Protein 7Z1X (pdb70)

Radius of gyration: 31.77 Å; Cα contacts (8 Å, |Δi|>4): 2834; chains: 6; bounding box: 85×91×83 Å

CATH classification: 2.60.40.10

Foldseek 3Di:
DCFLVVVLVVVCVVPVPPPQKDFQPDLVRQPLQDAQFKWKFFFDDDPPDGDDTDRPSDGPLNQWAPNDDQDAWDWADWDWDDDCPTKIKTKTFADPVSQVVVCVVTWGDPVTDPVVVVRLLRLIWMKGWGMFIWTDWDATPSRHIRHGGGTGITGIWTWADDVTIHTHRDDDDLDGRYDDHVVNDDPDDPSPNDDFCPLVVLVVVLVVLQVLLVVDDLVLLVLQLQLLLWVLLPVVLLVVLLVQLVDVAGDCDDGSSNSNVVSAADPNRHHRPSRSVSVNLLSVLSVLFDSVLSNLLSVCLVVVVLVLLLCQLSQQLVVCPVLVDKDKGFQPPPSVDDPPRSNNVLVVRLVWDDDPVDRTIMRDSSSVSNSSSVNSNSVNSVSSVD/DAWDKEFADEDAFFAKTKIKTADPDQLLQQAKKWKWWQAVVRGIGTAWIAGNVGDIDGDPVQPPAWDWDDDRVRRIIMIIGGRDHQVNWTFMWMWTAGPVGDTDDDTDPGYTHGD/DWAWAKDWADEAAQQAKIKMKIAIDDDQQLQWKKFKWWDFPPDDIDTAKIAHSNRPDMDGDPVCPPAKDWDDDSVRRMTMIIGGNHHQRPWTWMKMFTHWDCPPDNDIDGDGIHPTDGHGHD/DQQDQLSNLVVVCVPPVPPPQKAFDDDQVQLPLQDFQFKWWFFFAPDPVDGGDTGGPNDGPLNFKADSDDDDDKDWADKDWPLDDVVDQSIWIKTKIFDDPCVQVVVLVVIWGPLVGDPVVVVCQQRQIWMKGWGMFIFIQQWHDPCDTRHGGGTGITHIWTWADDSTTDTHRDDDPQDGRDDDHPVNDDDPYPHDHSDDCQLVVLVVVLVVLLVLQVVDDLVLLVLLVVLLLPVLQPVVLLVVLLVQLDDDAATDCDPDSSNSNQVSADDVRRDGNCSNSVSVNVLSVLVVLFDSLLSVLLSVCLVVVNLPLLLVQLSVVSVVCPVLVDKDKDFGDCVSDCDDCPRSSNVRVVRLPWDDDDPGRITIRDSSSVSNSSSSSSNSVSSVSSD/DAWDKEWADEDAFFDKTKIKTADPDQLLQQFKKWKWWADPPDDIDTAWIAGNVGDIDGDPVCVVFWDWADDNVRNIIMIIGGSDDPVPFTFMWMWTAHPVGDTDGDTDPGYGHDYD/DWAWAKDWADEDEAQAKIKIKIAIDDDQQLQWKKFKWWAAVVDDIGTAKIAHSNRPDMDGDPVQVVFKDWDDDSVRRMIMIIGGRDAQVNFTWMKMFIAWDQPVPDGIDGDDIHPTDTHGYD

Sequence (1252 aa):
GSAFERVVRRVVQELDHGGEFIPVTSLQSSTGFQPYCLVVRKPSSSWFWKPRYKCVNLSIKDILEPDAAEPDVQRGRSFHFYYDATSMNVYSLSVDPNTWQTLLHERHLRQPEHKVLQQLRSRGDNVYVVTEVLQTQKEVEVTTVTIPSGSTLAFRVAQLVIDSDLDVLLFPDKKQRTFQPPATGLTDGVPAEGAFTEDFQGLRAEVETISKELELLDRELCQLLLEGLEGVLRDQLALRALEEALEQGPVEPLDGPAGAVLECLVLSSGMLVPELAIPVVYLLGALTMLSETQHKLLAEALESQTLLGPLELVGSLLEQSAPWQERSTMSLPPGLLWGEGAPAWVLLDECGLELGEDTPHVCWEPQAQGRMCALYASLALLSGLSQVQLVESGGGLVQPGGSLRLSCVDSRSWINVYGANWYRQAPGKERELVAALTSGGTTNYADSVKGRFTISRDNAKNTVYLQMRDLKPEDTAVYYCNLERYTGSSVYPWGQGTQVTVQVQLVETGGGLVQPGGSLRLSCTASGFIFSANQMNWVRQAPGKGLEWLSGISTRGDTTSYADSVKGRFTISRDNAKNTLYLQMNSLQPDDTAVYFCARVCIRGPEPKLRCDDWGQGTQVTVSMGSAFERVVRRVVQELDHGGEFIPVTSLQSSTGFQPYCLVVRKPSSSWFWKPRYKCVNLSIKDILEEPPDDAAEPDVQRGRSFHFYDAMSSSTSMNVYSLSVDPNTWQTLLHERHHLRQPEHKVLQQLRSRGDNVYVVTEVLQTQKEVEVTVTIPSGSTLAFRVAQLVIDSDLDVLLFPDKKQRTFQPPATGLTDGVPAEGAFTEDFQGLRAEVETISKELELLDRELCQLLLEGLEGVLRDQLALRALEEALEQGGPVEPLDGPAGAVLECLVLSSGMLVPELAIPVVYLLGALTMLSETQHKLLAEALESQTLLGPLELVGSLLEQSAPWQERSTMSLPPGLLSWGEGAPAWVLLDECGLELGEDTPHVCWEPQAQGRMCALYASLALLSGLSVQLVESGGGLVQPGGSLRLSCVDSRSWINVYGANWYRQAPGKERELVAALTSGGTTNYADSVKGRFTISRDNAKNTVYLQMRDLKPEDTAVYYCNLERYTGSSVYPWGQGTQVTVSQVQLVETGGGLVQPGGSLRLSCTASGFIFSANQMNWVRQAPGKGLEWLSGISTRGDTTSYADSVKGRFTISRDNAKNTLYLQMNSLQPDDTAVYFCARVCIRGPEPKLRCDDWGQGTQVTVS

B-factor: mean 54.33, std 12.61, range [30.0, 123.46]

Organism: Homo sapiens (NCBI:txid9606)

GO terms:
  GO:0070273 phosphatidylinositol-4-phosphate binding (F, IDA)
  GO:0005546 phosphatidylinositol-4,5-bisphosphate binding (F, IDA)
  GO:0005886 plasma membrane (C, IDA)
  GO:0141201 pyroptotic cell death (P, IDA)
  GO:0032732 positive regulation of interleukin-1 production (P, IDA)
  GO:0032741 positive regulation of interleukin-18 production (P, IDA)
  GO:0051260 protein homooligomerization (P, IDA)
  GO:0070269 pyroptotic inflammatory response (P, IDA)
  GO:0022829 wide pore channel activity (F, IDA)
  GO:0016020 membrane (C, IDA)
  GO:0009306 protein secretion (P, IDA)
  GO:0050729 positive regulation of inflammatory response (P, IDA)
  GO:0005886 plasma membrane (C, EXP)
  GO:1904724 tertiary granule lumen (C, TAS)
  GO:1904813 ficolin-1-rich granule lumen (C, TAS)
  GO:0035580 specific granule lumen (C, TAS)
  GO:0005576 extracellular region (C, TAS)
  GO:0005829 cytosol (C, TAS)
  GO:0005515 protein binding (F, IPI)
  GO:0005654 nucleoplasm (C, IDA)

Solvent-accessible surface area: 52307 Å² total; per-residue (Å²): 80,10,14,12,39,106,29,2,87,84,0,26,39,47,7,12,29,4,57,33,11,53,72,6,46,21,44,119,30,0,82,42,9,64,12,2,12,2,0,14,60,50,51,41,44,8,124,17,14,137,32,68,27,58,34,28,148,31,22,0,44,40,1,0,89,57,91,51,86,56,45,130,44,92,208,26,110,61,23,119,21,159,90,143,152,53,37,63,0,51,0,33,2,4,39,5,40,17,5,98,74,6,26,148,129,14,105,14,72,112,120,50,53,189,37,2,103,89,12,68,28,42,20,6,39,0,15,0,0,2,0,0,0,3,1,99,132,71,81,17,118,91,127,63,59,11,66,54,19,0,0,0,0,2,18,32,2,4,0,6,8,26,68,50,11,44,11,11,44,41,38,12,179,103,3,51,0,29,19,1,59,2,47,0,68,44,144,65,85,69,19,106,38,69,102,38,37,17,10,51,9,0,100,16,7,7,94,46,18,21,118,45,17,102,151,21,69,100,115,52,0,85,67,12,13,119,2,0,30,27,0,0,105,60,53,141,19,5,88,37,0,16,82,4,33,55,148,80,101,58,85,128,52,141,34,43,4,11,22,0,8,122,6,10,52,108,128,78,15,72,121,14,68,136,46,25,108,17,11,38,4,8,1,11,0,0,32,18,7,20,86,63,0,4,60,35,1,0,81,10,6,82,61,150,74,10,122,31,11,30,65,11,1,6,26,0,0,89,60,0,12,36,2,102,24,23,4,53,0,61,41,27,122,51,78,102,212,22,117,57,19,70,11,21,30,4,0,45,42,3,8,1,70,25,14,124,144,20,78,72,1,2,0,27,37,101,0,49,17,18,0,0,0,0,22,0,0,0,24,9,0,31,18,8,42,118,64,84,6,37,15,28,36,28,23,151,43,136,86,39,24,69,21,146,0,11,0,30,2,63,83,34,38,0,18,16,6,10,0,14,0,40,6,57,9,76,93,124,151,75,71,78,2,1,26,9,57,42,77,35,86,58,103,55,34,136,55,0,144,82,21,8,60,6,50,66,43,30,56,52,28,4,0,40,0,38,0,109,76,0,76,72,93,0,24,0,30,0,27,0,10,0,48,6,95,1,12,2,12,3,4,13,73,19,164,8,16,77,0,21,20,169,24,35,10,8,3,46,35,26,30,93,3,112,69,51,9,60,37,132,0,25,0,30,4,26,32,21,53,3,33,1,1,0,0,0,0,0,16,24,17,111,42,136,13,21,56,18,0,0,0,4,3,0,97,29,95,69,64,19,50,19,116,55,0,124,80,53,5,77,6,48,28,52,42,72,62,33,9,0,42,0,64,0,62,55,0,66,92,110,3,37,3,22,0,2,0,0,1,1,0,27,54,29,66,115,135,77,17,69,1,15,13,34,8,61,0,11,25,0,41,11,84,100,4,38,58,35,29,46,9,2,45,21,1,27,40,52,1,9,19,7,62,36,17,40,45,8,31,49,56,150,22,8,95,22,8,73,13,0,10,0,0,20,62,38,38,9,35,3,117,29,13,65,16,50,33,56,20,46,119,23,15,1,53,37,0,1,37,76,114,41,82,71,31,113,58,76,174,24,103,66,32,97,22,114,16,39,181,135,43,79,88,20,7,46,0,29,1,26,5,6,39,6,29,22,8,95,75,2,37,156,110,26,90,10,65,136,113,26,27,148,20,0,100,75,9,79,57,75,15,10,34,0,27,0,0,5,0,0,2,9,1,70,118,105,3,39,92,162,78,72,11,71,62,29,10,0,2,0,6,23,28,2,5,0,4,2,17,94,34,17,61,14,8,45,44,46,26,196,76,1,39,0,21,8,7,63,7,40,0,81,48,107,79,37,61,31,22,53,41,54,50,16,19,19,75,15,0,131,24,10,5,79,34,16,20,123,61,7,134,103,15,79,178,92,54,13,67,71,3,20,87,1,2,65,23,0,0,132,64,62,139,19,7,120,34,0,21,67,16,19,52,91,85,74,97,22,82,129,31,139,42,57,2,7,38,0,4,128,6,0,33,125,119,70,18,86,50,46,71,98,26,11,89,0,5,42,6,5,0,12,0,0,21,37,8,13,72,25,0,6,71,26,1,0,72,10,27,110,70,145,60,8,111,34,7,33,101,3,2,6,25,0,0,111,55,2,25,27,1,118,18,6,6,27,1,53,8,50,100,74,60,60,94,73,31,142,67,14,66,7,19,34,6,0,30,4,1,27,2,91,19,22,160,122,38,65,88,4,14,1,35,26,96,0,47,12,39,0,0,0,0,5,0,0,0,15,0,2,24,44,14,130,106,54,4,37,15,36,27,29,30,136,57,146,94,64,26,78,39,105,0,12,0,35,4,80,59,26,34,0,9,6,3,10,0,11,0,55,19,35,24,105,86,122,141,128,66,70,0,0,17,7,65,39,81,42,95,59,80,43,20,112,53,0,112,79,20,4,47,2,45,34,35,9,42,64,30,5,0,15,0,43,2,96,104,28,76,67,128,5,49,4,43,0,39,3,20,0,63,7,69,1,23,2,24,3,5,14,99,12,121,18,12,116,11,53,26,126,180,34,34,8,13,2,50,37,19,26,117,18,114,70,46,5,55,33,130,0,25,0,51,9,30,38,24,31,4,47,3,0,0,0,0,0,0,9,31,16,104,42,100,7,22,36,20,0,0,0,3,4,4,130,24,96,68,55,25,50,23,121,52,0,116,77,52,4,67,6,46,29,47,44,84,113,31,9,0,30,0,62,0,55,53,0,71,76,105,0,22,0,28,0,2,0,0,0,0,0,14,74,11,112,168,89,62,24,87,0,11,15,28,5,48,0,12,37,0,47,4,83

InterPro domains:
  IPR007677 Gasdermin [PTHR16399] (1-482)
  IPR040460 Gasdermin, pore forming domain [PF04598] (4-242)
  IPR041263 Gasdermin, PUB domain [PF17708] (286-456)

Nearest PDB structures (foldseek):
  7z1x-assembly1_F  TM=1.008E+00  e=1.257E-24  Lama glama
  6d01-assembly2_E  TM=9.200E-01  e=2.568E-17  Homo sapiens
  7ssc-assembly1_H  TM=9.141E-01  e=4.368E-17  Homo sapiens
  7v05-assembly1_A  TM=9.111E-01  e=1.771E-17  Mus musculus
  8fdd-assembly1_A  TM=9.133E-01  e=2.657E-16  Mus musculus

Secondary structure (DSSP, 8-state):
--HHHHHHHHHHHHH-SSS-PEEPS-TTTTSS--TTEEEEEPPP--SS--PPPEEEEEEGGGGBSS--PPPPPEEEEEEE-------EEEEEE--HHHHHHHHHHS-B-SSPPHHHHHHHHTT-EEEEEEEEEEE-SEEE---EEEPTT-EEEEEEEEEEESSSEEEESS--TT--SB---TT----SS--------HHHHHHHHHHHHHGGGTTS-HHHHHHHHHHHHHHHT-HHHHHHHHHHTT--------SHHHHHHHTT--TT----HHHHHHHHHHHHHHHTS-HHHHHHHHHHHHHT--HHHHHHHHHHHHHH-STTS--EEEPPTTT---TT-HHHHHHHTTT----SS-SEEE--GGGHHHHHHHHHHHHHHHHHH-/---EEE---B--TTEEEEEEEE-SSSHHHHSEEEEEEE-TTS-EEEEEEE-TT--EEE-GGGTTTEEEEEETTTTEEEEEEEEE-GGG-EEEEEEEE-TTS-B-S-----EEEB-/--EEEEE--EEE-TT--EEEEEEEESS-GGGS-EEEEEE-TTS--EEEEEE-SSSS-EEE-TTTTTTEEEEEEGGGTEEEEEE-S--GGG-EEEEEEEEEE-SSSS--EEEEE---EEEEE-/---SHHHHHHHHHHHH-SSS--EE--STTTTTT--TTEEEEEPPPS-SS--PPPEEEEEEGGGGBSS-------EEEEEEE-------SS--EEEEEE--TTHHHHHHHH--B-SS--HHHHHHHHHT-EEEEEEEEEEESS-B-----B-TT-EEEEEEEEEEBSSS-EEESS--TT--SB---TT----S-S-SSS---HHHHHHHHHHHHHHHGGGS-HHHHHHHHHHHHHHTT-HHHHHHHHHTTS---BPP---THHHHHHHTTB-TT-BB-HHHHHHHHHHHHHHHHS-HHHHHHHHHHHHTT-SHHHHHHHHHHHHHH-STTS--EEE--GGG---STT-HHHHHHHHHT----TT-SEEE--GGGHHHHHHHHHHHHHHHHH-/--EEEE---B--TT--EEEEEEESSTHHHHSEEEEEEE-TTS--EEEEEE-TT--EEE-TTTTTTEEEEEETTTTEEEEEE-S--TT--EEEEEEEE-TTS-B-S-----EEEB--/--EEEEE---EE-TTEEEEEEEEEESS-GGGS-EEEEEE-TT--EEEEEEE-SSSS-EEE-TTTTTTEEEEEETTTTEEEEEEEEE-GGG-EEEEEEEEEEE-SSS-EEEEEE---EEEEE-

Structure (mmCIF, N/CA/C/O backbone):
data_7Z1X
#
_entry.id   7Z1X
#
_cell.length_a   108.353
_cell.length_b   108.353
_cell.length_c   124.041
_cell.angle_alpha   90.00
_cell.angle_beta   90.00
_cell.angle_gamma   120.00
#
_symmetry.space_group_name_H-M   'P 31'
#
loop_
_entity.id
_entity.type
_entity.pdbx_description
1 polymer Gasdermin-D
2 polymer VHH-2
3 polymer VHH-6
4 water water
#
loop_
_atom_site.group_PDB
_atom_site.id
_atom_site.type_symbol
_atom_site.label_atom_id
_atom_site.label_alt_id
_atom_site.label_comp_id
_atom_site.label_asym_id
_atom_site.label_entity_id
_atom_site.label_seq_id
_atom_site.pdbx_PDB_ins_code
_atom_site.Cartn_x
_atom_site.Cartn_y
_atom_site.Cartn_z
_atom_site.occupancy
_atom_site.B_iso_or_equiv
_atom_site.auth_seq_id
_atom_site.auth_comp_id
_atom_site.auth_asym_id
_atom_site.auth_atom_id
_atom_site.pdbx_PDB_model_num
ATOM 1 N N . GLY A 1 2 ? 48.095 6.502 15.055 1.00 60.77 2 GLY A N 1
ATOM 2 C CA . GLY A 1 2 ? 47.507 5.887 13.882 1.00 59.36 2 GLY A CA 1
ATOM 3 C C . GLY A 1 2 ? 46.007 6.080 13.823 1.00 69.41 2 GLY A C 1
ATOM 4 O O . GLY A 1 2 ? 45.294 5.727 14.763 1.00 76.90 2 GLY A O 1
ATOM 7 N N . SER A 1 3 ? 45.541 6.679 12.728 1.00 63.89 3 SER A N 1
ATOM 8 C CA . SER A 1 3 ? 44.140 6.903 12.381 1.00 60.29 3 SER A CA 1
ATOM 9 C C . SER A 1 3 ? 43.518 8.079 13.128 1.00 60.03 3 SER A C 1
ATOM 10 O O . SER A 1 3 ? 42.338 8.388 12.885 1.00 59.24 3 SER A O 1
ATOM 18 N N . ALA A 1 4 ? 44.257 8.760 14.005 1.00 59.85 4 ALA A N 1
ATOM 19 C CA . ALA A 1 4 ? 43.636 9.760 14.868 1.00 63.68 4 ALA A CA 1
ATOM 20 C C . ALA A 1 4 ? 43.322 11.032 14.096 1.00 58.41 4 ALA A C 1
ATOM 21 O O . ALA A 1 4 ? 42.158 11.426 13.971 1.00 59.23 4 ALA A O 1
ATOM 28 N N . PHE A 1 5 ? 44.351 11.693 13.567 1.00 58.55 5 PHE A N 1
ATOM 29 C CA . PHE A 1 5 ? 44.119 12.918 12.807 1.00 56.15 5 PHE A CA 1
ATOM 30 C C . PHE A 1 5 ? 43.160 12.674 11.655 1.00 53.67 5 PHE A C 1
ATOM 31 O O . PHE A 1 5 ? 42.374 13.558 11.296 1.00 52.67 5 PHE A O 1
ATOM 48 N N . GLU A 1 6 ? 43.210 11.482 11.070 1.00 55.95 6 GLU A N 1
ATOM 49 C CA . GLU A 1 6 ? 42.353 11.177 9.935 1.00 53.85 6 GLU A CA 1
ATOM 50 C C . GLU A 1 6 ? 40.886 11.136 10.338 1.00 55.56 6 GLU A C 1
ATOM 51 O O . GLU A 1 6 ? 40.013 11.463 9.526 1.00 52.37 6 GLU A O 1
ATOM 63 N N . ARG A 1 7 ? 40.589 10.728 11.574 1.00 56.53 7 ARG A N 1
ATOM 64 C CA . ARG A 1 7 ? 39.200 10.710 12.013 1.00 52.83 7 ARG A CA 1
ATOM 65 C C . ARG A 1 7 ? 38.666 12.117 12.224 1.00 49.48 7 ARG A C 1
ATOM 66 O O . ARG A 1 7 ? 37.478 12.372 11.999 1.00 46.08 7 ARG A O 1
ATOM 87 N N . VAL A 1 8 ? 39.520 13.038 12.666 1.00 49.67 8 VAL A N 1
ATOM 88 C CA . VAL A 1 8 ? 39.076 14.415 12.866 1.00 47.16 8 VAL A CA 1
ATOM 89 C C . VAL A 1 8 ? 38.787 15.077 11.528 1.00 46.97 8 VAL A C 1
ATOM 90 O O . VAL A 1 8 ? 37.828 15.848 11.390 1.00 44.83 8 VAL A O 1
ATOM 103 N N . VAL A 1 9 ? 39.629 14.810 10.533 1.00 48.75 9 VAL A N 1
ATOM 104 C CA . VAL A 1 9 ? 39.440 15.422 9.226 1.00 48.22 9 VAL A CA 1
ATOM 105 C C . VAL A 1 9 ? 38.075 15.050 8.672 1.00 45.45 9 VAL A C 1
ATOM 106 O O . VAL A 1 9 ? 37.296 15.915 8.262 1.00 44.49 9 VAL A O 1
ATOM 119 N N . ARG A 1 10 ? 37.748 13.759 8.679 1.00 45.28 10 ARG A N 1
ATOM 120 C CA . ARG A 1 10 ? 36.490 13.340 8.078 1.00 45.97 10 ARG A CA 1
ATOM 121 C C . ARG A 1 10 ? 35.305 13.950 8.805 1.00 44.30 10 ARG A C 1
ATOM 122 O O . ARG A 1 10 ? 34.302 14.312 8.180 1.00 43.81 10 ARG A O 1
ATOM 143 N N . ARG A 1 11 ? 35.399 14.073 10.127 1.00 44.28 11 ARG A N 1
ATOM 144 C CA . ARG A 1 11 ? 34.300 14.659 10.880 1.00 43.29 11 ARG A CA 1
ATOM 145 C C . ARG A 1 11 ? 34.084 16.110 10.492 1.00 42.57 11 ARG A C 1
ATOM 146 O O . ARG A 1 11 ? 32.945 16.548 10.301 1.00 43.12 11 ARG A O 1
ATOM 167 N N . VAL A 1 12 ? 35.166 16.875 10.380 1.00 43.45 12 VAL A N 1
ATOM 168 C CA . VAL A 1 12 ? 35.035 18.294 10.080 1.00 43.35 12 VAL A CA 1
ATOM 169 C C . VAL A 1 12 ? 34.414 18.487 8.705 1.00 42.63 12 VAL A C 1
ATOM 170 O O . VAL A 1 12 ? 33.534 19.335 8.513 1.00 42.08 12 VAL A O 1
ATOM 183 N N . VAL A 1 13 ? 34.868 17.705 7.727 1.00 43.12 13 VAL A N 1
ATOM 184 C CA . VAL A 1 13 ? 34.384 17.863 6.362 1.00 44.12 13 VAL A CA 1
ATOM 185 C C . VAL A 1 13 ? 32.900 17.553 6.298 1.00 43.65 13 VAL A C 1
ATOM 186 O O . VAL A 1 13 ? 32.111 18.310 5.724 1.00 43.04 13 VAL A O 1
ATOM 199 N N . GLN A 1 14 ? 32.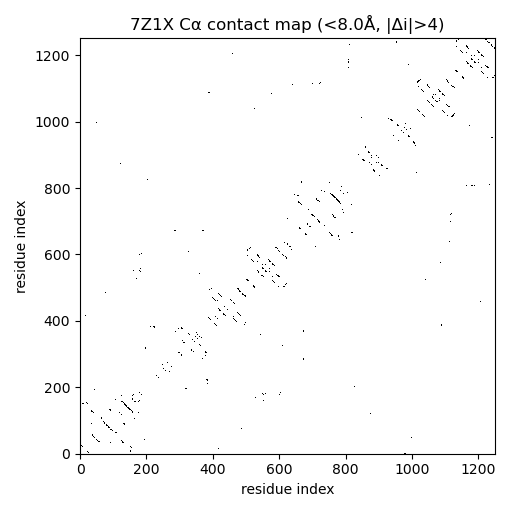501 16.430 6.888 1.00 43.62 14 GLN A N 1
ATOM 200 C CA . GLN A 1 14 ? 31.099 16.051 6.856 1.00 42.87 14 GLN A CA 1
ATOM 201 C C . GLN A 1 14 ? 30.222 17.127 7.461 1.00 43.05 14 GLN A C 1
ATOM 202 O O . GLN A 1 14 ? 29.079 17.306 7.035 1.00 43.75 14 GLN A O 1
ATOM 216 N N . GLU A 1 15 ? 30.733 17.850 8.446 1.00 43.45 15 GLU A N 1
ATOM 217 C CA . GLU A 1 15 ? 29.923 18.862 9.105 1.00 45.07 15 GLU A CA 1
ATOM 218 C C . GLU A 1 15 ? 29.961 20.185 8.373 1.00 44.00 15 GLU A C 1
ATOM 219 O O . GLU A 1 15 ? 28.965 20.914 8.370 1.00 45.96 15 GLU A O 1
ATOM 231 N N . LEU A 1 16 ? 31.094 20.520 7.770 1.00 43.01 16 LEU A N 1
ATOM 232 C CA . LEU A 1 16 ? 31.264 21.822 7.152 1.00 44.03 16 LEU A CA 1
ATOM 233 C C . LEU A 1 16 ? 31.217 21.796 5.633 1.00 42.99 16 LEU A C 1
ATOM 234 O O . LEU A 1 16 ? 30.889 22.820 5.031 1.00 42.94 16 LEU A O 1
ATOM 250 N N . ASP A 1 17 ? 31.526 20.661 4.998 1.00 42.96 17 ASP A N 1
ATOM 251 C CA . ASP A 1 17 ? 31.555 20.564 3.537 1.00 43.07 17 ASP A CA 1
ATOM 252 C C . ASP A 1 17 ? 30.211 20.027 3.082 1.00 42.47 17 ASP A C 1
ATOM 253 O O . ASP A 1 17 ? 30.022 18.825 2.899 1.00 42.53 17 ASP A O 1
ATOM 262 N N . HIS A 1 18 ? 29.264 20.938 2.901 1.00 42.09 18 HIS A N 1
ATOM 263 C CA . HIS A 1 18 ? 27.950 20.547 2.418 1.00 44.40 18 HIS A CA 1
ATOM 264 C C . HIS A 1 18 ? 27.949 20.243 0.924 1.00 44.32 18 HIS A C 1
ATOM 265 O O . HIS A 1 18 ? 27.203 19.365 0.476 1.00 45.09 18 HIS A O 1
ATOM 279 N N . GLY A 1 19 ? 28.772 20.940 0.144 1.00 41.72 19 GLY A N 1
ATOM 280 C CA . GLY A 1 19 ? 28.789 20.749 -1.289 1.00 42.10 19 GLY A CA 1
ATOM 281 C C . GLY A 1 19 ? 29.718 19.692 -1.795 1.00 40.47 19 GLY A C 1
ATOM 282 O O . GLY A 1 19 ? 29.644 19.355 -2.974 1.00 40.12 19 GLY A O 1
ATOM 286 N N . GLY A 1 20 ? 30.588 19.154 -0.950 1.00 39.46 20 GLY A N 1
ATOM 287 C CA . GLY A 1 20 ? 31.551 18.185 -1.420 1.00 41.08 20 GLY A CA 1
ATOM 288 C C . GLY A 1 20 ? 32.686 18.765 -2.220 1.00 39.32 20 GLY A C 1
ATOM 289 O O . GLY A 1 20 ? 33.306 18.043 -2.998 1.00 38.50 20 GLY A O 1
ATOM 293 N N . GLU A 1 21 ? 32.984 20.044 -2.047 1.00 38.93 21 GLU A N 1
ATOM 294 C CA . GLU A 1 21 ? 34.036 20.700 -2.804 1.00 38.85 21 GLU A CA 1
ATOM 295 C C . GLU A 1 21 ? 35.403 20.622 -2.147 1.00 39.44 21 GLU A C 1
ATOM 296 O O . GLU A 1 21 ? 36.396 20.989 -2.784 1.00 38.98 21 GLU A O 1
ATOM 308 N N . PHE A 1 22 ? 35.489 20.176 -0.902 1.00 39.81 22 PHE A N 1
ATOM 309 C CA . PHE A 1 22 ? 36.736 20.231 -0.158 1.00 39.09 22 PHE A CA 1
ATOM 310 C C . PHE A 1 22 ? 37.487 18.912 -0.268 1.00 38.20 22 PHE A C 1
ATOM 311 O O . PHE A 1 22 ? 36.879 17.837 -0.310 1.00 37.28 22 PHE A O 1
ATOM 328 N N . ILE A 1 23 ? 38.809 19.010 -0.321 1.00 38.48 23 ILE A N 1
ATOM 329 C CA . ILE A 1 23 ? 39.699 17.859 -0.432 1.00 39.46 23 ILE A CA 1
ATOM 330 C C . ILE A 1 23 ? 40.263 17.580 0.955 1.00 38.37 23 ILE A C 1
ATOM 331 O O . ILE A 1 23 ? 40.891 18.474 1.541 1.00 37.77 23 ILE A O 1
ATOM 347 N N . PRO A 1 24 ? 40.039 16.400 1.530 1.00 38.37 24 PRO A N 1
ATOM 348 C CA . PRO A 1 24 ? 40.625 16.103 2.839 1.00 40.05 24 PRO A CA 1
ATOM 349 C C . PRO A 1 24 ? 42.132 15.982 2.776 1.00 41.79 24 PRO A C 1
ATOM 350 O O . PRO A 1 24 ? 42.701 15.525 1.784 1.00 42.63 24 PRO A O 1
ATOM 361 N N . VAL A 1 25 ? 42.779 16.388 3.859 1.00 41.89 25 VAL A N 1
ATOM 362 C CA . VAL A 1 25 ? 44.219 16.217 3.995 1.00 46.40 25 VAL A CA 1
ATOM 363 C C . VAL A 1 25 ? 44.516 14.756 4.311 1.00 50.90 25 VAL A C 1
ATOM 364 O O . VAL A 1 25 ? 43.875 14.157 5.182 1.00 50.32 25 VAL A O 1
ATOM 377 N N . THR A 1 26 ? 45.500 14.176 3.614 1.00 52.90 26 THR A N 1
ATOM 378 C CA . THR A 1 26 ? 45.736 12.735 3.737 1.00 52.02 26 THR A CA 1
ATOM 379 C C . THR A 1 26 ? 46.240 12.381 5.134 1.00 54.15 26 THR A C 1
ATOM 380 O O . THR A 1 26 ? 45.724 11.462 5.784 1.00 53.72 26 THR A O 1
ATOM 391 N N . SER A 1 27 ? 47.254 13.094 5.609 1.00 57.34 27 SER A N 1
ATOM 392 C CA . SER A 1 27 ? 47.874 12.786 6.884 1.00 56.24 27 SER A CA 1
ATOM 393 C C . SER A 1 27 ? 48.242 14.086 7.573 1.00 56.57 27 SER A C 1
ATOM 394 O O . SER A 1 27 ? 48.402 15.125 6.932 1.00 56.87 27 SER A O 1
ATOM 402 N N . LEU A 1 28 ? 48.400 14.011 8.894 1.00 58.43 28 LEU A N 1
ATOM 403 C CA . LEU A 1 28 ? 48.832 15.179 9.649 1.00 57.35 28 LEU A CA 1
ATOM 404 C C . LEU A 1 28 ? 50.176 15.689 9.160 1.00 57.40 28 LEU A C 1
ATOM 405 O O . LEU A 1 28 ? 50.490 16.869 9.348 1.00 57.55 28 LEU A O 1
ATOM 421 N N . GLN A 1 29 ? 50.973 14.824 8.539 1.00 56.47 29 GLN A N 1
ATOM 422 C CA . GLN A 1 29 ? 52.222 15.271 7.943 1.00 57.81 29 GLN A CA 1
ATOM 423 C C . GLN A 1 29 ? 51.961 16.231 6.795 1.00 58.28 29 GLN A C 1
ATOM 424 O O . GLN A 1 29 ? 52.613 17.274 6.684 1.00 57.91 29 GLN A O 1
ATOM 438 N N . SER A 1 30 ? 50.990 15.901 5.943 1.00 63.32 30 SER A N 1
ATOM 439 C CA . SER A 1 30 ? 50.667 16.721 4.788 1.00 58.14 30 SER A CA 1
ATOM 440 C C . SER A 1 30 ? 49.832 17.941 5.146 1.00 57.96 30 SER A C 1
ATOM 441 O O . SER A 1 30 ? 49.658 18.814 4.293 1.00 56.80 30 SER A O 1
ATOM 449 N N . SER A 1 31 ? 49.329 18.036 6.380 1.00 56.55 31 SER A N 1
ATOM 450 C CA . SER A 1 31 ? 48.357 19.075 6.720 1.00 55.32 31 SER A CA 1
ATOM 451 C C . SER A 1 31 ? 48.938 20.486 6.701 1.00 54.91 31 SER A C 1
ATOM 452 O O . SER A 1 31 ? 48.180 21.462 6.633 1.00 51.36 31 SER A O 1
ATOM 460 N N . THR A 1 32 ? 50.248 20.623 6.764 1.00 58.30 32 THR A N 1
ATOM 461 C CA . THR A 1 32 ? 50.880 21.928 6.765 1.00 55.40 32 THR A CA 1
ATOM 462 C C . THR A 1 32 ? 51.403 22.233 5.373 1.00 56.59 32 THR A C 1
ATOM 463 O O . THR A 1 32 ? 51.781 21.338 4.612 1.00 55.35 32 THR A O 1
ATOM 474 N N . GLY A 1 33 ? 51.404 23.511 5.042 1.00 53.11 33 GLY A N 1
ATOM 475 C CA . GLY A 1 33 ? 51.789 23.953 3.737 1.00 52.61 33 GLY A CA 1
ATOM 476 C C . GLY A 1 33 ? 50.632 24.162 2.798 1.00 55.36 33 GLY A C 1
ATOM 477 O O . GLY A 1 33 ? 50.784 24.876 1.807 1.00 56.22 33 GLY A O 1
ATOM 481 N N . PHE A 1 34 ? 49.482 23.565 3.089 1.00 52.55 34 PHE A N 1
ATOM 482 C CA . PHE A 1 34 ? 48.256 23.825 2.344 1.00 48.88 34 PHE A CA 1
ATOM 483 C C . PHE A 1 34 ? 47.689 25.139 2.850 1.00 50.19 34 PHE A C 1
ATOM 484 O O . PHE A 1 34 ? 46.990 25.177 3.861 1.00 52.00 34 PHE A O 1
ATOM 501 N N . GLN A 1 35 ? 47.986 26.218 2.147 1.00 49.72 35 GLN A N 1
ATOM 502 C CA . GLN A 1 35 ? 47.533 27.557 2.484 1.00 48.98 35 GLN A CA 1
ATOM 503 C C . GLN A 1 35 ? 46.904 28.194 1.260 1.00 48.43 35 GLN A C 1
ATOM 504 O O . GLN A 1 35 ? 47.179 27.780 0.128 1.00 44.93 35 GLN A O 1
ATOM 518 N N . PRO A 1 36 ? 46.057 29.210 1.448 1.00 45.90 36 PRO A N 1
ATOM 519 C CA . PRO A 1 36 ? 45.502 29.918 0.287 1.00 47.50 36 PRO A CA 1
ATOM 520 C C . PRO A 1 36 ? 46.613 30.437 -0.620 1.00 43.77 36 PRO A C 1
ATOM 521 O O . PRO A 1 36 ? 47.654 30.915 -0.161 1.00 41.76 36 PRO A O 1
ATOM 532 N N . TYR A 1 37 ? 46.392 30.290 -1.925 1.00 42.67 37 TYR A N 1
ATOM 533 C CA . TYR A 1 37 ? 47.313 30.625 -3.001 1.00 41.65 37 TYR A CA 1
ATOM 534 C C . TYR A 1 37 ? 48.445 29.606 -3.146 1.00 40.40 37 TYR A C 1
ATOM 535 O O . TYR A 1 37 ? 49.303 29.818 -3.983 1.00 40.80 37 TYR A O 1
ATOM 553 N N . CYS A 1 38 ? 48.478 28.517 -2.375 1.00 43.49 38 CYS A N 1
ATOM 554 C CA . CYS A 1 38 ? 49.491 27.497 -2.611 1.00 45.99 38 CYS A CA 1
ATOM 555 C C . CYS A 1 38 ? 49.220 26.846 -3.963 1.00 42.50 38 CYS A C 1
ATOM 556 O O . CYS A 1 38 ? 48.071 26.667 -4.372 1.00 40.15 38 CYS A O 1
ATOM 563 N N . LEU A 1 39 ? 50.286 26.472 -4.654 1.00 42.27 39 LEU A N 1
ATOM 564 C CA . LEU A 1 39 ? 50.178 25.692 -5.877 1.00 41.75 39 LEU A CA 1
ATOM 565 C C . LEU A 1 39 ? 50.385 24.218 -5.558 1.00 43.86 39 LEU A C 1
ATOM 566 O O . LEU A 1 39 ? 51.378 23.849 -4.925 1.00 45.96 39 LEU A O 1
ATOM 582 N N . VAL A 1 40 ? 49.443 23.383 -5.994 1.00 42.32 40 VAL A N 1
ATOM 583 C CA . VAL A 1 40 ? 49.536 21.938 -5.849 1.00 44.88 40 VAL A CA 1
ATOM 584 C C . VAL A 1 40 ? 49.493 21.319 -7.239 1.00 43.86 40 VAL A C 1
ATOM 585 O O . VAL A 1 40 ? 49.009 21.923 -8.197 1.00 42.97 40 VAL A O 1
ATOM 598 N N . VAL A 1 41 ? 50.003 20.099 -7.345 1.00 43.60 41 VAL A N 1
ATOM 599 C CA . VAL A 1 41 ? 50.092 19.422 -8.629 1.00 42.88 41 VAL A CA 1
ATOM 600 C C . VAL A 1 41 ? 49.427 18.069 -8.502 1.00 44.41 41 VAL A C 1
ATOM 601 O O . VAL A 1 41 ? 49.355 17.492 -7.414 1.00 44.80 41 VAL A O 1
ATOM 614 N N . ARG A 1 42 ? 48.948 17.565 -9.632 1.00 45.24 42 ARG A N 1
ATOM 615 C CA . ARG A 1 42 ? 48.299 16.262 -9.738 1.00 46.24 42 ARG A CA 1
ATOM 616 C C . ARG A 1 42 ? 48.970 15.542 -10.902 1.00 46.65 42 ARG A C 1
ATOM 617 O O . ARG A 1 42 ? 48.702 15.845 -12.067 1.00 48.86 42 ARG A O 1
ATOM 638 N N . LYS A 1 43 ? 49.854 14.616 -10.600 1.00 46.61 43 LYS A N 1
ATOM 639 C CA . LYS A 1 43 ? 50.538 13.897 -11.653 1.00 47.32 43 LYS A CA 1
ATOM 640 C C . LYS A 1 43 ? 49.610 12.860 -12.267 1.00 48.15 43 LYS A C 1
ATOM 641 O O . LYS A 1 43 ? 48.586 12.503 -11.681 1.00 48.40 43 LYS A O 1
ATOM 660 N N . PRO A 1 44 ? 49.931 12.380 -13.465 1.00 48.95 44 PRO A N 1
ATOM 661 C CA . PRO A 1 44 ? 49.039 11.421 -14.133 1.00 50.77 44 PRO A CA 1
ATOM 662 C C . PRO A 1 44 ? 48.808 10.172 -13.293 1.00 48.25 44 PRO A C 1
ATOM 663 O O . PRO A 1 44 ? 49.707 9.679 -12.609 1.00 47.19 44 PRO A O 1
ATOM 674 N N . SER A 1 45 ? 47.585 9.659 -13.360 1.00 46.63 45 SER A N 1
ATOM 675 C CA . SER A 1 45 ? 47.201 8.519 -12.549 1.00 46.50 45 SER A CA 1
ATOM 676 C C . SER A 1 45 ? 47.783 7.235 -13.114 1.00 46.60 45 SER A C 1
ATOM 677 O O . SER A 1 45 ? 48.260 7.183 -14.248 1.00 50.75 45 SER A O 1
ATOM 685 N N . SER A 1 46 ? 47.748 6.192 -12.290 1.00 45.40 46 SER A N 1
ATOM 686 C CA . SER A 1 46 ? 48.258 4.889 -12.679 1.00 44.61 46 SER A CA 1
ATOM 687 C C . SER A 1 46 ? 47.275 3.758 -12.425 1.00 45.19 46 SER A C 1
ATOM 688 O O . SER A 1 46 ? 47.613 2.598 -12.681 1.00 45.93 46 SER A O 1
ATOM 696 N N . SER A 1 47 ? 46.075 4.054 -11.942 1.00 46.77 47 SER A N 1
ATOM 697 C CA . SER A 1 47 ? 45.115 3.011 -11.628 1.00 47.63 47 SER A CA 1
ATOM 698 C C . SER A 1 47 ? 43.706 3.505 -11.893 1.00 50.32 47 SER A C 1
ATOM 699 O O . SER A 1 47 ? 43.403 4.684 -11.708 1.00 50.43 47 SER A O 1
ATOM 707 N N . TRP A 1 48 ? 42.851 2.577 -12.325 1.00 54.27 48 TRP A N 1
ATOM 708 C CA . TRP A 1 48 ? 41.414 2.797 -12.422 1.00 55.56 48 TRP A CA 1
ATOM 709 C C . TRP A 1 48 ? 40.769 2.976 -11.060 1.00 53.36 48 TRP A C 1
ATOM 710 O O . TRP A 1 48 ? 39.617 3.416 -10.989 1.00 52.63 48 TRP A O 1
ATOM 731 N N . PHE A 1 49 ? 41.486 2.660 -9.985 1.00 50.23 49 PHE A N 1
ATOM 732 C CA . PHE A 1 49 ? 40.873 2.459 -8.687 1.00 50.48 49 PHE A CA 1
ATOM 733 C C . PHE A 1 49 ? 41.401 3.346 -7.567 1.00 46.49 49 PHE A C 1
ATOM 734 O O . PHE A 1 49 ? 40.902 3.238 -6.441 1.00 44.36 49 PHE A O 1
ATOM 751 N N . TRP A 1 50 ? 42.375 4.216 -7.827 1.00 46.38 50 TRP A N 1
ATOM 752 C CA . TRP A 1 50 ? 42.768 5.219 -6.844 1.00 48.97 50 TRP A CA 1
ATOM 753 C C . TRP A 1 50 ? 43.443 6.382 -7.553 1.00 46.82 50 TRP A C 1
ATOM 754 O O . TRP A 1 50 ? 44.077 6.208 -8.600 1.00 46.12 50 TRP A O 1
ATOM 775 N N . LYS A 1 51 ? 43.319 7.571 -6.950 1.00 50.50 51 LYS A N 1
ATOM 776 C CA . LYS A 1 51 ? 43.825 8.792 -7.552 1.00 51.99 51 LYS A CA 1
ATOM 777 C C . LYS A 1 51 ? 45.042 9.318 -6.798 1.00 50.89 51 LYS A C 1
ATOM 778 O O . LYS A 1 51 ? 45.154 9.140 -5.581 1.00 50.61 51 LYS A O 1
ATOM 797 N N . PRO A 1 52 ? 45.974 9.966 -7.492 1.00 51.01 52 PRO A N 1
ATOM 798 C CA . PRO A 1 52 ? 47.159 10.489 -6.812 1.00 54.25 52 PRO A CA 1
ATOM 799 C C . PRO A 1 52 ? 46.807 11.635 -5.884 1.00 55.88 52 PRO A C 1
ATOM 800 O O . PRO A 1 52 ? 45.783 12.307 -6.030 1.00 56.89 52 PRO A O 1
ATOM 811 N N . ARG A 1 53 ? 47.707 11.860 -4.932 1.00 54.86 53 ARG A N 1
ATOM 812 C CA . ARG A 1 53 ? 47.587 12.973 -4.002 1.00 55.67 53 ARG A CA 1
ATOM 813 C C . ARG A 1 53 ? 47.880 14.301 -4.694 1.00 52.63 53 ARG A C 1
ATOM 814 O O . ARG A 1 53 ? 48.698 14.386 -5.613 1.00 52.16 53 ARG A O 1
ATOM 835 N N . TYR A 1 54 ? 47.206 15.351 -4.236 1.00 51.05 54 TYR A N 1
ATOM 836 C CA . TYR A 1 54 ? 47.699 16.698 -4.467 1.00 46.99 54 TYR A CA 1
ATOM 837 C C . TYR A 1 54 ? 48.982 16.900 -3.672 1.00 48.09 54 TYR A C 1
ATOM 838 O O . TYR A 1 54 ? 49.171 16.316 -2.605 1.00 64.06 54 TYR A O 1
ATOM 856 N N . LYS A 1 55 ? 49.876 17.724 -4.199 1.00 44.76 55 LYS A N 1
ATOM 857 C CA . LYS A 1 55 ? 51.162 17.968 -3.556 1.00 45.48 55 LYS A CA 1
ATOM 858 C C . LYS A 1 55 ? 51.467 19.453 -3.614 1.00 51.94 55 LYS A C 1
ATOM 859 O O . LYS A 1 55 ? 51.755 19.961 -4.699 1.00 48.41 55 LYS A O 1
ATOM 878 N N . CYS A 1 56 ? 51.408 20.147 -2.467 1.00 54.18 56 CYS A N 1
ATOM 879 C CA . CYS A 1 56 ? 51.861 21.536 -2.426 1.00 61.18 56 CYS A CA 1
ATOM 880 C C . CYS A 1 56 ? 53.333 21.562 -2.787 1.00 54.65 56 CYS A C 1
ATOM 881 O O . CYS A 1 56 ? 54.130 20.828 -2.204 1.00 55.99 56 CYS A O 1
ATOM 888 N N . VAL A 1 57 ? 53.694 22.398 -3.757 1.00 55.51 57 VAL A N 1
ATOM 889 C CA . VAL A 1 57 ? 55.046 22.384 -4.301 1.00 50.99 57 VAL A CA 1
ATOM 890 C C . VAL A 1 57 ? 55.858 23.532 -3.714 1.00 51.52 57 VAL A C 1
ATOM 891 O O . VAL A 1 57 ? 56.804 24.012 -4.346 1.00 50.38 57 VAL A O 1
ATOM 904 N N . ASN A 1 58 ? 55.485 23.987 -2.514 1.00 52.50 58 ASN A N 1
ATOM 905 C CA . ASN A 1 58 ? 56.186 25.051 -1.793 1.00 49.79 58 ASN A CA 1
ATOM 906 C C . ASN A 1 58 ? 56.546 26.200 -2.731 1.00 48.23 58 ASN A C 1
ATOM 907 O O . ASN A 1 58 ? 57.605 26.822 -2.598 1.00 50.07 58 ASN A O 1
ATOM 918 N N . LEU A 1 59 ? 55.653 26.486 -3.674 1.00 46.46 59 LEU A N 1
ATOM 919 C CA . LEU A 1 59 ? 55.725 27.655 -4.533 1.00 43.92 59 LEU A CA 1
ATOM 920 C C . LEU A 1 59 ? 54.350 28.309 -4.515 1.00 43.93 59 LEU A C 1
ATOM 921 O O . LEU A 1 59 ? 53.328 27.632 -4.399 1.00 45.55 59 LEU A O 1
ATOM 937 N N . SER A 1 60 ? 54.324 29.626 -4.621 1.00 46.49 60 SER A N 1
ATOM 938 C CA . SER A 1 60 ? 53.086 30.385 -4.601 1.00 44.37 60 SER A CA 1
ATOM 939 C C . SER A 1 60 ? 52.823 31.037 -5.950 1.00 42.91 60 SER A C 1
ATOM 940 O O . SER A 1 60 ? 53.743 31.325 -6.716 1.00 43.95 60 SER A O 1
ATOM 948 N N . ILE A 1 61 ? 51.547 31.291 -6.224 1.00 43.44 61 ILE A N 1
ATOM 949 C CA . ILE A 1 61 ? 51.165 31.809 -7.526 1.00 42.96 61 ILE A CA 1
ATOM 950 C C . ILE A 1 61 ? 51.789 33.166 -7.783 1.00 41.93 61 ILE A C 1
ATOM 951 O O . ILE A 1 61 ? 52.101 33.495 -8.931 1.00 40.70 61 ILE A O 1
ATOM 967 N N . LYS A 1 62 ? 51.971 33.982 -6.740 1.00 42.32 62 LYS A N 1
ATOM 968 C CA . LYS A 1 62 ? 52.619 35.279 -6.917 1.00 42.02 62 LYS A CA 1
ATOM 969 C C . LYS A 1 62 ? 54.027 35.133 -7.479 1.00 41.59 62 LYS A C 1
ATOM 970 O O . LYS A 1 62 ? 54.565 36.076 -8.077 1.00 43.50 62 LYS A O 1
ATOM 989 N N . ASP A 1 63 ? 54.646 33.976 -7.263 1.00 41.42 63 ASP A N 1
ATOM 990 C CA . ASP A 1 63 ? 56.031 33.778 -7.649 1.00 42.99 63 ASP A CA 1
ATOM 991 C C . ASP A 1 63 ? 56.196 33.625 -9.141 1.00 41.75 63 ASP A C 1
ATOM 992 O O . ASP A 1 63 ? 57.302 33.816 -9.651 1.00 42.13 63 ASP A O 1
ATOM 1001 N N . ILE A 1 64 ? 55.127 33.292 -9.850 1.00 41.40 64 ILE A N 1
ATOM 1002 C CA . ILE A 1 64 ? 55.196 33.093 -11.283 1.00 41.77 64 ILE A CA 1
ATOM 1003 C C . ILE A 1 64 ? 54.536 34.223 -12.049 1.00 41.19 64 ILE A C 1
ATOM 1004 O O . ILE A 1 64 ? 54.396 34.124 -13.268 1.00 42.42 64 ILE A O 1
ATOM 1020 N N . LEU A 1 65 ? 54.127 35.293 -11.375 1.00 40.53 65 LEU A N 1
ATOM 1021 C CA . LEU A 1 65 ? 53.471 36.421 -12.017 1.00 39.60 65 LEU A CA 1
ATOM 1022 C C . LEU A 1 65 ? 54.452 37.573 -12.115 1.00 42.43 65 LEU A C 1
ATOM 1023 O O . LEU A 1 65 ? 55.215 37.821 -11.177 1.00 44.21 65 LEU A O 1
ATOM 1039 N N . GLU A 1 66 ? 54.408 38.276 -13.252 1.00 43.61 66 GLU A N 1
ATOM 1040 C CA . GLU A 1 66 ? 55.546 39.081 -13.687 1.00 46.00 66 GLU A CA 1
ATOM 1041 C C . GLU A 1 66 ? 55.864 40.166 -12.684 1.00 50.38 66 GLU A C 1
ATOM 1042 O O . GLU A 1 66 ? 57.029 40.264 -12.261 1.00 57.12 66 GLU A O 1
ATOM 1054 N N . PRO A 1 67 ? 54.918 41.011 -12.270 1.00 47.32 67 PRO A N 1
ATOM 1055 C CA . PRO A 1 67 ? 55.224 41.921 -11.155 1.00 51.05 67 PRO A CA 1
ATOM 1056 C C . PRO A 1 67 ? 55.312 41.108 -9.867 1.00 46.41 67 PRO A C 1
ATOM 1057 O O . PRO A 1 67 ? 54.294 40.686 -9.316 1.00 45.58 67 PRO A O 1
ATOM 1068 N N . ASP A 1 68 ? 56.521 40.837 -9.391 1.00 45.30 68 ASP A N 1
ATOM 1069 C CA . ASP A 1 68 ? 56.677 40.014 -8.200 1.00 45.91 68 ASP A CA 1
ATOM 1070 C C . ASP A 1 68 ? 56.298 40.859 -6.999 1.00 46.06 68 ASP A C 1
ATOM 1071 O O . ASP A 1 68 ? 57.015 41.799 -6.649 1.00 45.17 68 ASP A O 1
ATOM 1080 N N . ALA A 1 69 ? 55.158 40.548 -6.388 1.00 45.96 69 ALA A N 1
ATOM 1081 C CA . ALA A 1 69 ? 54.625 41.340 -5.290 1.00 46.13 69 ALA A CA 1
ATOM 1082 C C . ALA A 1 69 ? 53.842 40.417 -4.370 1.00 47.38 69 ALA A C 1
ATOM 1083 O O . ALA A 1 69 ? 53.578 39.268 -4.708 1.00 48.96 69 ALA A O 1
ATOM 1090 N N . ALA A 1 70 ? 53.456 40.929 -3.206 1.00 48.37 70 ALA A N 1
ATOM 1091 C CA . ALA A 1 70 ? 52.758 40.111 -2.224 1.00 47.18 70 ALA A CA 1
ATOM 1092 C C . ALA A 1 70 ? 51.387 39.685 -2.735 1.00 45.07 70 ALA A C 1
ATOM 1093 O O . ALA A 1 70 ? 50.739 40.392 -3.507 1.00 46.58 70 ALA A O 1
ATOM 1100 N N . GLU A 1 71 ? 50.936 38.525 -2.279 1.00 45.32 71 GLU A N 1
ATOM 1101 C CA . GLU A 1 71 ? 49.645 38.020 -2.710 1.00 47.72 71 GLU A CA 1
ATOM 1102 C C . GLU A 1 71 ? 48.516 38.883 -2.150 1.00 46.75 71 GLU A C 1
ATOM 1103 O O . GLU A 1 71 ? 48.676 39.529 -1.110 1.00 48.72 71 GLU A O 1
ATOM 1115 N N . PRO A 1 72 ? 47.363 38.910 -2.822 1.00 45.38 72 PRO A N 1
ATOM 1116 C CA . PRO A 1 72 ? 46.205 39.617 -2.263 1.00 46.54 72 PRO A CA 1
ATOM 1117 C C . PRO A 1 72 ? 45.733 38.962 -0.975 1.00 45.22 72 PRO A C 1
ATOM 1118 O O . PRO A 1 72 ? 46.099 37.836 -0.633 1.00 44.18 72 PRO A O 1
ATOM 1129 N N . ASP A 1 73 ? 44.899 39.690 -0.248 1.00 44.28 73 ASP A N 1
ATOM 1130 C CA . ASP A 1 73 ? 44.432 39.188 1.030 1.00 44.76 73 ASP A CA 1
ATOM 1131 C C . ASP A 1 73 ? 43.578 37.949 0.830 1.00 43.12 73 ASP A C 1
ATOM 1132 O O . ASP A 1 73 ? 42.955 37.764 -0.216 1.00 42.78 73 ASP A O 1
ATOM 1141 N N . VAL A 1 74 ? 43.567 37.090 1.842 1.00 42.72 74 VAL A N 1
ATOM 1142 C CA . VAL A 1 74 ? 42.658 35.952 1.900 1.00 43.23 74 VAL A CA 1
ATOM 1143 C C . VAL A 1 74 ? 41.431 36.369 2.690 1.00 45.65 74 VAL A C 1
ATOM 1144 O O . VAL A 1 74 ? 41.494 37.234 3.564 1.00 51.08 74 VAL A O 1
ATOM 1157 N N . GLN A 1 75 ? 40.296 35.764 2.387 1.00 46.20 75 GLN A N 1
ATOM 1158 C CA . GLN A 1 75 ? 39.079 36.066 3.126 1.00 47.41 75 GLN A CA 1
ATOM 1159 C C . GLN A 1 75 ? 39.060 35.225 4.386 1.00 48.78 75 GLN A C 1
ATOM 1160 O O . GLN A 1 75 ? 38.960 33.998 4.313 1.00 46.57 75 GLN A O 1
ATOM 1174 N N . ARG A 1 76 ? 39.154 35.883 5.539 1.00 52.20 76 ARG A N 1
ATOM 1175 C CA . ARG A 1 76 ? 38.998 35.212 6.823 1.00 49.51 76 ARG A CA 1
ATOM 1176 C C . ARG A 1 76 ? 37.526 34.879 7.031 1.00 47.72 76 ARG A C 1
ATOM 1177 O O . ARG A 1 76 ? 36.683 35.779 7.108 1.00 49.67 76 ARG A O 1
ATOM 1198 N N . GLY A 1 77 ? 37.210 33.587 7.096 1.00 46.77 77 GLY A N 1
ATOM 1199 C CA . GLY A 1 77 ? 35.842 33.128 7.146 1.00 47.51 77 GLY A CA 1
ATOM 1200 C C . GLY A 1 77 ? 35.356 32.839 8.556 1.00 50.81 77 GLY A C 1
ATOM 1201 O O . GLY A 1 77 ? 35.978 33.195 9.560 1.00 53.33 77 GLY A O 1
ATOM 1205 N N . ARG A 1 78 ? 34.212 32.167 8.619 1.00 50.49 78 ARG A N 1
ATOM 1206 C CA . ARG A 1 78 ? 33.619 31.839 9.906 1.00 51.78 78 ARG A CA 1
ATOM 1207 C C . ARG A 1 78 ? 34.553 30.944 10.710 1.00 51.35 78 ARG A C 1
ATOM 1208 O O . ARG A 1 78 ? 35.276 30.107 10.161 1.00 49.94 78 ARG A O 1
ATOM 1229 N N . SER A 1 79 ? 34.533 31.131 12.027 1.00 58.10 79 SER A N 1
ATOM 1230 C CA . SER A 1 79 ? 35.146 30.194 12.953 1.00 56.11 79 SER A CA 1
ATOM 1231 C C . SER A 1 79 ? 34.106 29.174 13.392 1.00 52.13 79 SER A C 1
ATOM 1232 O O . SER A 1 79 ? 32.916 29.479 13.507 1.00 53.03 79 SER A O 1
ATOM 1240 N N . PHE A 1 80 ? 34.561 27.948 13.610 1.00 51.32 80 PHE A N 1
ATOM 1241 C CA . PHE A 1 80 ? 33.682 26.849 13.976 1.00 52.48 80 PHE A CA 1
ATOM 1242 C C . PHE A 1 80 ? 34.223 26.139 15.211 1.00 53.73 80 PHE A C 1
ATOM 1243 O O . PHE A 1 80 ? 35.383 25.717 15.241 1.00 50.55 80 PHE A O 1
ATOM 1260 N N . HIS A 1 81 ? 33.374 26.004 16.217 1.00 56.85 81 HIS A N 1
ATOM 1261 C CA . HIS A 1 81 ? 33.734 25.481 17.527 1.00 57.37 81 HIS A CA 1
ATOM 1262 C C . HIS A 1 81 ? 33.134 24.090 17.624 1.00 57.42 81 HIS A C 1
ATOM 1263 O O . HIS A 1 81 ? 31.908 23.939 17.685 1.00 64.93 81 HIS A O 1
ATOM 1277 N N . PHE A 1 82 ? 33.993 23.080 17.614 1.00 57.18 82 PHE A N 1
ATOM 1278 C CA . PHE A 1 82 ? 33.561 21.712 17.387 1.00 61.90 82 PHE A CA 1
ATOM 1279 C C . PHE A 1 82 ? 33.332 20.976 18.698 1.00 65.02 82 PHE A C 1
ATOM 1280 O O . PHE A 1 82 ? 33.673 21.447 19.784 1.00 64.87 82 PHE A O 1
ATOM 1297 N N A TYR A 1 83 ? 32.746 19.789 18.576 0.48 66.93 83 TYR A N 1
ATOM 1298 N N B TYR A 1 83 ? 32.768 19.782 18.574 0.52 66.93 83 TYR A N 1
ATOM 1299 C CA A TYR A 1 83 ? 31.994 19.162 19.652 0.48 68.54 83 TYR A CA 1
ATOM 1300 C CA B TYR A 1 83 ? 32.013 19.153 19.645 0.52 68.54 83 TYR A CA 1
ATOM 1301 C C A TYR A 1 83 ? 32.738 17.960 20.222 0.48 69.54 83 TYR A C 1
ATOM 1302 C C B TYR A 1 83 ? 32.759 17.960 20.221 0.52 69.20 83 TYR A C 1
ATOM 1303 O O A TYR A 1 83 ? 33.240 17.117 19.470 0.48 85.60 83 TYR A O 1
ATOM 1304 O O B TYR A 1 83 ? 33.285 17.126 19.477 0.52 101.59 83 TYR A O 1
ATOM 1339 N N . ASP A 1 84 ? 32.787 17.884 21.552 1.00 65.19 84 ASP A N 1
ATOM 1340 C CA . ASP A 1 84 ? 33.334 16.738 22.267 1.00 64.51 84 ASP A CA 1
ATOM 1341 C C . ASP A 1 84 ? 32.795 16.784 23.688 1.00 67.59 84 ASP A C 1
ATOM 1342 O O . ASP A 1 84 ? 32.844 17.839 24.331 1.00 63.09 84 ASP A O 1
ATOM 1351 N N . ALA A 1 85 ? 32.277 15.657 24.168 1.00 68.91 85 ALA A N 1
ATOM 1352 C CA . ALA A 1 85 ? 31.793 15.558 25.545 1.00 76.62 85 ALA A CA 1
ATOM 1353 C C . ALA A 1 85 ? 31.824 14.109 26.033 1.00 62.25 85 ALA A C 1
ATOM 1354 O O . ALA A 1 85 ? 32.891 13.559 26.309 1.00 58.77 85 ALA A O 1
ATOM 1361 N N . THR A 1 116 ? 38.928 21.680 25.755 1.00 79.68 116 THR A N 1
ATOM 1362 C CA . THR A 1 116 ? 37.920 20.627 25.628 1.00 92.13 116 THR A CA 1
ATOM 1363 C C . THR A 1 116 ? 37.282 20.622 24.235 1.00 85.37 116 THR A C 1
ATOM 1364 O O . THR A 1 116 ? 36.224 20.009 24.023 1.00 76.70 116 THR A O 1
ATOM 1374 N N . SER A 1 117 ? 37.929 21.300 23.287 1.00 78.06 117 SER A N 1
ATOM 1375 C CA . SER A 1 117 ? 37.299 21.599 22.011 1.00 72.33 117 SER A CA 1
ATOM 1376 C C . SER A 1 117 ? 38.350 21.787 20.927 1.00 65.97 117 SER A C 1
ATOM 1377 O O . SER A 1 117 ? 39.556 21.781 21.189 1.00 67.23 117 SER A O 1
ATOM 1385 N N . MET A 1 118 ? 37.861 21.955 19.692 1.00 60.57 118 MET A N 1
ATOM 1386 C CA . MET A 1 118 ? 38.680 22.294 18.536 1.00 57.46 118 MET A CA 1
ATOM 1387 C C . MET A 1 118 ? 37.944 23.367 17.752 1.00 53.08 118 MET A C 1
ATOM 1388 O O . MET A 1 118 ? 36.748 23.232 17.486 1.00 53.28 118 MET A O 1
ATOM 1402 N N . ASN A 1 119 ? 38.648 24.432 17.402 1.00 50.70 119 ASN A N 1
ATOM 1403 C CA . ASN A 1 119 ? 38.066 25.528 16.644 1.00 50.29 119 ASN A CA 1
ATOM 1404 C C . ASN A 1 119 ? 38.677 25.538 15.253 1.00 50.98 119 ASN A C 1
ATOM 1405 O O . ASN A 1 119 ? 39.903 25.506 15.106 1.00 51.49 119 ASN A O 1
ATOM 1416 N N . VAL A 1 120 ? 37.815 25.591 14.243 1.00 48.10 120 VAL A N 1
ATOM 1417 C CA . VAL A 1 120 ? 38.210 25.593 12.841 1.00 49.04 120 VAL A CA 1
ATOM 1418 C C . VAL A 1 120 ? 37.785 26.917 12.221 1.00 48.01 120 VAL A C 1
ATOM 1419 O O . VAL A 1 120 ? 36.638 27.346 12.389 1.00 48.72 120 VAL A O 1
ATOM 1432 N N . TYR A 1 121 ? 38.706 27.560 11.508 1.00 49.24 121 TYR A N 1
ATOM 1433 C CA . TYR A 1 121 ? 38.436 28.812 10.818 1.00 47.42 121 TYR A CA 1
ATOM 1434 C C . TYR A 1 121 ? 38.710 28.653 9.328 1.00 46.28 121 TYR A C 1
ATOM 1435 O O . TYR A 1 121 ? 39.499 27.805 8.905 1.00 44.37 121 TYR A O 1
ATOM 1453 N N . SER A 1 122 ? 38.045 29.482 8.533 1.00 50.79 122 SER A N 1
ATOM 1454 C CA . SER A 1 122 ? 38.151 29.440 7.084 1.00 42.78 122 SER A CA 1
ATOM 1455 C C . SER A 1 122 ? 39.006 30.594 6.587 1.00 42.01 122 SER A C 1
ATOM 1456 O O . SER A 1 122 ? 38.786 31.745 6.971 1.00 44.36 122 SER A O 1
ATOM 1464 N N . LEU A 1 123 ? 39.996 30.277 5.760 1.00 41.58 123 LEU A N 1
ATOM 1465 C CA . LEU A 1 123 ? 40.726 31.261 4.969 1.00 41.69 123 LEU A CA 1
ATOM 1466 C C . LEU A 1 123 ? 40.513 30.928 3.505 1.00 40.10 123 LEU A C 1
ATOM 1467 O O . LEU A 1 123 ? 40.824 29.814 3.077 1.00 39.29 123 LEU A O 1
ATOM 1483 N N . SER A 1 124 ? 39.977 31.876 2.740 1.00 41.02 124 SER A N 1
ATOM 1484 C CA . SER A 1 124 ? 39.650 31.613 1.346 1.00 42.08 124 SER A CA 1
ATOM 1485 C C . SER A 1 124 ? 40.114 32.775 0.477 1.00 42.02 124 SER A C 1
ATOM 1486 O O . SER A 1 124 ? 40.346 33.885 0.961 1.00 42.56 124 SER A O 1
ATOM 1494 N N . VAL A 1 125 ? 40.264 32.495 -0.817 1.00 43.12 125 VAL A N 1
ATOM 1495 C CA . VAL A 1 125 ? 40.535 33.511 -1.829 1.00 40.70 125 VAL A CA 1
ATOM 1496 C C . VAL A 1 125 ? 39.212 33.903 -2.473 1.00 38.91 125 VAL A C 1
ATOM 1497 O O . VAL A 1 125 ? 38.478 33.048 -2.982 1.00 37.55 125 VAL A O 1
ATOM 1510 N N . ASP A 1 126 ? 38.889 35.182 -2.426 1.00 40.58 126 ASP A N 1
ATOM 1511 C CA . ASP A 1 126 ? 37.663 35.651 -3.042 1.00 42.66 126 ASP A CA 1
ATOM 1512 C C . ASP A 1 126 ? 37.715 35.368 -4.536 1.00 40.49 126 ASP A C 1
ATOM 1513 O O . ASP A 1 126 ? 38.742 35.645 -5.171 1.00 39.56 126 ASP A O 1
ATOM 1522 N N . PRO A 1 127 ? 36.642 34.842 -5.137 1.00 41.18 127 PRO A N 1
ATOM 1523 C CA . PRO A 1 127 ? 36.702 34.548 -6.578 1.00 40.09 127 PRO A CA 1
ATOM 1524 C C . PRO A 1 127 ? 37.062 35.767 -7.403 1.00 40.14 127 PRO A C 1
ATOM 1525 O O . PRO A 1 127 ? 37.692 35.630 -8.457 1.00 40.80 127 PRO A O 1
ATOM 1536 N N . ASN A 1 128 ? 36.691 36.960 -6.940 1.00 41.50 128 ASN A N 1
ATOM 1537 C CA . ASN A 1 128 ? 37.005 38.199 -7.633 1.00 42.21 128 ASN A CA 1
ATOM 1538 C C . ASN A 1 128 ? 38.476 38.559 -7.550 1.00 41.79 128 ASN A C 1
ATOM 1539 O O . ASN A 1 128 ? 38.925 39.440 -8.287 1.00 42.41 128 ASN A O 1
ATOM 1550 N N . THR A 1 129 ? 39.241 37.893 -6.693 1.00 40.54 129 THR A N 1
ATOM 1551 C CA . THR A 1 129 ? 40.656 38.214 -6.598 1.00 40.19 129 THR A CA 1
ATOM 1552 C C . THR A 1 129 ? 41.374 37.910 -7.898 1.00 39.83 129 THR A C 1
ATOM 1553 O O . THR A 1 129 ? 42.253 38.664 -8.323 1.00 39.58 129 THR A O 1
ATOM 1564 N N . TRP A 1 130 ? 41.026 36.799 -8.534 1.00 40.61 130 TRP A N 1
ATOM 1565 C CA . TRP A 1 130 ? 41.752 36.386 -9.724 1.00 40.70 130 TRP A CA 1
ATOM 1566 C C . TRP A 1 130 ? 41.579 37.378 -10.860 1.00 41.64 130 TRP A C 1
ATOM 1567 O O . TRP A 1 130 ? 42.514 37.627 -11.626 1.00 43.34 130 TRP A O 1
ATOM 1588 N N . GLN A 1 131 ? 40.398 37.959 -10.986 1.00 43.73 131 GLN A N 1
ATOM 1589 C CA . GLN A 1 131 ? 40.160 38.877 -12.088 1.00 49.06 131 GLN A CA 1
ATOM 1590 C C . GLN A 1 131 ? 41.101 40.073 -12.025 1.00 45.84 131 GLN A C 1
ATOM 1591 O O . GLN A 1 131 ? 41.676 40.483 -13.040 1.00 50.48 131 GLN A O 1
ATOM 1605 N N . THR A 1 132 ? 41.252 40.662 -10.843 1.00 42.91 132 THR A N 1
ATOM 1606 C CA . THR A 1 132 ? 42.161 41.787 -10.709 1.00 40.52 132 THR A CA 1
ATOM 1607 C C . THR A 1 132 ? 43.599 41.318 -10.770 1.00 39.13 132 THR A C 1
ATOM 1608 O O . THR A 1 132 ? 44.446 41.976 -11.377 1.00 40.62 132 THR A O 1
ATOM 1619 N N . LEU A 1 133 ? 43.893 40.176 -10.160 1.00 38.02 133 LEU A N 1
ATOM 1620 C CA . LEU A 1 133 ? 45.274 39.719 -10.090 1.00 38.09 133 LEU A CA 1
ATOM 1621 C C . LEU A 1 133 ? 45.844 39.433 -11.470 1.00 38.84 133 LEU A C 1
ATOM 1622 O O . LEU A 1 133 ? 46.965 39.841 -11.791 1.00 37.47 133 LEU A O 1
ATOM 1638 N N . LEU A 1 134 ? 45.095 38.708 -12.289 1.00 39.27 134 LEU A N 1
ATOM 1639 C CA . LEU A 1 134 ? 45.598 38.258 -13.575 1.00 39.94 134 LEU A CA 1
ATOM 1640 C C . LEU A 1 134 ? 45.613 39.363 -14.621 1.00 41.38 134 LEU A C 1
ATOM 1641 O O . LEU A 1 134 ? 46.109 39.145 -15.730 1.00 42.99 134 LEU A O 1
ATOM 1657 N N . HIS A 1 135 ? 45.089 40.539 -14.304 1.00 41.33 135 HIS A N 1
ATOM 1658 C CA . HIS A 1 135 ? 45.288 41.715 -15.134 1.00 41.26 135 HIS A CA 1
ATOM 1659 C C . HIS A 1 135 ? 46.368 42.632 -14.595 1.00 40.27 135 HIS A C 1
ATOM 1660 O O . 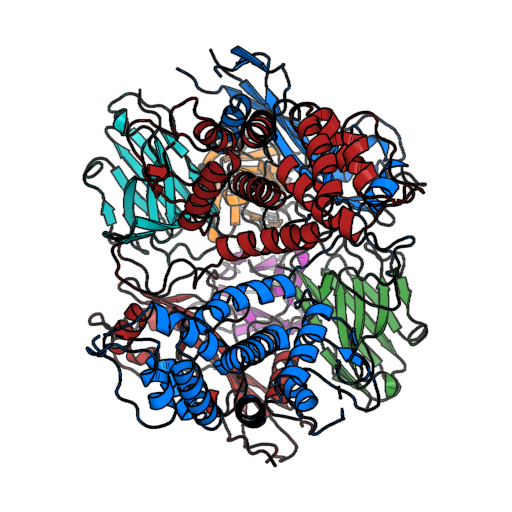HIS A 1 135 ? 47.159 43.167 -15.373 1.00 39.04 135 HIS A O 1
ATOM 1674 N N . GLU A 1 136 ? 46.417 42.828 -13.276 1.00 40.52 136 GLU A N 1
ATOM 1675 C CA . GLU A 1 136 ? 47.503 43.598 -12.680 1.00 40.72 136 GLU A CA 1
ATOM 1676 C C . GLU A 1 136 ? 48.830 42.861 -12.791 1.00 38.57 136 GLU A C 1
ATOM 1677 O O . GLU A 1 136 ? 49.894 43.488 -12.805 1.00 38.24 136 GLU A O 1
ATOM 1689 N N . ARG A 1 137 ? 48.795 41.540 -12.862 1.00 37.49 137 ARG A N 1
ATOM 1690 C CA . ARG A 1 137 ? 49.994 40.768 -13.103 1.00 37.29 137 ARG A CA 1
ATOM 1691 C C . ARG A 1 137 ? 49.723 39.784 -14.223 1.00 37.28 137 ARG A C 1
ATOM 1692 O O . ARG A 1 137 ? 48.577 39.438 -14.504 1.00 38.24 137 ARG A O 1
ATOM 1713 N N . HIS A 1 138 ? 50.797 39.317 -14.842 1.00 38.32 138 HIS A N 1
ATOM 1714 C CA . HIS A 1 138 ? 50.721 38.395 -15.963 1.00 39.36 138 HIS A CA 1
ATOM 1715 C C . HIS A 1 138 ? 51.795 37.337 -15.806 1.00 39.07 138 HIS A C 1
ATOM 1716 O O . HIS A 1 138 ? 52.836 37.590 -15.204 1.00 40.75 138 HIS A O 1
ATOM 1730 N N . LEU A 1 139 ? 51.541 36.147 -16.341 1.00 40.14 139 LEU A N 1
ATOM 1731 C CA . LEU A 1 139 ? 52.498 35.058 -16.199 1.00 41.29 139 LEU A CA 1
ATOM 1732 C C . LEU A 1 139 ? 53.867 35.490 -16.719 1.00 41.93 139 LEU A C 1
ATOM 1733 O O . LEU A 1 139 ? 53.979 36.088 -17.793 1.00 41.37 139 LEU A O 1
ATOM 1749 N N . ARG A 1 140 ? 54.907 35.203 -15.938 1.00 41.76 140 ARG A N 1
ATOM 1750 C CA . ARG A 1 140 ? 56.236 35.728 -16.221 1.00 42.46 140 ARG A CA 1
ATOM 1751 C C . ARG A 1 140 ? 56.864 34.972 -17.367 1.00 43.42 140 ARG A C 1
ATOM 1752 O O . ARG A 1 140 ? 56.833 33.740 -17.396 1.00 43.28 140 ARG A O 1
ATOM 1773 N N . GLN A 1 141 ? 57.436 35.714 -18.305 1.00 45.52 141 GLN A N 1
ATOM 1774 C CA . GLN A 1 141 ? 58.080 35.142 -19.473 1.00 43.78 141 GLN A CA 1
ATOM 1775 C C . GLN A 1 141 ? 59.553 35.519 -19.432 1.00 42.13 141 GLN A C 1
ATOM 1776 O O . GLN A 1 141 ? 59.874 36.717 -19.343 1.00 42.59 141 GLN A O 1
ATOM 1790 N N . PRO A 1 142 ? 60.472 34.568 -19.493 1.00 41.39 142 PRO A N 1
ATOM 1791 C CA . PRO A 1 142 ? 60.270 33.118 -19.648 1.00 43.27 142 PRO A CA 1
ATOM 1792 C C . PRO A 1 142 ? 59.523 32.506 -18.489 1.00 45.82 142 PRO A C 1
ATOM 1793 O O . PRO A 1 142 ? 59.456 33.074 -17.417 1.00 46.45 142 PRO A O 1
ATOM 1804 N N . GLU A 1 143 ? 58.925 31.343 -18.685 1.00 47.05 143 GLU A N 1
ATOM 1805 C CA . GLU A 1 143 ? 58.191 30.710 -17.605 1.00 51.18 143 GLU A CA 1
ATOM 1806 C C . GLU A 1 143 ? 59.114 30.394 -16.424 1.00 52.37 143 GLU A C 1
ATOM 1807 O O . GLU A 1 143 ? 60.342 30.375 -16.536 1.00 53.59 143 GLU A O 1
ATOM 1819 N N . HIS A 1 144 ? 58.499 30.125 -15.279 1.00 51.61 144 HIS A N 1
ATOM 1820 C CA . HIS A 1 144 ? 59.241 29.669 -14.115 1.00 55.01 144 HIS A CA 1
ATOM 1821 C C . HIS A 1 144 ? 59.860 28.298 -14.381 1.00 55.03 144 HIS A C 1
ATOM 1822 O O . HIS A 1 144 ? 59.326 27.476 -15.134 1.00 52.81 144 HIS A O 1
ATOM 1836 N N . LYS A 1 145 ? 60.998 28.052 -13.738 1.00 59.04 145 LYS A N 1
ATOM 1837 C CA . LYS A 1 145 ? 61.671 26.767 -13.891 1.00 55.59 145 LYS A CA 1
ATOM 1838 C C . LYS A 1 145 ? 60.732 25.601 -13.593 1.00 54.67 145 LYS A C 1
ATOM 1839 O O . LYS A 1 145 ? 60.725 24.590 -14.306 1.00 52.31 145 LYS A O 1
ATOM 1858 N N . VAL A 1 146 ? 59.943 25.719 -12.528 1.00 51.24 146 VAL A N 1
ATOM 1859 C CA . VAL A 1 146 ? 59.162 24.587 -12.044 1.00 50.74 146 VAL A CA 1
ATOM 1860 C C . VAL A 1 146 ? 58.151 24.131 -13.084 1.00 48.37 146 VAL A C 1
ATOM 1861 O O . VAL A 1 146 ? 57.846 22.936 -13.188 1.00 48.15 146 VAL A O 1
ATOM 1874 N N . LEU A 1 147 ? 57.614 25.067 -13.866 1.00 48.54 147 LEU A N 1
ATOM 1875 C CA . LEU A 1 147 ? 56.497 24.741 -14.739 1.00 46.76 147 LEU A CA 1
ATOM 1876 C C . LEU A 1 147 ? 56.898 23.717 -15.781 1.00 47.10 147 LEU A C 1
ATOM 1877 O O . LEU A 1 147 ? 56.134 22.795 -16.081 1.00 48.10 147 LEU A O 1
ATOM 1893 N N . GLN A 1 148 ? 58.100 23.849 -16.337 1.00 49.51 148 GLN A N 1
ATOM 1894 C CA . GLN A 1 148 ? 58.568 22.844 -17.282 1.00 51.54 148 GLN A CA 1
ATOM 1895 C C . GLN A 1 148 ? 58.659 21.481 -16.619 1.00 51.10 148 GLN A C 1
ATOM 1896 O O . GLN A 1 148 ? 58.266 20.466 -17.206 1.00 51.41 148 GLN A O 1
ATOM 1910 N N . GLN A 1 149 ? 59.172 21.437 -15.393 1.00 50.14 149 GLN A N 1
ATOM 1911 C CA . GLN A 1 149 ? 59.231 20.172 -14.680 1.00 50.43 149 GLN A CA 1
ATOM 1912 C C . GLN A 1 149 ? 57.850 19.558 -14.551 1.00 51.56 149 GLN A C 1
ATOM 1913 O O . GLN A 1 149 ? 57.659 18.364 -14.811 1.00 53.99 149 GLN A O 1
ATOM 1927 N N . LEU A 1 150 ? 56.869 20.363 -14.149 1.00 49.99 150 LEU A N 1
ATOM 1928 C CA . LEU A 1 150 ? 55.511 19.854 -14.035 1.00 48.16 150 LEU A CA 1
ATOM 1929 C C . LEU A 1 150 ? 54.932 19.522 -15.397 1.00 47.61 150 LEU A C 1
ATOM 1930 O O . LEU A 1 150 ? 54.213 18.530 -15.544 1.00 47.52 150 LEU A O 1
ATOM 1946 N N . ARG A 1 151 ? 55.232 20.342 -16.404 1.00 49.16 151 ARG A N 1
ATOM 1947 C CA . ARG A 1 151 ? 54.795 20.026 -17.759 1.00 50.37 151 ARG A CA 1
ATOM 1948 C C . ARG A 1 151 ? 55.382 18.704 -18.236 1.00 51.01 151 ARG A C 1
ATOM 1949 O O . ARG A 1 151 ? 54.680 17.885 -18.843 1.00 50.28 151 ARG A O 1
ATOM 1970 N N . SER A 1 152 ? 56.667 18.475 -17.970 1.00 54.19 152 SER A N 1
ATOM 1971 C CA . SER A 1 152 ? 57.302 17.241 -18.416 1.00 54.35 152 SER A CA 1
ATOM 1972 C C . SER A 1 152 ? 56.637 16.021 -17.795 1.00 55.33 152 SER A C 1
ATOM 1973 O O . SER A 1 152 ? 56.448 14.998 -18.463 1.00 56.31 152 SER A O 1
ATOM 1981 N N . ARG A 1 153 ? 56.281 16.107 -16.517 1.00 54.45 153 ARG A N 1
ATOM 1982 C CA . ARG A 1 153 ? 55.695 14.976 -15.814 1.00 55.25 153 ARG A CA 1
ATOM 1983 C C . ARG A 1 153 ? 54.212 14.814 -16.102 1.00 51.62 153 ARG A C 1
ATOM 1984 O O . ARG A 1 153 ? 53.598 13.881 -15.577 1.00 52.00 153 ARG A O 1
ATOM 2005 N N . GLY A 1 154 ? 53.625 15.692 -16.911 1.00 51.49 154 GLY A N 1
ATOM 2006 C CA . GLY A 1 154 ? 52.205 15.603 -17.193 1.00 51.99 154 GLY A CA 1
ATOM 2007 C C . GLY A 1 154 ? 51.303 16.050 -16.068 1.00 48.24 154 GLY A C 1
ATOM 2008 O O . GLY A 1 154 ? 50.142 15.641 -16.010 1.00 48.28 154 GLY A O 1
ATOM 2012 N N . ASP A 1 155 ? 51.804 16.880 -15.168 1.00 45.99 155 ASP A N 1
ATOM 2013 C CA . ASP A 1 155 ? 51.021 17.287 -14.017 1.00 45.29 155 ASP A CA 1
ATOM 2014 C C . ASP A 1 155 ? 49.928 18.261 -14.421 1.00 43.04 155 ASP A C 1
ATOM 2015 O O . ASP A 1 155 ? 50.120 19.106 -15.298 1.00 41.45 155 ASP A O 1
ATOM 2024 N N . ASN A 1 156 ? 48.779 18.141 -13.771 1.00 41.33 156 ASN A N 1
ATOM 2025 C CA . ASN A 1 156 ? 47.809 19.221 -13.723 1.00 40.77 156 ASN A CA 1
ATOM 2026 C C . ASN A 1 156 ? 48.132 20.084 -12.515 1.00 41.67 156 ASN A C 1
ATOM 2027 O O . ASN A 1 156 ? 48.493 19.573 -11.453 1.00 44.32 156 ASN A O 1
ATOM 2038 N N . VAL A 1 157 ? 48.026 21.394 -12.680 1.00 39.44 157 VAL A N 1
ATOM 2039 C CA . VAL A 1 157 ? 48.435 22.347 -11.656 1.00 39.05 157 VAL A CA 1
ATOM 2040 C C . VAL A 1 157 ? 47.224 23.131 -11.173 1.00 38.78 157 VAL A C 1
ATOM 2041 O O . VAL A 1 157 ? 46.409 23.589 -11.982 1.00 37.56 157 VAL A O 1
ATOM 2054 N N . TYR A 1 158 ? 47.121 23.298 -9.854 1.00 39.89 158 TYR A N 1
ATOM 2055 C CA . TYR A 1 158 ? 45.987 23.936 -9.201 1.00 37.85 158 TYR A CA 1
ATOM 2056 C C . TYR A 1 158 ? 46.499 24.948 -8.194 1.00 36.96 158 TYR A C 1
ATOM 2057 O O . TYR A 1 158 ? 47.670 24.936 -7.823 1.00 39.66 158 TYR A O 1
ATOM 2075 N N . VAL A 1 159 ? 45.622 25.842 -7.763 1.00 36.14 159 VAL A N 1
ATOM 2076 C CA . VAL A 1 159 ? 45.932 26.792 -6.704 1.00 37.44 159 VAL A CA 1
ATOM 2077 C C . VAL A 1 159 ? 44.916 26.622 -5.584 1.00 36.10 159 VAL A C 1
ATOM 2078 O O . VAL A 1 159 ? 43.718 26.468 -5.840 1.00 34.61 159 VAL A O 1
ATOM 2091 N N . VAL A 1 160 ? 45.393 26.651 -4.341 1.00 36.73 160 VAL A N 1
ATOM 2092 C CA . VAL A 1 160 ? 44.503 26.489 -3.196 1.00 36.22 160 VAL A CA 1
ATOM 2093 C C . VAL A 1 160 ? 43.687 27.760 -3.011 1.00 34.65 160 VAL A C 1
ATOM 2094 O O . VAL A 1 160 ? 44.241 28.857 -2.885 1.00 35.80 160 VAL A O 1
ATOM 2107 N N . THR A 1 161 ? 42.362 27.617 -2.979 1.00 34.04 161 THR A N 1
ATOM 2108 C CA . THR A 1 161 ? 41.461 28.753 -2.851 1.00 35.51 161 THR A CA 1
ATOM 2109 C C . THR A 1 161 ? 40.810 28.852 -1.483 1.00 35.51 161 THR A C 1
ATOM 2110 O O . THR A 1 161 ? 40.237 29.895 -1.163 1.00 35.55 161 THR A O 1
ATOM 2121 N N . GLU A 1 162 ? 40.864 27.798 -0.682 1.00 35.94 162 GLU A N 1
ATOM 2122 C CA . GLU A 1 162 ? 40.316 27.855 0.660 1.00 37.43 162 GLU A CA 1
ATOM 2123 C C . GLU A 1 162 ? 40.964 26.768 1.501 1.00 36.70 162 GLU A C 1
ATOM 2124 O O . GLU A 1 162 ? 41.319 25.700 0.993 1.00 35.23 162 GLU A O 1
ATOM 2136 N N . VAL A 1 163 ? 41.114 27.058 2.794 1.00 38.72 163 VAL A N 1
ATOM 2137 C CA . VAL A 1 163 ? 41.612 26.095 3.765 1.00 39.03 163 VAL A CA 1
ATOM 2138 C C . VAL A 1 163 ? 40.679 26.081 4.966 1.00 38.87 163 VAL A C 1
ATOM 2139 O O . VAL A 1 163 ? 40.041 27.085 5.298 1.00 38.50 163 VAL A O 1
ATOM 2152 N N . LEU A 1 164 ? 40.592 24.921 5.609 1.00 39.95 164 LEU A N 1
ATOM 2153 C CA . LEU A 1 164 ? 40.002 24.779 6.934 1.00 41.20 164 LEU A CA 1
ATOM 2154 C C . LEU A 1 164 ? 41.132 24.462 7.899 1.00 42.35 164 LEU A C 1
ATOM 2155 O O . LEU A 1 164 ? 41.802 23.436 7.753 1.00 42.54 164 LEU A O 1
ATOM 2171 N N . GLN A 1 165 ? 41.352 25.342 8.871 1.00 46.23 165 GLN A N 1
ATOM 2172 C CA . GLN A 1 165 ? 42.547 25.289 9.698 1.00 48.94 165 GLN A CA 1
ATOM 2173 C C . GLN A 1 165 ? 42.187 25.354 11.175 1.00 50.14 165 GLN A C 1
ATOM 2174 O O . GLN A 1 165 ? 41.076 25.730 11.551 1.00 48.51 165 GLN A O 1
ATOM 2188 N N . THR A 1 166 ? 43.157 25.005 12.012 1.00 54.53 166 THR A N 1
ATOM 2189 C CA . THR A 1 166 ? 42.949 24.874 13.445 1.00 51.68 166 THR A CA 1
ATOM 2190 C C . THR A 1 166 ? 43.717 25.942 14.209 1.00 52.36 166 THR A C 1
ATOM 2191 O O . THR A 1 166 ? 44.537 26.676 13.651 1.00 51.83 166 THR A O 1
ATOM 2202 N N . GLN A 1 167 ? 43.422 26.010 15.511 1.00 58.62 167 GLN A N 1
ATOM 2203 C CA . GLN A 1 167 ? 44.328 26.536 16.519 1.00 57.49 167 GLN A CA 1
ATOM 2204 C C . GLN A 1 167 ? 44.971 25.349 17.266 1.00 56.08 167 GLN A C 1
ATOM 2205 O O . GLN A 1 167 ? 44.729 24.181 16.954 1.00 56.49 167 GLN A O 1
ATOM 2219 N N . LYS A 1 168 ? 45.805 25.629 18.265 1.00 52.78 168 LYS A N 1
ATOM 2220 C CA . LYS A 1 168 ? 46.596 24.558 18.873 1.00 54.67 168 LYS A CA 1
ATOM 2221 C C . LYS A 1 168 ? 45.770 23.707 19.836 1.00 54.59 168 LYS A C 1
ATOM 2222 O O . LYS A 1 168 ? 45.105 24.234 20.729 1.00 60.34 168 LYS A O 1
ATOM 2241 N N . GLU A 1 169 ? 45.838 22.388 19.676 1.00 52.09 169 GLU A N 1
ATOM 2242 C CA . GLU A 1 169 ? 45.110 21.465 20.540 1.00 56.61 169 GLU A CA 1
ATOM 2243 C C . GLU A 1 169 ? 45.662 20.067 20.301 1.00 55.01 169 GLU A C 1
ATOM 2244 O O . GLU A 1 169 ? 46.456 19.847 19.385 1.00 56.93 169 GLU A O 1
ATOM 2256 N N . VAL A 1 170 ? 45.234 19.123 21.138 1.00 56.11 170 VAL A N 1
ATOM 2257 C CA . VAL A 1 170 ? 45.753 17.761 21.110 1.00 53.66 170 VAL A CA 1
ATOM 2258 C C . VAL A 1 170 ? 44.661 16.819 20.615 1.00 56.39 170 VAL A C 1
ATOM 2259 O O . VAL A 1 170 ? 43.470 17.134 20.628 1.00 57.44 170 VAL A O 1
ATOM 2272 N N . GLU A 1 171 ? 45.082 15.632 20.196 1.00 55.58 171 GLU A N 1
ATOM 2273 C CA . GLU A 1 171 ? 44.182 14.637 19.637 1.00 57.53 171 GLU A CA 1
ATOM 2274 C C . GLU A 1 171 ? 43.922 13.535 20.648 1.00 61.06 171 GLU A C 1
ATOM 2275 O O . GLU A 1 171 ? 44.866 12.984 21.223 1.00 62.24 171 GLU A O 1
ATOM 2287 N N . VAL A 1 172 ? 42.643 13.202 20.839 1.00 64.91 172 VAL A N 1
ATOM 2288 C CA . VAL A 1 172 ? 42.270 12.151 21.780 1.00 66.20 172 VAL A CA 1
ATOM 2289 C C . VAL A 1 172 ? 42.987 10.857 21.430 1.00 64.10 172 VAL A C 1
ATOM 2290 O O . VAL A 1 172 ? 43.517 10.164 22.305 1.00 62.80 172 VAL A O 1
ATOM 2303 N N . THR A 1 173 ? 43.007 10.511 20.149 1.00 65.79 173 THR A N 1
ATOM 2304 C CA . THR A 1 173 ? 43.823 9.409 19.667 1.00 61.81 173 THR A CA 1
ATOM 2305 C C . THR A 1 173 ? 43.383 8.085 20.280 1.00 67.04 173 THR A C 1
ATOM 2306 O O . THR A 1 173 ? 42.495 7.413 19.758 1.00 66.72 173 THR A O 1
ATOM 2317 N N . THR A 1 194 ? 46.635 13.406 23.042 1.00 55.04 205 THR A N 1
ATOM 2318 C CA . THR A 1 194 ? 47.745 12.461 23.029 1.00 57.34 205 THR A CA 1
ATOM 2319 C C . THR A 1 194 ? 48.829 12.943 22.082 1.00 58.83 205 THR A C 1
ATOM 2320 O O . THR A 1 194 ? 50.013 12.825 22.377 1.00 57.25 205 THR A O 1
ATOM 2330 N N . VAL A 1 195 ? 48.416 13.485 20.938 1.00 67.55 206 VAL A N 1
ATOM 2331 C CA . VAL A 1 195 ? 49.325 14.078 19.963 1.00 63.33 206 VAL A CA 1
ATOM 2332 C C . VAL A 1 195 ? 48.784 15.454 19.591 1.00 57.81 206 VAL A C 1
ATOM 2333 O O . VAL A 1 195 ? 47.598 15.595 19.274 1.00 59.88 206 VAL A O 1
ATOM 2346 N N . THR A 1 196 ? 49.644 16.466 19.634 1.00 53.79 207 THR A N 1
ATOM 2347 C CA . THR A 1 196 ? 49.211 17.844 19.437 1.00 56.19 207 THR A CA 1
ATOM 2348 C C . THR A 1 196 ? 49.187 18.191 17.953 1.00 59.83 207 THR A C 1
ATOM 2349 O O . THR A 1 196 ? 50.140 17.910 17.223 1.00 60.42 207 THR A O 1
ATOM 2360 N N . ILE A 1 197 ? 48.099 18.808 17.516 1.00 58.46 208 ILE A N 1
ATOM 2361 C CA . ILE A 1 197 ? 48.006 19.378 16.176 1.00 55.40 208 ILE A CA 1
ATOM 2362 C C . ILE A 1 197 ? 48.387 20.848 16.275 1.00 52.53 208 ILE A C 1
ATOM 2363 O O . ILE A 1 197 ? 47.698 21.602 16.975 1.00 51.58 208 ILE A O 1
ATOM 2379 N N . PRO A 1 198 ? 49.435 21.300 15.590 1.00 49.64 209 PRO A N 1
ATOM 2380 C CA . PRO A 1 198 ? 49.841 22.703 15.713 1.00 50.13 209 PRO A CA 1
ATOM 2381 C C . PRO A 1 198 ? 48.766 23.649 15.213 1.00 51.28 209 PRO A C 1
ATOM 2382 O O . PRO A 1 198 ? 47.936 23.300 14.373 1.00 52.47 209 PRO A O 1
ATOM 2393 N N . SER A 1 199 ? 48.772 24.854 15.769 1.00 50.72 210 SER A N 1
ATOM 2394 C CA . SER A 1 199 ? 47.832 25.869 15.323 1.00 52.31 210 SER A CA 1
ATOM 2395 C C . SER A 1 199 ? 48.013 26.120 13.837 1.00 53.20 210 SER A C 1
ATOM 2396 O O . SER A 1 199 ? 49.133 26.094 13.322 1.00 53.08 210 SER A O 1
ATOM 2404 N N . GLY A 1 200 ? 46.898 26.360 13.146 1.00 53.62 211 GLY A N 1
ATOM 2405 C CA . GLY A 1 200 ? 46.937 26.630 11.724 1.00 53.08 211 GLY A CA 1
ATOM 2406 C C . GLY A 1 200 ? 47.157 25.419 10.852 1.00 50.65 211 GLY A C 1
ATOM 2407 O O . GLY A 1 200 ? 47.629 25.561 9.718 1.00 49.58 211 GLY A O 1
ATOM 2411 N N . SER A 1 201 ? 46.856 24.227 11.354 1.00 51.40 212 SER A N 1
ATOM 2412 C CA . SER A 1 201 ? 46.992 23.014 10.563 1.00 50.11 212 SER A CA 1
ATOM 2413 C C . SER A 1 201 ? 45.789 22.888 9.643 1.00 48.50 212 SER A C 1
ATOM 2414 O O . SER A 1 201 ? 44.645 22.900 10.109 1.00 49.38 212 SER A O 1
ATOM 2422 N N . THR A 1 202 ? 46.046 22.758 8.345 1.00 47.75 213 THR A N 1
ATOM 2423 C CA . THR A 1 202 ? 44.969 22.624 7.377 1.00 46.71 213 THR A CA 1
ATOM 2424 C C . THR A 1 202 ? 44.306 21.258 7.509 1.00 45.24 213 THR A C 1
ATOM 2425 O O . THR A 1 202 ? 44.971 20.221 7.467 1.00 45.82 213 THR A O 1
ATOM 2436 N N . LEU A 1 203 ? 42.989 21.255 7.662 1.00 44.16 214 LEU A N 1
ATOM 2437 C CA . LEU A 1 203 ? 42.248 20.004 7.666 1.00 44.61 214 LEU A CA 1
ATOM 2438 C C . LEU A 1 203 ? 41.719 19.657 6.284 1.00 41.37 214 LEU A C 1
ATOM 2439 O O . LEU A 1 203 ? 41.751 18.490 5.885 1.00 41.18 214 LEU A O 1
ATOM 2455 N N . ALA A 1 204 ? 41.216 20.655 5.558 1.00 39.76 215 ALA A N 1
ATOM 2456 C CA . ALA A 1 204 ? 40.668 20.468 4.222 1.00 38.06 215 ALA A CA 1
ATOM 2457 C C . ALA A 1 204 ? 40.879 21.754 3.434 1.00 36.83 215 ALA A C 1
ATOM 2458 O O . ALA A 1 204 ? 41.130 22.820 4.002 1.00 36.99 215 ALA A O 1
ATOM 2465 N N . PHE A 1 205 ? 40.789 21.646 2.113 1.00 37.71 216 PHE A N 1
ATOM 2466 C CA . PHE A 1 205 ? 41.040 22.796 1.260 1.00 35.93 216 PHE A CA 1
ATOM 2467 C C . PHE A 1 205 ? 40.265 22.640 -0.038 1.00 35.55 216 PHE A C 1
ATOM 2468 O O . PHE A 1 205 ? 39.816 21.547 -0.391 1.00 36.04 216 PHE A O 1
ATOM 2485 N N . ARG A 1 206 ? 40.092 23.765 -0.728 1.00 36.80 217 ARG A N 1
ATOM 2486 C CA . ARG A 1 206 ? 39.515 23.815 -2.062 1.00 35.06 217 ARG A CA 1
ATOM 2487 C C . ARG A 1 206 ? 40.577 24.290 -3.043 1.00 34.95 217 ARG A C 1
ATOM 2488 O O . ARG A 1 206 ? 41.514 25.003 -2.669 1.00 33.42 217 ARG A O 1
ATOM 2509 N N . VAL A 1 207 ? 40.440 23.870 -4.301 1.00 36.03 218 VAL A N 1
ATOM 2510 C CA . VAL A 1 207 ? 41.404 24.214 -5.337 1.00 35.35 218 VAL A CA 1
ATOM 2511 C C . VAL A 1 207 ? 40.670 24.786 -6.544 1.00 36.08 218 VAL A C 1
ATOM 2512 O O . VAL A 1 207 ? 39.476 24.554 -6.745 1.00 35.98 218 VAL A O 1
ATOM 2525 N N . ALA A 1 208 ? 41.412 25.575 -7.331 1.00 35.59 219 ALA A N 1
ATOM 2526 C CA . ALA A 1 208 ? 41.030 26.010 -8.669 1.00 35.36 219 ALA A CA 1
ATOM 2527 C C . ALA A 1 208 ? 42.159 25.638 -9.624 1.00 35.37 219 ALA A C 1
ATOM 2528 O O . ALA A 1 208 ? 43.334 25.729 -9.260 1.00 35.50 219 ALA A O 1
ATOM 2535 N N . GLN A 1 209 ? 41.817 25.188 -10.831 1.00 36.98 220 GLN A N 1
ATOM 2536 C CA . GLN A 1 209 ? 42.842 24.709 -11.754 1.00 36.14 220 GLN A CA 1
ATOM 2537 C C . GLN A 1 209 ? 43.495 25.856 -12.514 1.00 34.83 220 GLN A C 1
ATOM 2538 O O . GLN A 1 209 ? 42.834 26.805 -12.939 1.00 35.06 220 GLN A O 1
ATOM 2552 N N . LEU A 1 210 ? 44.804 25.758 -12.689 1.00 35.22 221 LEU A N 1
ATOM 2553 C CA . LEU A 1 210 ? 45.524 26.670 -13.557 1.00 35.41 221 LEU A CA 1
ATOM 2554 C C . LEU A 1 210 ? 45.536 26.105 -14.967 1.00 34.73 221 LEU A C 1
ATOM 2555 O O . LEU A 1 210 ? 45.634 24.892 -15.160 1.00 35.91 221 LEU A O 1
ATOM 2571 N N . VAL A 1 211 ? 45.421 26.988 -15.950 1.00 36.05 222 VAL A N 1
ATOM 2572 C CA . VAL A 1 211 ? 45.579 26.621 -17.351 1.00 38.02 222 VAL A CA 1
ATOM 2573 C C . VAL A 1 211 ? 46.599 27.569 -17.961 1.00 37.61 222 VAL A C 1
ATOM 2574 O O . VAL A 1 211 ? 46.462 28.790 -17.834 1.00 37.17 222 VAL A O 1
ATOM 2587 N N . ILE A 1 212 ? 47.612 27.015 -18.630 1.00 38.53 223 ILE A N 1
ATOM 2588 C CA . ILE A 1 212 ? 48.743 27.790 -19.130 1.00 40.02 223 ILE A CA 1
ATOM 2589 C C . ILE A 1 212 ? 48.801 27.684 -20.649 1.00 39.69 223 ILE A C 1
ATOM 2590 O O . ILE A 1 212 ? 48.787 26.582 -21.210 1.00 38.53 223 ILE A O 1
ATOM 2606 N N . ASP A 1 213 ? 48.894 28.847 -21.294 1.00 41.62 224 ASP A N 1
ATOM 2607 C CA . ASP A 1 213 ? 48.870 29.061 -22.729 1.00 41.81 224 ASP A CA 1
ATOM 2608 C C . ASP A 1 213 ? 49.781 30.270 -22.934 1.00 46.22 224 ASP A C 1
ATOM 2609 O O . ASP A 1 213 ? 50.705 30.495 -22.147 1.00 49.02 224 ASP A O 1
ATOM 2618 N N . SER A 1 214 ? 49.569 31.055 -23.982 1.00 50.01 225 SER A N 1
ATOM 2619 C CA . SER A 1 214 ? 50.239 32.352 -24.038 1.00 50.39 225 SER A CA 1
ATOM 2620 C C . SER A 1 214 ? 50.101 33.149 -22.737 1.00 49.00 225 SER A C 1
ATOM 2621 O O . SER A 1 214 ? 50.872 34.087 -22.503 1.00 48.34 225 SER A O 1
ATOM 2629 N N . ASP A 1 215 ? 49.117 32.823 -21.902 1.00 51.57 226 ASP A N 1
ATOM 2630 C CA . ASP A 1 215 ? 48.883 33.514 -20.643 1.00 46.47 226 ASP A CA 1
ATOM 2631 C C . ASP A 1 215 ? 48.485 32.495 -19.576 1.00 46.09 226 ASP A C 1
ATOM 2632 O O . ASP A 1 215 ? 48.453 31.286 -19.823 1.00 44.40 226 ASP A O 1
ATOM 2641 N N . LEU A 1 216 ? 48.162 32.986 -18.380 1.00 47.06 227 LEU A N 1
ATOM 2642 C CA . LEU A 1 216 ? 47.708 32.150 -17.276 1.00 40.77 227 LEU A CA 1
ATOM 2643 C C . LEU A 1 216 ? 46.299 32.522 -16.853 1.00 39.05 227 LEU A C 1
ATOM 2644 O O . LEU A 1 216 ? 45.964 33.705 -16.749 1.00 39.06 227 L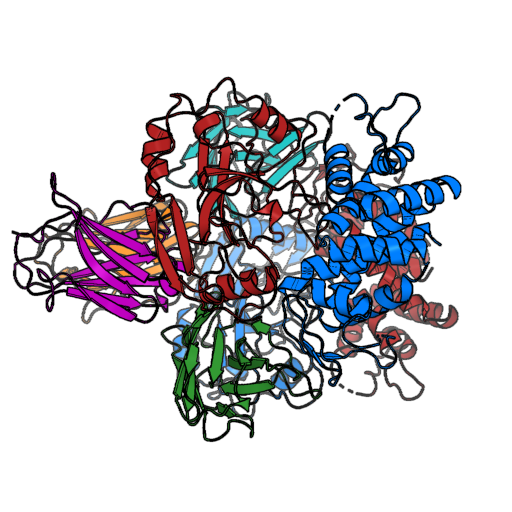EU A O 1
ATOM 2660 N N . ASP A 1 217 ? 45.489 31.501 -16.586 1.00 38.39 228 ASP A N 1
ATOM 2661 C CA . ASP A 1 217 ? 44.136 31.695 -16.092 1.00 39.80 228 ASP A CA 1
ATOM 2662 C C . ASP A 1 217 ? 43.902 30.722 -14.947 1.00 37.91 228 ASP A C 1
ATOM 2663 O O . ASP A 1 217 ? 44.569 29.692 -14.841 1.00 36.48 228 ASP A O 1
ATOM 2672 N N . VAL A 1 218 ? 42.937 31.060 -14.093 1.00 38.52 229 VAL A N 1
ATOM 2673 C CA . VAL A 1 218 ? 42.545 30.240 -12.950 1.00 37.31 229 VAL A CA 1
ATOM 2674 C C . VAL A 1 218 ? 41.086 29.834 -13.117 1.00 36.23 229 VAL A C 1
ATOM 2675 O O . VAL A 1 218 ? 40.187 30.684 -13.122 1.00 36.58 229 VAL A O 1
ATOM 2688 N N . LEU A 1 219 ? 40.852 28.537 -13.226 1.00 35.22 230 LEU A N 1
ATOM 2689 C CA . LEU A 1 219 ? 39.529 28.009 -13.508 1.00 35.58 230 LEU A CA 1
ATOM 2690 C C . LEU A 1 219 ? 38.910 27.485 -12.221 1.00 34.90 230 LEU A C 1
ATOM 2691 O O . LEU A 1 219 ? 39.411 26.526 -11.626 1.00 33.96 230 LEU A O 1
ATOM 2707 N N . LEU A 1 220 ? 37.806 28.098 -11.814 1.00 34.96 231 LEU A N 1
ATOM 2708 C CA . LEU A 1 220 ? 37.153 27.694 -10.581 1.00 35.52 231 LEU A CA 1
ATOM 2709 C C . LEU A 1 220 ? 36.374 26.400 -10.738 1.00 36.84 231 LEU A C 1
ATOM 2710 O O . LEU A 1 220 ? 36.283 25.626 -9.781 1.00 35.13 231 LEU A O 1
ATOM 2726 N N . PHE A 1 221 ? 35.806 26.148 -11.916 1.00 38.07 232 PHE A N 1
ATOM 2727 C CA . PHE A 1 221 ? 35.031 24.933 -12.177 1.00 37.55 232 PHE A CA 1
ATOM 2728 C C . PHE A 1 221 ? 35.425 24.349 -13.528 1.00 38.23 232 PHE A C 1
ATOM 2729 O O . PHE A 1 221 ? 34.633 24.336 -14.476 1.00 40.58 232 PHE A O 1
ATOM 2746 N N . PRO A 1 222 ? 36.645 23.833 -13.646 1.00 37.61 233 PRO A N 1
ATOM 2747 C CA . PRO A 1 222 ? 37.037 23.153 -14.883 1.00 39.07 233 PRO A CA 1
ATOM 2748 C C . PRO A 1 222 ? 36.338 21.810 -15.015 1.00 40.17 233 PRO A C 1
ATOM 2749 O O . PRO A 1 222 ? 35.829 21.239 -14.050 1.00 47.05 233 PRO A O 1
ATOM 2760 N N . ASP A 1 223 ? 36.304 21.305 -16.240 1.00 38.69 234 ASP A N 1
ATOM 2761 C CA . ASP A 1 223 ? 35.714 19.997 -16.446 1.00 40.41 234 ASP A CA 1
ATOM 2762 C C . ASP A 1 223 ? 36.726 18.919 -16.072 1.00 39.75 234 ASP A C 1
ATOM 2763 O O . ASP A 1 223 ? 37.860 19.196 -15.679 1.00 39.09 234 ASP A O 1
ATOM 2772 N N . LYS A 1 224 ? 36.316 17.671 -16.236 1.00 41.78 235 LYS A N 1
ATOM 2773 C CA . LYS A 1 224 ? 37.031 16.551 -15.653 1.00 39.71 235 LYS A CA 1
ATOM 2774 C C . LYS A 1 224 ? 38.297 16.238 -16.426 1.00 40.06 235 LYS A C 1
ATOM 2775 O O . LYS A 1 224 ? 39.278 15.769 -15.841 1.00 39.06 235 LYS A O 1
ATOM 2794 N N . LYS A 1 225 ? 38.293 16.494 -17.736 1.00 40.59 236 LYS A N 1
ATOM 2795 C CA . LYS A 1 225 ? 39.417 16.202 -18.617 1.00 39.27 236 LYS A CA 1
ATOM 2796 C C . LYS A 1 225 ? 40.334 17.403 -18.810 1.00 37.68 236 LYS A C 1
ATOM 2797 O O . LYS A 1 225 ? 41.335 17.303 -19.525 1.00 36.57 236 LYS A O 1
ATOM 2816 N N . GLN A 1 226 ? 40.023 18.529 -18.191 1.00 37.82 237 GLN A N 1
ATOM 2817 C CA . GLN A 1 226 ? 40.776 19.742 -18.454 1.00 36.93 237 GLN A CA 1
ATOM 2818 C C . GLN A 1 226 ? 42.249 19.543 -18.134 1.00 38.10 237 GLN A C 1
ATOM 2819 O O . GLN A 1 226 ? 42.604 18.946 -17.115 1.00 40.29 237 GLN A O 1
ATOM 2833 N N . ARG A 1 227 ? 43.105 20.041 -19.023 1.00 37.39 238 ARG A N 1
ATOM 2834 C CA . ARG A 1 227 ? 44.547 20.036 -18.836 1.00 37.10 238 ARG A CA 1
ATOM 2835 C C . ARG A 1 227 ? 45.007 21.431 -18.442 1.00 36.95 238 ARG A C 1
ATOM 2836 O O . ARG A 1 227 ? 44.452 22.436 -18.890 1.00 36.78 238 ARG A O 1
ATOM 2857 N N . THR A 1 228 ? 46.036 21.490 -17.603 1.00 37.48 239 THR A N 1
ATOM 2858 C CA . THR A 1 228 ? 46.637 22.783 -17.296 1.00 37.71 239 THR A CA 1
ATOM 2859 C C . THR A 1 228 ? 47.488 23.281 -18.457 1.00 37.48 239 THR A C 1
ATOM 2860 O O . THR A 1 228 ? 47.351 24.425 -18.904 1.00 36.42 239 THR A O 1
ATOM 2871 N N . PHE A 1 229 ? 48.374 22.439 -18.956 1.00 38.34 240 PHE A N 1
ATOM 2872 C CA . PHE A 1 229 ? 49.300 22.829 -20.009 1.00 39.20 240 PHE A CA 1
ATOM 2873 C C . PHE A 1 229 ? 48.650 22.548 -21.354 1.00 39.40 240 PHE A C 1
ATOM 2874 O O . PHE A 1 229 ? 48.500 21.388 -21.750 1.00 41.76 240 PHE A O 1
ATOM 2891 N N . GLN A 1 230 ? 48.244 23.612 -22.036 1.00 39.38 241 GLN A N 1
ATOM 2892 C CA . GLN A 1 230 ? 47.589 23.534 -23.327 1.00 37.83 241 GLN A CA 1
ATOM 2893 C C . GLN A 1 230 ? 48.632 23.444 -24.442 1.00 38.50 241 GLN A C 1
ATOM 2894 O O . GLN A 1 230 ? 49.717 24.037 -24.341 1.00 38.58 241 GLN A O 1
ATOM 2908 N N . PRO A 1 231 ? 48.327 22.726 -25.523 1.00 38.71 242 PRO A N 1
ATOM 2909 C CA . PRO A 1 231 ? 49.225 22.727 -26.686 1.00 39.43 242 PRO A CA 1
ATOM 2910 C C . PRO A 1 231 ? 49.130 24.052 -27.423 1.00 39.11 242 PRO A C 1
ATOM 2911 O O . PRO A 1 231 ? 48.136 24.781 -27.279 1.00 39.49 242 PRO A O 1
ATOM 2922 N N . PRO A 1 232 ? 50.147 24.420 -28.209 1.00 39.92 243 PRO A N 1
ATOM 2923 C CA . PRO A 1 232 ? 50.016 25.619 -29.049 1.00 39.60 243 PRO A CA 1
ATOM 2924 C C . PRO A 1 232 ? 48.979 25.373 -30.126 1.00 39.64 243 PRO A C 1
ATOM 2925 O O . PRO A 1 232 ? 48.456 24.261 -30.234 1.00 38.68 243 PRO A O 1
ATOM 2936 N N . ALA A 1 233 ? 48.671 26.386 -30.934 1.00 40.04 244 ALA A N 1
ATOM 2937 C CA . ALA A 1 233 ? 47.788 26.158 -32.072 1.00 39.62 244 ALA A CA 1
ATOM 2938 C C . ALA A 1 233 ? 48.318 25.044 -32.966 1.00 40.01 244 ALA A C 1
ATOM 2939 O O . ALA A 1 233 ? 47.536 24.343 -33.622 1.00 40.21 244 ALA A O 1
ATOM 2946 N N . THR A 1 234 ? 49.638 24.854 -32.985 1.00 41.20 245 THR A N 1
ATOM 2947 C CA . THR A 1 234 ? 50.228 23.781 -33.773 1.00 40.87 245 THR A CA 1
ATOM 2948 C C . THR A 1 234 ? 49.727 22.418 -33.332 1.00 42.00 245 THR A C 1
ATOM 2949 O O . THR A 1 234 ? 49.570 21.524 -34.166 1.00 42.88 245 THR A O 1
ATOM 2960 N N . GLY A 1 235 ? 49.467 22.237 -32.040 1.00 41.84 246 GLY A N 1
ATOM 2961 C CA . GLY A 1 235 ? 49.210 20.923 -31.499 1.00 41.62 246 GLY A CA 1
ATOM 2962 C C . GLY A 1 235 ? 50.459 20.135 -31.201 1.00 44.05 246 GLY A C 1
ATOM 2963 O O . GLY A 1 235 ? 50.362 19.004 -30.717 1.00 47.08 246 GLY A O 1
ATOM 2967 N N . LEU A 1 236 ? 51.628 20.692 -31.465 1.00 44.06 273 LEU A N 1
ATOM 2968 C CA . LEU A 1 236 ? 52.890 20.012 -31.231 1.00 47.77 273 LEU A CA 1
ATOM 2969 C C . LEU A 1 236 ? 53.443 20.432 -29.877 1.00 52.30 273 LEU A C 1
ATOM 2970 O O . LEU A 1 236 ? 53.772 21.607 -29.674 1.00 51.30 273 LEU A O 1
ATOM 2986 N N . THR A 1 237 ? 53.542 19.478 -28.958 1.00 55.39 274 THR A N 1
ATOM 2987 C CA . THR A 1 237 ? 54.076 19.719 -27.622 1.00 63.20 274 THR A CA 1
ATOM 2988 C C . THR A 1 237 ? 55.507 19.197 -27.618 1.00 66.78 274 THR A C 1
ATOM 2989 O O . THR A 1 237 ? 55.741 17.988 -27.555 1.00 71.06 274 THR A O 1
ATOM 3000 N N . ASP A 1 238 ? 56.464 20.114 -27.682 1.00 75.69 275 ASP A N 1
ATOM 3001 C CA . ASP A 1 238 ? 57.835 19.747 -28.004 1.00 76.00 275 ASP A CA 1
ATOM 3002 C C . ASP A 1 238 ? 58.519 19.087 -26.813 1.00 80.81 275 ASP A C 1
ATOM 3003 O O . ASP A 1 238 ? 58.606 19.678 -25.731 1.00 80.72 275 ASP A O 1
ATOM 3012 N N . GLY A 1 239 ? 59.031 17.875 -27.036 1.00 85.64 276 GLY A N 1
ATOM 3013 C CA . GLY A 1 239 ? 60.048 17.300 -26.180 1.00 84.88 276 GLY A CA 1
ATOM 3014 C C . GLY A 1 239 ? 60.023 15.822 -25.836 1.00 86.13 276 GLY A C 1
ATOM 3015 O O . GLY A 1 239 ? 61.102 15.227 -25.837 1.00 85.62 276 GLY A O 1
ATOM 3019 N N . VAL A 1 240 ? 58.871 15.195 -25.607 1.00 85.87 277 VAL A N 1
ATOM 3020 C CA . VAL A 1 240 ? 58.829 13.782 -25.208 1.00 85.70 277 VAL A CA 1
ATOM 3021 C C . VAL A 1 240 ? 57.395 13.280 -25.332 1.00 87.32 277 VAL A C 1
ATOM 3022 O O . VAL A 1 240 ? 56.520 14.065 -25.718 1.00 81.94 277 VAL A O 1
ATOM 3035 N N . PRO A 1 241 ? 57.080 11.991 -25.026 1.00 86.72 278 PRO A N 1
ATOM 3036 C CA . PRO A 1 241 ? 55.654 11.619 -24.960 1.00 85.12 278 PRO A CA 1
ATOM 3037 C C . PRO A 1 241 ? 54.910 12.458 -23.929 1.00 85.02 278 PRO A C 1
ATOM 3038 O O . PRO A 1 241 ? 53.979 13.184 -24.293 1.00 85.57 278 PRO A O 1
ATOM 3049 N N . ALA A 1 242 ? 55.327 12.401 -22.660 1.00 84.14 279 ALA A N 1
ATOM 3050 C CA . ALA A 1 242 ? 54.705 13.161 -21.572 1.00 90.98 279 ALA A CA 1
ATOM 3051 C C . ALA A 1 242 ? 53.185 13.202 -21.764 1.00 87.20 279 ALA A C 1
ATOM 3052 O O . ALA A 1 242 ? 52.561 14.259 -21.870 1.00 89.32 279 ALA A O 1
ATOM 3059 N N . GLU A 1 243 ? 52.596 12.003 -21.826 1.00 89.34 280 GLU A N 1
ATOM 3060 C CA . GLU A 1 243 ? 51.253 11.848 -22.390 1.00 95.90 280 GLU A CA 1
ATOM 3061 C C . GLU A 1 243 ? 50.207 12.631 -21.600 1.00 94.36 280 GLU A C 1
ATOM 3062 O O . GLU A 1 243 ? 49.492 13.472 -22.160 1.00 89.81 280 GLU A O 1
ATOM 3074 N N . GLY A 1 244 ? 50.088 12.353 -20.302 1.00 94.94 281 GLY A N 1
ATOM 3075 C CA . GLY A 1 244 ? 48.996 12.894 -19.512 1.00 90.36 281 GLY A CA 1
ATOM 3076 C C . GLY A 1 244 ? 47.663 12.208 -19.726 1.00 98.71 281 GLY A C 1
ATOM 3077 O O . GLY A 1 244 ? 46.618 12.794 -19.406 1.00 88.71 281 GLY A O 1
ATOM 3081 N N . ALA A 1 245 ? 47.670 10.985 -20.261 1.00 97.86 282 ALA A N 1
ATOM 3082 C CA . ALA A 1 245 ? 46.460 10.227 -20.560 1.00 93.35 282 ALA A CA 1
ATOM 3083 C C . ALA A 1 245 ? 46.760 8.743 -20.386 1.00 87.33 282 ALA A C 1
ATOM 3084 O O . ALA A 1 245 ? 47.922 8.334 -20.347 1.00 85.15 282 ALA A O 1
ATOM 3091 N N . PHE A 1 246 ? 45.697 7.934 -20.238 1.00 88.22 283 PHE A N 1
ATOM 3092 C CA . PHE A 1 246 ? 45.850 6.481 -20.107 1.00 80.99 283 PHE A CA 1
ATOM 3093 C C . PHE A 1 246 ? 44.454 5.835 -20.064 1.00 79.24 283 PHE A C 1
ATOM 3094 O O . PHE A 1 246 ? 43.501 6.408 -19.514 1.00 82.48 283 PHE A O 1
ATOM 3111 N N . THR A 1 247 ? 44.303 4.663 -20.691 1.00 73.26 284 THR A N 1
ATOM 3112 C CA . THR A 1 247 ? 42.972 4.094 -20.906 1.00 67.20 284 THR A CA 1
ATOM 3113 C C . THR A 1 247 ? 42.751 2.771 -20.186 1.00 67.49 284 THR A C 1
ATOM 3114 O O . THR A 1 247 ? 41.827 2.674 -19.373 1.00 73.75 284 THR A O 1
ATOM 3125 N N . GLU A 1 248 ? 43.551 1.743 -20.471 1.00 71.01 285 GLU A N 1
ATOM 3126 C CA . GLU A 1 248 ? 43.258 0.388 -20.001 1.00 62.80 285 GLU A CA 1
ATOM 3127 C C . GLU A 1 248 ? 41.845 -0.037 -20.397 1.00 57.27 285 GLU A C 1
ATOM 3128 O O . GLU A 1 248 ? 41.174 -0.783 -19.679 1.00 58.20 285 GLU A O 1
ATOM 3140 N N . ASP A 1 249 ? 41.376 0.452 -21.543 1.00 54.98 286 ASP A N 1
ATOM 3141 C CA . ASP A 1 249 ? 40.097 -0.006 -22.072 1.00 48.71 286 ASP A CA 1
ATOM 3142 C C . ASP A 1 249 ? 40.182 -1.454 -22.530 1.00 46.22 286 ASP A C 1
ATOM 3143 O O . ASP A 1 249 ? 39.364 -2.293 -22.138 1.00 45.92 286 ASP A O 1
ATOM 3152 N N . PHE A 1 250 ? 41.165 -1.766 -23.368 1.00 46.46 287 PHE A N 1
ATOM 3153 C CA . PHE A 1 250 ? 41.287 -3.124 -23.886 1.00 48.27 287 PHE A CA 1
ATOM 3154 C C . PHE A 1 250 ? 41.640 -4.110 -22.788 1.00 48.70 287 PHE A C 1
ATOM 3155 O O . PHE A 1 250 ? 41.063 -5.201 -22.697 1.00 48.09 287 PHE A O 1
ATOM 3172 N N . GLN A 1 251 ? 42.620 -3.759 -21.966 1.00 50.29 288 GLN A N 1
ATOM 3173 C CA . GLN A 1 251 ? 42.984 -4.628 -20.860 1.00 52.77 288 GLN A CA 1
ATOM 3174 C C . GLN A 1 251 ? 41.805 -4.829 -19.919 1.00 48.11 288 GLN A C 1
ATOM 3175 O O . GLN A 1 251 ? 41.611 -5.922 -19.379 1.00 48.12 288 GLN A O 1
ATOM 3189 N N . GLY A 1 252 ? 40.996 -3.791 -19.714 1.00 47.44 289 GLY A N 1
ATOM 3190 C CA . GLY A 1 252 ? 39.758 -3.981 -18.976 1.00 49.94 289 GLY A CA 1
ATOM 3191 C C . GLY A 1 252 ? 38.783 -4.897 -19.692 1.00 47.54 289 GLY A C 1
ATOM 3192 O O . GLY A 1 252 ? 38.092 -5.703 -19.063 1.00 47.74 289 GLY A O 1
ATOM 3196 N N . LEU A 1 253 ? 38.696 -4.777 -21.012 1.00 47.70 290 LEU A N 1
ATOM 3197 C CA . LEU A 1 253 ? 37.857 -5.700 -21.762 1.00 46.13 290 LEU A CA 1
ATOM 3198 C C . LEU A 1 253 ? 38.360 -7.132 -21.631 1.00 46.99 290 LEU A C 1
ATOM 3199 O O . LEU A 1 253 ? 37.561 -8.063 -21.486 1.00 46.87 290 LEU A O 1
ATOM 3215 N N . ARG A 1 254 ? 39.681 -7.330 -21.697 1.00 46.77 291 ARG A N 1
ATOM 3216 C CA . ARG A 1 254 ? 40.246 -8.663 -21.523 1.00 46.15 291 ARG A CA 1
ATOM 3217 C C . ARG A 1 254 ? 39.863 -9.267 -20.181 1.00 48.79 291 ARG A C 1
ATOM 3218 O O . ARG A 1 254 ? 39.733 -10.489 -20.068 1.00 49.57 291 ARG A O 1
ATOM 3239 N N . ALA A 1 255 ? 39.654 -8.434 -19.163 1.00 48.11 292 ALA A N 1
ATOM 3240 C CA . ALA A 1 255 ? 39.343 -8.947 -17.834 1.00 50.63 292 ALA A CA 1
ATOM 3241 C C . ALA A 1 255 ? 37.901 -9.429 -17.742 1.00 50.23 292 ALA A C 1
ATOM 3242 O O . ALA A 1 255 ? 37.633 -10.526 -17.240 1.00 50.60 292 ALA A O 1
ATOM 3249 N N . GLU A 1 256 ? 36.956 -8.608 -18.197 1.00 49.43 293 GLU A N 1
ATOM 3250 C CA . GLU A 1 256 ? 35.563 -9.031 -18.185 1.00 49.63 293 GLU A CA 1
ATOM 3251 C C . GLU A 1 256 ? 35.399 -10.326 -18.956 1.00 50.28 293 GLU A C 1
ATOM 3252 O O . GLU A 1 256 ? 34.634 -11.210 -18.555 1.00 49.85 293 GLU A O 1
ATOM 3264 N N . VAL A 1 257 ? 36.124 -10.453 -20.064 1.00 51.53 294 VAL A N 1
ATOM 3265 C CA . VAL A 1 257 ? 36.064 -11.668 -20.862 1.00 52.62 294 VAL A CA 1
ATOM 3266 C C . VAL A 1 257 ? 36.597 -12.844 -20.063 1.00 52.82 294 VAL A C 1
ATOM 3267 O O . VAL A 1 257 ? 36.008 -13.930 -20.053 1.00 52.29 294 VAL A O 1
ATOM 3280 N N . GLU A 1 258 ? 37.713 -12.647 -19.373 1.00 53.79 295 GLU A N 1
ATOM 3281 C CA . GLU A 1 258 ? 38.354 -13.774 -18.719 1.00 55.82 295 GLU A CA 1
ATOM 3282 C C . GLU A 1 258 ? 37.525 -14.309 -17.567 1.00 53.93 295 GLU A C 1
ATOM 3283 O O . GLU A 1 258 ? 37.559 -15.513 -17.297 1.00 56.74 295 GLU A O 1
ATOM 3295 N N . THR A 1 259 ? 36.785 -13.448 -16.874 1.00 50.86 296 THR A N 1
ATOM 3296 C CA . THR A 1 259 ? 35.868 -13.940 -15.855 1.00 50.10 296 THR A CA 1
ATOM 3297 C C . THR A 1 259 ? 34.999 -15.052 -16.414 1.00 51.37 296 THR A C 1
ATOM 3298 O O . THR A 1 259 ? 34.822 -16.105 -15.795 1.00 51.22 296 THR A O 1
ATOM 3309 N N . ILE A 1 260 ? 34.441 -14.820 -17.592 1.00 55.66 297 ILE A N 1
ATOM 3310 C CA . ILE A 1 260 ? 33.554 -15.789 -18.212 1.00 52.41 297 ILE A CA 1
ATOM 3311 C C . ILE A 1 260 ? 34.333 -16.975 -18.756 1.00 53.56 297 ILE A C 1
ATOM 3312 O O . ILE A 1 260 ? 33.875 -18.118 -18.675 1.00 54.08 297 ILE A O 1
ATOM 3328 N N . SER A 1 261 ? 35.516 -16.726 -19.320 1.00 54.70 298 SER A N 1
ATOM 3329 C CA . SER A 1 261 ? 36.210 -17.765 -20.076 1.00 56.48 298 SER A CA 1
ATOM 3330 C C . SER A 1 261 ? 36.612 -18.938 -19.193 1.00 59.19 298 SER A C 1
ATOM 3331 O O . SER A 1 261 ? 36.486 -20.100 -19.599 1.00 57.59 298 SER A O 1
ATOM 3339 N N . LYS A 1 262 ? 37.114 -18.658 -17.990 1.00 57.65 299 LYS A N 1
ATOM 3340 C CA . LYS A 1 262 ? 37.598 -19.728 -17.128 1.00 58.83 299 LYS A CA 1
ATOM 3341 C C . LYS A 1 262 ? 36.509 -20.739 -16.807 1.00 58.35 299 LYS A C 1
ATOM 3342 O O . LYS A 1 262 ? 36.818 -21.890 -16.481 1.00 57.58 299 LYS A O 1
ATOM 3361 N N . GLU A 1 263 ? 35.247 -20.335 -16.897 1.00 57.34 300 GLU A N 1
ATOM 3362 C CA . GLU A 1 263 ? 34.130 -21.221 -16.618 1.00 57.63 300 GLU A CA 1
ATOM 3363 C C . GLU A 1 263 ? 33.883 -22.220 -17.739 1.00 57.48 300 GLU A C 1
ATOM 3364 O O . GLU A 1 263 ? 33.041 -23.104 -17.581 1.00 59.07 300 GLU A O 1
ATOM 3376 N N . LEU A 1 264 ? 34.599 -22.111 -18.857 1.00 59.85 301 LEU A N 1
ATOM 3377 C CA . LEU A 1 264 ? 34.432 -23.081 -19.934 1.00 59.29 301 LEU A CA 1
ATOM 3378 C C . LEU A 1 264 ? 35.094 -24.409 -19.605 1.00 61.51 301 LEU A C 1
ATOM 3379 O O . LEU A 1 264 ? 34.549 -25.472 -19.917 1.00 62.25 301 LEU A O 1
ATOM 3395 N N . GLU A 1 265 ? 36.286 -24.373 -19.008 1.00 61.76 302 GLU A N 1
ATOM 3396 C CA . GLU A 1 265 ? 37.031 -25.608 -18.819 1.00 61.34 302 GLU A CA 1
ATOM 3397 C C . GLU A 1 265 ? 36.338 -26.526 -17.833 1.00 62.62 302 GLU A C 1
ATOM 3398 O O . GLU A 1 265 ? 36.597 -27.731 -17.840 1.00 72.98 302 GLU A O 1
ATOM 3410 N N . LEU A 1 266 ? 35.449 -25.988 -17.000 1.00 62.58 303 LEU A N 1
ATOM 3411 C CA . LEU A 1 266 ? 34.700 -26.827 -16.077 1.00 63.12 303 LEU A CA 1
ATOM 3412 C C . LEU A 1 266 ? 33.790 -27.802 -16.809 1.00 67.51 303 LEU A C 1
ATOM 3413 O O . LEU A 1 266 ? 33.384 -28.822 -16.236 1.00 72.18 303 LEU A O 1
ATOM 3429 N N . LEU A 1 267 ? 33.464 -27.514 -18.060 1.00 66.71 304 LEU A N 1
ATOM 3430 C CA . LEU A 1 267 ? 32.702 -28.459 -18.857 1.00 63.89 304 LEU A CA 1
ATOM 3431 C C . LEU A 1 267 ? 33.581 -29.629 -19.259 1.00 63.92 304 LEU A C 1
ATOM 3432 O O . LEU A 1 267 ? 34.718 -29.437 -19.698 1.00 65.59 304 LEU A O 1
ATOM 3448 N N . ASP A 1 268 ? 33.045 -30.842 -19.127 1.00 65.16 305 ASP A N 1
ATOM 3449 C CA . ASP A 1 268 ? 33.670 -31.991 -19.766 1.00 66.16 305 ASP A CA 1
ATOM 3450 C C . ASP A 1 268 ? 33.705 -31.750 -21.270 1.00 66.51 305 ASP A C 1
ATOM 3451 O O . ASP A 1 268 ? 32.793 -31.143 -21.836 1.00 65.73 305 ASP A O 1
ATOM 3460 N N . ARG A 1 269 ? 34.778 -32.208 -21.916 1.00 67.05 306 ARG A N 1
ATOM 3461 C CA . ARG A 1 269 ? 35.045 -31.768 -23.280 1.00 65.05 306 ARG A CA 1
ATOM 3462 C C . ARG A 1 269 ? 33.881 -32.071 -24.212 1.00 64.22 306 ARG A C 1
ATOM 3463 O O . ARG A 1 269 ? 33.705 -31.383 -25.222 1.00 68.77 306 ARG A O 1
ATOM 3484 N N . GLU A 1 270 ? 33.078 -33.090 -23.904 1.00 67.41 307 GLU A N 1
ATOM 3485 C CA . GLU A 1 270 ? 31.876 -33.325 -24.701 1.00 66.55 307 GLU A CA 1
ATOM 3486 C C . GLU A 1 270 ? 30.893 -32.165 -24.585 1.00 61.04 307 GLU A C 1
ATOM 3487 O O . GLU A 1 270 ? 30.296 -31.739 -25.584 1.00 58.22 307 GLU A O 1
ATOM 3499 N N . LEU A 1 271 ? 30.701 -31.641 -23.371 1.00 59.82 308 LEU A N 1
ATOM 3500 C CA . LEU A 1 271 ? 29.811 -30.498 -23.203 1.00 58.41 308 LEU A CA 1
ATOM 3501 C C . LEU A 1 271 ? 30.345 -29.290 -23.953 1.00 56.03 308 LEU A C 1
ATOM 3502 O O . LEU A 1 271 ? 29.577 -28.555 -24.582 1.00 56.40 308 LEU A O 1
ATOM 3518 N N . CYS A 1 272 ? 31.662 -29.069 -23.904 1.00 56.20 309 CYS A N 1
ATOM 3519 C CA . CYS A 1 272 ? 32.252 -28.042 -24.755 1.00 56.60 309 CYS A CA 1
ATOM 3520 C C . CYS A 1 272 ? 31.972 -28.323 -26.219 1.00 55.46 309 CYS A C 1
ATOM 3521 O O . CYS A 1 272 ? 31.820 -27.390 -27.015 1.00 53.50 309 CYS A O 1
ATOM 3529 N N . GLN A 1 273 ? 31.897 -29.597 -26.590 1.00 56.28 310 GLN A N 1
ATOM 3530 C CA . GLN A 1 273 ? 31.660 -29.960 -27.979 1.00 56.00 310 GLN A CA 1
ATOM 3531 C C . GLN A 1 273 ? 30.203 -29.744 -28.355 1.00 54.56 310 GLN A C 1
ATOM 3532 O O . GLN A 1 273 ? 29.905 -29.094 -29.361 1.00 56.08 310 GLN A O 1
ATOM 3546 N N . LEU A 1 274 ? 29.280 -30.267 -27.552 1.00 53.74 311 LEU A N 1
ATOM 3547 C CA . LEU A 1 274 ? 27.869 -30.076 -27.859 1.00 54.30 311 LEU A CA 1
ATOM 3548 C C . LEU A 1 274 ? 27.508 -28.605 -27.844 1.00 52.47 311 LEU A C 1
ATOM 3549 O O . LEU A 1 274 ? 26.655 -28.146 -28.617 1.00 50.77 311 LEU A O 1
ATOM 3565 N N . LEU A 1 275 ? 28.140 -27.854 -26.961 1.00 53.74 312 LEU A N 1
ATOM 3566 C CA . LEU A 1 275 ? 27.826 -26.442 -26.876 1.00 55.39 312 LEU A CA 1
ATOM 3567 C C . LEU A 1 275 ? 28.181 -25.734 -28.167 1.00 49.35 312 LEU A C 1
ATOM 3568 O O . LEU A 1 275 ? 27.386 -24.953 -28.695 1.00 48.06 312 LEU A O 1
ATOM 3584 N N . LEU A 1 276 ? 29.381 -25.989 -28.684 1.00 48.38 313 LEU A N 1
ATOM 3585 C CA . LEU A 1 276 ? 29.811 -25.309 -29.898 1.00 49.16 313 LEU A CA 1
ATOM 3586 C C . LEU A 1 276 ? 28.913 -25.653 -31.075 1.00 47.96 313 LEU A C 1
ATOM 3587 O O . LEU A 1 276 ? 28.538 -24.772 -31.857 1.00 46.47 313 LEU A O 1
ATOM 3603 N N . GLU A 1 277 ? 28.555 -26.926 -31.219 1.00 48.90 314 GLU A N 1
ATOM 3604 C CA . GLU A 1 277 ? 27.696 -27.323 -32.325 1.00 48.23 314 GLU A CA 1
ATOM 3605 C C . GLU A 1 277 ? 26.324 -26.681 -32.223 1.00 45.85 314 GLU A C 1
ATOM 3606 O O . GLU A 1 277 ? 25.767 -26.232 -33.227 1.00 46.29 314 GLU A O 1
ATOM 3618 N N . GLY A 1 278 ? 25.750 -26.628 -31.027 1.00 45.44 315 GLY A N 1
ATOM 3619 C CA . GLY A 1 278 ? 24.522 -25.868 -30.872 1.00 45.15 315 GLY A CA 1
ATOM 3620 C C . GLY A 1 278 ? 24.693 -24.404 -31.238 1.00 44.01 315 GLY A C 1
ATOM 3621 O O . GLY A 1 278 ? 23.787 -23.778 -31.795 1.00 43.09 315 GLY A O 1
ATOM 3625 N N . LEU A 1 279 ? 25.844 -23.830 -30.907 1.00 44.44 316 LEU A N 1
ATOM 3626 C CA . LEU A 1 279 ? 26.090 -22.435 -31.246 1.00 43.75 316 LEU A CA 1
ATOM 3627 C C . LEU A 1 279 ? 26.239 -22.256 -32.746 1.00 45.31 316 LEU A C 1
ATOM 3628 O O . LEU A 1 279 ? 25.673 -21.326 -33.331 1.00 45.36 316 LEU A O 1
ATOM 3644 N N . GLU A 1 280 ? 27.009 -23.132 -33.387 1.00 45.98 317 GLU A N 1
ATOM 3645 C CA . GLU A 1 280 ? 27.101 -23.084 -34.837 1.00 46.47 317 GLU A CA 1
ATOM 3646 C C . GLU A 1 280 ? 25.717 -23.069 -35.462 1.00 45.06 317 GLU A C 1
ATOM 3647 O O . GLU A 1 280 ? 25.469 -22.329 -36.418 1.00 45.57 317 GLU A O 1
ATOM 3659 N N . GLY A 1 281 ? 24.798 -23.874 -34.924 1.00 43.96 318 GLY A N 1
ATOM 3660 C CA . GLY A 1 281 ? 23.452 -23.912 -35.467 1.00 45.50 318 GLY A CA 1
ATOM 3661 C C . GLY A 1 281 ? 22.688 -22.623 -35.252 1.00 43.64 318 GLY A C 1
ATOM 3662 O O . GLY A 1 281 ? 22.014 -22.132 -36.161 1.00 46.55 318 GLY A O 1
ATOM 3666 N N . VAL A 1 282 ? 22.763 -22.062 -34.048 1.00 42.69 319 VAL A N 1
ATOM 3667 C CA . VAL A 1 282 ? 22.002 -20.847 -33.798 1.00 43.44 319 VAL A CA 1
ATOM 3668 C C . VAL A 1 282 ? 22.676 -19.653 -34.443 1.00 40.84 319 VAL A C 1
ATOM 3669 O O . VAL A 1 282 ? 22.010 -18.671 -34.782 1.00 40.29 319 VAL A O 1
ATOM 3682 N N . LEU A 1 283 ? 23.995 -19.701 -34.615 1.00 41.39 320 LEU A N 1
ATOM 3683 C CA . LEU A 1 283 ? 24.668 -18.614 -35.312 1.00 43.36 320 LEU A CA 1
ATOM 3684 C C . LEU A 1 283 ? 24.154 -18.466 -36.736 1.00 43.22 320 LEU A C 1
ATOM 3685 O O . LEU A 1 283 ? 24.086 -17.350 -37.262 1.00 43.72 320 LEU A O 1
ATOM 3701 N N . ARG A 1 284 ? 23.774 -19.571 -37.365 1.00 42.76 321 ARG A N 1
ATOM 3702 C CA . ARG A 1 284 ? 23.205 -19.555 -38.699 1.00 43.52 321 ARG A CA 1
ATOM 3703 C C . ARG A 1 284 ? 21.688 -19.468 -38.678 1.00 42.53 321 ARG A C 1
ATOM 3704 O O . ARG A 1 284 ? 21.044 -19.797 -39.674 1.00 42.30 321 ARG A O 1
ATOM 3725 N N . ASP A 1 285 ? 21.108 -19.017 -37.571 1.00 42.60 322 ASP A N 1
ATOM 3726 C CA . ASP A 1 285 ? 19.661 -18.863 -37.463 1.00 42.07 322 ASP A CA 1
ATOM 3727 C C . ASP A 1 285 ? 19.392 -17.688 -36.531 1.00 42.35 322 ASP A C 1
ATOM 3728 O O . ASP A 1 285 ? 19.526 -17.819 -35.312 1.00 42.34 322 ASP A O 1
ATOM 3737 N N . GLN A 1 286 ? 19.010 -16.552 -37.106 1.00 41.86 323 GLN A N 1
ATOM 3738 C CA . GLN A 1 286 ? 18.833 -15.351 -36.300 1.00 41.48 323 GLN A CA 1
ATOM 3739 C C . GLN A 1 286 ? 17.721 -15.523 -35.280 1.00 41.56 323 GLN A C 1
ATOM 3740 O O . GLN A 1 286 ? 17.867 -15.128 -34.119 1.00 41.41 323 GLN A O 1
ATOM 3754 N N . LEU A 1 287 ? 16.586 -16.081 -35.699 1.00 42.63 324 LEU A N 1
ATOM 3755 C CA . LEU A 1 287 ? 15.452 -16.169 -34.788 1.00 41.66 324 LEU A CA 1
ATOM 3756 C C . LEU A 1 287 ? 15.656 -17.262 -33.758 1.00 39.84 324 LEU A C 1
ATOM 3757 O O . LEU A 1 287 ? 15.183 -17.138 -32.626 1.00 39.94 324 LEU A O 1
ATOM 3773 N N . ALA A 1 288 ? 16.339 -18.339 -34.131 1.00 40.13 325 ALA A N 1
ATOM 3774 C CA . ALA A 1 288 ? 16.729 -19.321 -33.134 1.00 41.15 325 ALA A CA 1
ATOM 3775 C C . ALA A 1 288 ? 17.680 -18.697 -32.131 1.00 40.37 325 ALA A C 1
ATOM 3776 O O . ALA A 1 288 ? 17.589 -18.954 -30.928 1.00 40.76 325 ALA A O 1
ATOM 3783 N N . LEU A 1 289 ? 18.603 -17.869 -32.610 1.00 40.18 326 LEU A N 1
ATOM 3784 C CA . LEU A 1 289 ? 19.513 -17.188 -31.703 1.00 40.87 326 LEU A CA 1
ATOM 3785 C C . LEU A 1 289 ? 18.748 -16.296 -30.740 1.00 40.73 326 LEU A C 1
ATOM 3786 O O . LEU A 1 289 ? 19.026 -16.276 -29.536 1.00 41.69 326 LEU A O 1
ATOM 3802 N N . ARG A 1 290 ? 17.782 -15.541 -31.252 1.00 40.61 327 ARG A N 1
ATOM 3803 C CA . ARG A 1 290 ? 17.026 -14.666 -30.372 1.00 42.45 327 ARG A CA 1
ATOM 3804 C C . ARG A 1 290 ? 16.212 -15.481 -29.387 1.00 43.33 327 ARG A C 1
ATOM 3805 O O . ARG A 1 290 ? 16.088 -15.110 -28.217 1.00 44.46 327 ARG A O 1
ATOM 3826 N N . ALA A 1 291 ? 15.632 -16.589 -29.849 1.00 41.44 328 ALA A N 1
ATOM 3827 C CA . ALA A 1 291 ? 14.848 -17.428 -28.953 1.00 41.95 328 ALA A CA 1
ATOM 3828 C C . ALA A 1 291 ? 15.723 -18.014 -27.854 1.00 42.24 328 ALA A C 1
ATOM 3829 O O . ALA A 1 291 ? 15.314 -18.082 -26.690 1.00 42.31 328 ALA A O 1
ATOM 3836 N N . LEU A 1 292 ? 16.931 -18.443 -28.207 1.00 40.80 329 LEU A N 1
ATOM 3837 C CA . LEU A 1 292 ? 17.873 -18.907 -27.199 1.00 41.42 329 LEU A CA 1
ATOM 3838 C C . LEU A 1 292 ? 18.240 -17.784 -26.239 1.00 43.63 329 LEU A C 1
ATOM 3839 O O . LEU A 1 292 ? 18.334 -17.992 -25.022 1.00 43.53 329 LEU A O 1
ATOM 3855 N N . GLU A 1 293 ? 18.458 -16.584 -26.769 1.00 43.08 330 GLU A N 1
ATOM 3856 C CA . GLU A 1 293 ? 18.742 -15.451 -25.903 1.00 44.36 330 GLU A CA 1
ATOM 3857 C C . GLU A 1 293 ? 17.603 -15.232 -24.925 1.00 47.32 330 GLU A C 1
ATOM 3858 O O . GLU A 1 293 ? 17.826 -15.063 -23.724 1.00 50.33 330 GLU A O 1
ATOM 3870 N N . GLU A 1 294 ? 16.370 -15.245 -25.421 1.00 47.45 331 GLU A N 1
ATOM 3871 C CA . GLU A 1 294 ? 15.224 -14.948 -24.580 1.00 47.19 331 GLU A CA 1
ATOM 3872 C C . GLU A 1 294 ? 14.846 -16.104 -23.678 1.00 48.79 331 GLU A C 1
ATOM 3873 O O . GLU A 1 294 ? 14.118 -15.893 -22.706 1.00 53.19 331 GLU A O 1
ATOM 3885 N N . ALA A 1 295 ? 15.304 -17.318 -23.980 1.00 46.96 332 ALA A N 1
ATOM 3886 C CA . ALA A 1 295 ? 15.071 -18.424 -23.062 1.00 48.52 332 ALA A CA 1
ATOM 3887 C C . ALA A 1 295 ? 15.844 -18.230 -21.768 1.00 49.60 332 ALA A C 1
ATOM 3888 O O . ALA A 1 295 ? 15.390 -18.648 -20.696 1.00 50.79 332 ALA A O 1
ATOM 3895 N N . LEU A 1 296 ? 17.008 -17.594 -21.847 1.00 49.03 333 LEU A N 1
ATOM 3896 C CA . LEU A 1 296 ? 17.854 -17.362 -20.687 1.00 50.72 333 LEU A CA 1
ATOM 3897 C C . LEU A 1 296 ? 17.595 -16.011 -20.033 1.00 52.57 333 LEU A C 1
ATOM 3898 O O . LEU A 1 296 ? 18.488 -15.458 -19.387 1.00 56.87 333 LEU A O 1
ATOM 3914 N N . GLU A 1 297 ? 16.398 -15.456 -20.184 1.00 49.55 334 GLU A N 1
ATOM 3915 C CA . GLU A 1 297 ? 16.032 -14.205 -19.532 1.00 50.84 334 GLU A CA 1
ATOM 3916 C C . GLU A 1 297 ? 14.811 -14.385 -18.637 1.00 58.51 334 GLU A C 1
ATOM 3917 O O . GLU A 1 297 ? 14.099 -13.418 -18.355 1.00 66.03 334 GLU A O 1
ATOM 3929 N N . GLN A 1 298 ? 14.545 -15.604 -18.188 1.00 56.21 335 GLN A N 1
ATOM 3930 C CA . GLN A 1 298 ? 13.338 -15.880 -17.417 1.00 60.82 335 GLN A CA 1
ATOM 3931 C C . GLN A 1 298 ? 13.443 -15.400 -15.971 1.00 65.23 335 GLN A C 1
ATOM 3932 O O . GLN A 1 298 ? 12.434 -15.271 -15.272 1.00 61.71 335 GLN A O 1
ATOM 3946 N N . GLY A 1 303 ? 10.559 -21.676 -12.209 1.00 59.77 340 GLY A N 1
ATOM 3947 C CA . GLY A 1 303 ? 10.043 -22.803 -12.965 1.00 61.64 340 GLY A CA 1
ATOM 3948 C C . GLY A 1 303 ? 11.076 -23.433 -13.880 1.00 63.86 340 GLY A C 1
ATOM 3949 O O . GLY A 1 303 ? 12.144 -22.868 -14.079 1.00 67.77 340 GLY A O 1
ATOM 3952 N N . PRO A 1 304 ? 10.762 -24.609 -14.435 1.00 61.13 341 PRO A N 1
ATOM 3953 C CA . PRO A 1 304 ? 11.710 -25.280 -15.342 1.00 62.32 341 PRO A CA 1
ATOM 3954 C C . PRO A 1 304 ? 11.868 -24.551 -16.664 1.00 58.45 341 PRO A C 1
ATOM 3955 O O . PRO A 1 304 ? 11.317 -23.462 -16.854 1.00 62.45 341 PRO A O 1
ATOM 3966 N N . VAL A 1 305 ? 12.624 -25.138 -17.579 1.00 58.71 342 VAL A N 1
ATOM 3967 C CA . VAL A 1 305 ? 13.078 -24.425 -18.763 1.00 56.51 342 VAL A CA 1
ATOM 3968 C C . VAL A 1 305 ? 12.098 -24.625 -19.915 1.00 53.86 342 VAL A C 1
ATOM 3969 O O . VAL A 1 305 ? 11.296 -25.561 -19.928 1.00 54.17 342 VAL A O 1
ATOM 3982 N N . GLU A 1 306 ? 12.173 -23.710 -20.893 1.00 57.55 343 GLU A N 1
ATOM 3983 C CA . GLU A 1 306 ? 11.383 -23.798 -22.121 1.00 52.02 343 GLU A CA 1
ATOM 3984 C C . GLU A 1 306 ? 11.959 -24.881 -23.032 1.00 52.20 343 GLU A C 1
ATOM 3985 O O . GLU A 1 306 ? 13.169 -24.880 -23.299 1.00 49.41 343 GLU A O 1
ATOM 3997 N N . PRO A 1 307 ? 11.144 -25.844 -23.497 1.00 52.97 344 PRO A N 1
ATOM 3998 C CA . PRO A 1 307 ? 11.704 -27.037 -24.188 1.00 53.70 344 PRO A CA 1
ATOM 3999 C C . PRO A 1 307 ? 11.942 -26.853 -25.687 1.00 59.76 344 PRO A C 1
ATOM 4000 O O . PRO A 1 307 ? 11.261 -27.422 -26.556 1.00 59.91 344 PRO A O 1
ATOM 4011 N N . LEU A 1 308 ? 12.930 -26.030 -26.022 1.00 54.22 345 LEU A N 1
ATOM 4012 C CA . LEU A 1 308 ? 13.213 -25.703 -27.413 1.00 53.88 345 LEU A CA 1
ATOM 4013 C C . LEU A 1 308 ? 13.943 -26.840 -28.111 1.00 54.73 345 LEU A C 1
ATOM 4014 O O . LEU A 1 308 ? 14.849 -27.457 -27.545 1.00 56.42 345 LEU A O 1
ATOM 4030 N N . ASP A 1 309 ? 13.543 -27.112 -29.347 1.00 51.63 346 ASP A N 1
ATOM 4031 C CA . ASP A 1 309 ? 14.258 -28.031 -30.215 1.00 50.89 346 ASP A CA 1
ATOM 4032 C C . ASP A 1 309 ? 15.236 -27.259 -31.095 1.00 48.48 346 ASP A C 1
ATOM 4033 O O . ASP A 1 309 ? 15.215 -26.030 -31.169 1.00 48.48 346 ASP A O 1
ATOM 4042 N N . GLY A 1 310 ? 16.109 -28.000 -31.765 1.00 47.66 347 GLY A N 1
ATOM 4043 C CA . GLY A 1 310 ? 17.043 -27.403 -32.686 1.00 46.03 347 GLY A CA 1
ATOM 4044 C C . GLY A 1 310 ? 18.353 -27.057 -32.022 1.00 45.94 347 GLY A C 1
ATOM 4045 O O . GLY A 1 310 ? 18.643 -27.503 -30.909 1.00 46.71 347 GLY A O 1
ATOM 4049 N N . PRO A 1 311 ? 19.183 -26.264 -32.702 1.00 45.72 348 PRO A N 1
ATOM 4050 C CA . PRO A 1 311 ? 20.478 -25.893 -32.110 1.00 45.41 348 PRO A CA 1
ATOM 4051 C C . PRO A 1 311 ? 20.346 -25.145 -30.804 1.00 44.41 348 PRO A C 1
ATOM 4052 O O . PRO A 1 311 ? 21.203 -25.296 -29.927 1.00 45.59 348 PRO A O 1
ATOM 4063 N N . ALA A 1 312 ? 19.305 -24.330 -30.649 1.00 43.65 349 ALA A N 1
ATOM 4064 C CA . ALA A 1 312 ? 19.068 -23.680 -29.368 1.00 45.02 349 ALA A CA 1
ATOM 4065 C C . ALA A 1 312 ? 18.836 -24.709 -28.275 1.00 46.32 349 ALA A C 1
ATOM 4066 O O . ALA A 1 312 ? 19.365 -24.577 -27.167 1.00 46.37 349 ALA A O 1
ATOM 4073 N N . GLY A 1 313 ? 18.061 -25.749 -28.567 1.00 47.79 350 GLY A N 1
ATOM 4074 C CA . GLY A 1 313 ? 17.909 -26.819 -27.601 1.00 45.90 350 GLY A CA 1
ATOM 4075 C C . GLY A 1 313 ? 19.221 -27.517 -27.321 1.00 44.91 350 GLY A C 1
ATOM 4076 O O . GLY A 1 313 ? 19.499 -27.904 -26.186 1.00 47.50 350 GLY A O 1
ATOM 4080 N N . ALA A 1 314 ? 20.053 -27.683 -28.348 1.00 45.47 351 ALA A N 1
ATOM 4081 C CA . ALA A 1 314 ? 21.348 -28.318 -28.129 1.00 46.91 351 ALA A CA 1
ATOM 4082 C C . ALA A 1 314 ? 22.184 -27.516 -27.147 1.00 46.63 351 ALA A C 1
ATOM 4083 O O . ALA A 1 314 ? 22.894 -28.081 -26.310 1.00 47.30 351 ALA A O 1
ATOM 4090 N N . VAL A 1 315 ? 22.133 -26.194 -27.249 1.00 45.73 352 VAL A N 1
ATOM 4091 C CA . VAL A 1 315 ? 22.890 -25.360 -26.328 1.00 44.58 352 VAL A CA 1
ATOM 4092 C C . VAL A 1 315 ? 22.316 -25.456 -24.921 1.00 45.87 352 VAL A C 1
ATOM 4093 O O . VAL A 1 315 ? 23.053 -25.629 -23.945 1.00 46.29 352 VAL A O 1
ATOM 4106 N N . LEU A 1 316 ? 20.997 -25.335 -24.790 1.00 45.12 353 LEU A N 1
ATOM 4107 C CA . LEU A 1 316 ? 20.401 -25.349 -23.461 1.00 46.36 353 LEU A CA 1
ATOM 4108 C C . LEU A 1 316 ? 20.576 -26.698 -22.790 1.00 48.87 353 LEU A C 1
ATOM 4109 O O . LEU A 1 316 ? 20.732 -26.762 -21.567 1.00 49.69 353 LEU A O 1
ATOM 4125 N N . GLU A 1 317 ? 20.561 -27.781 -23.567 1.00 49.02 354 GLU A N 1
ATOM 4126 C CA . GLU A 1 317 ? 20.737 -29.105 -22.984 1.00 51.27 354 GLU A CA 1
ATOM 4127 C C . GLU A 1 317 ? 22.052 -29.203 -22.233 1.00 50.64 354 GLU A C 1
ATOM 4128 O O . GLU A 1 317 ? 22.187 -30.006 -21.304 1.00 51.73 354 GLU A O 1
ATOM 4140 N N . CYS A 1 318 ? 23.026 -28.386 -22.608 1.00 48.54 355 CYS A N 1
ATOM 4141 C CA . CYS A 1 318 ? 24.292 -28.387 -21.907 1.00 48.70 355 CYS A CA 1
ATOM 4142 C C . CYS A 1 318 ? 24.196 -27.777 -20.520 1.00 49.24 355 CYS A C 1
ATOM 4143 O O . CYS A 1 318 ? 25.156 -27.899 -19.753 1.00 49.78 355 CYS A O 1
ATOM 4151 N N . LEU A 1 319 ? 23.076 -27.139 -20.174 1.00 50.67 356 LEU A N 1
ATOM 4152 C CA . LEU A 1 319 ? 23.051 -26.194 -19.064 1.00 51.23 356 LEU A CA 1
ATOM 4153 C C . LEU A 1 319 ? 21.994 -26.482 -18.006 1.00 53.11 356 LEU A C 1
ATOM 4154 O O . LEU A 1 319 ? 21.731 -25.614 -17.165 1.00 56.32 356 LEU A O 1
ATOM 4170 N N . VAL A 1 320 ? 21.383 -27.661 -18.004 1.00 52.98 357 VAL A N 1
ATOM 4171 C CA . VAL A 1 320 ? 20.271 -27.933 -17.107 1.00 56.48 357 VAL A CA 1
ATOM 4172 C C . VAL A 1 320 ? 20.574 -29.165 -16.262 1.00 57.62 357 VAL A C 1
ATOM 4173 O O . VAL A 1 320 ? 21.534 -29.897 -16.501 1.00 60.66 357 VAL A O 1
ATOM 4186 N N . LEU A 1 321 ? 19.722 -29.384 -15.260 1.00 61.40 358 LEU A N 1
ATOM 4187 C CA . LEU A 1 321 ? 19.832 -30.506 -14.345 1.00 61.88 358 LEU A CA 1
ATOM 4188 C C . LEU A 1 321 ? 18.779 -31.545 -14.698 1.00 61.32 358 LEU A C 1
ATOM 4189 O O . LEU A 1 321 ? 17.959 -31.360 -15.598 1.00 60.19 358 LEU A O 1
ATOM 4205 N N . SER A 1 322 ? 18.808 -32.657 -13.969 1.00 63.21 359 SER A N 1
ATOM 4206 C CA . SER A 1 322 ? 17.785 -33.677 -14.133 1.00 63.10 359 SER A CA 1
ATOM 4207 C C . SER A 1 322 ? 16.397 -33.073 -14.014 1.00 64.46 359 SER A C 1
ATOM 4208 O O . SER A 1 322 ? 15.500 -33.397 -14.799 1.00 62.83 359 SER A O 1
ATOM 4216 N N . SER A 1 323 ? 16.206 -32.191 -13.031 1.00 65.27 360 SER A N 1
ATOM 4217 C CA . SER A 1 323 ? 14.908 -31.584 -12.765 1.00 68.57 360 SER A CA 1
ATOM 4218 C C . SER A 1 323 ? 14.525 -30.517 -13.781 1.00 68.32 360 SER A C 1
ATOM 4219 O O . SER A 1 323 ? 13.360 -30.103 -13.811 1.00 68.70 360 SER A O 1
ATOM 4227 N N . GLY A 1 324 ? 15.463 -30.064 -14.606 1.00 72.68 361 GLY A N 1
ATOM 4228 C CA . GLY A 1 324 ? 15.179 -28.999 -15.535 1.00 67.44 361 GLY A CA 1
ATOM 4229 C C . GLY A 1 324 ? 15.124 -27.620 -14.922 1.00 66.46 361 GLY A C 1
ATOM 4230 O O . GLY A 1 324 ? 14.655 -26.698 -15.605 1.00 67.17 361 GLY A O 1
ATOM 4234 N N . MET A 1 325 ? 15.585 -27.459 -13.662 1.00 69.16 362 MET A N 1
ATOM 4235 C CA . MET A 1 325 ? 15.500 -26.197 -12.939 1.00 72.23 362 MET A CA 1
ATOM 4236 C C . MET A 1 325 ? 16.676 -25.313 -13.380 1.00 76.62 362 MET A C 1
ATOM 4237 O O . MET A 1 325 ? 17.534 -25.694 -14.193 1.00 70.36 362 MET A O 1
ATOM 4251 N N . LEU A 1 326 ? 16.711 -24.121 -12.805 1.00 79.46 363 LEU A N 1
ATOM 4252 C CA . LEU A 1 326 ? 17.821 -23.222 -13.044 1.00 73.57 363 LEU A CA 1
ATOM 4253 C C . LEU A 1 326 ? 19.122 -23.878 -12.598 1.00 71.89 363 LEU A C 1
ATOM 4254 O O . LEU A 1 326 ? 19.182 -24.560 -11.571 1.00 71.01 363 LEU A O 1
ATOM 4270 N N . VAL A 1 327 ? 20.167 -23.674 -13.391 1.00 69.29 364 VAL A N 1
ATOM 4271 C CA . VAL A 1 327 ? 21.521 -24.072 -13.023 1.00 65.77 364 VAL A CA 1
ATOM 4272 C C . VAL A 1 327 ? 22.394 -22.830 -13.122 1.00 67.50 364 VAL A C 1
ATOM 4273 O O . VAL A 1 327 ? 23.168 -22.700 -14.082 1.00 65.57 364 VAL A O 1
ATOM 4286 N N . PRO A 1 328 ? 22.308 -21.901 -12.160 1.00 64.33 365 PRO A N 1
ATOM 4287 C CA . PRO A 1 328 ? 22.901 -20.567 -12.375 1.00 66.07 365 PRO A CA 1
ATOM 4288 C C . PRO A 1 328 ? 24.383 -20.586 -12.673 1.00 63.29 365 PRO A C 1
ATOM 4289 O O . PRO A 1 328 ? 24.863 -19.715 -13.408 1.00 59.78 365 PRO A O 1
ATOM 4300 N N . GLU A 1 329 ? 25.134 -21.540 -12.132 1.00 64.33 366 GLU A N 1
ATOM 4301 C CA . GLU A 1 329 ? 26.564 -21.555 -12.408 1.00 64.10 366 GLU A CA 1
ATOM 4302 C C . GLU A 1 329 ? 26.845 -21.733 -13.892 1.00 59.98 366 GLU A C 1
ATOM 4303 O O . GLU A 1 329 ? 27.885 -21.279 -14.379 1.00 58.51 366 GLU A O 1
ATOM 4315 N N . LEU A 1 330 ? 25.944 -22.394 -14.621 1.00 63.69 367 LEU A N 1
ATOM 4316 C CA . LEU A 1 330 ? 26.144 -22.665 -16.039 1.00 60.71 367 LEU A CA 1
ATOM 4317 C C . LEU A 1 330 ? 25.568 -21.576 -16.935 1.00 56.99 367 LEU A C 1
ATOM 4318 O O . LEU A 1 330 ? 26.203 -21.183 -17.917 1.00 53.76 367 LEU A O 1
ATOM 4334 N N . ALA A 1 331 ? 24.377 -21.076 -16.613 1.00 54.73 368 ALA A N 1
ATOM 4335 C CA . ALA A 1 331 ? 23.721 -20.104 -17.479 1.00 53.99 368 ALA A CA 1
ATOM 4336 C C . ALA A 1 331 ? 24.481 -18.787 -17.531 1.00 51.70 368 ALA A C 1
ATOM 4337 O O . ALA A 1 331 ? 24.583 -18.172 -18.596 1.00 51.94 368 ALA A O 1
ATOM 4344 N N . ILE A 1 332 ? 25.015 -18.338 -16.398 1.00 51.79 369 ILE A N 1
ATOM 4345 C CA . ILE A 1 332 ? 25.591 -16.995 -16.340 1.00 52.24 369 ILE A CA 1
ATOM 4346 C C . ILE A 1 332 ? 26.646 -16.777 -17.414 1.00 51.00 369 ILE A C 1
ATOM 4347 O O . ILE A 1 332 ? 26.561 -15.771 -18.134 1.00 49.37 369 ILE A O 1
ATOM 4363 N N . PRO A 1 333 ? 27.660 -17.628 -17.563 1.00 51.33 370 PRO A N 1
ATOM 4364 C CA . PRO A 1 333 ? 28.627 -17.404 -18.646 1.00 51.11 370 PRO A CA 1
ATOM 4365 C C . PRO A 1 333 ? 27.986 -17.440 -20.022 1.00 48.94 370 PRO A C 1
ATOM 4366 O O . PRO A 1 333 ? 28.366 -16.655 -20.898 1.00 48.23 370 PRO A O 1
ATOM 4377 N N . VAL A 1 334 ? 26.996 -18.309 -20.230 1.00 48.73 371 VAL A N 1
ATOM 4378 C CA . VAL A 1 334 ? 26.372 -18.424 -21.545 1.00 49.09 371 VAL A CA 1
ATOM 4379 C C . VAL A 1 334 ? 25.567 -17.176 -21.867 1.00 47.05 371 VAL A C 1
ATOM 4380 O O . VAL A 1 334 ? 25.600 -16.661 -22.992 1.00 45.61 371 VAL A O 1
ATOM 4393 N N . VAL A 1 335 ? 24.832 -16.669 -20.887 1.00 46.72 372 VAL A N 1
ATOM 4394 C CA . VAL A 1 335 ? 24.065 -15.460 -21.120 1.00 45.84 372 VAL A CA 1
ATOM 4395 C C . VAL A 1 335 ? 24.987 -14.333 -21.540 1.00 45.06 372 VAL A C 1
ATOM 4396 O O . VAL A 1 335 ? 24.608 -13.466 -22.333 1.00 44.58 372 VAL A O 1
ATOM 44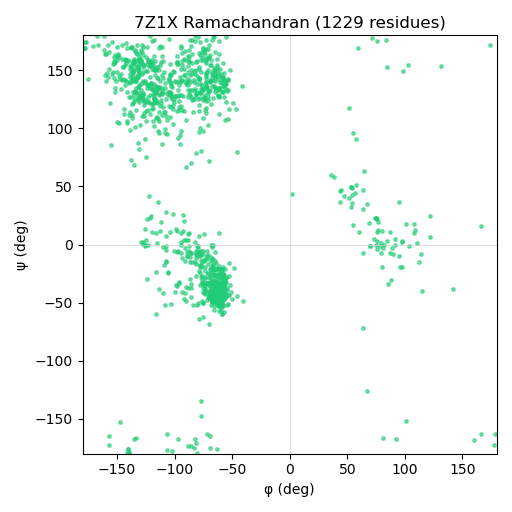09 N N . TYR A 1 336 ? 26.202 -14.306 -20.991 1.00 45.27 373 TYR A N 1
ATOM 4410 C CA . TYR A 1 336 ? 27.157 -13.278 -21.381 1.00 45.46 373 TYR A CA 1
ATOM 4411 C C . TYR A 1 336 ? 27.540 -13.432 -22.840 1.00 44.22 373 TYR A C 1
ATOM 4412 O O . TYR A 1 336 ? 27.576 -12.454 -23.595 1.00 43.46 373 TYR A O 1
ATOM 4430 N N . LEU A 1 337 ? 27.827 -14.664 -23.251 1.00 43.33 374 LEU A N 1
ATOM 4431 C CA . LEU A 1 337 ? 28.201 -14.902 -24.634 1.00 42.98 374 LEU A CA 1
ATOM 4432 C C . LEU A 1 337 ? 27.040 -14.594 -25.554 1.00 42.34 374 LEU A C 1
ATOM 4433 O O . LEU A 1 337 ? 27.211 -13.951 -26.591 1.00 42.83 374 LEU A O 1
ATOM 4449 N N . LEU A 1 338 ? 25.843 -15.023 -25.183 1.00 42.52 375 LEU A N 1
ATOM 4450 C CA . LEU A 1 338 ? 24.693 -14.690 -26.005 1.00 43.26 375 LEU A CA 1
ATOM 4451 C C . LEU A 1 338 ? 24.482 -13.188 -26.063 1.00 43.62 375 LEU A C 1
ATOM 4452 O O . LEU A 1 338 ? 24.023 -12.654 -27.078 1.00 43.81 375 LEU A O 1
ATOM 4468 N N . GLY A 1 339 ? 24.781 -12.489 -24.974 1.00 43.69 376 GLY A N 1
ATOM 4469 C CA . GLY A 1 339 ? 24.700 -11.044 -25.012 1.00 44.68 376 GLY A CA 1
ATOM 4470 C C . GLY A 1 339 ? 25.684 -10.446 -25.996 1.00 42.39 376 GLY A C 1
ATOM 4471 O O . GLY A 1 339 ? 25.364 -9.488 -26.703 1.00 43.29 376 GLY A O 1
ATOM 4475 N N . ALA A 1 340 ? 26.898 -10.999 -26.045 1.00 42.37 377 ALA A N 1
ATOM 4476 C CA . ALA A 1 340 ? 27.912 -10.494 -26.960 1.00 40.97 377 ALA A CA 1
ATOM 4477 C C . ALA A 1 340 ? 27.514 -10.750 -28.402 1.00 42.22 377 ALA A C 1
ATOM 4478 O O . ALA A 1 340 ? 27.623 -9.859 -29.249 1.00 41.40 377 ALA A O 1
ATOM 4485 N N . LEU A 1 341 ? 27.043 -11.967 -28.695 1.00 43.38 378 LEU A N 1
ATOM 4486 C CA . LEU A 1 341 ? 26.626 -12.299 -30.054 1.00 42.14 378 LEU A CA 1
ATOM 4487 C C . LEU A 1 341 ? 25.437 -11.459 -30.490 1.00 43.87 378 LEU A C 1
ATOM 4488 O O . LEU A 1 341 ? 25.371 -11.019 -31.642 1.00 46.59 378 LEU A O 1
ATOM 4504 N N . THR A 1 342 ? 24.494 -11.217 -29.582 1.00 43.82 379 THR A N 1
ATOM 4505 C CA . THR A 1 342 ? 23.318 -10.431 -29.924 1.00 46.72 379 THR A CA 1
ATOM 4506 C C . THR A 1 342 ? 23.697 -9.032 -30.387 1.00 46.14 379 THR A C 1
ATOM 4507 O O . THR A 1 342 ? 22.939 -8.387 -31.122 1.00 46.47 379 THR A O 1
ATOM 4518 N N . MET A 1 343 ? 24.851 -8.536 -29.949 1.00 44.74 380 MET A N 1
ATOM 4519 C CA . MET A 1 343 ? 25.306 -7.230 -30.398 1.00 44.84 380 MET A CA 1
ATOM 4520 C C . MET A 1 343 ? 25.691 -7.231 -31.870 1.00 43.99 380 MET A C 1
ATOM 4521 O O . MET A 1 343 ? 25.728 -6.169 -32.495 1.00 44.51 380 MET A O 1
ATOM 4535 N N . LEU A 1 344 ? 25.973 -8.386 -32.436 1.00 43.94 381 LEU A N 1
ATOM 4536 C CA . LEU A 1 344 ? 26.495 -8.469 -33.785 1.00 44.05 381 LEU A CA 1
ATOM 4537 C C . LEU A 1 344 ? 25.374 -8.664 -34.803 1.00 43.90 381 LEU A C 1
ATOM 4538 O O . LEU A 1 344 ? 24.239 -9.010 -34.471 1.00 44.96 381 LEU A O 1
ATOM 4554 N N . SER A 1 345 ? 25.714 -8.429 -36.063 1.00 43.64 382 SER A N 1
ATOM 4555 C CA . SER A 1 345 ? 24.752 -8.495 -37.146 1.00 44.20 382 SER A CA 1
ATOM 4556 C C . SER A 1 345 ? 24.609 -9.923 -37.648 1.00 43.05 382 SER A C 1
ATOM 4557 O O . SER A 1 345 ? 25.359 -10.824 -37.273 1.00 43.32 382 SER A O 1
ATOM 4565 N N . GLU A 1 346 ? 23.621 -10.123 -38.515 1.00 43.73 383 GLU A N 1
ATOM 4566 C CA . GLU A 1 346 ? 23.376 -11.453 -39.055 1.00 43.94 383 GLU A CA 1
ATOM 4567 C C . GLU A 1 346 ? 24.558 -11.932 -39.886 1.00 43.19 383 GLU A C 1
ATOM 4568 O O . GLU A 1 346 ? 24.946 -13.104 -39.817 1.00 43.37 383 GLU A O 1
ATOM 4580 N N . THR A 1 347 ? 25.150 -11.040 -40.673 1.00 43.25 384 THR A N 1
ATOM 4581 C CA . THR A 1 347 ? 26.309 -11.433 -41.463 1.00 44.30 384 THR A CA 1
ATOM 4582 C C . THR A 1 347 ? 27.440 -11.913 -40.568 1.00 45.40 384 THR A C 1
ATOM 4583 O O . THR A 1 347 ? 28.117 -12.900 -40.876 1.00 46.22 384 THR A O 1
ATOM 4594 N N . GLN A 1 348 ? 27.667 -11.219 -39.458 1.00 44.82 385 GLN A N 1
ATOM 4595 C CA . GLN A 1 348 ? 28.732 -11.625 -38.557 1.00 44.69 385 GLN A CA 1
ATOM 4596 C C . GLN A 1 348 ? 28.442 -12.988 -37.952 1.00 43.84 385 GLN A C 1
ATOM 4597 O O . GLN A 1 348 ? 29.362 -13.787 -37.752 1.00 43.25 385 GLN A O 1
ATOM 4611 N N . HIS A 1 349 ? 27.172 -13.269 -37.644 1.00 44.84 386 HIS A N 1
ATOM 4612 C CA . HIS A 1 349 ? 26.823 -14.547 -37.028 1.00 45.17 386 HIS A CA 1
ATOM 4613 C C . HIS A 1 349 ? 27.196 -15.714 -37.932 1.00 45.18 386 HIS A C 1
ATOM 4614 O O . HIS A 1 349 ? 27.857 -16.665 -37.503 1.00 44.15 386 HIS A O 1
ATOM 4629 N N . LYS A 1 350 ? 26.776 -15.656 -39.194 1.00 46.86 387 LYS A N 1
ATOM 4630 C CA . LYS A 1 350 ? 27.030 -16.762 -40.110 1.00 46.42 387 LYS A CA 1
ATOM 4631 C C . LYS A 1 350 ? 28.523 -16.955 -40.350 1.00 46.33 387 LYS A C 1
ATOM 4632 O O . LYS A 1 350 ? 28.988 -18.089 -40.513 1.00 46.52 387 LYS A O 1
ATOM 4651 N N . LEU A 1 351 ? 29.292 -15.867 -40.380 1.00 46.74 388 LEU A N 1
ATOM 4652 C CA . LEU A 1 351 ? 30.742 -15.998 -40.484 1.00 46.29 388 LEU A CA 1
ATOM 4653 C C . LEU A 1 351 ? 31.339 -16.623 -39.224 1.00 46.37 388 LEU A C 1
ATOM 4654 O O . LEU A 1 351 ? 32.306 -17.391 -39.300 1.00 45.65 388 LEU A O 1
ATOM 4670 N N . LEU A 1 352 ? 30.791 -16.291 -38.055 1.00 45.11 389 LEU A N 1
ATOM 4671 C CA . LEU A 1 352 ? 31.269 -16.905 -36.822 1.00 44.76 389 LEU A CA 1
ATOM 4672 C C . LEU A 1 352 ? 31.044 -18.406 -36.841 1.00 44.83 389 LEU A C 1
ATOM 4673 O O . LEU A 1 352 ? 31.913 -19.174 -36.417 1.00 45.73 389 LEU A O 1
ATOM 4689 N N . ALA A 1 353 ? 29.878 -18.843 -37.325 1.00 45.26 390 ALA A N 1
ATOM 4690 C CA . ALA A 1 353 ? 29.632 -20.273 -37.456 1.00 47.42 390 ALA A CA 1
ATOM 4691 C C . ALA A 1 353 ? 30.630 -20.897 -38.415 1.00 47.65 390 ALA A C 1
ATOM 4692 O O . ALA A 1 353 ? 31.190 -21.962 -38.136 1.00 48.39 390 ALA A O 1
ATOM 4699 N N . GLU A 1 354 ? 30.888 -20.227 -39.539 1.00 47.54 391 GLU A N 1
ATOM 4700 C CA . GLU A 1 354 ? 31.855 -20.733 -40.505 1.00 48.51 391 GLU A CA 1
ATOM 4701 C C . GLU A 1 354 ? 33.251 -20.789 -39.899 1.00 48.37 391 GLU A C 1
ATOM 4702 O O . GLU A 1 354 ? 33.975 -21.775 -40.067 1.00 49.35 391 GLU A O 1
ATOM 4714 N N . ALA A 1 355 ? 33.650 -19.732 -39.192 1.00 46.63 392 ALA A N 1
ATOM 4715 C CA . ALA A 1 355 ? 34.969 -19.722 -38.571 1.00 46.83 392 ALA A CA 1
ATOM 4716 C C . ALA A 1 355 ? 35.071 -20.788 -37.496 1.00 45.52 392 ALA A C 1
ATOM 4717 O O . ALA A 1 355 ? 36.130 -21.396 -37.299 1.00 45.05 392 ALA A O 1
ATOM 4724 N N . LEU A 1 356 ? 33.980 -21.013 -36.776 1.00 46.56 393 LEU A N 1
ATOM 4725 C CA . LEU A 1 356 ? 33.978 -22.041 -35.750 1.00 46.61 393 LEU A CA 1
ATOM 4726 C C . LEU A 1 356 ? 34.035 -23.424 -36.376 1.00 48.60 393 LEU A C 1
ATOM 4727 O O . LEU A 1 356 ? 34.818 -24.274 -35.943 1.00 48.57 393 LEU A O 1
ATOM 4743 N N . GLU A 1 357 ? 33.213 -23.667 -37.404 1.00 48.88 394 GLU A N 1
ATOM 4744 C CA . GLU A 1 357 ? 33.240 -24.959 -38.087 1.00 49.74 394 GLU A CA 1
ATOM 4745 C C . GLU A 1 357 ? 34.543 -25.168 -38.844 1.00 50.99 394 GLU A C 1
ATOM 4746 O O . GLU A 1 357 ? 35.029 -26.299 -38.950 1.00 51.82 394 GLU A O 1
ATOM 4758 N N . SER A 1 358 ? 35.111 -24.102 -39.376 1.00 49.92 395 SER A N 1
ATOM 4759 C CA . SER A 1 358 ? 36.388 -24.177 -40.050 1.00 49.14 395 SER A CA 1
ATOM 4760 C C . SER A 1 358 ? 37.566 -24.056 -39.104 1.00 48.69 395 SER A C 1
ATOM 4761 O O . SER A 1 358 ? 38.703 -24.216 -39.551 1.00 48.25 395 SER A O 1
ATOM 4769 N N . GLN A 1 359 ? 37.327 -23.759 -37.828 1.00 49.21 396 GLN A N 1
ATOM 4770 C CA . GLN A 1 359 ? 38.395 -23.589 -36.843 1.00 47.82 396 GLN A CA 1
ATOM 4771 C C . GLN A 1 359 ? 39.432 -22.577 -37.319 1.00 45.76 396 GLN A C 1
ATOM 4772 O O . GLN A 1 359 ? 40.644 -22.810 -37.276 1.00 45.63 396 GLN A O 1
ATOM 4786 N N . THR A 1 360 ? 38.936 -21.428 -37.756 1.00 45.29 397 THR A N 1
ATOM 4787 C CA . THR A 1 360 ? 39.762 -20.328 -38.224 1.00 44.57 397 THR A CA 1
ATOM 4788 C C . THR A 1 360 ? 39.483 -19.070 -37.415 1.00 42.99 397 THR A C 1
ATOM 4789 O O . THR A 1 360 ? 39.403 -17.967 -37.952 1.00 42.44 397 THR A O 1
ATOM 4800 N N . LEU A 1 361 ? 39.334 -19.226 -36.105 1.00 43.69 398 LEU A N 1
ATOM 4801 C CA . LEU A 1 361 ? 38.949 -18.109 -35.257 1.00 44.53 398 LEU A CA 1
ATOM 4802 C C . LEU A 1 361 ? 40.101 -17.168 -34.943 1.00 44.75 398 LEU A C 1
ATOM 4803 O O . LEU A 1 361 ? 39.865 -15.998 -34.634 1.00 45.29 398 LEU A O 1
ATOM 4819 N N . LEU A 1 362 ? 41.339 -17.637 -35.025 1.00 45.41 399 LEU A N 1
ATOM 4820 C CA . LEU A 1 362 ? 42.442 -16.839 -34.510 1.00 46.33 399 LEU A CA 1
ATOM 4821 C C . LEU A 1 362 ? 42.704 -15.609 -35.365 1.00 48.15 399 LEU A C 1
ATOM 4822 O O . LEU A 1 362 ? 42.925 -14.519 -34.831 1.00 49.04 399 LEU A O 1
ATOM 4838 N N . GLY A 1 363 ? 42.679 -15.755 -36.683 1.00 46.86 400 GLY A N 1
ATOM 4839 C CA . GLY A 1 363 ? 43.099 -14.688 -37.559 1.00 49.11 400 GLY A CA 1
ATOM 4840 C C . GLY A 1 363 ? 42.325 -13.411 -37.333 1.00 47.61 400 GLY A C 1
ATOM 4841 O O . GLY A 1 363 ? 42.887 -12.313 -37.276 1.00 49.71 400 GLY A O 1
ATOM 4845 N N . PRO A 1 364 ? 41.000 -13.530 -37.239 1.00 45.96 401 PRO A N 1
ATOM 4846 C CA . PRO A 1 364 ? 40.210 -12.356 -36.843 1.00 45.13 401 PRO A CA 1
ATOM 4847 C C . PRO A 1 364 ? 40.438 -11.962 -35.396 1.00 45.83 401 PRO A C 1
ATOM 4848 O O . PRO A 1 364 ? 40.559 -10.770 -35.089 1.00 45.55 401 PRO A O 1
ATOM 4859 N N . LEU A 1 365 ? 40.508 -12.941 -34.494 1.00 46.17 402 LEU A N 1
ATOM 4860 C CA . LEU A 1 365 ? 40.634 -12.632 -33.076 1.00 46.28 402 LEU A CA 1
ATOM 4861 C C . LEU A 1 365 ? 41.844 -11.754 -32.824 1.00 47.23 402 LEU A C 1
ATOM 4862 O O . LEU A 1 365 ? 41.766 -10.758 -32.102 1.00 46.36 402 LEU A O 1
ATOM 4878 N N . GLU A 1 366 ? 42.975 -12.106 -33.421 1.00 49.58 403 GLU A N 1
ATOM 4879 C CA . GLU A 1 366 ? 44.183 -11.326 -33.207 1.00 52.27 403 GLU A CA 1
ATOM 4880 C C . GLU A 1 366 ? 44.032 -9.921 -33.776 1.00 51.31 403 GLU A C 1
ATOM 4881 O O . GLU A 1 366 ? 44.497 -8.945 -33.178 1.00 49.03 403 GLU A O 1
ATOM 4893 N N . LEU A 1 367 ? 43.383 -9.795 -34.929 1.00 49.29 404 LEU A N 1
ATOM 4894 C CA . LEU A 1 367 ? 43.266 -8.488 -35.562 1.00 50.28 404 LEU A CA 1
ATOM 4895 C C . LEU A 1 367 ? 42.330 -7.576 -34.784 1.00 47.12 404 LEU A C 1
ATOM 4896 O O . LEU A 1 367 ? 42.622 -6.390 -34.595 1.00 46.54 404 LEU A O 1
ATOM 4912 N N . VAL A 1 368 ? 41.195 -8.103 -34.334 1.00 45.87 405 VAL A N 1
ATOM 4913 C CA . VAL A 1 368 ? 40.259 -7.280 -33.577 1.00 44.21 405 VAL A CA 1
ATOM 4914 C C . VAL A 1 368 ? 40.929 -6.760 -32.318 1.00 43.51 405 VAL A C 1
ATOM 4915 O O . VAL A 1 368 ? 40.807 -5.581 -31.969 1.00 43.07 405 VAL A O 1
ATOM 4928 N N . GLY A 1 369 ? 41.642 -7.638 -31.614 1.00 43.90 406 GLY A N 1
ATOM 4929 C CA . GLY A 1 369 ? 42.335 -7.211 -30.414 1.00 44.19 406 GLY A CA 1
ATOM 4930 C C . GLY A 1 369 ? 43.375 -6.151 -30.702 1.00 43.81 406 GLY A C 1
ATOM 4931 O O . GLY A 1 369 ? 43.546 -5.208 -29.930 1.00 44.30 406 GLY A O 1
ATOM 4935 N N . SER A 1 370 ? 44.091 -6.296 -31.812 1.00 43.44 407 SER A N 1
ATOM 4936 C CA . SER A 1 370 ? 45.068 -5.285 -32.186 1.00 43.91 407 SER A CA 1
ATOM 4937 C C . SER A 1 370 ? 44.406 -3.934 -32.372 1.00 42.83 407 SER A C 1
ATOM 4938 O O . SER A 1 370 ? 44.866 -2.921 -31.835 1.00 43.05 407 SER A O 1
ATOM 4946 N N . LEU A 1 371 ? 43.317 -3.903 -33.133 1.00 43.24 408 LEU A N 1
ATOM 4947 C CA . LEU A 1 371 ? 42.663 -2.637 -33.420 1.00 43.16 408 LEU A CA 1
ATOM 4948 C C . LEU A 1 371 ? 42.048 -2.039 -32.172 1.00 42.24 408 LEU A C 1
ATOM 4949 O O . LEU A 1 371 ? 42.174 -0.836 -31.932 1.00 43.29 408 LEU A O 1
ATOM 4965 N N . LEU A 1 372 ? 41.373 -2.859 -31.370 1.00 42.57 409 LEU A N 1
ATOM 4966 C CA . LEU A 1 372 ? 40.799 -2.346 -30.135 1.00 41.92 409 LEU A CA 1
ATOM 4967 C C . LEU A 1 372 ? 41.882 -1.799 -29.221 1.00 42.00 409 LEU A C 1
ATOM 4968 O O . LEU A 1 372 ? 41.675 -0.790 -28.539 1.00 43.59 409 LEU A O 1
ATOM 4984 N N . GLU A 1 373 ? 43.045 -2.449 -29.193 1.00 44.20 410 GLU A N 1
ATOM 4985 C CA . GLU A 1 373 ? 44.132 -1.959 -28.360 1.00 46.63 410 GLU A CA 1
ATOM 4986 C C . GLU A 1 373 ? 44.721 -0.691 -28.937 1.00 45.69 410 GLU A C 1
ATOM 4987 O O . GLU A 1 373 ? 45.154 0.184 -28.182 1.00 46.99 410 GLU A O 1
ATOM 4999 N N . GLN A 1 374 ? 44.733 -0.568 -30.263 1.00 45.66 411 GLN A N 1
ATOM 5000 C CA . GLN A 1 374 ? 45.216 0.661 -30.876 1.00 44.14 411 GLN A CA 1
ATOM 5001 C C . GLN A 1 374 ? 44.255 1.812 -30.628 1.00 42.98 411 GLN A C 1
ATOM 5002 O O . GLN A 1 374 ? 44.682 2.944 -30.379 1.00 42.72 411 GLN A O 1
ATOM 5016 N N . SER A 1 375 ? 42.957 1.546 -30.717 1.00 42.99 412 SER A N 1
ATOM 5017 C CA . SER A 1 375 ? 41.961 2.600 -30.622 1.00 42.94 412 SER A CA 1
ATOM 5018 C C . SER A 1 375 ? 41.644 3.006 -29.195 1.00 42.62 412 SER A C 1
ATOM 5019 O O . SER A 1 375 ? 40.950 4.010 -29.005 1.00 42.29 412 SER A O 1
ATOM 5027 N N . ALA A 1 376 ? 42.129 2.272 -28.205 1.00 43.69 413 ALA A N 1
ATOM 5028 C CA . ALA A 1 376 ? 41.856 2.617 -26.816 1.00 47.03 413 ALA A CA 1
ATOM 5029 C C . ALA A 1 376 ? 42.503 3.955 -26.472 1.00 45.40 413 ALA A C 1
ATOM 5030 O O . ALA A 1 376 ? 43.690 4.155 -26.760 1.00 45.36 413 ALA A O 1
ATOM 5037 N N . PRO A 1 377 ? 41.766 4.898 -25.858 1.00 43.78 414 PRO A N 1
ATOM 5038 C CA . PRO A 1 377 ? 40.343 4.836 -25.458 1.00 45.58 414 PRO A CA 1
ATOM 5039 C C . PRO A 1 377 ? 39.395 4.932 -26.650 1.00 44.31 414 PRO A C 1
ATOM 5040 O O . PRO A 1 377 ? 39.578 5.735 -27.554 1.00 43.31 414 PRO A O 1
ATOM 5051 N N . TRP A 1 378 ? 38.345 4.119 -26.649 1.00 44.55 415 TRP A N 1
ATOM 5052 C CA . TRP A 1 378 ? 37.498 3.942 -27.814 1.00 44.18 415 TRP A CA 1
ATOM 5053 C C . TRP A 1 378 ? 36.527 5.087 -28.032 1.00 45.20 415 TRP A C 1
ATOM 5054 O O . TRP A 1 378 ? 35.935 5.168 -29.109 1.00 44.37 415 TRP A O 1
ATOM 5075 N N . GLN A 1 379 ? 36.349 5.968 -27.051 1.00 48.31 416 GLN A N 1
ATOM 5076 C CA . GLN A 1 379 ? 35.568 7.176 -27.282 1.00 47.86 416 GLN A CA 1
ATOM 5077 C C . GLN A 1 379 ? 36.357 8.215 -28.075 1.00 45.86 416 GLN A C 1
ATOM 5078 O O . GLN A 1 379 ? 35.761 9.162 -28.595 1.00 43.82 416 GLN A O 1
ATOM 5092 N N . GLU A 1 380 ? 37.668 8.059 -28.181 1.00 45.39 417 GLU A N 1
ATOM 5093 C CA . GLU A 1 380 ? 38.494 8.916 -29.012 1.00 43.88 417 GLU A CA 1
ATOM 5094 C C . GLU A 1 380 ? 38.519 8.399 -30.444 1.00 41.90 417 GLU A C 1
ATOM 5095 O O . GLU A 1 380 ? 38.446 7.193 -30.698 1.00 41.60 417 GLU A O 1
ATOM 5107 N N . ARG A 1 381 ? 38.667 9.322 -31.377 1.00 41.36 418 ARG A N 1
ATOM 5108 C CA . ARG A 1 381 ? 38.983 8.969 -32.749 1.00 40.31 418 ARG A CA 1
ATOM 5109 C C . ARG A 1 381 ? 40.490 8.853 -32.912 1.00 39.62 418 ARG A C 1
ATOM 5110 O O . ARG A 1 381 ? 41.258 9.573 -32.270 1.00 39.84 418 ARG A O 1
ATOM 5131 N N . SER A 1 382 ? 40.909 7.932 -33.774 1.00 38.63 419 SER A N 1
ATOM 5132 C CA . SER A 1 382 ? 42.323 7.755 -34.067 1.00 39.42 419 SER A CA 1
ATOM 5133 C C . SER A 1 382 ? 42.467 7.013 -35.385 1.00 39.70 419 SER A C 1
ATOM 5134 O O . SER A 1 382 ? 41.515 6.412 -35.882 1.00 39.59 419 SER A O 1
ATOM 5142 N N . THR A 1 383 ? 43.670 7.069 -35.951 1.00 40.30 420 THR A N 1
ATOM 5143 C CA . THR A 1 383 ? 44.020 6.248 -37.104 1.00 41.54 420 THR A CA 1
ATOM 5144 C C . THR A 1 383 ? 44.686 4.967 -36.616 1.00 41.15 420 THR A C 1
ATOM 5145 O O . THR A 1 383 ? 45.762 5.008 -36.014 1.00 41.16 420 THR A O 1
ATOM 5156 N N . MET A 1 384 ? 44.052 3.837 -36.865 1.00 42.00 421 MET A N 1
ATOM 5157 C CA . MET A 1 384 ? 44.661 2.553 -36.574 1.00 43.41 421 MET A CA 1
ATOM 5158 C C . MET A 1 384 ? 45.479 2.076 -37.766 1.00 44.61 421 MET A C 1
ATOM 5159 O O . MET A 1 384 ? 45.328 2.556 -38.891 1.00 44.35 421 MET A O 1
ATOM 5173 N N . SER A 1 385 ? 46.365 1.124 -37.501 1.00 47.20 422 SER A N 1
ATOM 5174 C CA . SER A 1 385 ? 47.206 0.524 -38.523 1.00 49.44 422 SER A CA 1
ATOM 5175 C C . SER A 1 385 ? 46.947 -0.973 -38.556 1.00 48.89 422 SER A C 1
ATOM 5176 O O . SER A 1 385 ? 46.999 -1.636 -37.515 1.00 49.09 422 SER A O 1
ATOM 5184 N N . LEU A 1 386 ? 46.671 -1.496 -39.743 1.00 50.57 423 LEU A N 1
ATOM 5185 C CA . LEU A 1 386 ? 46.540 -2.936 -39.912 1.00 54.10 423 LEU A CA 1
ATOM 5186 C C . LEU A 1 386 ? 47.923 -3.570 -39.834 1.00 57.19 423 LEU A C 1
ATOM 5187 O O . LEU A 1 386 ? 48.786 -3.249 -40.663 1.00 59.34 423 LEU A O 1
ATOM 5203 N N . PRO A 1 387 ? 48.194 -4.440 -38.866 1.00 58.14 424 PRO A N 1
ATOM 5204 C CA . PRO A 1 387 ? 49.515 -5.082 -38.800 1.00 58.93 424 PRO A CA 1
ATOM 5205 C C . PRO A 1 387 ? 49.798 -5.849 -40.077 1.00 62.10 424 PRO A C 1
ATOM 5206 O O . PRO A 1 387 ? 48.948 -6.623 -40.545 1.00 61.19 424 PRO A O 1
ATOM 5217 N N . PRO A 1 388 ? 50.972 -5.663 -40.676 1.00 62.56 425 PRO A N 1
ATOM 5218 C CA . PRO A 1 388 ? 51.241 -6.317 -41.965 1.00 63.71 425 PRO A CA 1
ATOM 5219 C C . PRO A 1 388 ? 51.209 -7.831 -41.839 1.00 64.33 425 PRO A C 1
ATOM 5220 O O . PRO A 1 388 ? 51.892 -8.416 -40.995 1.00 69.29 425 PRO A O 1
ATOM 5231 N N . GLY A 1 389 ? 50.414 -8.462 -42.702 1.00 63.53 426 GLY A N 1
ATOM 5232 C CA . GLY A 1 389 ? 50.323 -9.906 -42.737 1.00 65.41 426 GLY A CA 1
ATOM 5233 C C . GLY A 1 389 ? 49.168 -10.427 -41.914 1.00 70.07 426 GLY A C 1
ATOM 5234 O O . GLY A 1 389 ? 49.275 -11.475 -41.269 1.00 71.39 426 GLY A O 1
ATOM 5238 N N . LEU A 1 390 ? 48.062 -9.688 -41.919 1.00 68.82 427 LEU A N 1
ATOM 5239 C CA . LEU A 1 390 ? 46.839 -10.041 -41.207 1.00 67.58 427 LEU A CA 1
ATOM 5240 C C . LEU A 1 390 ? 47.039 -10.162 -39.704 1.00 69.34 427 LEU A C 1
ATOM 5241 O O . LEU A 1 390 ? 46.148 -10.669 -39.008 1.00 62.52 427 LEU A O 1
ATOM 5257 N N . LEU A 1 391 ? 48.188 -9.741 -39.179 1.00 65.94 428 LEU A N 1
ATOM 5258 C CA . LEU A 1 391 ? 48.435 -9.863 -37.747 1.00 66.87 428 LEU A CA 1
ATOM 5259 C C . LEU A 1 391 ? 47.402 -9.052 -36.965 1.00 64.86 428 LEU A C 1
ATOM 5260 O O . LEU A 1 391 ? 47.479 -8.944 -35.742 1.00 61.37 428 LEU A O 1
ATOM 5276 N N . TRP A 1 395 ? 43.815 -9.611 -49.284 1.00 61.12 432 TRP A N 1
ATOM 5277 C CA . TRP A 1 395 ? 42.995 -9.663 -48.086 1.00 61.51 432 TRP A CA 1
ATOM 5278 C C . TRP A 1 395 ? 41.964 -8.547 -48.068 1.00 61.59 432 TRP A C 1
ATOM 5279 O O . TRP A 1 395 ? 41.492 -8.151 -47.010 1.00 64.39 432 TRP A O 1
ATOM 5299 N N . GLY A 1 396 ? 41.612 -8.049 -49.246 1.00 55.63 433 GLY A N 1
ATOM 5300 C CA . GLY A 1 396 ? 40.697 -6.931 -49.369 1.00 54.37 433 GLY A CA 1
ATOM 5301 C C . GLY A 1 396 ? 39.257 -7.335 -49.151 1.00 54.72 433 GLY A C 1
ATOM 5302 O O . GLY A 1 396 ? 38.951 -8.245 -48.374 1.00 56.89 433 GLY A O 1
ATOM 5306 N N . GLU A 1 397 ? 38.357 -6.651 -49.854 1.00 55.61 434 GLU A N 1
ATOM 5307 C CA . GLU A 1 397 ? 36.934 -6.914 -49.707 1.00 57.37 434 GLU A CA 1
ATOM 5308 C C . GLU A 1 397 ? 36.631 -8.381 -49.976 1.00 59.06 434 GLU A C 1
ATOM 5309 O O . GLU A 1 397 ? 37.177 -8.992 -50.899 1.00 64.87 434 GLU A O 1
ATOM 5321 N N . GLY A 1 398 ? 35.755 -8.945 -49.158 1.00 59.65 435 GLY A N 1
ATOM 5322 C CA . GLY A 1 398 ? 35.426 -10.342 -49.219 1.00 57.76 435 GLY A CA 1
ATOM 5323 C C . GLY A 1 398 ? 36.185 -11.190 -48.226 1.00 60.16 435 GLY A C 1
ATOM 5324 O O . GLY A 1 398 ? 35.746 -12.300 -47.917 1.00 62.81 435 GLY A O 1
ATOM 5328 N N . ALA A 1 399 ? 37.299 -10.694 -47.713 1.00 58.73 436 ALA A N 1
ATOM 5329 C CA . ALA A 1 399 ? 38.010 -11.414 -46.672 1.00 56.19 436 ALA A CA 1
ATOM 5330 C C . ALA A 1 399 ? 37.153 -11.485 -45.408 1.00 54.59 436 ALA A C 1
ATOM 5331 O O . ALA A 1 399 ? 36.437 -10.532 -45.085 1.00 55.84 436 ALA A O 1
ATOM 5338 N N . PRO A 1 400 ? 37.207 -12.592 -44.663 1.00 54.18 437 PRO A N 1
ATOM 5339 C CA . PRO A 1 400 ? 36.339 -12.688 -43.477 1.00 53.98 437 PRO A CA 1
ATOM 5340 C C . PRO A 1 400 ? 36.592 -11.575 -42.479 1.00 48.98 437 PRO A C 1
ATOM 5341 O O . PRO A 1 400 ? 35.639 -10.933 -42.020 1.00 48.46 437 PRO A O 1
ATOM 5352 N N . ALA A 1 401 ? 37.862 -11.310 -42.152 1.00 48.78 438 ALA A N 1
ATOM 5353 C CA . ALA A 1 401 ? 38.180 -10.239 -41.213 1.00 49.52 438 ALA A CA 1
ATOM 5354 C C . ALA A 1 401 ? 37.745 -8.883 -41.755 1.00 48.19 438 ALA A C 1
ATOM 5355 O O . ALA A 1 401 ? 37.174 -8.068 -41.023 1.00 48.29 438 ALA A O 1
ATOM 5362 N N . TRP A 1 402 ? 37.989 -8.625 -43.039 1.00 47.38 439 TRP A N 1
ATOM 5363 C CA . TRP A 1 402 ? 37.546 -7.364 -43.624 1.00 49.03 439 TRP A CA 1
ATOM 5364 C C . TRP A 1 402 ? 36.059 -7.154 -43.379 1.00 47.93 439 TRP A C 1
ATOM 5365 O O . TRP A 1 402 ? 35.629 -6.094 -42.910 1.00 46.53 439 TRP A O 1
ATOM 5386 N N . VAL A 1 403 ? 35.255 -8.160 -43.709 1.00 47.58 440 VAL A N 1
ATOM 5387 C CA . VAL A 1 403 ? 33.817 -8.028 -43.538 1.00 47.36 440 VAL A CA 1
ATOM 5388 C C . VAL A 1 403 ? 33.475 -7.909 -42.072 1.00 46.36 440 VAL A C 1
ATOM 5389 O O . VAL A 1 403 ? 32.620 -7.109 -41.678 1.00 48.73 440 VAL A O 1
ATOM 5402 N N . LEU A 1 404 ? 34.124 -8.716 -41.243 1.00 45.64 441 LEU A N 1
ATOM 5403 C CA . LEU A 1 404 ? 33.865 -8.652 -39.815 1.00 44.55 441 LEU A CA 1
ATOM 5404 C C . LEU A 1 404 ? 34.119 -7.257 -39.273 1.00 43.37 441 LEU A C 1
ATOM 5405 O O . LEU A 1 404 ? 33.314 -6.727 -38.503 1.00 42.84 441 LEU A O 1
ATOM 5421 N N . LEU A 1 405 ? 35.230 -6.639 -39.670 1.00 44.14 442 LEU A N 1
ATOM 5422 C CA . LEU A 1 405 ? 35.491 -5.268 -39.246 1.00 42.54 442 LEU A CA 1
ATOM 5423 C C . LEU A 1 405 ? 34.611 -4.280 -39.995 1.00 43.07 442 LEU A C 1
ATOM 5424 O O . LEU A 1 405 ? 34.187 -3.264 -39.434 1.00 43.46 442 LEU A O 1
ATOM 5440 N N . ASP A 1 406 ? 34.318 -4.553 -41.259 1.00 45.81 443 ASP A N 1
ATOM 5441 C CA . ASP A 1 406 ? 33.403 -3.680 -41.980 1.00 46.09 443 ASP A CA 1
ATOM 5442 C C . ASP A 1 406 ? 32.021 -3.687 -41.335 1.00 44.95 443 ASP A C 1
ATOM 5443 O O . ASP A 1 406 ? 31.352 -2.649 -41.250 1.00 44.95 443 ASP A O 1
ATOM 5452 N N . GLU A 1 407 ? 31.571 -4.852 -40.880 1.00 43.11 444 GLU A N 1
ATOM 5453 C CA . GLU A 1 407 ? 30.250 -4.942 -40.283 1.00 43.35 444 GLU A CA 1
ATOM 5454 C C . GLU A 1 407 ? 30.143 -4.172 -38.977 1.00 43.62 444 GLU A C 1
ATOM 5455 O O . GLU A 1 407 ? 29.023 -3.897 -38.537 1.00 42.72 444 GLU A O 1
ATOM 5467 N N . CYS A 1 408 ? 31.269 -3.817 -38.350 1.00 47.79 445 CYS A N 1
ATOM 5468 C CA . CYS A 1 408 ? 31.242 -3.073 -37.095 1.00 45.12 445 CYS A CA 1
ATOM 5469 C C . CYS A 1 408 ? 31.050 -1.582 -37.289 1.00 44.53 445 CYS A C 1
ATOM 5470 O O . CYS A 1 408 ? 30.774 -0.877 -36.311 1.00 44.50 445 CYS A O 1
ATOM 5478 N N . GLY A 1 409 ? 31.164 -1.096 -38.518 1.00 44.51 446 GLY A N 1
ATOM 5479 C CA . GLY A 1 409 ? 31.073 0.319 -38.798 1.00 45.28 446 GLY A CA 1
ATOM 5480 C C . GLY A 1 409 ? 32.369 0.951 -39.229 1.00 45.67 446 GLY A C 1
ATOM 5481 O O . GLY A 1 409 ? 32.396 2.161 -39.474 1.00 45.44 446 GLY A O 1
ATOM 5485 N N . LEU A 1 410 ? 33.435 0.175 -39.338 1.00 45.89 447 LEU A N 1
ATOM 5486 C CA . LEU A 1 410 ? 34.730 0.691 -39.733 1.00 45.49 447 LEU A CA 1
ATOM 5487 C C . LEU A 1 410 ? 34.853 0.683 -41.245 1.00 47.24 447 LEU A C 1
ATOM 5488 O O . LEU A 1 410 ? 34.154 -0.050 -41.944 1.00 46.88 447 LEU A O 1
ATOM 5504 N N . GLU A 1 411 ? 35.757 1.523 -41.744 1.00 49.16 448 GLU A N 1
ATOM 5505 C CA . GLU A 1 411 ? 35.982 1.705 -43.175 1.00 50.00 448 GLU A CA 1
ATOM 5506 C C . GLU A 1 411 ? 37.378 1.208 -43.525 1.00 49.37 448 GLU A C 1
ATOM 5507 O O . GLU A 1 411 ? 38.379 1.843 -43.181 1.00 50.48 448 GLU A O 1
ATOM 5519 N N . LEU A 1 412 ? 37.448 0.079 -44.205 1.00 49.24 449 LEU A N 1
ATOM 5520 C CA . LEU A 1 412 ? 38.721 -0.514 -44.569 1.00 53.68 449 LEU A CA 1
ATOM 5521 C C . LEU A 1 412 ? 39.049 -0.227 -46.029 1.00 64.65 449 LEU A C 1
ATOM 5522 O O . LEU A 1 412 ? 38.159 -0.104 -46.874 1.00 65.11 449 LEU A O 1
ATOM 5538 N N . GLY A 1 413 ? 40.335 -0.121 -46.318 1.00 63.20 450 GLY A N 1
ATOM 5539 C CA . GLY A 1 413 ? 40.794 0.096 -47.680 1.00 67.24 450 GLY A CA 1
ATOM 5540 C C . GLY A 1 413 ? 41.804 -0.955 -48.084 1.00 68.09 450 GLY A C 1
ATOM 5541 O O . GLY A 1 413 ? 42.663 -1.341 -47.293 1.00 72.07 450 GLY A O 1
ATOM 5545 N N . GLU A 1 414 ? 41.680 -1.428 -49.326 1.00 71.17 451 GLU A N 1
ATOM 5546 C CA . GLU A 1 414 ? 42.613 -2.436 -49.826 1.00 67.95 451 GLU A CA 1
ATOM 5547 C C . GLU A 1 414 ? 43.957 -1.833 -50.221 1.00 68.02 451 GLU A C 1
ATOM 5548 O O . GLU A 1 414 ? 44.999 -2.479 -50.055 1.00 67.28 451 GLU A O 1
ATOM 5560 N N . ASP A 1 415 ? 43.962 -0.611 -50.744 1.00 67.37 452 ASP A N 1
ATOM 5561 C CA . ASP A 1 415 ? 45.193 0.042 -51.171 1.00 70.43 452 ASP A CA 1
ATOM 5562 C C . ASP A 1 415 ? 45.785 0.945 -50.096 1.00 66.49 452 ASP A C 1
ATOM 5563 O O . ASP A 1 415 ? 46.710 1.711 -50.389 1.00 66.95 452 ASP A O 1
ATOM 5572 N N . THR A 1 416 ? 45.261 0.891 -48.870 1.00 65.77 453 THR A N 1
ATOM 5573 C CA . THR A 1 416 ? 45.794 1.670 -47.765 1.00 60.45 453 THR A CA 1
ATOM 5574 C C . THR A 1 416 ? 45.850 0.798 -46.518 1.00 60.05 453 THR A C 1
ATOM 5575 O O . THR A 1 416 ? 44.941 -0.013 -46.289 1.00 62.35 453 THR A O 1
ATOM 5586 N N . PRO A 1 417 ? 46.890 0.941 -45.694 1.00 57.58 454 PRO A N 1
ATOM 5587 C CA . PRO A 1 417 ? 46.877 0.307 -44.369 1.00 55.30 454 PRO A CA 1
ATOM 5588 C C . PRO A 1 417 ? 46.047 1.059 -43.345 1.00 53.14 454 PRO A C 1
ATOM 5589 O O . PRO A 1 417 ? 45.872 0.567 -42.225 1.00 51.67 454 PRO A O 1
ATOM 5600 N N . HIS A 1 418 ? 45.545 2.233 -43.692 1.00 53.76 455 HIS A N 1
ATOM 5601 C CA . HIS A 1 418 ? 44.830 3.077 -42.756 1.00 51.19 455 HIS A CA 1
ATOM 5602 C C . HIS A 1 418 ? 43.427 2.547 -42.536 1.00 50.82 455 HIS A C 1
ATOM 5603 O O . HIS A 1 418 ? 42.707 2.265 -43.501 1.00 51.84 455 HIS A O 1
ATOM 5617 N N . VAL A 1 419 ? 43.039 2.420 -41.270 1.00 49.03 456 VAL A N 1
ATOM 5618 C CA . VAL A 1 419 ? 41.650 2.202 -40.880 1.00 47.65 456 VAL A CA 1
ATOM 5619 C C . VAL A 1 419 ? 41.399 3.065 -39.652 1.00 45.72 456 VAL A C 1
ATOM 5620 O O . VAL A 1 419 ? 41.997 2.836 -38.596 1.00 44.28 456 VAL A O 1
ATOM 5633 N N . CYS A 1 420 ? 40.545 4.067 -39.792 1.00 47.45 457 CYS A N 1
ATOM 5634 C CA . CYS A 1 420 ? 40.217 4.925 -38.669 1.00 47.21 457 CYS A CA 1
ATOM 5635 C C . CYS A 1 420 ? 39.244 4.235 -37.719 1.00 46.05 457 CYS A C 1
ATOM 5636 O O . CYS A 1 420 ? 38.400 3.431 -38.127 1.00 45.28 457 CYS A O 1
ATOM 5644 N N . TRP A 1 421 ? 39.369 4.562 -36.435 1.00 43.99 458 TRP A N 1
ATOM 5645 C CA . TRP A 1 421 ? 38.492 3.991 -35.425 1.00 44.05 458 TRP A CA 1
ATOM 5646 C C . TRP A 1 421 ? 37.175 4.759 -35.391 1.00 45.00 458 TRP A C 1
ATOM 5647 O O . TRP A 1 421 ? 37.165 5.992 -35.406 1.00 43.49 458 TRP A O 1
ATOM 5668 N N . GLU A 1 422 ? 36.065 4.025 -35.365 1.00 45.95 459 GLU A N 1
ATOM 5669 C CA . GLU A 1 422 ? 34.737 4.620 -35.251 1.00 44.81 459 GLU A CA 1
ATOM 5670 C C . GLU A 1 422 ? 34.210 4.360 -33.850 1.00 44.22 459 GLU A C 1
ATOM 5671 O O . GLU A 1 422 ? 33.852 3.218 -33.532 1.00 43.52 459 GLU A O 1
ATOM 5683 N N . PRO A 1 423 ? 34.154 5.358 -32.985 1.00 43.64 460 PRO A N 1
ATOM 5684 C CA . PRO A 1 423 ? 33.630 5.121 -31.636 1.00 43.84 460 PRO A CA 1
ATOM 5685 C C . PRO A 1 423 ? 32.273 4.470 -31.617 1.00 42.49 460 PRO A C 1
ATOM 5686 O O . PRO A 1 423 ? 31.943 3.800 -30.634 1.00 41.28 460 PRO A O 1
ATOM 5697 N N . GLN A 1 424 ? 31.462 4.652 -32.657 1.00 44.30 461 GLN A N 1
ATOM 5698 C CA . GLN A 1 424 ? 30.188 3.949 -32.721 1.00 45.21 461 GLN A CA 1
ATOM 5699 C C . GLN A 1 424 ? 30.361 2.452 -32.844 1.00 42.20 461 GLN A C 1
ATOM 5700 O O . GLN A 1 424 ? 29.452 1.706 -32.478 1.00 41.83 461 GLN A O 1
ATOM 5714 N N . ALA A 1 425 ? 31.498 2.001 -33.341 1.00 40.92 462 ALA A N 1
ATOM 5715 C CA . ALA A 1 425 ? 31.793 0.584 -33.421 1.00 41.06 462 ALA A CA 1
ATOM 5716 C C . ALA A 1 425 ? 32.312 0.014 -32.113 1.00 40.46 462 ALA A C 1
ATOM 5717 O O . ALA A 1 425 ? 32.655 -1.172 -32.076 1.00 39.04 462 ALA A O 1
ATOM 5724 N N . GLN A 1 426 ? 32.400 0.836 -31.062 1.00 40.92 463 GLN A N 1
ATOM 5725 C CA . GLN A 1 426 ? 33.014 0.413 -29.806 1.00 40.65 463 GLN A CA 1
ATOM 5726 C C . GLN A 1 426 ? 32.292 -0.781 -29.204 1.00 38.10 463 GLN A C 1
ATOM 5727 O O . GLN A 1 426 ? 32.923 -1.758 -28.789 1.00 38.28 463 GLN A O 1
ATOM 5741 N N . GLY A 1 427 ? 30.966 -0.724 -29.141 1.00 39.10 464 GLY A N 1
ATOM 5742 C CA . GLY A 1 427 ? 30.233 -1.834 -28.560 1.00 39.79 464 GLY A CA 1
ATOM 5743 C C . GLY A 1 427 ? 30.319 -3.094 -29.397 1.00 38.40 464 GLY A C 1
ATOM 5744 O O . GLY A 1 427 ? 30.543 -4.187 -28.870 1.00 38.21 464 GLY A O 1
ATOM 5748 N N . ARG A 1 428 ? 30.132 -2.962 -30.713 1.00 39.98 465 ARG A N 1
ATOM 5749 C CA . ARG A 1 428 ? 30.163 -4.127 -31.589 1.00 38.24 465 ARG A CA 1
ATOM 5750 C C . ARG A 1 428 ? 31.557 -4.730 -31.663 1.00 36.57 465 ARG A C 1
ATOM 5751 O O . ARG A 1 428 ? 31.715 -5.953 -31.629 1.00 37.08 465 ARG A O 1
ATOM 5772 N N . MET A 1 429 ? 32.582 -3.895 -31.753 1.00 36.07 466 MET A N 1
ATOM 5773 C CA . MET A 1 429 ? 33.934 -4.427 -31.782 1.00 36.52 466 MET A CA 1
ATOM 5774 C C . MET A 1 429 ? 34.269 -5.172 -30.502 1.00 36.82 466 MET A C 1
ATOM 5775 O O . MET A 1 429 ? 34.861 -6.254 -30.548 1.00 37.15 466 MET A O 1
ATOM 5789 N N . CYS A 1 430 ? 33.922 -4.596 -29.350 1.00 37.77 467 CYS A N 1
ATOM 5790 C CA . CYS A 1 430 ? 34.192 -5.265 -28.082 1.00 37.86 467 CYS A CA 1
ATOM 5791 C C . CYS A 1 430 ? 33.396 -6.554 -27.968 1.00 36.33 467 CYS A C 1
ATOM 5792 O O . CYS A 1 430 ? 33.924 -7.579 -27.525 1.00 36.96 467 CYS A O 1
ATOM 5800 N N . ALA A 1 431 ? 32.124 -6.523 -28.373 1.00 37.02 468 ALA A N 1
ATOM 5801 C CA . ALA A 1 431 ? 31.337 -7.750 -28.410 1.00 37.73 468 ALA A CA 1
ATOM 5802 C C . ALA A 1 431 ? 31.937 -8.740 -29.395 1.00 37.29 468 ALA A C 1
ATOM 5803 O O . ALA A 1 431 ? 31.941 -9.952 -29.146 1.00 36.66 468 ALA A O 1
ATOM 5810 N N . LEU A 1 432 ? 32.445 -8.241 -30.524 1.00 38.23 469 LEU A N 1
ATOM 5811 C CA . LEU A 1 432 ? 33.072 -9.125 -31.500 1.00 38.49 469 LEU A CA 1
ATOM 5812 C C . LEU A 1 432 ? 34.336 -9.749 -30.939 1.00 37.96 469 LEU A C 1
ATOM 5813 O O . LEU A 1 432 ? 34.566 -10.949 -31.104 1.00 39.40 469 LEU A O 1
ATOM 5829 N N . TYR A 1 433 ? 35.170 -8.950 -30.275 1.00 38.81 470 TYR A N 1
ATOM 5830 C CA . TYR A 1 433 ? 36.384 -9.490 -29.677 1.00 39.66 470 TYR A CA 1
ATOM 5831 C C . TYR A 1 433 ? 36.048 -10.581 -28.670 1.00 40.84 470 TYR A C 1
ATOM 5832 O O . TYR A 1 433 ? 36.677 -11.645 -28.658 1.00 42.50 470 TYR A O 1
ATOM 5850 N N . ALA A 1 434 ? 35.045 -10.340 -27.826 1.00 40.98 471 ALA A N 1
ATOM 5851 C CA . ALA A 1 434 ? 34.683 -11.322 -26.811 1.00 43.08 471 ALA A CA 1
ATOM 5852 C C . ALA A 1 434 ? 34.216 -12.628 -27.440 1.00 43.11 471 ALA A C 1
ATOM 5853 O O . ALA A 1 434 ? 34.617 -13.714 -27.005 1.00 42.98 471 ALA A O 1
ATOM 5860 N N . SER A 1 435 ? 33.370 -12.539 -28.468 1.00 45.83 472 SER A N 1
ATOM 5861 C CA . SER A 1 435 ? 32.799 -13.739 -29.068 1.00 44.47 472 SER A CA 1
ATOM 5862 C C . SER A 1 435 ? 33.882 -14.637 -29.643 1.00 44.89 472 SER A C 1
ATOM 5863 O O . SER A 1 435 ? 33.869 -15.854 -29.435 1.00 45.78 472 SER A O 1
ATOM 5871 N N . LEU A 1 436 ? 34.845 -14.052 -30.350 1.00 43.62 473 LEU A N 1
ATOM 5872 C CA . LEU A 1 436 ? 35.909 -14.856 -30.930 1.00 46.17 473 LEU A CA 1
ATOM 5873 C C . LEU A 1 436 ? 36.669 -15.592 -29.845 1.00 47.35 473 LEU A C 1
ATOM 5874 O O . LEU A 1 436 ? 36.953 -16.788 -29.962 1.00 50.45 473 LEU A O 1
ATOM 5890 N N . ALA A 1 437 ? 37.001 -14.886 -28.772 1.00 46.01 474 ALA A N 1
ATOM 5891 C CA . ALA A 1 437 ? 37.801 -15.492 -27.722 1.00 46.00 474 ALA A CA 1
ATOM 5892 C C . ALA A 1 437 ? 37.061 -16.654 -27.090 1.00 48.18 474 ALA A C 1
ATOM 5893 O O . ALA A 1 437 ? 37.618 -17.741 -26.906 1.00 50.47 474 ALA A O 1
ATOM 5900 N N . LEU A 1 438 ? 35.793 -16.446 -26.767 1.00 47.33 475 LEU A N 1
ATOM 5901 C CA . LEU A 1 438 ? 35.067 -17.460 -26.023 1.00 48.78 475 LEU A CA 1
ATOM 5902 C C . LEU A 1 438 ? 34.852 -18.704 -26.862 1.00 49.39 475 LEU A C 1
ATOM 5903 O O . LEU A 1 438 ? 34.900 -19.824 -26.345 1.00 48.25 475 LEU A O 1
ATOM 5919 N N . LEU A 1 439 ? 34.605 -18.532 -28.156 1.00 47.17 476 LEU A N 1
ATOM 5920 C CA . LEU A 1 439 ? 34.481 -19.695 -29.024 1.00 48.63 476 LEU A CA 1
ATOM 5921 C C . LEU A 1 439 ? 35.800 -20.446 -29.127 1.00 50.96 476 LEU A C 1
ATOM 5922 O O . LEU A 1 439 ? 35.823 -21.683 -29.153 1.00 51.13 476 LEU A O 1
ATOM 5938 N N . SER A 1 440 ? 36.909 -19.714 -29.191 1.00 49.54 477 SER A N 1
ATOM 5939 C CA . SER A 1 440 ? 38.208 -20.364 -29.265 1.00 52.23 477 SER A CA 1
ATOM 5940 C C . SER A 1 440 ? 38.469 -21.198 -28.022 1.00 54.32 477 SER A C 1
ATOM 5941 O O . SER A 1 440 ? 39.022 -22.299 -28.105 1.00 56.53 477 SER A O 1
ATOM 5949 N N . GLY A 1 441 ? 38.086 -20.685 -26.856 1.00 53.43 478 GLY A N 1
ATOM 5950 C CA . GLY A 1 441 ? 38.337 -21.425 -25.633 1.00 54.56 478 GLY A CA 1
ATOM 5951 C C . GLY A 1 441 ? 37.652 -22.776 -25.627 1.00 56.48 478 GLY A C 1
ATOM 5952 O O . GLY A 1 441 ? 38.249 -23.787 -25.248 1.00 62.20 478 GLY A O 1
ATOM 5956 N N . LEU A 1 442 ? 36.381 -22.809 -26.035 1.00 56.29 479 LEU A N 1
ATOM 5957 C CA . LEU A 1 442 ? 35.665 -24.077 -26.098 1.00 55.64 479 LEU A CA 1
ATOM 5958 C C . LEU A 1 442 ? 36.220 -24.960 -27.201 1.00 55.45 479 LEU A C 1
ATOM 5959 O O . LEU A 1 442 ? 36.144 -26.190 -27.108 1.00 56.95 479 LEU A O 1
ATOM 5975 N N . SER A 1 443 ? 36.777 -24.353 -28.245 1.00 54.56 480 SER A N 1
ATOM 5976 C CA . SER A 1 443 ? 37.536 -25.102 -29.233 1.00 58.47 480 SER A CA 1
ATOM 5977 C C . SER A 1 443 ? 38.926 -25.475 -28.738 1.00 58.29 480 SER A C 1
ATOM 5978 O O . SER A 1 443 ? 39.614 -26.244 -29.417 1.00 60.99 480 SER A O 1
ATOM 5986 N N . GLN A 1 444 ? 39.350 -24.942 -27.590 1.00 57.97 481 GLN A N 1
ATOM 5987 C CA . GLN A 1 444 ? 40.684 -25.189 -27.049 1.00 59.54 481 GLN A CA 1
ATOM 5988 C C . GLN A 1 444 ? 41.760 -24.885 -28.099 1.00 63.81 481 GLN A C 1
ATOM 5989 O O . GLN A 1 444 ? 42.364 -25.792 -28.682 1.00 66.74 481 GLN A O 1
ATOM 6003 N N . VAL B 2 2 ? 28.924 28.911 -16.456 1.00 57.66 2 VAL B N 1
ATOM 6004 C CA . VAL B 2 2 ? 28.176 30.144 -16.218 1.00 56.62 2 VAL B CA 1
ATOM 6005 C C . VAL B 2 2 ? 28.498 30.640 -14.801 1.00 55.70 2 VAL B C 1
ATOM 6006 O O . VAL B 2 2 ? 29.231 29.988 -14.066 1.00 53.60 2 VAL B O 1
ATOM 6018 N N . GLN B 2 3 ? 27.949 31.805 -14.453 1.00 66.73 3 GLN B N 1
ATOM 6019 C CA . GLN B 2 3 ? 28.026 32.393 -13.127 1.00 50.47 3 GLN B CA 1
ATOM 6020 C C . GLN B 2 3 ? 26.609 32.862 -12.772 1.00 50.30 3 GLN B C 1
ATOM 6021 O O . GLN B 2 3 ? 25.614 32.480 -13.418 1.00 50.12 3 GLN B O 1
ATOM 6035 N N . LEU B 2 4 ? 26.487 33.664 -11.735 1.00 48.24 4 LEU B N 1
ATOM 6036 C CA . LEU B 2 4 ? 25.174 34.193 -11.412 1.00 48.52 4 LEU B CA 1
ATOM 6037 C C . LEU B 2 4 ? 24.717 35.150 -12.511 1.00 45.76 4 LEU B C 1
ATOM 6038 O O . LEU B 2 4 ? 25.481 35.995 -12.986 1.00 45.82 4 LEU B O 1
ATOM 6054 N N . VAL B 2 5 ? 23.453 35.023 -12.903 1.00 45.68 5 VAL B N 1
ATOM 6055 C CA . VAL B 2 5 ? 22.836 35.886 -13.901 1.00 45.41 5 VAL B CA 1
ATOM 6056 C C . VAL B 2 5 ? 21.764 36.699 -13.193 1.00 45.91 5 VAL B C 1
ATOM 6057 O O . VAL B 2 5 ? 20.764 36.145 -12.721 1.00 44.97 5 VAL B O 1
ATOM 6070 N N . GLU B 2 6 ? 21.970 38.008 -13.113 1.00 46.36 6 GLU B N 1
ATOM 6071 C CA . GLU B 2 6 ? 21.042 38.915 -12.456 1.00 46.71 6 GLU B CA 1
ATOM 6072 C C . GLU B 2 6 ? 20.200 39.606 -13.516 1.00 49.14 6 GLU B C 1
ATOM 6073 O O . GLU B 2 6 ? 20.740 40.260 -14.411 1.00 52.09 6 GLU B O 1
ATOM 6085 N N . SER B 2 7 ? 18.885 39.466 -13.411 1.00 48.08 7 SER B N 1
ATOM 6086 C CA . SER B 2 7 ? 17.959 40.112 -14.327 1.00 49.90 7 SER B CA 1
ATOM 6087 C C . SER B 2 7 ? 16.771 40.622 -13.528 1.00 50.76 7 SER B C 1
ATOM 6088 O O . SER B 2 7 ? 16.726 40.488 -12.304 1.00 50.51 7 SER B O 1
ATOM 6096 N N . GLY B 2 8 ? 15.803 41.221 -14.228 1.00 55.67 8 GLY B N 1
ATOM 6097 C CA . GLY B 2 8 ? 14.597 41.728 -13.608 1.00 53.43 8 GLY B CA 1
ATOM 6098 C C . GLY B 2 8 ? 14.622 43.192 -13.233 1.00 51.32 8 GLY B C 1
ATOM 6099 O O . GLY B 2 8 ? 13.576 43.737 -12.873 1.00 49.21 8 GLY B O 1
ATOM 6103 N N . GLY B 2 9 ? 15.768 43.845 -13.302 1.00 50.38 9 GLY B N 1
ATOM 6104 C CA . GLY B 2 9 ? 15.841 45.248 -12.960 1.00 53.31 9 GLY B CA 1
ATOM 6105 C C . GLY B 2 9 ? 15.225 46.133 -14.024 1.00 54.04 9 GLY B C 1
ATOM 6106 O O . GLY B 2 9 ? 14.928 45.715 -15.145 1.00 56.21 9 GLY B O 1
ATOM 6110 N N . GLY B 2 10 ? 15.024 47.391 -13.653 1.00 56.70 10 GLY B N 1
ATOM 6111 C CA . GLY B 2 10 ? 14.397 48.319 -14.568 1.00 60.46 10 GLY B CA 1
ATOM 6112 C C . GLY B 2 10 ? 14.195 49.674 -13.931 1.00 62.64 10 GLY B C 1
ATOM 6113 O O . GLY B 2 10 ? 14.676 49.948 -12.829 1.00 60.69 10 GLY B O 1
ATOM 6117 N N . LEU B 2 11 ? 13.474 50.522 -14.663 1.00 65.43 11 LEU B N 1
ATOM 6118 C CA . LEU B 2 11 ? 13.189 51.889 -14.250 1.00 67.19 11 LEU B CA 1
ATOM 6119 C C . LEU B 2 11 ? 11.734 51.992 -13.814 1.00 67.40 11 LEU B C 1
ATOM 6120 O O . LEU B 2 11 ? 10.833 51.556 -14.543 1.00 65.50 11 LEU B O 1
ATOM 6136 N N . VAL B 2 12 ? 11.509 52.569 -12.630 1.00 69.43 12 VAL B N 1
ATOM 6137 C CA . VAL B 2 12 ? 10.173 52.837 -12.105 1.00 66.76 12 VAL B CA 1
ATOM 6138 C C . VAL B 2 12 ? 10.178 54.199 -11.415 1.00 67.06 12 VAL B C 1
ATOM 6139 O O . VAL B 2 12 ? 11.167 54.932 -11.451 1.00 67.20 12 VAL B O 1
ATOM 6152 N N . GLN B 2 13 ? 9.043 54.549 -10.816 1.00 68.39 13 GLN B N 1
ATOM 6153 C CA . GLN B 2 13 ? 8.858 55.773 -10.055 1.00 69.85 13 GLN B CA 1
ATOM 6154 C C . GLN B 2 13 ? 8.530 55.409 -8.614 1.00 66.88 13 GLN B C 1
ATOM 6155 O O . GLN B 2 13 ? 8.135 54.273 -8.328 1.00 64.79 13 GLN B O 1
ATOM 6169 N N . PRO B 2 14 ? 8.668 56.348 -7.686 1.00 65.09 14 PRO B N 1
ATOM 6170 C CA . PRO B 2 14 ? 8.633 55.984 -6.262 1.00 64.64 14 PRO B CA 1
ATOM 6171 C C . PRO B 2 14 ? 7.385 55.194 -5.899 1.00 61.74 14 PRO B C 1
ATOM 6172 O O . PRO B 2 14 ? 6.297 55.436 -6.421 1.00 63.89 14 PRO B O 1
ATOM 6183 N N . GLY B 2 15 ? 7.563 54.223 -5.008 1.00 61.63 15 GLY B N 1
ATOM 6184 C CA . GLY B 2 15 ? 6.480 53.399 -4.536 1.00 58.23 15 GLY B CA 1
ATOM 6185 C C . GLY B 2 15 ? 6.241 52.153 -5.346 1.00 60.30 15 GLY B C 1
ATOM 6186 O O . GLY B 2 15 ? 5.458 51.300 -4.917 1.00 58.71 15 GLY B O 1
ATOM 6190 N N . GLY B 2 16 ? 6.906 52.008 -6.486 1.00 61.16 16 GLY B N 1
ATOM 6191 C CA . GLY B 2 16 ? 6.674 50.882 -7.364 1.00 61.51 16 GLY B CA 1
ATOM 6192 C C . GLY B 2 16 ? 7.147 49.558 -6.807 1.00 60.55 16 GLY B C 1
ATOM 6193 O O . GLY B 2 16 ? 7.424 49.447 -5.609 1.00 60.48 16 GLY B O 1
ATOM 6197 N N . SER B 2 17 ? 7.248 48.550 -7.674 1.00 57.42 17 SER B N 1
ATOM 6198 C CA . SER B 2 17 ? 7.635 47.213 -7.250 1.00 59.00 17 SER B CA 1
ATOM 6199 C C . SER B 2 17 ? 8.343 46.487 -8.385 1.00 56.02 17 SER B C 1
ATOM 6200 O O . SER B 2 17 ? 7.939 46.592 -9.545 1.00 59.11 17 SER B O 1
ATOM 6208 N N . LEU B 2 18 ? 9.384 45.733 -8.034 1.00 55.01 18 LEU B N 1
ATOM 6209 C CA . LEU B 2 18 ? 10.153 44.959 -9.000 1.00 54.42 18 LEU B CA 1
ATOM 6210 C C . LEU B 2 18 ? 10.435 43.578 -8.430 1.00 53.57 18 LEU B C 1
ATOM 6211 O O . LEU B 2 18 ? 10.210 43.314 -7.249 1.00 55.60 18 LEU B O 1
ATOM 6227 N N . ARG B 2 19 ? 10.943 42.689 -9.278 1.00 51.57 19 ARG B N 1
ATOM 6228 C CA . ARG B 2 19 ? 11.389 41.369 -8.835 1.00 52.92 19 ARG B CA 1
ATOM 6229 C C . ARG B 2 19 ? 12.613 40.970 -9.644 1.00 51.20 19 ARG B C 1
ATOM 6230 O O . ARG B 2 19 ? 12.501 40.726 -10.847 1.00 52.12 19 ARG B O 1
ATOM 6251 N N . LEU B 2 20 ? 13.765 40.885 -8.990 1.00 50.41 20 LEU B N 1
ATOM 6252 C CA . LEU B 2 20 ? 15.013 40.515 -9.641 1.00 50.19 20 LEU B CA 1
ATOM 6253 C C . LEU B 2 20 ? 15.314 39.034 -9.448 1.00 48.99 20 LEU B C 1
ATOM 6254 O O . LEU B 2 20 ? 14.863 38.404 -8.492 1.00 53.15 20 LEU B O 1
ATOM 6270 N N . SER B 2 21 ? 16.090 38.484 -10.377 1.00 48.00 21 SER B N 1
ATOM 6271 C CA . SER B 2 21 ? 16.389 37.062 -10.408 1.00 48.29 21 SER B CA 1
ATOM 6272 C C . SER B 2 21 ? 17.886 36.860 -10.288 1.00 46.56 21 SER B C 1
ATOM 6273 O O . SER B 2 21 ? 18.658 37.539 -10.970 1.00 46.87 21 SER B O 1
ATOM 6281 N N . CYS B 2 22 ? 18.287 35.928 -9.432 1.00 45.90 22 CYS B N 1
ATOM 6282 C CA . CYS B 2 22 ? 19.658 35.444 -9.362 1.00 45.28 22 CYS B CA 1
ATOM 6283 C C . CYS B 2 22 ? 19.630 33.982 -9.770 1.00 44.85 22 CYS B C 1
ATOM 6284 O O . CYS B 2 22 ? 19.117 33.142 -9.031 1.00 44.07 22 CYS B O 1
ATOM 6291 N N . VAL B 2 23 ? 20.173 33.670 -10.934 1.00 44.96 23 VAL B N 1
ATOM 6292 C CA . VAL B 2 23 ? 20.052 32.339 -11.501 1.00 44.67 23 VAL B CA 1
ATOM 6293 C C . VAL B 2 23 ? 21.423 31.705 -11.575 1.00 44.45 23 VAL B C 1
ATOM 6294 O O . VAL B 2 23 ? 22.379 32.335 -12.037 1.00 44.73 23 VAL B O 1
ATOM 6307 N N . ASP B 2 24 ? 21.509 30.463 -11.126 1.00 44.98 24 ASP B N 1
ATOM 6308 C CA . ASP B 2 24 ? 22.730 29.676 -11.159 1.00 46.21 24 ASP B CA 1
ATOM 6309 C C . ASP B 2 24 ? 22.509 28.499 -12.094 1.00 47.06 24 ASP B C 1
ATOM 6310 O O . ASP B 2 24 ? 21.601 27.691 -11.872 1.00 47.30 24 ASP B O 1
ATOM 6319 N N . SER B 2 25 ? 23.340 28.401 -13.131 1.00 49.13 25 SER B N 1
ATOM 6320 C CA . SER B 2 25 ? 23.244 27.264 -14.037 1.00 49.49 25 SER B CA 1
ATOM 6321 C C . SER B 2 25 ? 23.500 25.965 -13.295 1.00 47.94 25 SER B C 1
ATOM 6322 O O . SER B 2 25 ? 22.863 24.944 -13.574 1.00 46.53 25 SER B O 1
ATOM 6330 N N . ARG B 2 26 ? 24.435 25.984 -12.359 1.00 47.77 26 ARG B N 1
ATOM 6331 C CA . ARG B 2 26 ? 24.709 24.836 -11.517 1.00 48.17 26 ARG B CA 1
ATOM 6332 C C . ARG B 2 26 ? 23.811 24.900 -10.286 1.00 48.82 26 ARG B C 1
ATOM 6333 O O . ARG B 2 26 ? 22.937 25.763 -10.179 1.00 48.58 26 ARG B O 1
ATOM 6354 N N . SER B 2 27 ? 24.030 23.997 -9.331 1.00 49.23 27 SER B N 1
ATOM 6355 C CA . SER B 2 27 ? 23.158 23.864 -8.170 1.00 52.95 27 SER B CA 1
ATOM 6356 C C . SER B 2 27 ? 23.753 24.446 -6.893 1.00 49.53 27 SER B C 1
ATOM 6357 O O . SER B 2 27 ? 23.200 24.224 -5.808 1.00 47.39 27 SER B O 1
ATOM 6365 N N . TRP B 2 28 ? 24.854 25.190 -6.987 1.00 47.74 28 TRP B N 1
ATOM 6366 C CA . TRP B 2 28 ? 25.414 25.776 -5.778 1.00 45.96 28 TRP B CA 1
ATOM 6367 C C . TRP B 2 28 ? 24.413 26.689 -5.097 1.00 45.45 28 TRP B C 1
ATOM 6368 O O . TRP B 2 28 ? 24.423 26.809 -3.869 1.00 45.50 28 TRP B O 1
ATOM 6389 N N . ILE B 2 29 ? 23.549 27.346 -5.872 1.00 45.65 29 ILE B N 1
ATOM 6390 C CA . ILE B 2 29 ? 22.596 28.286 -5.290 1.00 44.42 29 ILE B CA 1
ATOM 6391 C C . ILE B 2 29 ? 21.654 27.569 -4.332 1.00 45.21 29 ILE B C 1
ATOM 6392 O O . ILE B 2 29 ? 21.100 28.185 -3.411 1.00 44.73 29 ILE B O 1
ATOM 6408 N N . ASN B 2 30 ? 21.446 26.271 -4.535 1.00 45.26 30 ASN B N 1
ATOM 6409 C CA . ASN B 2 30 ? 20.501 25.509 -3.737 1.00 45.46 30 ASN B CA 1
ATOM 6410 C C . ASN B 2 30 ? 21.163 24.745 -2.605 1.00 44.25 30 ASN B C 1
ATOM 6411 O O . ASN B 2 30 ? 20.458 24.170 -1.774 1.00 44.85 30 ASN B O 1
ATOM 6422 N N . VAL B 2 31 ? 22.488 24.731 -2.543 1.00 45.09 31 VAL B N 1
ATOM 6423 C CA . VAL B 2 31 ? 23.194 24.082 -1.450 1.00 44.20 31 VAL B CA 1
ATOM 6424 C C . VAL B 2 31 ? 23.869 25.080 -0.520 1.00 43.85 31 VAL B C 1
ATOM 6425 O O . VAL B 2 31 ? 24.217 24.708 0.611 1.00 44.53 31 VAL B O 1
ATOM 6438 N N . TYR B 2 32 ? 24.063 26.317 -0.946 1.00 43.84 32 TYR B N 1
ATOM 6439 C CA . TYR B 2 32 ? 24.770 27.319 -0.168 1.00 43.51 32 TYR B CA 1
ATOM 6440 C C . TYR B 2 32 ? 23.849 28.505 0.069 1.00 43.19 32 TYR B C 1
ATOM 6441 O O . TYR B 2 32 ? 22.705 28.526 -0.381 1.00 42.85 32 TYR B O 1
ATOM 6459 N N . GLY B 2 33 ? 24.371 29.505 0.780 1.00 42.81 33 GLY B N 1
ATOM 6460 C CA . GLY B 2 33 ? 23.651 30.746 0.950 1.00 41.91 33 GLY B CA 1
ATOM 6461 C C . GLY B 2 33 ? 23.786 31.663 -0.253 1.00 40.68 33 GLY B C 1
ATOM 6462 O O . GLY B 2 33 ? 24.713 31.571 -1.050 1.00 40.58 33 GLY B O 1
ATOM 6466 N N . ALA B 2 34 ? 22.833 32.573 -0.384 1.00 40.67 34 ALA B N 1
ATOM 6467 C CA . ALA B 2 34 ? 22.827 33.544 -1.465 1.00 41.06 34 ALA B CA 1
ATOM 6468 C C . ALA B 2 34 ? 22.533 34.907 -0.874 1.00 41.35 34 ALA B C 1
ATOM 6469 O O . ALA B 2 34 ? 21.710 35.030 0.034 1.00 42.26 34 ALA B O 1
ATOM 6476 N N . ASN B 2 35 ? 23.205 35.925 -1.386 1.00 42.40 35 ASN B N 1
ATOM 6477 C CA . ASN B 2 35 ? 22.976 37.296 -0.972 1.00 42.42 35 ASN B CA 1
ATOM 6478 C C . ASN B 2 35 ? 22.722 38.143 -2.197 1.00 43.59 35 ASN B C 1
ATOM 6479 O O . ASN B 2 35 ? 23.247 37.861 -3.274 1.00 42.81 35 ASN B O 1
ATOM 6490 N N . TRP B 2 36 ? 21.900 39.173 -2.021 1.00 44.03 36 TRP B N 1
ATOM 6491 C CA . TRP B 2 36 ? 21.695 40.205 -3.024 1.00 45.41 36 TRP B CA 1
ATOM 6492 C C . TRP B 2 36 ? 22.390 41.470 -2.546 1.00 45.81 36 TRP B C 1
ATOM 6493 O O . TRP B 2 36 ? 22.145 41.938 -1.429 1.00 46.61 36 TRP B O 1
ATOM 6514 N N . TYR B 2 37 ? 23.267 42.003 -3.382 1.00 46.16 37 TYR B N 1
ATOM 6515 C CA . TYR B 2 37 ? 23.943 43.261 -3.131 1.00 47.12 37 TYR B CA 1
ATOM 6516 C C . TYR B 2 37 ? 23.438 44.309 -4.113 1.00 47.23 37 TYR B C 1
ATOM 6517 O O . TYR B 2 37 ? 22.719 44.008 -5.065 1.00 48.27 37 TYR B O 1
ATOM 6535 N N . ARG B 2 38 ? 23.813 45.558 -3.875 1.00 48.50 38 ARG B N 1
ATOM 6536 C CA . ARG B 2 38 ? 23.490 46.609 -4.825 1.00 49.41 38 ARG B CA 1
ATOM 6537 C C . ARG B 2 38 ? 24.542 47.692 -4.735 1.00 53.00 38 ARG B C 1
ATOM 6538 O O . ARG B 2 38 ? 24.923 48.086 -3.632 1.00 53.47 38 ARG B O 1
ATOM 6559 N N . GLN B 2 39 ? 25.008 48.154 -5.892 1.00 53.60 39 GLN B N 1
ATOM 6560 C CA . GLN B 2 39 ? 25.994 49.224 -5.997 1.00 57.44 39 GLN B CA 1
ATOM 6561 C C . GLN B 2 39 ? 25.254 50.441 -6.523 1.00 59.14 39 GLN B C 1
ATOM 6562 O O . GLN B 2 39 ? 24.989 50.542 -7.722 1.00 55.65 39 GLN B O 1
ATOM 6576 N N . ALA B 2 40 ? 24.903 51.337 -5.637 1.00 60.20 40 ALA B N 1
ATOM 6577 C CA . ALA B 2 40 ? 24.052 52.437 -6.041 1.00 63.29 40 ALA B CA 1
ATOM 6578 C C . ALA B 2 40 ? 24.877 53.550 -6.685 1.00 65.92 40 ALA B C 1
ATOM 6579 O O . ALA B 2 40 ? 26.040 53.765 -6.323 1.00 64.00 40 ALA B O 1
ATOM 6586 N N . PRO B 2 41 ? 24.293 54.252 -7.668 1.00 71.39 41 PRO B N 1
ATOM 6587 C CA . PRO B 2 41 ? 25.049 55.279 -8.396 1.00 64.89 41 PRO B CA 1
ATOM 6588 C C . PRO B 2 41 ? 25.836 56.213 -7.499 1.00 64.05 41 PRO B C 1
ATOM 6589 O O . PRO B 2 41 ? 25.259 56.961 -6.705 1.00 64.60 41 PRO B O 1
ATOM 6600 N N . GLY B 2 42 ? 27.159 56.182 -7.637 1.00 63.78 42 GLY B N 1
ATOM 6601 C CA . GLY B 2 42 ? 28.035 57.011 -6.844 1.00 65.06 42 GLY B CA 1
ATOM 6602 C C . GLY B 2 42 ? 28.286 56.506 -5.446 1.00 65.74 42 GLY B C 1
ATOM 6603 O O . GLY B 2 42 ? 29.129 57.074 -4.742 1.00 63.38 42 GLY B O 1
ATOM 6607 N N . LYS B 2 43 ? 27.590 55.459 -5.024 1.00 63.61 43 LYS B N 1
ATOM 6608 C CA . LYS B 2 43 ? 27.701 54.902 -3.689 1.00 63.11 43 LYS B CA 1
ATOM 6609 C C . LYS B 2 43 ? 28.220 53.479 -3.792 1.00 63.37 43 LYS B C 1
ATOM 6610 O O . LYS B 2 43 ? 28.118 52.833 -4.839 1.00 65.59 43 LYS B O 1
ATOM 6629 N N . GLU B 2 44 ? 28.800 53.009 -2.694 1.00 63.20 44 GLU B N 1
ATOM 6630 C CA . GLU B 2 44 ? 29.490 51.731 -2.694 1.00 64.48 44 GLU B CA 1
ATOM 6631 C C . GLU B 2 44 ? 28.495 50.570 -2.696 1.00 60.74 44 GLU B C 1
ATOM 6632 O O . GLU B 2 44 ? 27.320 50.710 -2.335 1.00 57.72 44 GLU B O 1
ATOM 6644 N N . ARG B 2 45 ? 28.990 49.410 -3.131 1.00 59.33 45 ARG B N 1
ATOM 6645 C CA . ARG B 2 45 ? 28.170 48.208 -3.189 1.00 59.55 45 ARG B CA 1
ATOM 6646 C C . ARG B 2 45 ? 27.615 47.887 -1.810 1.00 58.16 45 ARG B C 1
ATOM 6647 O O . ARG B 2 45 ? 28.344 47.867 -0.816 1.00 62.06 45 ARG B O 1
ATOM 6668 N N . GLU B 2 46 ? 26.316 47.632 -1.757 1.00 56.53 46 GLU B N 1
ATOM 6669 C CA . GLU B 2 46 ? 25.588 47.525 -0.505 1.00 56.62 46 GLU B CA 1
ATOM 6670 C C . GLU B 2 46 ? 24.826 46.218 -0.489 1.00 53.01 46 GLU B C 1
ATOM 6671 O O . GLU B 2 46 ? 24.065 45.933 -1.416 1.00 52.90 46 GLU B O 1
ATOM 6683 N N . LEU B 2 47 ? 25.034 45.433 0.559 1.00 53.12 47 LEU B N 1
ATOM 6684 C CA . LEU B 2 47 ? 24.294 44.193 0.716 1.00 52.85 47 LEU B CA 1
ATOM 6685 C C . LEU B 2 47 ? 22.849 44.509 1.060 1.00 53.20 47 LEU B C 1
ATOM 6686 O O . LEU B 2 47 ? 22.571 45.320 1.950 1.00 52.26 47 LEU B O 1
ATOM 6702 N N . VAL B 2 48 ? 21.929 43.866 0.353 1.00 51.17 48 VAL B N 1
ATOM 6703 C CA . VAL B 2 48 ? 20.506 44.134 0.506 1.00 50.80 48 VAL B CA 1
ATOM 6704 C C . VAL B 2 48 ? 19.814 43.039 1.318 1.00 52.46 48 VAL B C 1
ATOM 6705 O O . VAL B 2 48 ? 19.102 43.326 2.280 1.00 50.79 48 VAL B O 1
ATOM 6718 N N . ALA B 2 49 ? 19.999 41.776 0.944 1.00 48.71 49 ALA B N 1
ATOM 6719 C CA . ALA B 2 49 ? 19.330 40.679 1.624 1.00 50.47 49 ALA B CA 1
ATOM 6720 C C . ALA B 2 49 ? 20.229 39.459 1.580 1.00 48.38 49 ALA B C 1
ATOM 6721 O O . ALA B 2 49 ? 20.945 39.242 0.599 1.00 46.98 49 ALA B O 1
ATOM 6728 N N . ALA B 2 50 ? 20.177 38.669 2.654 1.00 45.33 50 ALA B N 1
ATOM 6729 C CA . ALA B 2 50 ? 20.941 37.441 2.798 1.00 43.83 50 ALA B CA 1
ATOM 6730 C C . ALA B 2 50 ? 19.998 36.281 3.074 1.00 43.31 50 ALA B C 1
ATOM 6731 O O . ALA B 2 50 ? 19.029 36.414 3.826 1.00 45.27 50 ALA B O 1
ATOM 6738 N N . LEU B 2 51 ? 20.271 35.152 2.438 1.00 41.96 51 LEU B N 1
ATOM 6739 C CA . LEU B 2 51 ? 19.458 33.954 2.578 1.00 42.85 51 LEU B CA 1
ATOM 6740 C C . LEU B 2 51 ? 20.374 32.766 2.807 1.00 44.11 51 LEU B C 1
ATOM 6741 O O . LEU B 2 51 ? 21.168 32.417 1.928 1.00 43.62 51 LEU B O 1
ATOM 6757 N N . THR B 2 52 ? 20.264 32.148 3.980 1.00 45.57 52 THR B N 1
ATOM 6758 C CA . THR B 2 52 ? 21.130 31.032 4.311 1.00 47.09 52 THR B CA 1
ATOM 6759 C C . THR B 2 52 ? 20.704 29.791 3.536 1.00 47.41 52 THR B C 1
ATOM 6760 O O . THR B 2 52 ? 19.618 29.716 2.951 1.00 46.59 52 THR B O 1
ATOM 6771 N N . SER B 2 53 ? 21.594 28.805 3.532 1.00 48.96 53 SER B N 1
ATOM 6772 C CA . SER B 2 53 ? 21.277 27.540 2.891 1.00 51.61 53 SER B CA 1
ATOM 6773 C C . SER B 2 53 ? 19.983 26.970 3.437 1.00 51.40 53 SER B C 1
ATOM 6774 O O . SER B 2 53 ? 19.194 26.379 2.691 1.00 51.16 53 SER B O 1
ATOM 6782 N N . GLY B 2 54 ? 19.748 27.140 4.742 1.00 54.84 54 GLY B N 1
ATOM 6783 C CA . GLY B 2 54 ? 18.540 26.629 5.359 1.00 49.46 54 GLY B CA 1
ATOM 6784 C C . GLY B 2 54 ? 17.321 27.472 5.102 1.00 47.97 54 GLY B C 1
ATOM 6785 O O . GLY B 2 54 ? 16.196 26.983 5.250 1.00 45.44 54 GLY B O 1
ATOM 6789 N N . GLY B 2 55 ? 17.518 28.720 4.726 1.00 47.86 55 GLY B N 1
ATOM 6790 C CA . GLY B 2 55 ? 16.431 29.616 4.467 1.00 45.64 55 GLY B CA 1
ATOM 6791 C C . GLY B 2 55 ? 16.211 30.701 5.481 1.00 45.60 55 GLY B C 1
ATOM 6792 O O . GLY B 2 55 ? 15.127 31.282 5.491 1.00 45.48 55 GLY B O 1
ATOM 6796 N N . THR B 2 56 ? 17.190 30.996 6.332 1.00 47.57 56 THR B N 1
ATOM 6797 C CA . THR B 2 56 ? 17.056 32.066 7.310 1.00 48.66 56 THR B CA 1
ATOM 6798 C C . THR B 2 56 ? 17.337 33.405 6.641 1.00 48.20 56 THR B C 1
ATOM 6799 O O . THR B 2 56 ? 18.358 33.570 5.971 1.00 47.63 56 THR B O 1
ATOM 6810 N N . THR B 2 57 ? 16.439 34.361 6.836 1.00 48.57 57 THR B N 1
ATOM 6811 C CA . THR B 2 57 ? 16.507 35.649 6.167 1.00 50.57 57 THR B CA 1
ATOM 6812 C C . THR B 2 57 ? 16.982 36.727 7.127 1.00 52.06 57 THR B C 1
ATOM 6813 O O . THR B 2 57 ? 16.634 36.719 8.311 1.00 51.59 57 THR B O 1
ATOM 6824 N N . ASN B 2 58 ? 17.778 37.651 6.603 1.00 51.75 58 ASN B N 1
ATOM 6825 C CA . ASN B 2 58 ? 18.182 38.844 7.328 1.00 54.10 58 ASN B CA 1
ATOM 6826 C C . ASN B 2 58 ? 18.288 39.976 6.324 1.00 53.44 58 ASN B C 1
ATOM 6827 O O . ASN B 2 58 ? 18.731 39.763 5.194 1.00 52.71 58 ASN B O 1
ATOM 6838 N N . TYR B 2 59 ? 17.871 41.171 6.734 1.00 56.38 59 TYR B N 1
ATOM 6839 C CA . TYR B 2 59 ? 17.840 42.328 5.851 1.00 57.93 59 TYR B CA 1
ATOM 6840 C C . TYR B 2 59 ? 18.550 43.506 6.512 1.00 58.49 59 TYR B C 1
ATOM 6841 O O . TYR B 2 59 ? 18.858 43.488 7.706 1.00 60.59 59 TYR B O 1
ATOM 6859 N N . ALA B 2 60 ? 18.824 44.535 5.709 1.00 60.77 60 ALA B N 1
ATOM 6860 C CA . ALA B 2 60 ? 19.365 45.797 6.191 1.00 59.64 60 ALA B CA 1
ATOM 6861 C C . ALA B 2 60 ? 18.229 46.747 6.550 1.00 59.09 60 ALA B C 1
ATOM 6862 O O . ALA B 2 60 ? 17.104 46.616 6.065 1.00 58.72 60 ALA B O 1
ATOM 6869 N N . ASP B 2 61 ? 18.545 47.730 7.392 1.00 57.24 61 ASP B N 1
ATOM 6870 C CA . ASP B 2 61 ? 17.500 48.588 7.936 1.00 59.19 61 ASP B CA 1
ATOM 6871 C C . ASP B 2 61 ? 16.742 49.302 6.832 1.00 61.61 61 ASP B C 1
ATOM 6872 O O . ASP B 2 61 ? 15.523 49.474 6.918 1.00 59.65 61 ASP B O 1
ATOM 6881 N N . SER B 2 62 ? 17.439 49.709 5.775 1.00 63.86 62 SER B N 1
ATOM 6882 C CA . SER B 2 62 ? 16.815 50.557 4.769 1.00 63.69 62 SER B CA 1
ATOM 6883 C C . SER B 2 62 ? 15.776 49.856 3.912 1.00 64.68 62 SER B C 1
ATOM 6884 O O . SER B 2 62 ? 15.074 50.546 3.163 1.00 64.45 62 SER B O 1
ATOM 6892 N N . VAL B 2 63 ? 15.644 48.533 4.005 1.00 65.13 63 VAL B N 1
ATOM 6893 C CA . VAL B 2 63 ? 14.805 47.772 3.089 1.00 61.37 63 VAL B CA 1
ATOM 6894 C C . VAL B 2 63 ? 13.758 46.925 3.793 1.00 62.97 63 VAL B C 1
ATOM 6895 O O . VAL B 2 63 ? 13.041 46.174 3.121 1.00 63.85 63 VAL B O 1
ATOM 6908 N N . LYS B 2 64 ? 13.650 47.006 5.117 1.00 66.58 64 LYS B N 1
ATOM 6909 C CA . LYS B 2 64 ? 12.698 46.167 5.831 1.00 61.14 64 LYS B CA 1
ATOM 6910 C C . LYS B 2 64 ? 11.271 46.561 5.474 1.00 60.01 64 LYS B C 1
ATOM 6911 O O . LYS B 2 64 ? 10.962 47.741 5.291 1.00 57.19 64 LYS B O 1
ATOM 6930 N N . GLY B 2 65 ? 10.404 45.555 5.350 1.00 57.79 65 GLY B N 1
ATOM 6931 C CA . GLY B 2 65 ? 8.997 45.769 5.086 1.00 58.38 65 GLY B CA 1
ATOM 6932 C C . GLY B 2 65 ? 8.639 45.891 3.624 1.00 56.33 65 GLY B C 1
ATOM 6933 O O . GLY B 2 65 ? 7.446 45.923 3.288 1.00 55.39 65 GLY B O 1
ATOM 6937 N N . ARG B 2 66 ? 9.626 45.945 2.751 1.00 59.13 66 ARG B N 1
ATOM 6938 C CA . ARG B 2 66 ? 9.404 46.121 1.328 1.00 58.47 66 ARG B CA 1
ATOM 6939 C C . ARG B 2 66 ? 10.022 45.023 0.490 1.00 57.64 66 ARG B C 1
ATOM 6940 O O . ARG B 2 66 ? 9.488 44.709 -0.570 1.00 55.32 66 ARG B O 1
ATOM 6961 N N . PHE B 2 67 ? 11.113 44.418 0.939 1.00 55.07 67 PHE B N 1
ATOM 6962 C CA . PHE B 2 67 ? 11.852 43.445 0.151 1.00 57.19 67 PHE B CA 1
ATOM 6963 C C . PHE B 2 67 ? 11.731 42.067 0.785 1.00 54.91 67 PHE B C 1
ATOM 6964 O O . PHE B 2 67 ? 11.774 41.933 2.011 1.00 55.53 67 PHE B O 1
ATOM 6981 N N . THR B 2 68 ? 11.597 41.045 -0.058 1.00 56.43 68 THR B N 1
ATOM 6982 C CA . THR B 2 68 ? 11.502 39.663 0.398 1.00 53.59 68 THR B CA 1
ATOM 6983 C C . THR B 2 68 ? 12.390 38.790 -0.478 1.00 51.01 68 THR B C 1
ATOM 6984 O O . THR B 2 68 ? 12.212 38.755 -1.698 1.00 50.18 68 THR B O 1
ATOM 6995 N N . ILE B 2 69 ? 13.318 38.063 0.142 1.00 50.15 69 ILE B N 1
ATOM 6996 C CA . ILE B 2 69 ? 14.236 37.179 -0.570 1.00 46.19 69 ILE B CA 1
ATOM 6997 C C . ILE B 2 69 ? 13.767 35.738 -0.398 1.00 43.41 69 ILE B C 1
ATOM 6998 O O . ILE B 2 69 ? 13.479 35.300 0.720 1.00 43.63 69 ILE B O 1
ATOM 7014 N N . SER B 2 70 ? 13.663 35.008 -1.507 1.00 42.44 70 SER B N 1
ATOM 7015 C CA . SER B 2 70 ? 13.174 33.638 -1.504 1.00 40.41 70 SER B CA 1
ATOM 7016 C C . SER B 2 70 ? 13.990 32.837 -2.505 1.00 42.75 70 SER B C 1
ATOM 7017 O O . SER B 2 70 ? 14.883 33.365 -3.166 1.00 43.85 70 SER B O 1
ATOM 7025 N N . ARG B 2 71 ? 13.664 31.557 -2.635 1.00 42.59 71 ARG B N 1
ATOM 7026 C CA . ARG B 2 71 ? 14.427 30.641 -3.465 1.00 45.82 71 ARG B CA 1
ATOM 7027 C C . ARG B 2 71 ? 13.490 29.661 -4.148 1.00 45.60 71 ARG B C 1
ATOM 7028 O O . ARG B 2 71 ? 12.568 29.136 -3.518 1.00 44.32 71 ARG B O 1
ATOM 7049 N N . ASP B 2 72 ? 13.745 29.417 -5.434 1.00 48.28 72 ASP B N 1
ATOM 7050 C CA . ASP B 2 72 ? 13.062 28.395 -6.220 1.00 49.68 72 ASP B CA 1
ATOM 7051 C C . ASP B 2 72 ? 14.118 27.408 -6.691 1.00 50.83 72 ASP B C 1
ATOM 7052 O O . ASP B 2 72 ? 14.920 27.722 -7.575 1.00 51.07 72 ASP B O 1
ATOM 7061 N N . ASN B 2 73 ? 14.127 26.222 -6.089 1.00 51.23 73 ASN B N 1
ATOM 7062 C CA . ASN B 2 73 ? 15.189 25.266 -6.372 1.00 55.77 73 ASN B CA 1
ATOM 7063 C C . ASN B 2 73 ? 15.164 24.824 -7.829 1.00 56.77 73 ASN B C 1
ATOM 7064 O O . ASN B 2 73 ? 16.188 24.855 -8.520 1.00 62.70 73 ASN B O 1
ATOM 7075 N N . ALA B 2 74 ? 13.998 24.409 -8.318 1.00 57.53 74 ALA B N 1
ATOM 7076 C CA . ALA B 2 74 ? 13.940 23.858 -9.665 1.00 57.65 74 ALA B CA 1
ATOM 7077 C C . ALA B 2 74 ? 14.350 24.885 -10.707 1.00 58.11 74 ALA B C 1
ATOM 7078 O O . ALA B 2 74 ? 14.816 24.520 -11.792 1.00 67.26 74 ALA B O 1
ATOM 7085 N N . LYS B 2 75 ? 14.189 26.165 -10.403 1.00 55.13 75 LYS B N 1
ATOM 7086 C CA . LYS B 2 75 ? 14.649 27.222 -11.287 1.00 51.60 75 LYS B CA 1
ATOM 7087 C C . LYS B 2 75 ? 16.042 27.726 -10.939 1.00 50.66 75 LYS B C 1
ATOM 7088 O O . LYS B 2 75 ? 16.525 28.659 -11.591 1.00 49.97 75 LYS B O 1
ATOM 7107 N N . ASN B 2 76 ? 16.686 27.147 -9.926 1.00 51.37 76 ASN B N 1
ATOM 7108 C CA . ASN B 2 76 ? 18.000 27.592 -9.474 1.00 47.80 76 ASN B CA 1
ATOM 7109 C C . ASN B 2 76 ? 18.034 29.104 -9.324 1.00 45.46 76 ASN B C 1
ATOM 7110 O O . ASN B 2 76 ? 19.007 29.758 -9.697 1.00 45.85 76 ASN B O 1
ATOM 7121 N N . THR B 2 77 ? 16.963 29.666 -8.777 1.00 45.19 77 THR B N 1
ATOM 7122 C CA . THR B 2 77 ? 16.788 31.109 -8.719 1.00 46.12 77 THR B CA 1
ATOM 7123 C C . THR B 2 77 ? 16.581 31.571 -7.287 1.00 45.79 77 THR B C 1
ATOM 7124 O O . THR B 2 77 ? 15.811 30.963 -6.538 1.00 46.68 77 THR B O 1
ATOM 7135 N N . VAL B 2 78 ? 17.276 32.638 -6.913 1.00 45.79 78 VAL B N 1
ATOM 7136 C CA . VAL B 2 78 ? 17.035 33.365 -5.676 1.00 45.55 78 VAL B CA 1
ATOM 7137 C C . VAL B 2 78 ? 16.495 34.720 -6.086 1.00 46.11 78 VAL B C 1
ATOM 7138 O O . VAL B 2 78 ? 17.156 35.456 -6.827 1.00 47.72 78 VAL B O 1
ATOM 7151 N N . TYR B 2 79 ? 15.302 35.047 -5.616 1.00 46.06 79 TYR B N 1
ATOM 7152 C CA . TYR B 2 79 ? 14.582 36.225 -6.068 1.00 47.73 79 TYR B CA 1
ATOM 7153 C C . TYR B 2 79 ? 14.770 37.384 -5.100 1.00 46.59 79 TYR B C 1
ATOM 7154 O O . TYR B 2 79 ? 15.172 37.204 -3.952 1.00 45.11 79 TYR B O 1
ATOM 7172 N N . LEU B 2 80 ? 14.468 38.586 -5.581 1.00 48.91 80 LEU B N 1
ATOM 7173 C CA . LEU B 2 80 ? 14.450 39.796 -4.762 1.00 49.45 80 LEU B CA 1
ATOM 7174 C C . LEU B 2 80 ? 13.132 40.500 -5.063 1.00 52.11 80 LEU B C 1
ATOM 7175 O O . LEU B 2 80 ? 13.070 41.350 -5.953 1.00 50.77 80 LEU B O 1
ATOM 7191 N N . GLN B 2 81 ? 12.079 40.135 -4.331 1.00 57.16 81 GLN B N 1
ATOM 7192 C CA . GLN B 2 81 ? 10.791 40.815 -4.447 1.00 58.56 81 GLN B CA 1
ATOM 7193 C C . GLN B 2 81 ? 10.916 42.234 -3.902 1.00 56.07 81 GLN B C 1
ATOM 7194 O O . GLN B 2 81 ? 11.264 42.431 -2.733 1.00 57.41 81 GLN B O 1
ATOM 7208 N N . MET B 2 82 ? 10.641 43.221 -4.746 1.00 54.75 82 MET B N 1
ATOM 7209 C CA . MET B 2 82 ? 10.819 44.623 -4.407 1.00 56.47 82 MET B CA 1
ATOM 7210 C C . MET B 2 82 ? 9.468 45.315 -4.411 1.00 56.44 82 MET B C 1
ATOM 7211 O O . MET B 2 82 ? 8.698 45.175 -5.365 1.00 58.84 82 MET B O 1
ATOM 7225 N N . ARG B 2 83 ? 9.180 46.044 -3.340 1.00 57.28 83 ARG B N 1
ATOM 7226 C CA . ARG B 2 83 ? 7.949 46.801 -3.216 1.00 58.27 83 ARG B CA 1
ATOM 7227 C C . ARG B 2 83 ? 8.282 48.199 -2.718 1.00 60.40 83 ARG B C 1
ATOM 7228 O O . ARG B 2 83 ? 9.376 48.456 -2.210 1.00 60.99 83 ARG B O 1
ATOM 7249 N N . ASP B 2 84 ? 7.313 49.100 -2.857 1.00 64.05 84 ASP B N 1
ATOM 7250 C CA . ASP B 2 84 ? 7.448 50.479 -2.389 1.00 63.74 84 ASP B CA 1
ATOM 7251 C C . ASP B 2 84 ? 8.820 51.040 -2.762 1.00 66.58 84 ASP B C 1
ATOM 7252 O O . ASP B 2 84 ? 9.526 51.644 -1.950 1.00 68.24 84 ASP B O 1
ATOM 7261 N N . LEU B 2 85 ? 9.203 50.815 -4.014 1.00 62.45 85 LEU B N 1
ATOM 7262 C CA . LEU B 2 85 ? 10.519 51.218 -4.486 1.00 65.46 85 LEU B CA 1
ATOM 7263 C C . LEU B 2 85 ? 10.616 52.736 -4.566 1.00 68.51 85 LEU B C 1
ATOM 7264 O O . LEU B 2 85 ? 9.671 53.415 -4.973 1.00 66.74 85 LEU B O 1
ATOM 7280 N N . LYS B 2 86 ? 11.764 53.264 -4.173 1.00 69.65 86 LYS B N 1
ATOM 7281 C CA . LYS B 2 86 ? 12.046 54.689 -4.157 1.00 67.90 86 LYS B CA 1
ATOM 7282 C C . LYS B 2 86 ? 13.349 54.921 -4.902 1.00 68.12 86 LYS B C 1
ATOM 7283 O O . LYS B 2 86 ? 14.181 54.014 -5.004 1.00 64.40 86 LYS B O 1
ATOM 7302 N N . PRO B 2 87 ? 13.565 56.124 -5.434 1.00 66.56 87 PRO B N 1
ATOM 7303 C CA . PRO B 2 87 ? 14.851 56.393 -6.106 1.00 68.69 87 PRO B CA 1
ATOM 7304 C C . PRO B 2 87 ? 16.058 56.150 -5.216 1.00 64.90 87 PRO B C 1
ATOM 7305 O O . PRO B 2 87 ? 17.162 55.959 -5.741 1.00 63.99 87 PRO B O 1
ATOM 7316 N N . GLU B 2 88 ? 15.889 56.161 -3.888 1.00 65.22 88 GLU B N 1
ATOM 7317 C CA . GLU B 2 88 ? 16.959 55.727 -2.997 1.00 65.75 88 GLU B CA 1
ATOM 7318 C C . GLU B 2 88 ? 17.300 54.258 -3.217 1.00 63.17 88 GLU B C 1
ATOM 7319 O O . GLU B 2 88 ? 18.407 53.825 -2.873 1.00 62.62 88 GLU B O 1
ATOM 7331 N N . ASP B 2 89 ? 16.391 53.494 -3.821 1.00 65.95 89 ASP B N 1
ATOM 7332 C CA . ASP B 2 89 ? 16.663 52.111 -4.197 1.00 63.37 89 ASP B CA 1
ATOM 7333 C C . ASP B 2 89 ? 17.270 51.975 -5.593 1.00 62.74 89 ASP B C 1
ATOM 7334 O O . ASP B 2 89 ? 17.611 50.861 -5.999 1.00 57.99 89 ASP B O 1
ATOM 7343 N N . THR B 2 90 ? 17.374 53.059 -6.355 1.00 65.43 90 THR B N 1
ATOM 7344 C CA . THR B 2 90 ? 17.958 52.965 -7.682 1.00 61.31 90 THR B CA 1
ATOM 7345 C C . THR B 2 90 ? 19.400 52.495 -7.578 1.00 59.10 90 THR B C 1
ATOM 7346 O O . THR B 2 90 ? 20.203 53.075 -6.841 1.00 59.66 90 THR B O 1
ATOM 7357 N N . ALA B 2 91 ? 19.725 51.437 -8.316 1.00 55.98 91 ALA B N 1
ATOM 7358 C CA . ALA B 2 91 ? 21.064 50.868 -8.284 1.00 55.09 91 ALA B CA 1
ATOM 7359 C C . ALA B 2 91 ? 21.119 49.706 -9.266 1.00 51.60 91 ALA B C 1
ATOM 7360 O O . ALA B 2 91 ? 20.110 49.329 -9.869 1.00 51.17 91 ALA B O 1
ATOM 7367 N N . VAL B 2 92 ? 22.321 49.153 -9.430 1.00 50.96 92 VAL B N 1
ATOM 7368 C CA . VAL B 2 92 ? 22.533 47.892 -10.133 1.00 49.41 92 VAL B CA 1
ATOM 7369 C C . VAL B 2 92 ? 22.688 46.803 -9.087 1.00 49.59 92 VAL B C 1
ATOM 7370 O O . VAL B 2 92 ? 23.493 46.932 -8.158 1.00 51.22 92 VAL B O 1
ATOM 7383 N N . TYR B 2 93 ? 21.912 45.742 -9.222 1.00 48.89 93 TYR B N 1
ATOM 7384 C CA . TYR B 2 93 ? 21.805 44.729 -8.188 1.00 48.02 93 TYR B CA 1
ATOM 7385 C C . TYR B 2 93 ? 22.590 43.498 -8.598 1.00 47.78 93 TYR B C 1
ATOM 7386 O O . TYR B 2 93 ? 22.440 43.001 -9.720 1.00 46.60 93 TYR B O 1
ATOM 7404 N N . TYR B 2 94 ? 23.438 43.031 -7.689 1.00 47.52 94 TYR B N 1
ATOM 7405 C CA . TYR B 2 94 ? 24.220 41.824 -7.872 1.00 46.91 94 TYR B CA 1
ATOM 7406 C C . TYR B 2 94 ? 23.876 40.812 -6.784 1.00 44.90 94 TYR B C 1
ATOM 7407 O O . TYR B 2 94 ? 23.443 41.172 -5.688 1.00 46.00 94 TYR B O 1
ATOM 7425 N N . CYS B 2 95 ? 24.093 39.539 -7.085 1.00 43.51 95 CYS B N 1
ATOM 7426 C CA . CYS B 2 95 ? 23.954 38.476 -6.108 1.00 43.62 95 CYS B CA 1
ATOM 7427 C C . CYS B 2 95 ? 25.260 37.705 -6.020 1.00 44.50 95 CYS B C 1
ATOM 7428 O O . CYS B 2 95 ? 26.089 37.738 -6.933 1.00 45.63 95 CYS B O 1
ATOM 7435 N N . ASN B 2 96 ? 25.444 37.018 -4.899 1.00 43.75 96 ASN B N 1
ATOM 7436 C CA . ASN B 2 96 ? 26.609 36.171 -4.720 1.00 42.81 96 ASN B CA 1
ATOM 7437 C C . ASN B 2 96 ? 26.227 35.014 -3.822 1.00 41.83 96 ASN B C 1
ATOM 7438 O O . ASN B 2 96 ? 25.196 35.037 -3.151 1.00 42.18 96 ASN B O 1
ATOM 7449 N N . LEU B 2 97 ? 27.058 33.988 -3.838 1.00 40.91 97 LEU B N 1
ATOM 7450 C CA . LEU B 2 97 ? 26.834 32.784 -3.060 1.00 40.81 97 LEU B CA 1
ATOM 7451 C C . LEU B 2 97 ? 27.928 32.675 -2.019 1.00 40.77 97 LEU B C 1
ATOM 7452 O O . LEU B 2 97 ? 29.099 32.880 -2.342 1.00 40.18 97 LEU B O 1
ATOM 7468 N N . GLU B 2 98 ? 27.554 32.353 -0.783 1.00 41.01 98 GLU B N 1
ATOM 7469 C CA . GLU B 2 98 ? 28.506 32.173 0.305 1.00 42.53 98 GLU B CA 1
ATOM 7470 C C . GLU B 2 98 ? 28.334 30.779 0.886 1.00 41.37 98 GLU B C 1
ATOM 7471 O O . GLU B 2 98 ? 27.220 30.387 1.242 1.00 41.43 98 GLU B O 1
ATOM 7483 N N . ARG B 2 99 ? 29.430 30.034 0.972 1.00 41.96 99 ARG B N 1
ATOM 7484 C CA . ARG B 2 99 ? 29.397 28.689 1.520 1.00 43.01 99 ARG B CA 1
ATOM 7485 C C . ARG B 2 99 ? 29.167 28.729 3.030 1.00 44.23 99 ARG B C 1
ATOM 7486 O O . ARG B 2 99 ? 29.264 29.771 3.681 1.00 44.47 99 ARG B O 1
ATOM 7507 N N . TYR B 2 100 ? 28.877 27.560 3.596 1.00 45.23 100 TYR B N 1
ATOM 7508 C CA . TYR B 2 100 ? 28.703 27.483 5.040 1.00 46.99 100 TYR B CA 1
ATOM 7509 C C . TYR B 2 100 ? 29.949 27.954 5.772 1.00 46.51 100 TYR B C 1
ATOM 7510 O O . TYR B 2 100 ? 29.854 28.454 6.896 1.00 47.97 100 TYR B O 1
ATOM 7528 N N . THR B 2 101 ? 31.117 27.810 5.155 1.00 44.45 101 THR B N 1
ATOM 7529 C CA . THR B 2 101 ? 32.350 28.331 5.718 1.00 41.88 101 THR B CA 1
ATOM 7530 C C . THR B 2 101 ? 32.514 29.814 5.474 1.00 44.15 101 THR B C 1
ATOM 7531 O O . THR B 2 101 ? 33.471 30.400 5.984 1.00 44.97 101 THR B O 1
ATOM 7542 N N . GLY B 2 102 ? 31.601 30.428 4.731 1.00 45.55 102 GLY B N 1
ATOM 7543 C CA . GLY B 2 102 ? 31.652 31.846 4.470 1.00 45.45 102 GLY B CA 1
ATOM 7544 C C . GLY B 2 102 ? 32.406 32.245 3.222 1.00 45.61 102 GLY B C 1
ATOM 7545 O O . GLY B 2 102 ? 32.496 33.448 2.935 1.00 48.15 102 GLY B O 1
ATOM 7549 N N . SER B 2 103 ? 32.959 31.286 2.479 1.00 42.96 103 SER B N 1
ATOM 7550 C CA . SER B 2 103 ? 33.678 31.597 1.251 1.00 42.61 103 SER B CA 1
ATOM 7551 C C . SER B 2 103 ? 32.695 31.845 0.117 1.00 41.08 103 SER B C 1
ATOM 7552 O O . SER B 2 103 ? 31.656 31.189 0.026 1.00 40.16 103 SER B O 1
ATOM 7560 N N . SER B 2 104 ? 33.027 32.805 -0.740 1.00 41.73 104 SER B N 1
ATOM 7561 C CA . SER B 2 104 ? 32.209 33.130 -1.895 1.00 41.70 104 SER B CA 1
ATOM 7562 C C . SER B 2 104 ? 32.483 32.146 -3.025 1.00 38.64 104 SER B C 1
ATOM 7563 O O . SER B 2 104 ? 33.609 31.672 -3.213 1.00 37.10 104 SER B O 1
ATOM 7571 N N . VAL B 2 105 ? 31.435 31.833 -3.774 1.00 37.68 105 VAL B N 1
ATOM 7572 C CA . VAL B 2 105 ? 31.522 30.796 -4.791 1.00 38.34 105 VAL B CA 1
ATOM 7573 C C . VAL B 2 105 ? 31.900 31.378 -6.144 1.00 39.10 105 VAL B C 1
ATOM 7574 O O . VAL B 2 105 ? 32.795 30.865 -6.821 1.00 37.88 105 VAL B O 1
ATOM 7587 N N . TYR B 2 106 ? 31.247 32.464 -6.550 1.00 39.41 106 TYR B N 1
ATOM 7588 C CA . TYR B 2 106 ? 31.418 33.015 -7.881 1.00 40.10 106 TYR B CA 1
ATOM 7589 C C . TYR B 2 106 ? 31.896 34.457 -7.813 1.00 39.77 106 TYR B C 1
ATOM 7590 O O . TYR B 2 106 ? 31.617 35.161 -6.840 1.00 39.31 106 TYR B O 1
ATOM 7608 N N . PRO B 2 107 ? 32.585 34.937 -8.836 1.00 39.61 107 PRO B N 1
ATOM 7609 C CA . PRO B 2 107 ? 32.768 36.380 -8.990 1.00 38.64 107 PRO B CA 1
ATOM 7610 C C . PRO B 2 107 ? 31.487 37.022 -9.501 1.00 38.39 107 PRO B C 1
ATOM 7611 O O . PRO B 2 107 ? 30.546 36.356 -9.928 1.00 39.82 107 PRO B O 1
ATOM 7622 N N . TRP B 2 108 ? 31.472 38.344 -9.457 1.00 38.74 108 TRP B N 1
ATOM 7623 C CA . TRP B 2 108 ? 30.256 39.085 -9.750 1.00 42.47 108 TRP B CA 1
ATOM 7624 C C . TRP B 2 108 ? 29.834 38.957 -11.210 1.00 42.01 108 TRP B C 1
ATOM 7625 O O . TRP B 2 108 ? 30.668 38.904 -12.118 1.00 40.53 108 TRP B O 1
ATOM 7646 N N . GLY B 2 109 ? 28.520 38.920 -11.431 1.00 42.78 109 GLY B N 1
ATOM 7647 C CA . GLY B 2 109 ? 27.951 39.073 -12.752 1.00 47.33 109 GLY B CA 1
ATOM 7648 C C . GLY B 2 109 ? 27.769 40.537 -13.101 1.00 49.17 109 GLY B C 1
ATOM 7649 O O . GLY B 2 109 ? 28.200 41.440 -12.381 1.00 47.47 109 GLY B O 1
ATOM 7653 N N . GLN B 2 110 ? 27.119 40.772 -14.246 1.00 49.25 110 GLN B N 1
ATOM 7654 C CA . GLN B 2 110 ? 26.887 42.146 -14.676 1.00 52.43 110 GLN B CA 1
ATOM 7655 C C . GLN B 2 110 ? 25.945 42.886 -13.741 1.00 51.21 110 GLN B C 1
ATOM 7656 O O . GLN B 2 110 ? 25.945 44.121 -13.728 1.00 51.66 110 GLN B O 1
ATOM 7670 N N . GLY B 2 111 ? 25.150 42.169 -12.962 1.00 50.57 111 GLY B N 1
ATOM 7671 C CA . GLY B 2 111 ? 24.151 42.806 -12.131 1.00 48.93 111 GLY B CA 1
ATOM 7672 C C . GLY B 2 111 ? 22.978 43.253 -12.980 1.00 49.22 111 GLY B C 1
ATOM 7673 O O . GLY B 2 111 ? 22.978 43.147 -14.202 1.00 52.09 111 GLY B O 1
ATOM 7677 N N . THR B 2 112 ? 21.949 43.754 -12.302 1.00 49.84 112 THR B N 1
ATOM 7678 C CA . THR B 2 112 ? 20.750 44.239 -12.968 1.00 51.07 112 THR B CA 1
ATOM 7679 C C . THR B 2 112 ? 20.373 45.576 -12.357 1.00 50.87 112 THR B C 1
ATOM 7680 O O . THR B 2 112 ? 20.372 45.720 -11.133 1.00 50.42 112 THR B O 1
ATOM 7691 N N . GLN B 2 113 ? 20.091 46.558 -13.199 1.00 52.28 113 GLN B N 1
ATOM 7692 C CA . GLN B 2 113 ? 19.864 47.912 -12.726 1.00 53.05 113 GLN B CA 1
ATOM 7693 C C . GLN B 2 113 ? 18.401 48.104 -12.371 1.00 54.53 113 GLN B C 1
ATOM 7694 O O . GLN B 2 113 ? 17.514 47.749 -13.151 1.00 55.31 113 GLN B O 1
ATOM 7708 N N . VAL B 2 114 ? 18.167 48.686 -11.203 1.00 53.61 114 VAL B N 1
ATOM 7709 C CA . VAL B 2 114 ? 16.859 49.164 -10.790 1.00 55.58 114 VAL B CA 1
ATOM 7710 C C . VAL B 2 114 ? 16.970 50.664 -10.625 1.00 56.07 114 VAL B C 1
ATOM 7711 O O . VAL B 2 114 ? 17.909 51.146 -9.989 1.00 56.82 114 VAL B O 1
ATOM 7724 N N . THR B 2 115 ? 16.030 51.398 -11.200 1.00 58.43 115 THR B N 1
ATOM 7725 C CA . THR B 2 115 ? 16.072 52.855 -11.190 1.00 65.14 115 THR B CA 1
ATOM 7726 C C . THR B 2 115 ? 14.683 53.392 -10.888 1.00 66.89 115 THR B C 1
ATOM 7727 O O . THR B 2 115 ? 13.772 53.278 -11.715 1.00 64.49 115 THR B O 1
ATOM 7738 N N . VAL B 2 116 ? 14.537 53.997 -9.719 1.00 64.75 116 VAL B N 1
ATOM 7739 C CA . VAL B 2 116 ? 13.242 54.427 -9.222 1.00 69.68 116 VAL B CA 1
ATOM 7740 C C . VAL B 2 116 ? 13.248 55.929 -8.955 1.00 71.47 116 VAL B C 1
ATOM 7741 O O . VAL B 2 116 ? 14.005 56.684 -9.568 1.00 72.71 116 VAL B O 1
ATOM 7754 N N . GLN C 3 1 ? 28.382 17.643 -19.396 1.00 57.76 1 GLN C N 1
ATOM 7755 C CA . GLN C 3 1 ? 29.251 16.773 -20.246 1.00 57.67 1 GLN C CA 1
ATOM 7756 C C . GLN C 3 1 ? 29.630 17.506 -21.531 1.00 47.42 1 GLN C C 1
ATOM 7757 O O . GLN C 3 1 ? 28.852 18.303 -22.070 1.00 45.47 1 GLN C O 1
ATOM 7773 N N . VAL C 3 2 ? 30.846 17.233 -22.004 1.00 46.12 2 VAL C N 1
ATOM 7774 C CA . VAL C 3 2 ? 31.358 17.897 -23.193 1.00 43.20 2 VAL C CA 1
ATOM 7775 C C . VAL C 3 2 ? 30.492 17.553 -24.394 1.00 42.45 2 VAL C C 1
ATOM 7776 O O . VAL C 3 2 ? 30.214 16.381 -24.677 1.00 43.10 2 VAL C O 1
ATOM 7789 N N . GLN C 3 3 ? 30.058 18.582 -25.107 1.00 38.60 3 GLN C N 1
ATOM 7790 C CA . GLN C 3 3 ? 29.309 18.417 -26.340 1.00 37.52 3 GLN C CA 1
ATOM 7791 C C . GLN C 3 3 ? 29.942 19.284 -27.415 1.00 36.75 3 GLN C C 1
ATOM 7792 O O . GLN C 3 3 ? 30.159 20.479 -27.197 1.00 35.29 3 GLN C O 1
ATOM 7806 N N . LEU C 3 4 ? 30.232 18.682 -28.569 1.00 37.48 4 LEU C N 1
ATOM 7807 C CA . LEU C 3 4 ? 30.788 19.383 -29.724 1.00 34.20 4 LEU C CA 1
ATOM 7808 C C . LEU C 3 4 ? 29.899 19.087 -30.918 1.00 33.48 4 LEU C C 1
ATOM 7809 O O . LEU C 3 4 ? 29.837 17.938 -31.360 1.00 35.52 4 LEU C O 1
ATOM 7825 N N . VAL C 3 5 ? 29.209 20.106 -31.429 1.00 35.02 5 VAL C N 1
ATOM 7826 C CA . VAL C 3 5 ? 28.197 19.944 -32.474 1.00 37.91 5 VAL C CA 1
ATOM 7827 C C . VAL C 3 5 ? 28.611 20.733 -33.711 1.00 36.41 5 VAL C C 1
ATOM 7828 O O . VAL C 3 5 ? 28.740 21.961 -33.661 1.00 35.51 5 VAL C O 1
ATOM 7841 N N . GLU C 3 6 ? 28.760 20.040 -34.829 1.00 38.73 6 GLU C N 1
ATOM 7842 C CA . GLU C 3 6 ? 29.184 20.662 -36.072 1.00 38.29 6 GLU C CA 1
ATOM 7843 C C . GLU C 3 6 ? 27.998 20.852 -37.004 1.00 37.48 6 GLU C C 1
ATOM 7844 O O . GLU C 3 6 ? 27.160 19.959 -37.151 1.00 39.17 6 GLU C O 1
ATOM 7856 N N . THR C 3 7 ? 27.931 22.028 -37.622 1.00 37.98 7 THR C N 1
ATOM 7857 C CA . THR C 3 7 ? 26.957 22.319 -38.663 1.00 38.80 7 THR C CA 1
ATOM 7858 C C . THR C 3 7 ? 27.652 23.083 -39.783 1.00 40.39 7 THR C C 1
ATOM 7859 O O . THR C 3 7 ? 28.797 23.524 -39.649 1.00 39.63 7 THR C O 1
ATOM 7870 N N . GLY C 3 8 ? 26.949 23.235 -40.900 1.00 43.12 8 GLY C N 1
ATOM 7871 C CA . GLY C 3 8 ? 27.468 23.972 -42.028 1.00 44.05 8 GLY C CA 1
ATOM 7872 C C . GLY C 3 8 ? 27.970 23.139 -43.183 1.00 44.82 8 GLY C C 1
ATOM 7873 O O . GLY C 3 8 ? 28.400 23.716 -44.184 1.00 44.15 8 GLY C O 1
ATOM 7877 N N . GLY C 3 9 ? 27.930 21.810 -43.077 1.00 44.79 9 GLY C N 1
ATOM 7878 C CA . GLY C 3 9 ? 28.336 20.950 -44.166 1.00 49.45 9 GLY C CA 1
ATOM 7879 C C . GLY C 3 9 ? 27.281 20.846 -45.252 1.00 53.13 9 GLY C C 1
ATOM 7880 O O . GLY C 3 9 ? 26.169 21.368 -45.150 1.00 48.32 9 GLY C O 1
ATOM 7884 N N . GLY C 3 10 ? 27.654 20.161 -46.323 1.00 54.90 10 GLY C N 1
ATOM 7885 C CA . GLY C 3 10 ? 26.744 19.947 -47.429 1.00 58.90 10 GLY C CA 1
ATOM 7886 C C . GLY C 3 10 ? 27.492 19.581 -48.699 1.00 52.86 10 GLY C C 1
ATOM 7887 O O . GLY C 3 10 ? 28.681 19.272 -48.677 1.00 49.19 10 GLY C O 1
ATOM 7891 N N . LEU C 3 11 ? 26.752 19.602 -49.808 1.00 51.65 11 LEU C N 1
ATOM 7892 C CA . LEU C 3 11 ? 27.327 19.365 -51.127 1.00 56.25 11 LEU C CA 1
ATOM 7893 C C . LEU C 3 11 ? 27.677 20.701 -51.758 1.00 53.82 11 LEU C C 1
ATOM 7894 O O . LEU C 3 11 ? 26.832 21.598 -51.829 1.00 54.32 11 LEU C O 1
ATOM 7910 N N . VAL C 3 12 ? 28.913 20.831 -52.224 1.00 52.59 12 VAL C N 1
ATOM 7911 C CA . VAL C 3 12 ? 29.423 22.115 -52.681 1.00 55.20 12 VAL C CA 1
ATOM 7912 C C . VAL C 3 12 ? 29.998 21.973 -54.081 1.00 58.60 12 VAL C C 1
ATOM 7913 O O . VAL C 3 12 ? 30.449 20.898 -54.492 1.00 56.68 12 VAL C O 1
ATOM 7926 N N . GLN C 3 13 ? 29.971 23.078 -54.812 1.00 56.89 13 GLN C N 1
ATOM 7927 C CA . GLN C 3 13 ? 30.591 23.129 -56.122 1.00 57.02 13 GLN C CA 1
ATOM 7928 C C . GLN C 3 13 ? 32.112 23.148 -55.980 1.00 55.43 13 GLN C C 1
ATOM 7929 O O . GLN C 3 13 ? 32.646 23.831 -55.100 1.00 56.38 13 GLN C O 1
ATOM 7943 N N . PRO C 3 14 ? 32.837 22.427 -56.832 1.00 55.87 14 PRO C N 1
ATOM 7944 C CA . PRO C 3 14 ? 34.301 22.563 -56.840 1.00 55.35 14 PRO C CA 1
ATOM 7945 C C . PRO C 3 14 ? 34.727 24.010 -57.065 1.00 54.15 14 PRO C C 1
ATOM 7946 O O . PRO C 3 14 ? 34.168 24.727 -57.899 1.00 53.11 14 PRO C O 1
ATOM 7957 N N . GLY C 3 15 ? 35.735 24.437 -56.308 1.00 52.96 15 GLY C N 1
ATOM 7958 C CA . GLY C 3 15 ? 36.081 25.839 -56.236 1.00 52.74 15 GLY C CA 1
ATOM 7959 C C . GLY C 3 15 ? 35.132 26.673 -55.404 1.00 50.64 15 GLY C C 1
ATOM 7960 O O . GLY C 3 15 ? 35.344 27.887 -55.271 1.00 48.25 15 GLY C O 1
ATOM 7964 N N . GLY C 3 16 ? 34.098 26.068 -54.837 1.00 50.55 16 GLY C N 1
ATOM 7965 C CA . GLY C 3 16 ? 33.165 26.784 -54.002 1.00 51.70 16 GLY C CA 1
ATOM 7966 C C . GLY C 3 16 ? 33.673 26.955 -52.583 1.00 49.93 16 GLY C C 1
ATOM 7967 O O . GLY C 3 16 ? 34.826 26.672 -52.250 1.00 49.00 16 GLY C O 1
ATOM 7971 N N . SER C 3 17 ? 32.774 27.439 -51.730 1.00 48.50 17 SER C N 1
ATOM 7972 C CA . SER C 3 17 ? 33.107 27.748 -50.350 1.00 45.70 17 SER C CA 1
ATOM 7973 C C . SER C 3 17 ? 32.023 27.213 -49.428 1.00 45.11 17 SER C C 1
ATOM 7974 O O . SER C 3 17 ? 30.857 27.104 -49.811 1.00 44.52 17 SER C O 1
ATOM 7982 N N . LEU C 3 18 ? 32.433 26.857 -48.211 1.00 45.25 18 LEU C N 1
ATOM 7983 C CA . LEU C 3 18 ? 31.531 26.444 -47.145 1.00 44.19 18 LEU C CA 1
ATOM 7984 C C . LEU C 3 18 ? 32.064 26.972 -45.825 1.00 43.05 18 LEU C C 1
ATOM 7985 O O . LEU C 3 18 ? 33.264 27.214 -45.680 1.00 44.08 18 LEU C O 1
ATOM 8001 N N . ARG C 3 19 ? 31.163 27.160 -44.865 1.00 43.03 19 ARG C N 1
ATOM 8002 C CA . ARG C 3 19 ? 31.532 27.582 -43.521 1.00 42.03 19 ARG C CA 1
ATOM 8003 C C . ARG C 3 19 ? 30.971 26.575 -42.530 1.00 41.92 19 ARG C C 1
ATOM 8004 O O . ARG C 3 19 ? 29.763 26.314 -42.516 1.00 43.06 19 ARG C O 1
ATOM 8025 N N . LEU C 3 20 ? 31.845 26.015 -41.707 1.00 40.55 20 LEU C N 1
ATOM 8026 C CA . LEU C 3 20 ? 31.448 25.075 -40.675 1.00 40.00 20 LEU C CA 1
ATOM 8027 C C . LEU C 3 20 ? 31.455 25.749 -39.313 1.00 38.48 20 LEU C C 1
ATOM 8028 O O . LEU C 3 20 ? 32.343 26.549 -39.007 1.00 36.99 20 LEU C O 1
ATOM 8044 N N . SER C 3 21 ? 30.440 25.444 -38.513 1.00 38.79 21 SER C N 1
ATOM 8045 C CA . SER C 3 21 ? 30.357 25.874 -37.128 1.00 38.32 21 SER C CA 1
ATOM 8046 C C . SER C 3 21 ? 30.542 24.673 -36.215 1.00 36.48 21 SER C C 1
ATOM 8047 O O . SER C 3 21 ? 30.335 23.526 -36.606 1.00 35.76 21 SER C O 1
ATOM 8055 N N . CYS C 3 22 ? 30.941 24.943 -34.984 1.00 36.97 22 CYS C N 1
ATOM 8056 C CA . CYS C 3 22 ? 31.102 23.881 -33.998 1.00 36.45 22 CYS C CA 1
ATOM 8057 C C . CYS C 3 22 ? 30.827 24.498 -32.632 1.00 35.35 22 CYS C C 1
ATOM 8058 O O . CYS C 3 22 ? 31.645 25.266 -32.123 1.00 36.55 22 CYS C O 1
ATOM 8065 N N . THR C 3 23 ? 29.664 24.199 -32.071 1.00 34.96 23 THR C N 1
ATOM 8066 C CA . THR C 3 23 ? 29.294 24.716 -30.762 1.00 36.72 23 THR C CA 1
ATOM 8067 C C . THR C 3 23 ? 29.778 23.777 -29.664 1.00 36.19 23 THR C C 1
ATOM 8068 O O . THR C 3 23 ? 29.662 22.555 -29.777 1.00 36.59 23 THR C O 1
ATOM 8079 N N . ALA C 3 24 ? 30.328 24.356 -28.602 1.00 36.16 24 ALA C N 1
ATOM 8080 C CA . ALA C 3 24 ? 30.954 23.596 -27.533 1.00 34.40 24 ALA C CA 1
ATOM 8081 C C . ALA C 3 24 ? 30.229 23.870 -26.230 1.00 35.07 24 ALA C C 1
ATOM 8082 O O . ALA C 3 24 ? 29.936 25.028 -25.919 1.00 35.07 24 ALA C O 1
ATOM 8089 N N . SER C 3 25 ? 29.928 22.804 -25.488 1.00 36.92 25 SER C N 1
ATOM 8090 C CA . SER C 3 25 ? 29.357 22.905 -24.154 1.00 34.39 25 SER C CA 1
ATOM 8091 C C . SER C 3 25 ? 29.957 21.802 -23.300 1.00 35.47 25 SER C C 1
ATOM 8092 O O . SER C 3 25 ? 30.504 20.824 -23.812 1.00 36.03 25 SER C O 1
ATOM 8100 N N . GLY C 3 26 ? 29.894 21.996 -21.989 1.00 36.10 26 GLY C N 1
ATOM 8101 C CA . GLY C 3 26 ? 30.399 21.014 -21.061 1.00 36.38 26 GLY C CA 1
ATOM 8102 C C . GLY C 3 26 ? 31.835 21.196 -20.645 1.00 34.74 26 GLY C C 1
ATOM 8103 O O . GLY C 3 26 ? 32.364 20.332 -19.942 1.00 37.33 26 GLY C O 1
ATOM 8107 N N . PHE C 3 27 ? 32.486 22.276 -21.068 1.00 35.25 27 PHE C N 1
ATOM 8108 C CA . PHE C 3 27 ? 33.841 22.573 -20.630 1.00 36.27 27 PHE C CA 1
ATOM 8109 C C . PHE C 3 27 ? 34.101 24.050 -20.865 1.00 35.85 27 PHE C C 1
ATOM 8110 O O . PHE C 3 27 ? 33.353 24.724 -21.578 1.00 36.55 27 PHE C O 1
ATOM 8127 N N . ILE C 3 28 ? 35.157 24.553 -20.227 1.00 36.25 28 ILE C N 1
ATOM 8128 C CA . ILE C 3 28 ? 35.522 25.964 -20.327 1.00 36.14 28 ILE C CA 1
ATOM 8129 C C . ILE C 3 28 ? 36.165 26.155 -21.694 1.00 34.82 28 ILE C C 1
ATOM 8130 O O . ILE C 3 28 ? 37.361 25.919 -21.867 1.00 33.97 28 ILE C O 1
ATOM 8146 N N . PHE C 3 29 ? 35.367 26.630 -22.653 1.00 35.74 29 PHE C N 1
ATOM 8147 C CA . PHE C 3 29 ? 35.786 26.682 -24.050 1.00 35.86 29 PHE C CA 1
ATOM 8148 C C . PHE C 3 29 ? 37.013 27.562 -24.220 1.00 34.11 29 PHE C C 1
ATOM 8149 O O . PHE C 3 29 ? 37.985 27.173 -24.874 1.00 33.61 29 PHE C O 1
ATOM 8166 N N . SER C 3 30 ? 37.004 28.734 -23.603 1.00 35.45 30 SER C N 1
ATOM 8167 C CA . SER C 3 30 ? 38.068 29.703 -23.802 1.00 35.40 30 SER C CA 1
ATOM 8168 C C . SER C 3 30 ? 39.392 29.261 -23.239 1.00 35.68 30 SER C C 1
ATOM 8169 O O . SER C 3 30 ? 40.379 29.982 -23.400 1.00 37.66 30 SER C O 1
ATOM 8177 N N . ALA C 3 31 ? 39.450 28.100 -22.607 1.00 35.40 31 ALA C N 1
ATOM 8178 C CA . ALA C 3 31 ? 40.672 27.630 -21.981 1.00 35.86 31 ALA C CA 1
ATOM 8179 C C . ALA C 3 31 ? 41.246 26.422 -22.693 1.00 34.37 31 ALA C C 1
ATOM 8180 O O . ALA C 3 31 ? 42.052 25.694 -22.113 1.00 34.49 31 ALA C O 1
ATOM 8187 N N . ASN C 3 32 ? 40.849 26.189 -23.934 1.00 35.26 32 ASN C N 1
ATOM 8188 C CA . ASN C 3 32 ? 41.206 24.968 -24.636 1.00 34.68 32 ASN C CA 1
ATOM 8189 C C . ASN C 3 32 ? 41.664 25.277 -26.052 1.00 34.72 32 ASN C C 1
ATOM 8190 O O . ASN C 3 32 ? 40.967 25.971 -26.799 1.00 34.90 32 ASN C O 1
ATOM 8201 N N . GLN C 3 33 ? 42.835 24.757 -26.413 1.00 35.88 33 GLN C N 1
ATOM 8202 C CA . GLN C 3 33 ? 43.247 24.719 -27.807 1.00 35.91 33 GLN C CA 1
ATOM 8203 C C . GLN C 3 33 ? 42.264 23.872 -28.596 1.00 36.42 33 GLN C C 1
ATOM 8204 O O . GLN C 3 33 ? 41.906 22.767 -28.176 1.00 36.78 33 GLN C O 1
ATOM 8218 N N . MET C 3 34 ? 41.832 24.390 -29.743 1.00 37.02 34 MET C N 1
ATOM 8219 C CA . MET C 3 34 ? 40.826 23.746 -30.571 1.00 37.40 34 MET C CA 1
ATOM 8220 C C . MET C 3 34 ? 41.358 23.509 -31.976 1.00 36.91 34 MET C C 1
ATOM 8221 O O . MET C 3 34 ? 42.322 24.141 -32.412 1.00 36.89 34 MET C O 1
ATOM 8235 N N . ASN C 3 35 ? 40.721 22.569 -32.674 1.00 37.24 35 ASN C N 1
ATOM 8236 C CA . ASN C 3 35 ? 41.242 22.096 -33.947 1.00 37.35 35 ASN C CA 1
ATOM 8237 C C . ASN C 3 35 ? 40.097 21.665 -34.858 1.00 36.80 35 ASN C C 1
ATOM 8238 O O . ASN C 3 35 ? 38.956 21.476 -34.427 1.00 35.14 35 ASN C O 1
ATOM 8249 N N . TRP C 3 36 ? 40.419 21.537 -36.139 1.00 40.76 36 TRP C N 1
ATOM 8250 C CA . TRP C 3 36 ? 39.561 20.893 -37.122 1.00 36.61 36 TRP C CA 1
ATOM 8251 C C . TRP C 3 36 ? 40.337 19.733 -37.718 1.00 33.85 36 TRP C C 1
ATOM 8252 O O . TRP C 3 36 ? 41.520 19.876 -38.030 1.00 34.49 36 TRP C O 1
ATOM 8273 N N . VAL C 3 37 ? 39.684 18.580 -37.833 1.00 36.44 37 VAL C N 1
ATOM 8274 C CA . VAL C 3 37 ? 40.283 17.379 -38.405 1.00 38.19 37 VAL C CA 1
ATOM 8275 C C . VAL C 3 37 ? 39.271 16.736 -39.342 1.00 39.17 37 VAL C C 1
ATOM 8276 O O . VAL C 3 37 ? 38.059 16.819 -39.125 1.00 38.80 37 VAL C O 1
ATOM 8289 N N . ARG C 3 38 ? 39.772 16.083 -40.389 1.00 40.53 38 ARG C N 1
ATOM 8290 C CA . ARG C 3 38 ? 38.905 15.495 -41.399 1.00 42.15 38 ARG C CA 1
ATOM 8291 C C . ARG C 3 38 ? 39.289 14.047 -41.637 1.00 41.54 38 ARG C C 1
ATOM 8292 O O . ARG C 3 38 ? 40.411 13.623 -41.360 1.00 39.80 38 ARG C O 1
ATOM 8313 N N . GLN C 3 39 ? 38.326 13.293 -42.156 1.00 44.61 39 GLN C N 1
ATOM 8314 C CA . GLN C 3 39 ? 38.521 11.893 -42.508 1.00 46.82 39 GLN C CA 1
ATOM 8315 C C . GLN C 3 39 ? 38.092 11.696 -43.952 1.00 46.47 39 GLN C C 1
ATOM 8316 O O . GLN C 3 39 ? 36.898 11.775 -44.261 1.00 44.24 39 GLN C O 1
ATOM 8330 N N . ALA C 3 40 ? 39.068 11.432 -44.838 1.00 48.48 40 ALA C N 1
ATOM 8331 C CA . ALA C 3 40 ? 38.813 11.219 -46.253 1.00 47.46 40 ALA C CA 1
ATOM 8332 C C . ALA C 3 40 ? 38.904 9.739 -46.593 1.00 50.10 40 ALA C C 1
ATOM 8333 O O . ALA C 3 40 ? 39.703 9.004 -46.004 1.00 50.58 40 ALA C O 1
ATOM 8340 N N . PRO C 3 41 ? 38.108 9.268 -47.545 1.00 48.96 41 PRO C N 1
ATOM 8341 C CA . PRO C 3 41 ? 38.134 7.836 -47.863 1.00 50.58 41 PRO C CA 1
ATOM 8342 C C . PRO C 3 41 ? 39.529 7.390 -48.270 1.00 51.94 41 PRO C C 1
ATOM 8343 O O . PRO C 3 41 ? 40.255 8.097 -48.974 1.00 49.59 41 PRO C O 1
ATOM 8354 N N . GLY C 3 42 ? 39.905 6.207 -47.799 1.00 50.74 42 GLY C N 1
ATOM 8355 C CA . GLY C 3 42 ? 41.206 5.654 -48.094 1.00 50.66 42 GLY C CA 1
ATOM 8356 C C . GLY C 3 42 ? 42.358 6.365 -47.433 1.00 56.26 42 GLY C C 1
ATOM 8357 O O . GLY C 3 42 ? 43.505 5.931 -47.583 1.00 59.49 42 GLY C O 1
ATOM 8361 N N . LYS C 3 43 ? 42.092 7.422 -46.689 1.00 53.19 43 LYS C N 1
ATOM 8362 C CA . LYS C 3 43 ? 43.125 8.205 -46.043 1.00 52.66 43 LYS C CA 1
ATOM 8363 C C . LYS C 3 43 ? 42.940 8.139 -44.532 1.00 52.08 43 LYS C C 1
ATOM 8364 O O . LYS C 3 43 ? 41.826 7.944 -44.031 1.00 50.70 43 LYS C O 1
ATOM 8383 N N . GLY C 3 44 ? 44.047 8.282 -43.810 1.00 49.52 44 GLY C N 1
ATOM 8384 C CA . GLY C 3 44 ? 43.976 8.421 -42.374 1.00 48.08 44 GLY C CA 1
ATOM 8385 C C . GLY C 3 44 ? 43.501 9.804 -41.980 1.00 44.07 44 GLY C C 1
ATOM 8386 O O . GLY C 3 44 ? 43.411 10.722 -42.792 1.00 45.02 44 GLY C O 1
ATOM 8390 N N . LEU C 3 45 ? 43.174 9.951 -40.702 1.00 44.16 45 LEU C N 1
ATOM 8391 C CA . LEU C 3 45 ? 42.741 11.252 -40.210 1.00 42.15 45 LEU C CA 1
ATOM 8392 C C . LEU C 3 45 ? 43.814 12.290 -40.490 1.00 41.94 45 LEU C C 1
ATOM 8393 O O . LEU C 3 45 ? 45.006 12.032 -40.302 1.00 43.00 45 LEU C O 1
ATOM 8409 N N . GLU C 3 46 ? 43.387 13.465 -40.954 1.00 41.53 46 GLU C N 1
ATOM 8410 C CA . GLU C 3 46 ? 44.291 14.552 -41.307 1.00 41.07 46 GLU C CA 1
ATOM 8411 C C . GLU C 3 46 ? 43.921 15.790 -40.501 1.00 39.65 46 GLU C C 1
ATOM 8412 O O . GLU C 3 46 ? 42.822 16.339 -40.661 1.00 38.97 46 GLU C O 1
ATOM 8424 N N . TRP C 3 47 ? 44.840 16.220 -39.638 1.00 38.91 47 TRP C N 1
ATOM 8425 C CA . TRP C 3 47 ? 44.703 17.494 -38.948 1.00 38.75 47 TRP C CA 1
ATOM 8426 C C . TRP C 3 47 ? 44.883 18.608 -39.964 1.00 38.12 47 TRP C C 1
ATOM 8427 O O . TRP C 3 47 ? 45.832 18.595 -40.750 1.00 39.25 47 TRP C O 1
ATOM 8448 N N . LEU C 3 48 ? 43.978 19.572 -39.946 1.00 38.11 48 LEU C N 1
ATOM 8449 C CA . LEU C 3 48 ? 44.003 20.673 -40.894 1.00 37.69 48 LEU C CA 1
ATOM 8450 C C . LEU C 3 48 ? 44.377 22.006 -40.269 1.00 37.33 48 LEU C C 1
ATOM 8451 O O . LEU C 3 48 ? 45.149 22.764 -40.863 1.00 36.13 48 LEU C O 1
ATOM 8467 N N . SER C 3 49 ? 43.859 22.323 -39.085 1.00 36.89 49 SER C N 1
ATOM 8468 C CA . SER C 3 49 ? 44.101 23.633 -38.504 1.00 37.53 49 SER C CA 1
ATOM 8469 C C . SER C 3 49 ? 44.041 23.553 -36.988 1.00 37.76 49 SER C C 1
ATOM 8470 O O . SER C 3 49 ? 43.431 22.651 -36.411 1.00 36.22 49 SER C O 1
ATOM 8478 N N . GLY C 3 50 ? 44.689 24.515 -36.355 1.00 38.02 50 GLY C N 1
ATOM 8479 C CA . GLY C 3 50 ? 44.664 24.621 -34.907 1.00 38.41 50 GLY C CA 1
ATOM 8480 C C . GLY C 3 50 ? 44.675 26.076 -34.509 1.00 38.28 50 GLY C C 1
ATOM 8481 O O . GLY C 3 50 ? 45.198 26.929 -35.233 1.00 37.76 50 GLY C O 1
ATOM 8485 N N . ILE C 3 51 ? 44.099 26.362 -33.339 1.00 39.04 51 ILE C N 1
ATOM 8486 C CA . ILE C 3 51 ? 43.997 27.721 -32.812 1.00 38.55 51 ILE C CA 1
ATOM 8487 C C . ILE C 3 51 ? 44.201 27.692 -31.302 1.00 38.29 51 ILE C C 1
ATOM 8488 O O . ILE C 3 51 ? 43.714 26.792 -30.611 1.00 37.27 51 ILE C O 1
ATOM 8504 N N . SER C 3 52 ? 44.907 28.693 -30.787 1.00 38.77 52 SER C N 1
ATOM 8505 C CA . SER C 3 52 ? 45.215 28.730 -29.370 1.00 39.25 52 SER C CA 1
ATOM 8506 C C . SER C 3 52 ? 43.965 29.080 -28.565 1.00 38.61 52 SER C C 1
ATOM 8507 O O . SER C 3 52 ? 42.881 29.317 -29.102 1.00 37.08 52 SER C O 1
ATOM 8515 N N . THR C 3 53 ? 44.054 29.079 -27.245 1.00 39.13 53 THR C N 1
ATOM 8516 C CA . THR C 3 53 ? 42.905 29.342 -26.358 1.00 38.51 53 THR C CA 1
ATOM 8517 C C . THR C 3 53 ? 42.277 30.704 -26.634 1.00 38.34 53 THR C C 1
ATOM 8518 O O . THR C 3 53 ? 41.112 30.753 -26.795 1.00 37.33 53 THR C O 1
ATOM 8529 N N . ARG C 3 54 ? 43.045 31.770 -26.651 1.00 40.74 54 ARG C N 1
ATOM 8530 C CA . ARG C 3 54 ? 42.481 33.124 -26.839 1.00 43.12 54 ARG C CA 1
ATOM 8531 C C . ARG C 3 54 ? 42.240 33.403 -28.321 1.00 43.14 54 ARG C C 1
ATOM 8532 O O . ARG C 3 54 ? 41.377 34.157 -28.618 1.00 40.96 54 ARG C O 1
ATOM 8542 N N . GLY C 3 55 ? 42.996 32.766 -29.186 1.00 45.81 55 GLY C N 1
ATOM 8543 C CA . GLY C 3 55 ? 42.889 32.940 -30.635 1.00 43.76 55 GLY C CA 1
ATOM 8544 C C . GLY C 3 55 ? 43.967 33.841 -31.185 1.00 45.56 55 GLY C C 1
ATOM 8545 O O . GLY C 3 55 ? 43.799 34.260 -32.297 1.00 50.96 55 GLY C O 1
ATOM 8549 N N . ASP C 3 56 ? 45.054 34.086 -30.474 1.00 45.46 56 ASP C N 1
ATOM 8550 C CA . ASP C 3 56 ? 46.107 34.954 -30.971 1.00 45.35 56 ASP C CA 1
ATOM 8551 C C . ASP C 3 56 ? 47.124 34.212 -31.826 1.00 45.24 56 ASP C C 1
ATOM 8552 O O . ASP C 3 56 ? 47.962 34.859 -32.456 1.00 47.33 56 ASP C O 1
ATOM 8561 N N . THR C 3 57 ? 47.092 32.884 -31.852 1.00 43.51 57 THR C N 1
ATOM 8562 C CA . THR C 3 57 ? 47.957 32.120 -32.738 1.00 41.23 57 THR C CA 1
ATOM 8563 C C . THR C 3 57 ? 47.136 31.020 -33.394 1.00 41.16 57 THR C C 1
ATOM 8564 O O . THR C 3 57 ? 46.247 30.439 -32.767 1.00 40.23 57 THR C O 1
ATOM 8575 N N . THR C 3 58 ? 47.423 30.751 -34.661 1.00 41.04 58 THR C N 1
ATOM 8576 C CA . THR C 3 58 ? 46.743 29.711 -35.417 1.00 39.57 58 THR C CA 1
ATOM 8577 C C . THR C 3 58 ? 47.779 28.910 -36.190 1.00 37.93 58 THR C C 1
ATOM 8578 O O . THR C 3 58 ? 48.900 29.363 -36.420 1.00 38.37 58 THR C O 1
ATOM 8589 N N . SER C 3 59 ? 47.405 27.693 -36.562 1.00 37.52 59 SER C N 1
ATOM 8590 C CA . SER C 3 59 ? 48.270 26.828 -37.342 1.00 38.35 59 SER C CA 1
ATOM 8591 C C . SER C 3 59 ? 47.428 26.127 -38.392 1.00 37.40 59 SER C C 1
ATOM 8592 O O . SER C 3 59 ? 46.251 25.838 -38.167 1.00 37.38 59 SER C O 1
ATOM 8600 N N . TYR C 3 60 ? 48.038 25.871 -39.548 1.00 37.33 60 TYR C N 1
ATOM 8601 C CA . TYR C 3 60 ? 47.373 25.181 -40.642 1.00 36.97 60 TYR C CA 1
ATOM 8602 C C . TYR C 3 60 ? 48.307 24.150 -41.270 1.00 36.01 60 TYR C C 1
ATOM 8603 O O . TYR C 3 60 ? 49.519 24.355 -41.357 1.00 36.29 60 TYR C O 1
ATOM 8621 N N . ALA C 3 61 ? 47.730 23.033 -41.710 1.00 36.65 61 ALA C N 1
ATOM 8622 C CA . ALA C 3 61 ? 48.474 22.087 -42.531 1.00 38.05 61 ALA C CA 1
ATOM 8623 C C . ALA C 3 61 ? 48.721 22.668 -43.917 1.00 38.24 61 ALA C C 1
ATOM 8624 O O . ALA C 3 61 ? 47.950 23.490 -44.419 1.00 38.36 61 ALA C O 1
ATOM 8631 N N . ASP C 3 62 ? 49.830 22.251 -44.528 1.00 40.51 62 ASP C N 1
ATOM 8632 C CA . ASP C 3 62 ? 50.149 22.742 -45.863 1.00 42.83 62 ASP C CA 1
ATOM 8633 C C . ASP C 3 62 ? 49.013 22.465 -46.800 1.00 40.27 62 ASP C C 1
ATOM 8634 O O . ASP C 3 62 ? 48.709 23.245 -47.708 1.00 40.29 62 ASP C O 1
ATOM 8643 N N . SER C 3 63 ? 48.354 21.368 -46.570 1.00 38.63 63 SER C N 1
ATOM 8644 C CA . SER C 3 63 ? 47.381 20.947 -47.537 1.00 39.66 63 SER C CA 1
ATOM 8645 C C . SER C 3 63 ? 46.254 21.969 -47.622 1.00 40.17 63 SER C C 1
ATOM 8646 O O . SER C 3 63 ? 45.475 21.946 -48.559 1.00 44.48 63 SER C O 1
ATOM 8654 N N . VAL C 3 64 ? 46.064 22.804 -46.598 1.00 39.43 64 VAL C N 1
ATOM 8655 C CA . VAL C 3 64 ? 44.940 23.744 -46.535 1.00 38.03 64 VAL C CA 1
ATOM 8656 C C . VAL C 3 64 ? 45.407 25.161 -46.258 1.00 37.62 64 VAL C C 1
ATOM 8657 O O . VAL C 3 64 ? 44.591 26.086 -46.196 1.00 40.04 64 VAL C O 1
ATOM 8670 N N . LYS C 3 65 ? 46.701 25.357 -46.118 1.00 38.10 65 LYS C N 1
ATOM 8671 C CA . LYS C 3 65 ? 47.226 26.665 -45.802 1.00 39.65 65 LYS C CA 1
ATOM 8672 C C . LYS C 3 65 ? 46.873 27.645 -46.900 1.00 41.46 65 LYS C C 1
ATOM 8673 O O . LYS C 3 65 ? 47.007 27.351 -48.090 1.00 42.30 65 LYS C O 1
ATOM 8692 N N . GLY C 3 66 ? 46.417 28.817 -46.486 1.00 42.06 66 GLY C N 1
ATOM 8693 C CA . GLY C 3 66 ? 46.057 29.866 -47.384 1.00 42.08 66 GLY C CA 1
ATOM 8694 C C . GLY C 3 66 ? 44.626 29.795 -47.853 1.00 43.84 66 GLY C C 1
ATOM 8695 O O . GLY C 3 66 ? 44.029 30.829 -48.143 1.00 45.61 66 GLY C O 1
ATOM 8699 N N . ARG C 3 67 ? 44.065 28.600 -47.942 1.00 44.64 67 ARG C N 1
ATOM 8700 C CA . ARG C 3 67 ? 42.692 28.450 -48.395 1.00 45.19 67 ARG C CA 1
ATOM 8701 C C . ARG C 3 67 ? 41.685 28.499 -47.257 1.00 46.93 67 ARG C C 1
ATOM 8702 O O . ARG C 3 67 ? 40.570 29.001 -47.434 1.00 45.09 67 ARG C O 1
ATOM 8723 N N . PHE C 3 68 ? 42.039 27.950 -46.104 1.00 43.36 68 PHE C N 1
ATOM 8724 C CA . PHE C 3 68 ? 41.119 27.829 -44.987 1.00 44.53 68 PHE C CA 1
ATOM 8725 C C . PHE C 3 68 ? 41.545 28.751 -43.857 1.00 43.35 68 PHE C C 1
ATOM 8726 O O . PHE C 3 68 ? 42.738 28.982 -43.647 1.00 45.08 68 PHE C O 1
ATOM 8743 N N . THR C 3 69 ? 40.557 29.285 -43.139 1.00 41.55 69 THR C N 1
ATOM 8744 C CA . THR C 3 69 ? 40.782 30.170 -42.003 1.00 41.16 69 THR C CA 1
ATOM 8745 C C . THR C 3 69 ? 40.031 29.617 -40.804 1.00 40.85 69 THR C C 1
ATOM 8746 O O . THR C 3 69 ? 38.807 29.445 -40.858 1.00 38.33 69 THR C O 1
ATOM 8757 N N . ILE C 3 70 ? 40.760 29.361 -39.725 1.00 42.48 70 ILE C N 1
ATOM 8758 C CA . ILE C 3 70 ? 40.188 28.892 -38.472 1.00 37.87 70 ILE C CA 1
ATOM 8759 C C . ILE C 3 70 ? 39.985 30.097 -37.574 1.00 36.34 70 ILE C C 1
ATOM 8760 O O . ILE C 3 70 ? 40.808 31.023 -37.562 1.00 35.42 70 ILE C O 1
ATOM 8776 N N . SER C 3 71 ? 38.868 30.099 -36.847 1.00 36.63 71 SER C N 1
ATOM 8777 C CA . SER C 3 71 ? 38.551 31.175 -35.919 1.00 36.37 71 SER C CA 1
ATOM 8778 C C . SER C 3 71 ? 37.676 30.642 -34.788 1.00 35.90 71 SER C C 1
ATOM 8779 O O . SER C 3 71 ? 37.092 29.560 -34.881 1.00 34.61 71 SER C O 1
ATOM 8787 N N . ARG C 3 72 ? 37.603 31.407 -33.700 1.00 38.45 72 ARG C N 1
ATOM 8788 C CA . ARG C 3 72 ? 36.782 31.033 -32.559 1.00 37.36 72 ARG C CA 1
ATOM 8789 C C . ARG C 3 72 ? 36.093 32.262 -32.001 1.00 37.05 72 ARG C C 1
ATOM 8790 O O . ARG C 3 72 ? 36.686 33.341 -31.941 1.00 38.04 72 ARG C O 1
ATOM 8811 N N . ASP C 3 73 ? 34.835 32.091 -31.621 1.00 37.81 73 ASP C N 1
ATOM 8812 C CA . ASP C 3 73 ? 34.078 33.086 -30.871 1.00 40.27 73 ASP C CA 1
ATOM 8813 C C . ASP C 3 73 ? 33.926 32.548 -29.453 1.00 40.14 73 ASP C C 1
ATOM 8814 O O . ASP C 3 73 ? 33.024 31.752 -29.177 1.00 41.06 73 ASP C O 1
ATOM 8823 N N . ASN C 3 74 ? 34.821 32.969 -28.557 1.00 41.89 74 ASN C N 1
ATOM 8824 C CA . ASN C 3 74 ? 34.812 32.443 -27.196 1.00 42.73 74 ASN C CA 1
ATOM 8825 C C . ASN C 3 74 ? 33.549 32.839 -26.441 1.00 40.07 74 ASN C C 1
ATOM 8826 O O . ASN C 3 74 ? 33.048 32.060 -25.625 1.00 39.44 74 ASN C O 1
ATOM 8837 N N . ALA C 3 75 ? 32.993 34.014 -26.727 1.00 40.11 75 ALA C N 1
ATOM 8838 C CA . ALA C 3 75 ? 31.799 34.463 -26.024 1.00 38.81 75 ALA C CA 1
ATOM 8839 C C . ALA C 3 75 ? 30.575 33.618 -26.339 1.00 41.77 75 ALA C C 1
ATOM 8840 O O . ALA C 3 75 ? 29.609 33.633 -25.566 1.00 40.76 75 ALA C O 1
ATOM 8847 N N . LYS C 3 76 ? 30.585 32.902 -27.460 1.00 41.34 76 LYS C N 1
ATOM 8848 C CA . LYS C 3 76 ? 29.475 32.043 -27.839 1.00 41.78 76 LYS C CA 1
ATOM 8849 C C . LYS C 3 76 ? 29.879 30.579 -27.876 1.00 40.83 76 LYS C C 1
ATOM 8850 O O . LYS C 3 76 ? 29.106 29.746 -28.353 1.00 42.80 76 LYS C O 1
ATOM 8869 N N . ASN C 3 77 ? 31.063 30.244 -27.383 1.00 40.74 77 ASN C N 1
ATOM 8870 C CA . ASN C 3 77 ? 31.495 28.855 -27.274 1.00 39.35 77 ASN C CA 1
ATOM 8871 C C . ASN C 3 77 ? 31.390 28.144 -28.616 1.00 37.34 77 ASN C C 1
ATOM 8872 O O . ASN C 3 77 ? 30.973 26.987 -28.699 1.00 36.31 77 ASN C O 1
ATOM 8883 N N . THR C 3 78 ? 31.798 28.829 -29.675 1.00 38.26 78 THR C N 1
ATOM 8884 C CA . THR C 3 78 ? 31.701 28.280 -31.016 1.00 37.57 78 THR C CA 1
ATOM 8885 C C . THR C 3 78 ? 33.028 28.383 -31.742 1.00 37.07 78 THR C C 1
ATOM 8886 O O . THR C 3 78 ? 33.717 29.402 -31.651 1.00 36.87 78 THR C O 1
ATOM 8897 N N . LEU C 3 79 ? 33.370 27.315 -32.461 1.00 36.13 79 LEU C N 1
ATOM 8898 C CA . LEU C 3 79 ? 34.528 27.261 -33.338 1.00 36.52 79 LEU C CA 1
ATOM 8899 C C . LEU C 3 79 ? 34.056 27.232 -34.783 1.00 36.11 79 LEU C C 1
ATOM 8900 O O . LEU C 3 79 ? 33.026 26.623 -35.095 1.00 35.27 79 LEU C O 1
ATOM 8916 N N . TYR C 3 80 ? 34.800 27.905 -35.659 1.00 36.50 80 TYR C N 1
ATOM 8917 C CA . TYR C 3 80 ? 34.453 27.964 -37.070 1.00 36.30 80 TYR C CA 1
ATOM 8918 C C . TYR C 3 80 ? 35.627 27.554 -37.952 1.00 36.86 80 TYR C C 1
ATOM 8919 O O . TYR C 3 80 ? 36.785 27.521 -37.526 1.00 35.76 80 TYR C O 1
ATOM 8937 N N . LEU C 3 81 ? 35.302 27.238 -39.205 1.00 38.53 81 LEU C N 1
ATOM 8938 C CA . LEU C 3 81 ? 36.298 27.015 -40.244 1.00 37.16 81 LEU C CA 1
ATOM 8939 C C . LEU C 3 81 ? 35.736 27.564 -41.542 1.00 37.81 81 LEU C C 1
ATOM 8940 O O . LEU C 3 81 ? 34.695 27.096 -42.009 1.00 37.83 81 LEU C O 1
ATOM 8956 N N . GLN C 3 82 ? 36.391 28.574 -42.102 1.00 39.90 82 GLN C N 1
ATOM 8957 C CA . GLN C 3 82 ? 36.040 29.067 -43.425 1.00 40.00 82 GLN C CA 1
ATOM 8958 C C . GLN C 3 82 ? 36.781 28.251 -44.470 1.00 39.54 82 GLN C C 1
ATOM 8959 O O . GLN C 3 82 ? 38.001 28.077 -44.384 1.00 40.11 82 GLN C O 1
ATOM 8973 N N . MET C 3 83 ? 36.041 27.749 -45.450 1.00 41.45 83 MET C N 1
ATOM 8974 C CA . MET C 3 83 ? 36.608 26.944 -46.519 1.00 42.88 83 MET C CA 1
ATOM 8975 C C . MET C 3 83 ? 36.383 27.643 -47.852 1.00 44.78 83 MET C C 1
ATOM 8976 O O . MET C 3 83 ? 35.256 28.032 -48.173 1.00 44.27 83 MET C O 1
ATOM 8990 N N . ASN C 3 84 ? 37.458 27.816 -48.617 1.00 45.00 84 ASN C N 1
ATOM 8991 C CA . ASN C 3 84 ? 37.394 28.464 -49.918 1.00 46.41 84 ASN C CA 1
ATOM 8992 C C . ASN C 3 84 ? 38.205 27.651 -50.916 1.00 47.98 84 ASN C C 1
ATOM 8993 O O . ASN C 3 84 ? 39.101 26.889 -50.543 1.00 47.22 84 ASN C O 1
ATOM 9004 N N . SER C 3 85 ? 37.879 27.822 -52.198 1.00 50.61 85 SER C N 1
ATOM 9005 C CA . SER C 3 85 ? 38.591 27.141 -53.278 1.00 50.09 85 SER C CA 1
ATOM 9006 C C . SER C 3 85 ? 38.625 25.643 -53.026 1.00 47.87 85 SER C C 1
ATOM 9007 O O . SER C 3 85 ? 39.671 25.001 -53.080 1.00 49.49 85 SER C O 1
ATOM 9015 N N . LEU C 3 86 ? 37.461 25.088 -52.725 1.00 49.56 86 LEU C N 1
ATOM 9016 C CA . LEU C 3 86 ? 37.376 23.676 -52.397 1.00 50.41 86 LEU C CA 1
ATOM 9017 C C . LEU C 3 86 ? 37.655 22.811 -53.620 1.00 52.20 86 LEU C C 1
ATOM 9018 O O . LEU C 3 86 ? 37.228 23.123 -54.734 1.00 53.55 86 LEU C O 1
ATOM 9034 N N . GLN C 3 87 ? 38.357 21.709 -53.401 1.00 51.19 87 GLN C N 1
ATOM 9035 C CA . GLN C 3 87 ? 38.797 20.806 -54.449 1.00 53.75 87 GLN C CA 1
ATOM 9036 C C . GLN C 3 87 ? 38.204 19.426 -54.220 1.00 55.37 87 GLN C C 1
ATOM 9037 O O . GLN C 3 87 ? 37.810 19.085 -53.098 1.00 57.15 87 GLN C O 1
ATOM 9051 N N . PRO C 3 88 ? 38.132 18.599 -55.260 1.00 54.72 88 PRO C N 1
ATOM 9052 C CA . PRO C 3 88 ? 37.553 17.259 -55.077 1.00 55.94 88 PRO C CA 1
ATOM 9053 C C . PRO C 3 88 ? 38.268 16.406 -54.038 1.00 53.32 88 PRO C C 1
ATOM 9054 O O . PRO C 3 88 ? 37.635 15.525 -53.446 1.00 54.88 88 PRO C O 1
ATOM 9065 N N . ASP C 3 89 ? 39.564 16.613 -53.803 1.00 50.68 89 ASP C N 1
ATOM 9066 C CA . ASP C 3 89 ? 40.261 15.834 -52.782 1.00 52.54 89 ASP C CA 1
ATOM 9067 C C . ASP C 3 89 ? 39.995 16.350 -51.370 1.00 55.32 89 ASP C C 1
ATOM 9068 O O . ASP C 3 89 ? 40.504 15.773 -50.402 1.00 52.85 89 ASP C O 1
ATOM 9077 N N . ASP C 3 90 ? 39.220 17.419 -51.228 1.00 52.06 90 ASP C N 1
ATOM 9078 C CA . ASP C 3 90 ? 38.798 17.908 -49.925 1.00 52.99 90 ASP C CA 1
ATOM 9079 C C . ASP C 3 90 ? 37.511 17.246 -49.449 1.00 51.96 90 ASP C C 1
ATOM 9080 O O . ASP C 3 90 ? 36.988 17.616 -48.396 1.00 48.30 90 ASP C O 1
ATOM 9089 N N . THR C 3 91 ? 36.979 16.290 -50.197 1.00 51.82 91 THR C N 1
ATOM 9090 C CA . THR C 3 91 ? 35.755 15.621 -49.778 1.00 48.76 91 THR C CA 1
ATOM 9091 C C . THR C 3 91 ? 36.050 14.728 -48.576 1.00 46.77 91 THR C C 1
ATOM 9092 O O . THR C 3 91 ? 36.928 13.861 -48.638 1.00 47.29 91 THR C O 1
ATOM 9103 N N . ALA C 3 92 ? 35.324 14.944 -47.481 1.00 47.28 92 ALA C N 1
ATOM 9104 C CA . ALA C 3 92 ? 35.542 14.190 -46.255 1.00 47.68 92 ALA C CA 1
ATOM 9105 C C . ALA C 3 92 ? 34.533 14.639 -45.207 1.00 46.69 92 ALA C C 1
ATOM 9106 O O . ALA C 3 92 ? 33.814 15.627 -45.380 1.00 46.28 92 ALA C O 1
ATOM 9113 N N . VAL C 3 93 ? 34.477 13.883 -44.127 1.00 46.21 93 VAL C N 1
ATOM 9114 C CA . VAL C 3 93 ? 33.751 14.300 -42.939 1.00 46.74 93 VAL C CA 1
ATOM 9115 C C . VAL C 3 93 ? 34.707 15.125 -42.097 1.00 43.76 93 VAL C C 1
ATOM 9116 O O . VAL C 3 93 ? 35.836 14.698 -41.830 1.00 43.41 93 VAL C O 1
ATOM 9129 N N . TYR C 3 94 ? 34.259 16.302 -41.681 1.00 42.53 94 TYR C N 1
ATOM 9130 C CA . TYR C 3 94 ? 35.090 17.234 -40.938 1.00 41.71 94 TYR C CA 1
ATOM 9131 C C . TYR C 3 94 ? 34.672 17.247 -39.480 1.00 41.30 94 TYR C C 1
ATOM 9132 O O . TYR C 3 94 ? 33.479 17.353 -39.170 1.00 41.17 94 TYR C O 1
ATOM 9150 N N . PHE C 3 95 ? 35.657 17.129 -38.593 1.00 41.56 95 PHE C N 1
ATOM 9151 C CA . PHE C 3 95 ? 35.436 17.108 -37.155 1.00 39.98 95 PHE C CA 1
ATOM 9152 C C . PHE C 3 95 ? 36.123 18.306 -36.510 1.00 36.98 95 PHE C C 1
ATOM 9153 O O . PHE C 3 95 ? 37.184 18.742 -36.958 1.00 35.53 95 PHE C O 1
ATOM 9170 N N . CYS C 3 96 ? 35.504 18.837 -35.455 1.00 39.79 96 CYS C N 1
ATOM 9171 C CA . CYS C 3 96 ? 36.146 19.780 -34.546 1.00 38.31 96 CYS C CA 1
ATOM 9172 C C . CYS C 3 96 ? 36.500 19.012 -33.278 1.00 37.55 96 CYS C C 1
ATOM 9173 O O . CYS C 3 96 ? 35.670 18.279 -32.733 1.00 37.32 96 CYS C O 1
ATOM 9180 N N . ALA C 3 97 ? 37.735 19.160 -32.830 1.00 37.93 97 ALA C N 1
ATOM 9181 C CA . ALA C 3 97 ? 38.245 18.423 -31.690 1.00 37.84 97 ALA C CA 1
ATOM 9182 C C . ALA C 3 97 ? 38.858 19.375 -30.673 1.00 38.06 97 ALA C C 1
ATOM 9183 O O . ALA C 3 97 ? 39.326 20.464 -31.019 1.00 37.30 97 ALA C O 1
ATOM 9190 N N . ARG C 3 98 ? 38.866 18.941 -29.416 1.00 39.74 98 ARG C N 1
ATOM 9191 C CA . ARG C 3 98 ? 39.402 19.721 -28.312 1.00 36.56 98 ARG C CA 1
ATOM 9192 C C . ARG C 3 98 ? 40.795 19.222 -27.963 1.00 35.10 98 ARG C C 1
ATOM 9193 O O . ARG C 3 98 ? 40.985 18.033 -27.688 1.00 35.48 98 ARG C O 1
ATOM 9214 N N . VAL C 3 99 ? 41.760 20.138 -27.965 1.00 34.76 99 VAL C N 1
ATOM 9215 C CA . VAL C 3 99 ? 43.116 19.848 -27.510 1.00 36.80 99 VAL C CA 1
ATOM 9216 C C . VAL C 3 99 ? 43.674 18.649 -28.268 1.00 35.92 99 VAL C C 1
ATOM 9217 O O . VAL C 3 99 ? 43.447 17.492 -27.897 1.00 35.91 99 VAL C O 1
ATOM 9230 N N . CYS C 3 100 ? 44.419 18.923 -29.328 1.00 37.61 100 CYS C N 1
ATOM 9231 C CA . CYS C 3 100 ? 44.975 17.892 -30.188 1.00 39.49 100 CYS C CA 1
ATOM 9232 C C . CYS C 3 100 ? 46.485 17.896 -30.054 1.00 40.77 100 CYS C C 1
ATOM 9233 O O . CYS C 3 100 ? 47.113 18.958 -30.063 1.00 40.72 100 CYS C O 1
ATOM 9240 N N . ILE C 3 101 ? 47.063 16.707 -29.935 1.00 43.48 101 ILE C N 1
ATOM 9241 C CA . ILE C 3 101 ? 48.497 16.545 -29.752 1.00 47.47 101 ILE C CA 1
ATOM 9242 C C . ILE C 3 101 ? 49.045 15.779 -30.943 1.00 51.90 101 ILE C C 1
ATOM 9243 O O . ILE C 3 101 ? 48.573 14.680 -31.256 1.00 50.45 101 ILE C O 1
ATOM 9259 N N . ARG C 3 102 ? 50.046 16.358 -31.588 1.00 53.65 102 ARG C N 1
ATOM 9260 C CA . ARG C 3 102 ? 50.671 15.764 -32.750 1.00 56.91 102 ARG C CA 1
ATOM 9261 C C . ARG C 3 102 ? 52.178 15.673 -32.621 1.00 58.18 102 ARG C C 1
ATOM 9262 O O . ARG C 3 102 ? 52.828 15.222 -33.566 1.00 67.62 102 ARG C O 1
ATOM 9283 N N . GLY C 3 103 ? 52.748 16.079 -31.489 1.00 56.96 103 GLY C N 1
ATOM 9284 C CA . GLY C 3 103 ? 54.178 16.206 -31.340 1.00 60.81 103 GLY C CA 1
ATOM 9285 C C . GLY C 3 103 ? 54.978 14.917 -31.399 1.00 69.65 103 GLY C C 1
ATOM 9286 O O . GLY C 3 103 ? 55.975 14.826 -32.124 1.00 69.67 103 GLY C O 1
ATOM 9290 N N . PRO C 3 104 ? 54.568 13.886 -30.629 1.00 79.03 104 PRO C N 1
ATOM 9291 C CA . PRO C 3 104 ? 55.458 12.723 -30.436 1.00 72.46 104 PRO C CA 1
ATOM 9292 C C . PRO C 3 104 ? 55.869 11.993 -31.715 1.00 75.68 104 PRO C C 1
ATOM 9293 O O . PRO C 3 104 ? 57.064 11.905 -32.011 1.00 75.50 104 PRO C O 1
ATOM 9304 N N . GLU C 3 105 ? 54.901 11.478 -32.468 1.00 75.27 105 GLU C N 1
ATOM 9305 C CA . GLU C 3 105 ? 55.081 10.605 -33.623 1.00 77.48 105 GLU C CA 1
ATOM 9306 C C . GLU C 3 105 ? 54.050 11.085 -34.656 1.00 78.79 105 GLU C C 1
ATOM 9307 O O . GLU C 3 105 ? 53.103 11.776 -34.286 1.00 77.66 105 GLU C O 1
ATOM 9319 N N . PRO C 3 106 ? 54.244 10.797 -35.969 1.00 74.32 106 PRO C N 1
ATOM 9320 C CA . PRO C 3 106 ? 53.097 10.986 -36.874 1.00 74.73 106 PRO C CA 1
ATOM 9321 C C . PRO C 3 106 ? 51.942 10.164 -36.344 1.00 69.27 106 PRO C C 1
ATOM 9322 O O . PRO C 3 106 ? 51.949 8.941 -36.446 1.00 73.78 106 PRO C O 1
ATOM 9333 N N . LYS C 3 107 ? 50.951 10.856 -35.785 1.00 65.37 107 LYS C N 1
ATOM 9334 C CA . LYS C 3 107 ? 49.836 10.280 -35.051 1.00 64.08 107 LYS C CA 1
ATOM 9335 C C . LYS C 3 107 ? 48.942 11.446 -34.667 1.00 54.65 107 LYS C C 1
ATOM 9336 O O . LYS C 3 107 ? 49.282 12.608 -34.901 1.00 56.41 107 LYS C O 1
ATOM 9355 N N . LEU C 3 108 ? 47.793 11.132 -34.084 1.00 50.12 108 LEU C N 1
ATOM 9356 C CA . LEU C 3 108 ? 46.876 12.189 -33.683 1.00 47.24 108 LEU C CA 1
ATOM 9357 C C . LEU C 3 108 ? 45.983 11.676 -32.574 1.00 43.46 108 LEU C C 1
ATOM 9358 O O . LEU C 3 108 ? 45.277 10.681 -32.758 1.00 41.29 108 LEU C O 1
ATOM 9374 N N . ARG C 3 109 ? 46.012 12.359 -31.437 1.00 43.68 109 ARG C N 1
ATOM 9375 C CA . ARG C 3 109 ? 45.074 12.133 -30.348 1.00 43.47 109 ARG C CA 1
ATOM 9376 C C . ARG C 3 109 ? 44.526 13.481 -29.910 1.00 40.74 109 ARG C C 1
ATOM 9377 O O . ARG C 3 109 ? 45.284 14.445 -29.777 1.00 39.97 109 ARG C O 1
ATOM 9398 N N . CYS C 3 110 ? 43.215 13.556 -29.699 1.00 40.39 110 CYS C N 1
ATOM 9399 C CA . CYS C 3 110 ? 42.570 14.757 -29.186 1.00 40.02 110 CYS C CA 1
ATOM 9400 C C . CYS C 3 110 ? 41.655 14.367 -28.037 1.00 39.47 110 CYS C C 1
ATOM 9401 O O . CYS C 3 110 ? 41.104 13.267 -28.022 1.00 41.07 110 CYS C O 1
ATOM 9408 N N . ASP C 3 111 ? 41.496 15.277 -27.072 1.00 39.62 111 ASP C N 1
ATOM 9409 C CA . ASP C 3 111 ? 40.763 14.941 -25.852 1.00 39.68 111 ASP C CA 1
ATOM 9410 C C . ASP C 3 111 ? 39.290 14.670 -26.132 1.00 38.81 111 ASP C C 1
ATOM 9411 O O . ASP C 3 111 ? 38.734 13.671 -25.663 1.00 38.79 111 ASP C O 1
ATOM 9420 N N . ASP C 3 112 ? 38.635 15.552 -26.881 1.00 39.04 112 ASP C N 1
ATOM 9421 C CA . ASP C 3 112 ? 37.227 15.388 -27.210 1.00 39.98 112 ASP C CA 1
ATOM 9422 C C . ASP C 3 112 ? 37.001 15.698 -28.681 1.00 39.45 112 ASP C C 1
ATOM 9423 O O . ASP C 3 112 ? 37.706 16.519 -29.270 1.00 38.39 112 ASP C O 1
ATOM 9432 N N . TRP C 3 113 ? 35.996 15.044 -29.264 1.00 41.76 113 TRP C N 1
ATOM 9433 C CA . TRP C 3 113 ? 35.692 15.171 -30.683 1.00 38.70 113 TRP C CA 1
ATOM 9434 C C . TRP C 3 113 ? 34.203 15.418 -30.888 1.00 37.77 113 TRP C C 1
ATOM 9435 O O . TRP C 3 113 ? 33.372 15.001 -30.078 1.00 38.29 113 TRP C O 1
ATOM 9456 N N . GLY C 3 114 ? 33.871 16.086 -31.997 1.00 38.12 114 GLY C N 1
ATOM 9457 C CA . GLY C 3 114 ? 32.490 16.267 -32.396 1.00 38.49 114 GLY C CA 1
ATOM 9458 C C . GLY C 3 114 ? 31.960 15.085 -33.193 1.00 39.50 114 GLY C C 1
ATOM 9459 O O . GLY C 3 114 ? 32.670 14.129 -33.494 1.00 39.95 114 GLY C O 1
ATOM 9463 N N . GLN C 3 115 ? 30.669 15.155 -33.527 1.00 41.18 115 GLN C N 1
ATOM 9464 C CA . GLN C 3 115 ? 30.042 14.065 -34.267 1.00 44.28 115 GLN C CA 1
ATOM 9465 C C . GLN C 3 115 ? 30.397 14.081 -35.750 1.00 46.67 115 GLN C C 1
ATOM 9466 O O . GLN C 3 115 ? 30.385 13.025 -36.387 1.00 46.80 115 GLN C O 1
ATOM 9480 N N . GLY C 3 116 ? 30.685 15.242 -36.317 1.00 47.99 116 GLY C N 1
ATOM 9481 C CA . GLY C 3 116 ? 31.074 15.353 -37.709 1.00 46.21 116 GLY C CA 1
ATOM 9482 C C . GLY C 3 116 ? 29.942 15.853 -38.586 1.00 46.95 116 GLY C C 1
ATOM 9483 O O . GLY C 3 116 ? 28.756 15.700 -38.274 1.00 47.48 116 GLY C O 1
ATOM 9487 N N . THR C 3 117 ? 30.313 16.473 -39.703 1.00 44.74 117 THR C N 1
ATOM 9488 C CA . THR C 3 117 ? 29.360 16.917 -40.709 1.00 45.41 117 THR C CA 1
ATOM 9489 C C . THR C 3 117 ? 29.950 16.635 -42.084 1.00 45.91 117 THR C C 1
ATOM 9490 O O . THR C 3 117 ? 31.144 16.838 -42.309 1.00 44.80 117 THR C O 1
ATOM 9501 N N . GLN C 3 118 ? 29.115 16.159 -42.996 1.00 46.92 118 GLN C N 1
ATOM 9502 C CA . GLN C 3 118 ? 29.594 15.732 -44.302 1.00 47.51 118 GLN C CA 1
ATOM 9503 C C . GLN C 3 118 ? 29.885 16.927 -45.197 1.00 45.93 118 GLN C C 1
ATOM 9504 O O . GLN C 3 118 ? 29.111 17.885 -45.253 1.00 46.89 118 GLN C O 1
ATOM 9518 N N . VAL C 3 119 ? 31.004 16.856 -45.909 1.00 45.56 119 VAL C N 1
ATOM 9519 C CA . VAL C 3 119 ? 31.378 17.849 -46.905 1.00 45.69 119 VAL C CA 1
ATOM 9520 C C . VAL C 3 119 ? 31.682 17.125 -48.207 1.00 48.80 119 VAL C C 1
ATOM 9521 O O . VAL C 3 119 ? 32.534 16.230 -48.236 1.00 48.46 119 VAL C O 1
ATOM 9534 N N . THR C 3 120 ? 31.001 17.522 -49.283 1.00 50.37 120 THR C N 1
ATOM 9535 C CA . THR C 3 120 ? 31.153 16.889 -50.586 1.00 49.98 120 THR C CA 1
ATOM 9536 C C . THR C 3 120 ? 31.342 17.946 -51.666 1.00 52.16 120 THR C C 1
ATOM 9537 O O . THR C 3 120 ? 30.532 18.871 -51.785 1.00 52.69 120 THR C O 1
ATOM 9548 N N . VAL C 3 121 ? 32.385 17.789 -52.472 1.00 55.22 121 VAL C N 1
ATOM 9549 C CA . VAL C 3 121 ? 32.693 18.712 -53.559 1.00 56.52 121 VAL C CA 1
ATOM 9550 C C . VAL C 3 121 ? 32.345 18.003 -54.861 1.00 56.52 121 VAL C C 1
ATOM 9551 O O . VAL C 3 121 ? 33.159 17.251 -55.403 1.00 56.36 121 VAL C O 1
ATOM 9564 N N . SER C 3 122 ? 31.145 18.239 -55.375 1.00 56.59 122 SER C N 1
ATOM 9565 C CA . SER C 3 122 ? 30.695 17.540 -56.571 1.00 59.40 122 SER C CA 1
ATOM 9566 C C . SER C 3 122 ? 31.252 18.165 -57.841 1.00 57.25 122 SER C C 1
ATOM 9567 O O . SER C 3 122 ? 30.568 18.957 -58.488 1.00 57.54 122 SER C O 1
ATOM 9575 N N . MET D 1 1 ? 24.666 10.074 -48.748 1.00 66.59 1 MET D N 1
ATOM 9576 C CA . MET D 1 1 ? 25.922 9.308 -49.079 1.00 76.91 1 MET D CA 1
ATOM 9577 C C . MET D 1 1 ? 25.833 7.894 -48.465 1.00 76.50 1 MET D C 1
ATOM 9578 O O . MET D 1 1 ? 26.829 7.216 -48.286 1.00 71.93 1 MET D O 1
ATOM 9594 N N . GLY D 1 2 ? 24.612 7.387 -48.335 1.00 78.93 2 GLY D N 1
ATOM 9595 C CA . GLY D 1 2 ? 24.349 6.336 -47.360 1.00 76.24 2 GLY D CA 1
ATOM 9596 C C . GLY D 1 2 ? 25.148 5.052 -47.546 1.00 72.95 2 GLY D C 1
ATOM 9597 O O . GLY D 1 2 ? 25.791 4.572 -46.608 1.00 72.75 2 GLY D O 1
ATOM 9601 N N . SER D 1 3 ? 25.057 4.442 -48.731 1.00 77.76 3 SER D N 1
ATOM 9602 C CA . SER D 1 3 ? 25.529 3.067 -49.022 1.00 82.20 3 SER D CA 1
ATOM 9603 C C . SER D 1 3 ? 24.649 2.085 -48.244 1.00 68.28 3 SER D C 1
ATOM 9604 O O . SER D 1 3 ? 23.416 2.146 -48.384 1.00 65.22 3 SER D O 1
ATOM 9612 N N . ALA D 1 4 ? 25.210 1.175 -47.430 1.00 67.70 4 ALA D N 1
ATOM 9613 C CA . ALA D 1 4 ? 24.430 0.084 -46.839 1.00 60.45 4 ALA D CA 1
ATOM 9614 C C . ALA D 1 4 ? 23.388 0.559 -45.828 1.00 56.00 4 ALA D C 1
ATOM 9615 O O . ALA D 1 4 ? 23.259 1.760 -45.579 1.00 55.59 4 ALA D O 1
ATOM 9622 N N . PHE D 1 5 ? 22.621 -0.361 -45.244 1.00 54.17 5 PHE D N 1
ATOM 9623 C CA . PHE D 1 5 ? 21.471 0.063 -44.451 1.00 51.68 5 PHE D CA 1
ATOM 9624 C C . PHE D 1 5 ? 21.903 0.833 -43.206 1.00 50.10 5 PHE D C 1
ATOM 9625 O O . PHE D 1 5 ? 21.469 1.967 -42.978 1.00 48.60 5 PHE D O 1
ATOM 9642 N N . GLU D 1 6 ? 22.745 0.230 -42.370 1.00 49.96 6 GLU D N 1
ATOM 9643 C CA . GLU D 1 6 ? 23.204 0.950 -41.190 1.00 48.63 6 GLU D CA 1
ATOM 9644 C C . GLU D 1 6 ? 24.002 2.181 -41.580 1.00 48.98 6 GLU D C 1
ATOM 9645 O O . GLU D 1 6 ? 23.847 3.242 -40.969 1.00 47.91 6 GLU D O 1
ATOM 9657 N N . ARG D 1 7 ? 24.854 2.066 -42.598 1.00 51.34 7 ARG D N 1
ATOM 9658 C CA . ARG D 1 7 ? 25.591 3.235 -43.058 1.00 54.60 7 ARG D CA 1
ATOM 9659 C C . ARG D 1 7 ? 24.657 4.358 -43.463 1.00 52.13 7 ARG D C 1
ATOM 9660 O O . ARG D 1 7 ? 24.999 5.533 -43.308 1.00 52.85 7 ARG D O 1
ATOM 9681 N N . VAL D 1 8 ? 23.485 4.022 -43.995 1.00 53.26 8 VAL D N 1
ATOM 9682 C CA . VAL D 1 8 ? 22.468 5.036 -44.250 1.00 50.91 8 VAL D CA 1
ATOM 9683 C C . VAL D 1 8 ? 21.919 5.585 -42.939 1.00 46.76 8 VAL D C 1
ATOM 9684 O O . VAL D 1 8 ? 21.700 6.795 -42.790 1.00 43.27 8 VAL D O 1
ATOM 9697 N N . VAL D 1 9 ? 21.663 4.697 -41.980 1.00 46.11 9 VAL D N 1
ATOM 9698 C CA . VAL D 1 9 ? 21.217 5.136 -40.666 1.00 44.31 9 VAL D CA 1
ATOM 9699 C C . VAL D 1 9 ? 22.256 6.056 -40.048 1.00 44.61 9 VAL D C 1
ATOM 9700 O O . VAL D 1 9 ? 21.926 7.125 -39.527 1.00 44.00 9 VAL D O 1
ATOM 9713 N N . ARG D 1 10 ? 23.532 5.679 -40.138 1.00 45.39 10 ARG D N 1
ATOM 9714 C CA . ARG D 1 10 ? 24.581 6.504 -39.554 1.00 46.00 10 ARG D CA 1
ATOM 9715 C C . ARG D 1 10 ? 24.519 7.926 -40.087 1.00 46.54 10 ARG D C 1
ATOM 9716 O O . ARG D 1 10 ? 24.633 8.884 -39.318 1.00 48.21 10 ARG D O 1
ATOM 9737 N N . ARG D 1 11 ? 24.332 8.085 -41.401 1.00 46.14 11 ARG D N 1
ATOM 9738 C CA . ARG D 1 11 ? 24.375 9.419 -41.990 1.00 47.02 11 ARG D CA 1
ATOM 9739 C C . ARG D 1 11 ? 23.113 10.190 -41.690 1.00 44.89 11 ARG D C 1
ATOM 9740 O O . ARG D 1 11 ? 23.157 11.406 -41.484 1.00 45.92 11 ARG D O 1
ATOM 9761 N N . VAL D 1 12 ? 21.976 9.504 -41.691 1.00 44.43 12 VAL D N 1
ATOM 9762 C CA . VAL D 1 12 ? 20.724 10.172 -41.376 1.00 44.28 12 VAL D CA 1
ATOM 9763 C C . VAL D 1 12 ? 20.813 10.799 -39.996 1.00 43.15 12 VAL D C 1
ATOM 9764 O O . VAL D 1 12 ? 20.444 11.961 -39.791 1.00 42.25 12 VAL D O 1
ATOM 9777 N N . VAL D 1 13 ? 21.320 10.035 -39.030 1.00 44.33 13 VAL D N 1
ATOM 9778 C CA . VAL D 1 13 ? 21.461 10.547 -37.674 1.00 44.08 13 VAL D CA 1
ATOM 9779 C C . VAL D 1 13 ? 22.515 11.637 -37.635 1.00 44.71 13 VAL D C 1
ATOM 9780 O O . VAL D 1 13 ? 22.320 12.696 -37.026 1.00 44.29 13 VAL D O 1
ATOM 9793 N N . GLN D 1 14 ? 23.645 11.397 -38.293 1.00 45.16 14 GLN D N 1
ATOM 9794 C CA . GLN D 1 14 ? 24.696 12.398 -38.321 1.00 46.54 14 GLN D CA 1
ATOM 9795 C C . GLN D 1 14 ? 24.195 13.709 -38.880 1.00 46.81 14 GLN D C 1
ATOM 9796 O O . GLN D 1 14 ? 24.700 14.773 -38.510 1.00 48.76 14 GLN D O 1
ATOM 9810 N N . GLU D 1 15 ? 23.222 13.652 -39.779 1.00 46.14 15 GLU D N 1
ATOM 9811 C CA . GLU D 1 15 ? 22.723 14.847 -40.433 1.00 45.67 15 GLU D CA 1
ATOM 9812 C C . GLU D 1 15 ? 21.643 15.536 -39.621 1.00 43.72 15 GLU D C 1
ATOM 9813 O O . GLU D 1 15 ? 21.599 16.769 -39.576 1.00 44.02 15 GLU D O 1
ATOM 9825 N N . LEU D 1 16 ? 20.782 14.774 -38.960 1.00 41.70 16 LEU D N 1
ATOM 9826 C CA . LEU D 1 16 ? 19.569 15.339 -38.392 1.00 42.70 16 LEU D CA 1
ATOM 9827 C C . LEU D 1 16 ? 19.592 15.487 -36.877 1.00 41.77 16 LEU D C 1
ATOM 9828 O O . LEU D 1 16 ? 18.853 16.318 -36.345 1.00 40.49 16 LEU D O 1
ATOM 9844 N N . ASP D 1 17 ? 20.406 14.706 -36.167 1.00 41.54 17 ASP D N 1
ATOM 9845 C CA . ASP D 1 17 ? 20.419 14.717 -34.704 1.00 42.08 17 ASP D CA 1
ATOM 9846 C C . ASP D 1 17 ? 21.550 15.623 -34.250 1.00 41.29 17 ASP D C 1
ATOM 9847 O O . ASP D 1 17 ? 22.688 15.190 -34.089 1.00 42.16 17 ASP D O 1
ATOM 9856 N N . HIS D 1 18 ? 21.225 16.896 -34.040 1.00 42.24 18 HIS D N 1
ATOM 9857 C CA . HIS D 1 18 ? 22.236 17.839 -33.578 1.00 41.95 18 HIS D CA 1
ATOM 9858 C C . HIS D 1 18 ? 22.586 17.621 -32.112 1.00 42.43 18 HIS D C 1
ATOM 9859 O O . HIS D 1 18 ? 23.708 17.924 -31.695 1.00 41.63 18 HIS D O 1
ATOM 9873 N N . GLY D 1 19 ? 21.653 17.111 -31.317 1.00 44.60 19 GLY D N 1
ATOM 9874 C CA . GLY D 1 19 ? 21.881 16.982 -29.894 1.00 42.77 19 GLY D CA 1
ATOM 9875 C C . GLY D 1 19 ? 22.332 15.606 -29.478 1.00 41.21 19 GLY D C 1
ATOM 9876 O O . GLY D 1 19 ? 22.670 15.393 -28.314 1.00 39.49 19 GLY D O 1
ATOM 9880 N N . GLY D 1 20 ? 22.357 14.668 -30.417 1.00 39.72 20 GLY D N 1
ATOM 9881 C CA . GLY D 1 20 ? 22.742 13.315 -30.073 1.00 41.65 20 GLY D CA 1
ATOM 9882 C C . GLY D 1 20 ? 21.769 12.607 -29.160 1.00 37.46 20 GLY D C 1
ATOM 9883 O O . GLY D 1 20 ? 22.181 11.799 -28.321 1.00 35.18 20 GLY D O 1
ATOM 9887 N N . GLU D 1 21 ? 20.484 12.871 -29.317 1.00 36.71 21 GLU D N 1
ATOM 9888 C CA . GLU D 1 21 ? 19.466 12.237 -28.503 1.00 36.50 21 GLU D CA 1
ATOM 9889 C C . GLU D 1 21 ? 18.869 10.995 -29.150 1.00 36.10 21 GLU D C 1
ATOM 9890 O O . GLU D 1 21 ? 18.097 10.286 -28.498 1.00 36.18 21 GLU D O 1
ATOM 9902 N N . PHE D 1 22 ? 19.206 10.698 -30.395 1.00 37.14 22 PHE D N 1
ATOM 9903 C CA . PHE D 1 22 ? 18.517 9.641 -31.115 1.00 36.30 22 PHE D CA 1
ATOM 9904 C C . PHE D 1 22 ? 19.224 8.304 -30.948 1.00 35.01 22 PHE D C 1
ATOM 9905 O O . PHE D 1 22 ? 20.441 8.238 -30.764 1.00 35.86 22 PHE D O 1
ATOM 9922 N N . ILE D 1 23 ? 18.438 7.236 -31.016 1.00 35.79 23 ILE D N 1
ATOM 9923 C CA . ILE D 1 23 ? 18.912 5.863 -30.919 1.00 36.77 23 ILE D CA 1
ATOM 9924 C C . ILE D 1 23 ? 18.804 5.249 -32.313 1.00 37.26 23 ILE D C 1
ATOM 9925 O O . ILE D 1 23 ? 17.690 5.110 -32.841 1.00 37.39 23 ILE D O 1
ATOM 9941 N N . PRO D 1 24 ? 19.910 4.900 -32.958 1.00 38.18 24 PRO D N 1
ATOM 9942 C CA . PRO D 1 24 ? 19.817 4.289 -34.286 1.00 38.99 24 PRO D CA 1
ATOM 9943 C C . PRO D 1 24 ? 19.294 2.871 -34.233 1.00 39.92 24 PRO D C 1
ATOM 9944 O O . PRO D 1 24 ? 19.530 2.132 -33.278 1.00 40.77 24 PRO D O 1
ATOM 9955 N N . VAL D 1 25 ? 18.591 2.491 -35.287 1.00 40.53 25 VAL D N 1
ATOM 9956 C CA . VAL D 1 25 ? 18.189 1.104 -35.470 1.00 43.36 25 VAL D CA 1
ATOM 9957 C C . VAL D 1 25 ? 19.345 0.336 -36.099 1.00 44.02 25 VAL D C 1
ATOM 9958 O O . VAL D 1 25 ? 20.058 0.850 -36.970 1.00 43.83 25 VAL D O 1
ATOM 9971 N N . THR D 1 26 ? 19.541 -0.904 -35.657 1.00 45.77 26 THR D N 1
ATOM 9972 C CA . THR D 1 26 ? 20.690 -1.693 -36.082 1.00 49.79 26 THR D CA 1
ATOM 9973 C C . THR D 1 26 ? 20.391 -2.637 -37.237 1.00 49.16 26 THR D C 1
ATOM 9974 O O . THR D 1 26 ? 21.278 -2.891 -38.055 1.00 48.41 26 THR D O 1
ATOM 9985 N N . SER D 1 27 ? 19.181 -3.174 -37.317 1.00 49.01 27 SER D N 1
ATOM 9986 C CA . SER D 1 27 ? 18.794 -4.081 -38.384 1.00 49.06 27 SER D CA 1
ATOM 9987 C C . SER D 1 27 ? 17.420 -3.680 -38.884 1.00 53.16 27 SER D C 1
ATOM 9988 O O . SER D 1 27 ? 16.630 -3.083 -38.152 1.00 55.31 27 SER D O 1
ATOM 9996 N N . LEU D 1 28 ? 17.138 -4.011 -40.140 1.00 54.16 28 LEU D N 1
ATOM 9997 C CA . LEU D 1 28 ? 15.864 -3.616 -40.728 1.00 54.41 28 LEU D CA 1
ATOM 9998 C C . LEU D 1 28 ? 14.698 -4.372 -40.102 1.00 55.04 28 LEU D C 1
ATOM 9999 O O . LEU D 1 28 ? 13.594 -3.830 -39.985 1.00 55.82 28 LEU D O 1
ATOM 10015 N N . GLN D 1 29 ? 14.908 -5.625 -39.709 1.00 54.24 29 GLN D N 1
ATOM 10016 C CA . GLN D 1 29 ? 13.844 -6.356 -39.030 1.00 57.95 29 GLN D CA 1
ATOM 10017 C C . GLN D 1 29 ? 13.542 -5.753 -37.665 1.00 56.91 29 GLN D C 1
ATOM 10018 O O . GLN D 1 29 ? 12.374 -5.631 -37.273 1.00 60.07 29 GLN D O 1
ATOM 10032 N N . SER D 1 30 ? 14.587 -5.380 -36.925 1.00 56.74 30 SER D N 1
ATOM 10033 C CA . SER D 1 30 ? 14.401 -4.818 -35.595 1.00 60.15 30 SER D CA 1
ATOM 10034 C C . SER D 1 30 ? 13.534 -3.569 -35.633 1.00 55.57 30 SER D C 1
ATOM 10035 O O . SER D 1 30 ? 12.801 -3.293 -34.680 1.00 55.89 30 SER D O 1
ATOM 10043 N N . SER D 1 31 ? 13.566 -2.828 -36.736 1.00 53.86 31 SER D N 1
ATOM 10044 C CA . SER D 1 31 ? 12.758 -1.619 -36.852 1.00 53.00 31 SER D CA 1
ATOM 10045 C C . SER D 1 31 ? 11.262 -1.905 -36.831 1.00 51.19 31 SER D C 1
ATOM 10046 O O . SER D 1 31 ? 10.458 -0.962 -36.815 1.00 48.97 31 SER D O 1
ATOM 10054 N N . THR D 1 32 ? 10.871 -3.171 -36.851 1.00 53.18 32 THR D N 1
ATOM 10055 C CA . THR D 1 32 ? 9.460 -3.506 -36.785 1.00 51.55 32 THR D CA 1
ATOM 10056 C C . THR D 1 32 ? 8.910 -3.156 -35.410 1.00 52.77 32 THR D C 1
ATOM 10057 O O . THR D 1 32 ? 9.568 -3.359 -34.387 1.00 55.91 32 THR D O 1
ATOM 10068 N N . GLY D 1 33 ? 7.693 -2.626 -35.390 1.00 56.00 33 GLY D N 1
ATOM 10069 C CA . GLY D 1 33 ? 7.025 -2.299 -34.156 1.00 58.24 33 GLY D CA 1
ATOM 10070 C C . GLY D 1 33 ? 7.451 -0.999 -33.526 1.00 55.09 33 GLY D C 1
ATOM 10071 O O . GLY D 1 33 ? 6.705 -0.457 -32.708 1.00 52.31 33 GLY D O 1
ATOM 10075 N N . PHE D 1 34 ? 8.618 -0.472 -33.881 1.00 53.24 34 PHE D N 1
ATOM 10076 C CA . PHE D 1 34 ? 9.116 0.771 -33.302 1.00 49.18 34 PHE D CA 1
ATOM 10077 C C . PHE D 1 34 ? 8.379 1.942 -33.941 1.00 47.37 34 PHE D C 1
ATOM 10078 O O . PHE D 1 34 ? 8.865 2.613 -34.853 1.00 48.23 34 PHE D O 1
ATOM 10095 N N . GLN D 1 35 ? 7.180 2.178 -33.443 1.00 47.80 35 GLN D N 1
ATOM 10096 C CA . GLN D 1 35 ? 6.356 3.306 -33.823 1.00 48.94 35 GLN D CA 1
ATOM 10097 C C . GLN D 1 35 ? 6.207 4.246 -32.635 1.00 47.40 35 GLN D C 1
ATOM 10098 O O . GLN D 1 35 ? 6.565 3.899 -31.504 1.00 44.84 35 GLN D O 1
ATOM 10112 N N . PRO D 1 36 ? 5.679 5.446 -32.846 1.00 46.72 36 PRO D N 1
ATOM 10113 C CA . PRO D 1 36 ? 5.340 6.283 -31.697 1.00 45.10 36 PRO D CA 1
ATOM 10114 C C . PRO D 1 36 ? 4.416 5.539 -30.746 1.00 43.28 36 PRO D C 1
ATOM 10115 O O . PRO D 1 36 ? 3.431 4.927 -31.157 1.00 44.10 36 PRO D O 1
ATOM 10126 N N . TYR D 1 37 ? 4.763 5.579 -29.464 1.00 43.01 37 TYR D N 1
ATOM 10127 C CA . TYR D 1 37 ? 4.042 4.995 -28.341 1.00 41.92 37 TYR D CA 1
ATOM 10128 C C . TYR D 1 37 ? 4.273 3.500 -28.150 1.00 42.47 37 TYR D C 1
ATOM 10129 O O . TYR D 1 37 ? 3.745 2.960 -27.194 1.00 42.54 37 TYR D O 1
ATOM 10147 N N . CYS D 1 38 ? 5.033 2.818 -29.000 1.00 44.23 38 CYS D N 1
ATOM 10148 C CA . CYS D 1 38 ? 5.404 1.449 -28.675 1.00 47.06 38 CYS D CA 1
ATOM 10149 C C . CYS D 1 38 ? 6.186 1.481 -27.369 1.00 43.05 38 CYS D C 1
ATOM 10150 O O . CYS D 1 38 ? 6.992 2.384 -27.134 1.00 40.45 38 CYS D O 1
ATOM 10157 N N . LEU D 1 39 ? 5.937 0.508 -26.505 1.00 43.56 39 LEU D N 1
ATOM 10158 C CA . LEU D 1 39 ? 6.737 0.344 -25.300 1.00 40.79 39 LEU D CA 1
ATOM 10159 C C . LEU D 1 39 ? 7.973 -0.481 -25.621 1.00 40.80 39 LEU D C 1
ATOM 10160 O O . LEU D 1 39 ? 7.867 -1.572 -26.183 1.00 42.99 39 LEU D O 1
ATOM 10176 N N . VAL D 1 40 ? 9.139 0.045 -25.273 1.00 38.86 40 VAL D N 1
ATOM 10177 C CA . VAL D 1 40 ? 10.401 -0.644 -25.494 1.00 39.92 40 VAL D CA 1
ATOM 10178 C C . VAL D 1 40 ? 11.051 -0.898 -24.148 1.00 38.04 40 VAL D C 1
ATOM 10179 O O . VAL D 1 40 ? 10.871 -0.130 -23.201 1.00 37.31 40 VAL D O 1
ATOM 10192 N N . VAL D 1 41 ? 11.817 -1.972 -24.066 1.00 38.63 41 VAL D N 1
ATOM 10193 C CA . VAL D 1 41 ? 12.477 -2.345 -22.827 1.00 40.18 41 VAL D CA 1
ATOM 10194 C C . VAL D 1 41 ? 13.957 -2.449 -23.124 1.00 42.23 41 VAL D C 1
ATOM 10195 O O . VAL D 1 41 ? 14.353 -2.777 -24.246 1.00 44.11 41 VAL D O 1
ATOM 10208 N N . ARG D 1 42 ? 14.775 -2.160 -22.123 1.00 44.67 42 ARG D N 1
ATOM 10209 C CA . ARG D 1 42 ? 16.203 -2.449 -22.169 1.00 49.85 42 ARG D CA 1
ATOM 10210 C C . ARG D 1 42 ? 16.535 -3.360 -20.993 1.00 51.15 42 ARG D C 1
ATOM 10211 O O . ARG D 1 42 ? 16.442 -2.952 -19.831 1.00 51.29 42 ARG D O 1
ATOM 10232 N N . LYS D 1 43 ? 16.900 -4.596 -21.295 1.00 56.43 43 LYS D N 1
ATOM 10233 C CA . LYS D 1 43 ? 17.156 -5.567 -20.256 1.00 54.01 43 LYS D CA 1
ATOM 10234 C C . LYS D 1 43 ? 18.475 -5.264 -19.554 1.00 55.75 43 LYS D C 1
ATOM 10235 O O . LYS D 1 43 ? 19.302 -4.497 -20.057 1.00 59.77 43 LYS D O 1
ATOM 10254 N N . PRO D 1 44 ? 18.686 -5.856 -18.382 1.00 57.27 44 PRO D N 1
ATOM 10255 C CA . PRO D 1 44 ? 19.919 -5.596 -17.628 1.00 56.98 44 PRO D CA 1
ATOM 10256 C C . PRO D 1 44 ? 21.163 -5.991 -18.410 1.00 58.43 44 PRO D C 1
ATOM 10257 O O . PRO D 1 44 ? 21.165 -6.947 -19.188 1.00 59.59 44 PRO D O 1
ATOM 10268 N N . SER D 1 45 ? 22.233 -5.238 -18.190 1.00 60.75 45 SER D N 1
ATOM 10269 C CA . SER D 1 45 ? 23.488 -5.503 -18.870 1.00 56.46 45 SER D CA 1
ATOM 10270 C C . SER D 1 45 ? 24.252 -6.611 -18.174 1.00 55.37 45 SER D C 1
ATOM 10271 O O . SER D 1 45 ? 24.137 -6.805 -16.962 1.00 56.50 45 SER D O 1
ATOM 10279 N N . SER D 1 46 ? 25.033 -7.344 -18.963 1.00 54.38 46 SER D N 1
ATOM 10280 C CA . SER D 1 46 ? 25.989 -8.317 -18.455 1.00 53.37 46 SER D CA 1
ATOM 10281 C C . SER D 1 46 ? 27.425 -7.927 -18.773 1.00 51.60 46 SER D C 1
ATOM 10282 O O . SER D 1 46 ? 28.354 -8.663 -18.423 1.00 49.23 46 SER D O 1
ATOM 10290 N N . SER D 1 47 ? 27.626 -6.787 -19.422 1.00 52.92 47 SER D N 1
ATOM 10291 C CA . SER D 1 47 ? 28.949 -6.281 -19.735 1.00 50.93 47 SER D CA 1
ATOM 10292 C C . SER D 1 47 ? 28.978 -4.783 -19.501 1.00 49.88 47 SER D C 1
ATOM 10293 O O . SER D 1 47 ? 27.978 -4.095 -19.724 1.00 49.28 47 SER D O 1
ATOM 10301 N N . TRP D 1 48 ? 30.119 -4.290 -19.023 1.00 51.40 48 TRP D N 1
ATOM 10302 C CA . TRP D 1 48 ? 30.338 -2.855 -18.909 1.00 52.66 48 TRP D CA 1
ATOM 10303 C C . TRP D 1 48 ? 30.755 -2.231 -20.231 1.00 50.09 48 TRP D C 1
ATOM 10304 O O . TRP D 1 48 ? 30.857 -1.004 -20.318 1.00 48.77 48 TRP D O 1
ATOM 10325 N N . PHE D 1 49 ? 31.005 -3.047 -21.252 1.00 50.85 49 PHE D N 1
ATOM 10326 C CA . PHE D 1 49 ? 31.464 -2.559 -22.538 1.00 46.45 49 PHE D CA 1
ATOM 10327 C C . PHE D 1 49 ? 30.403 -2.621 -23.625 1.00 45.43 49 PHE D C 1
ATOM 10328 O O . PHE D 1 49 ? 30.658 -2.138 -24.732 1.00 44.29 49 PHE D O 1
ATOM 10345 N N . TRP D 1 50 ? 29.230 -3.185 -23.342 1.00 45.21 50 TRP D N 1
ATOM 10346 C CA . TRP D 1 50 ? 28.084 -3.088 -24.239 1.00 45.17 50 TRP D CA 1
ATOM 10347 C C . TRP D 1 50 ? 26.817 -3.375 -23.446 1.00 48.81 50 TRP D C 1
ATOM 10348 O O . TRP D 1 50 ? 26.802 -4.266 -22.593 1.00 49.93 50 TRP D O 1
ATOM 10369 N N . LYS D 1 51 ? 25.758 -2.624 -23.738 1.00 52.58 51 LYS D N 1
ATOM 10370 C CA . LYS D 1 51 ? 24.464 -2.781 -23.097 1.00 59.07 51 LYS D CA 1
ATOM 10371 C C . LYS D 1 51 ? 23.467 -3.381 -24.068 1.00 60.04 51 LYS D C 1
ATOM 10372 O O . LYS D 1 51 ? 23.463 -3.012 -25.245 1.00 56.81 51 LYS D O 1
ATOM 10391 N N . PRO D 1 52 ? 22.625 -4.310 -23.630 1.00 61.20 52 PRO D N 1
ATOM 10392 C CA . PRO D 1 52 ? 21.539 -4.765 -24.502 1.00 57.67 52 PRO D CA 1
ATOM 10393 C C . PRO D 1 52 ? 20.744 -3.584 -25.029 1.00 58.32 52 PRO D C 1
ATOM 10394 O O . PRO D 1 52 ? 20.621 -2.549 -24.370 1.00 58.32 52 PRO D O 1
ATOM 10405 N N . ARG D 1 53 ? 20.201 -3.761 -26.226 1.00 59.93 53 ARG D N 1
ATOM 10406 C CA . ARG D 1 53 ? 19.536 -2.713 -26.980 1.00 53.31 53 ARG D CA 1
ATOM 10407 C C . ARG D 1 53 ? 18.059 -2.610 -26.615 1.00 50.53 53 ARG D C 1
ATOM 10408 O O . ARG D 1 53 ? 17.463 -3.524 -26.039 1.00 49.66 53 ARG D O 1
ATOM 10429 N N . TYR D 1 54 ? 17.469 -1.468 -26.953 1.00 47.13 54 TYR D N 1
ATOM 10430 C CA . TYR D 1 54 ? 16.031 -1.312 -26.804 1.00 45.43 54 TYR D CA 1
ATOM 10431 C C . TYR D 1 54 ? 15.314 -2.267 -27.750 1.00 47.24 54 TYR D C 1
ATOM 10432 O O . TYR D 1 54 ? 15.751 -2.479 -28.885 1.00 49.23 54 TYR D O 1
ATOM 10450 N N . LYS D 1 55 ? 14.222 -2.861 -27.285 1.00 46.14 55 LYS D N 1
ATOM 10451 C CA . LYS D 1 55 ? 13.467 -3.842 -28.056 1.00 46.15 55 LYS D CA 1
ATOM 10452 C C . LYS D 1 55 ? 11.998 -3.600 -27.785 1.00 45.98 55 LYS D C 1
ATOM 10453 O O . LYS D 1 55 ? 11.620 -3.469 -26.617 1.00 43.65 55 LYS D O 1
ATOM 10472 N N . CYS D 1 56 ? 11.173 -3.523 -28.837 1.00 47.21 56 CYS D N 1
ATOM 10473 C CA . CYS D 1 56 ? 9.730 -3.371 -28.638 1.00 48.28 56 CYS D CA 1
ATOM 10474 C C . CYS D 1 56 ? 9.182 -4.629 -27.975 1.00 46.91 56 CYS D C 1
ATOM 10475 O O . CYS D 1 56 ? 9.550 -5.750 -28.332 1.00 45.97 56 CYS D O 1
ATOM 10482 N N . VAL D 1 57 ? 8.313 -4.441 -26.986 1.00 45.02 57 VAL D N 1
ATOM 10483 C CA . VAL D 1 57 ? 7.544 -5.553 -26.437 1.00 44.95 57 VAL D CA 1
ATOM 10484 C C . VAL D 1 57 ? 6.218 -5.624 -27.183 1.00 44.87 57 VAL D C 1
ATOM 10485 O O . VAL D 1 57 ? 5.300 -6.342 -26.778 1.00 46.34 57 VAL D O 1
ATOM 10498 N N . ASN D 1 58 ? 6.115 -4.883 -28.285 1.00 46.90 58 ASN D N 1
ATOM 10499 C CA . ASN D 1 58 ? 4.910 -4.883 -29.113 1.00 46.90 58 ASN D CA 1
ATOM 10500 C C . ASN D 1 58 ? 3.686 -4.505 -28.290 1.00 44.61 58 ASN D C 1
ATOM 10501 O O . ASN D 1 58 ? 2.626 -5.120 -28.391 1.00 43.96 58 ASN D O 1
ATOM 10512 N N . LEU D 1 59 ? 3.839 -3.477 -27.470 1.00 47.19 59 LEU D N 1
ATOM 10513 C CA . LEU D 1 59 ? 2.760 -2.952 -26.656 1.00 44.04 59 LEU D CA 1
ATOM 10514 C C . LEU D 1 59 ? 2.821 -1.437 -26.710 1.00 41.62 59 LEU D C 1
ATOM 10515 O O . LEU D 1 59 ? 3.904 -0.853 -26.666 1.00 42.62 59 LEU D O 1
ATOM 10531 N N . SER D 1 60 ? 1.667 -0.808 -26.801 1.00 41.11 60 SER D N 1
ATOM 10532 C CA . SER D 1 60 ? 1.567 0.638 -26.766 1.00 40.92 60 SER D CA 1
ATOM 10533 C C . SER D 1 60 ? 1.198 1.125 -25.370 1.00 41.64 60 SER D C 1
ATOM 10534 O O . SER D 1 60 ? 0.620 0.400 -24.558 1.00 42.19 60 SER D O 1
ATOM 10542 N N . ILE D 1 61 ? 1.533 2.383 -25.099 1.00 41.43 61 ILE D N 1
ATOM 10543 C CA . ILE D 1 61 ? 1.294 2.912 -23.765 1.00 40.93 61 ILE D CA 1
ATOM 10544 C C . ILE D 1 61 ? -0.191 2.986 -23.462 1.00 42.31 61 ILE D C 1
ATOM 10545 O O . ILE D 1 61 ? -0.590 2.933 -22.295 1.00 42.79 61 ILE D O 1
ATOM 10561 N N . LYS D 1 62 ? -1.033 3.116 -24.485 1.00 42.59 62 LYS D N 1
ATOM 10562 C CA . LYS D 1 62 ? -2.471 3.133 -24.250 1.00 43.93 62 LYS D CA 1
ATOM 10563 C C . LYS D 1 62 ? -2.989 1.782 -23.781 1.00 44.81 62 LYS D C 1
ATOM 10564 O O . LYS D 1 62 ? -4.059 1.714 -23.165 1.00 47.45 62 LYS D O 1
ATOM 10583 N N . ASP D 1 63 ? -2.259 0.708 -24.069 1.00 43.72 63 ASP D N 1
ATOM 10584 C CA . ASP D 1 63 ? -2.707 -0.622 -23.692 1.00 45.48 63 ASP D CA 1
ATOM 10585 C C . ASP D 1 63 ? -2.621 -0.850 -22.199 1.00 46.87 63 ASP D C 1
ATOM 10586 O O . ASP D 1 63 ? -3.216 -1.809 -21.700 1.00 48.74 63 ASP D O 1
ATOM 10595 N N . ILE D 1 64 ? -1.874 -0.017 -21.487 1.00 46.79 64 ILE D N 1
ATOM 10596 C CA . ILE D 1 64 ? -1.747 -0.133 -20.046 1.00 48.66 64 ILE D CA 1
ATOM 10597 C C . ILE D 1 64 ? -2.481 0.960 -19.324 1.00 50.37 64 ILE D C 1
ATOM 10598 O O . ILE D 1 64 ? -2.475 0.979 -18.090 1.00 52.35 64 ILE D O 1
ATOM 10614 N N . LEU D 1 65 ? -3.103 1.876 -20.044 1.00 51.25 65 LEU D N 1
ATOM 10615 C CA . LEU D 1 65 ? -3.831 2.977 -19.448 1.00 54.02 65 LEU D CA 1
ATOM 10616 C C . LEU D 1 65 ? -5.326 2.693 -19.455 1.00 56.27 65 LEU D C 1
ATOM 10617 O O . LEU D 1 65 ? -5.808 1.860 -20.218 1.00 54.86 65 LEU D O 1
ATOM 10633 N N A GLU D 1 66 ? -5.987 3.157 -18.386 1.00 59.68 66 GLU D N 1
ATOM 10634 N N B GLU D 1 66 ? -6.049 3.622 -18.889 0.00 60.33 66 GLU D N 1
ATOM 10635 C CA A GLU D 1 66 ? -7.420 2.984 -18.182 1.00 61.26 66 GLU D CA 1
ATOM 10636 C CA B GLU D 1 66 ? -7.439 3.430 -18.554 0.00 61.91 66 GLU D CA 1
ATOM 10637 C C A GLU D 1 66 ? -8.100 4.045 -19.033 1.00 62.41 66 GLU D C 1
ATOM 10638 C C B GLU D 1 66 ? -8.383 3.001 -19.678 0.00 61.13 66 GLU D C 1
ATOM 10639 O O A GLU D 1 66 ? -7.426 4.930 -19.567 1.00 62.46 66 GLU D O 1
ATOM 10640 O O B GLU D 1 66 ? -8.738 1.817 -19.716 0.00 60.59 66 GLU D O 1
ATOM 10663 N N A PRO D 1 67 ? -9.424 4.060 -19.095 1.00 66.11 67 PRO D N 1
ATOM 10664 N N B PRO D 1 67 ? -8.862 3.882 -20.575 0.00 61.17 67 PRO D N 1
ATOM 10665 C CA A PRO D 1 67 ?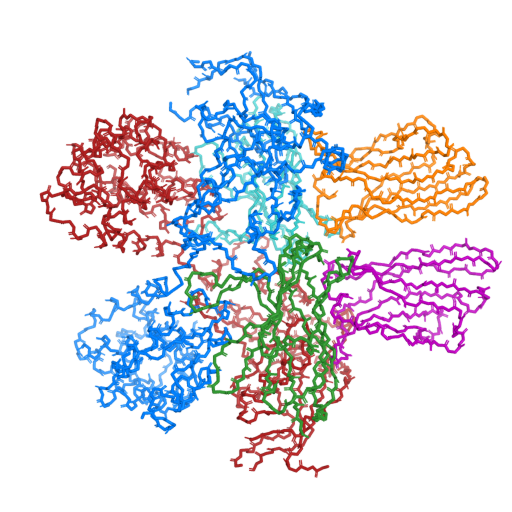 -10.075 4.566 -20.303 1.00 62.14 67 PRO D CA 1
ATOM 10666 C CA B PRO D 1 67 ? -10.010 3.451 -21.392 0.00 60.45 67 PRO D CA 1
ATOM 10667 C C A PRO D 1 67 ? -9.301 4.152 -21.547 1.00 60.01 67 PRO D C 1
ATOM 10668 C C B PRO D 1 67 ? -9.746 2.973 -22.803 0.00 58.76 67 PRO D C 1
ATOM 10669 O O A PRO D 1 67 ? -8.361 4.827 -21.981 1.00 59.68 67 PRO D O 1
ATOM 10670 O O B PRO D 1 67 ? -10.576 3.226 -23.681 0.00 58.10 67 PRO D O 1
ATOM 10691 N N A ASP D 1 68 ? -9.675 3.003 -22.099 1.00 59.24 68 ASP D N 1
ATOM 10692 N N B ASP D 1 68 ? -8.656 2.255 -23.032 0.00 57.97 68 ASP D N 1
ATOM 10693 C CA A ASP D 1 68 ? -9.117 2.561 -23.367 1.00 57.76 68 ASP D CA 1
ATOM 10694 C CA B ASP D 1 68 ? -8.330 1.750 -24.361 0.00 56.41 68 ASP D CA 1
ATOM 10695 C C A ASP D 1 68 ? -9.528 3.523 -24.473 1.00 57.35 68 ASP D C 1
ATOM 10696 C C B ASP D 1 68 ? -8.707 2.741 -25.463 0.00 55.76 68 ASP D C 1
ATOM 10697 O O A ASP D 1 68 ? -10.716 3.814 -24.642 1.00 57.55 68 ASP D O 1
ATOM 10698 O O B ASP D 1 68 ? -9.145 2.332 -26.543 0.00 54.24 68 ASP D O 1
ATOM 10715 N N . ALA D 1 69 ? -8.548 4.035 -25.215 1.00 56.09 69 ALA D N 1
ATOM 10716 C CA . ALA D 1 69 ? -8.842 5.025 -26.241 1.00 55.16 69 ALA D CA 1
ATOM 10717 C C . ALA D 1 69 ? -7.702 5.080 -27.247 1.00 48.75 69 ALA D C 1
ATOM 10718 O O . ALA D 1 69 ? -6.585 4.638 -26.978 1.00 48.30 69 ALA D O 1
ATOM 10726 N N . ALA D 1 70 ? -7.998 5.613 -28.426 1.00 47.64 70 ALA D N 1
ATOM 10727 C CA . ALA D 1 70 ? -7.004 5.641 -29.485 1.00 48.24 70 ALA D CA 1
ATOM 10728 C C . ALA D 1 70 ? -5.824 6.500 -29.060 1.00 46.14 70 ALA D C 1
ATOM 10729 O O . ALA D 1 70 ? -5.958 7.408 -28.241 1.00 48.02 70 ALA D O 1
ATOM 10736 N N . GLU D 1 71 ? -4.665 6.224 -29.634 1.00 43.34 71 GLU D N 1
ATOM 10737 C CA . GLU D 1 71 ? -3.493 7.013 -29.304 1.00 45.39 71 GLU D CA 1
ATOM 10738 C C . GLU D 1 71 ? -3.753 8.485 -29.619 1.00 45.89 71 GLU D C 1
ATOM 10739 O O . GLU D 1 71 ? -4.452 8.800 -30.591 1.00 47.24 71 GLU D O 1
ATOM 10751 N N . PRO D 1 72 ? -3.224 9.411 -28.816 1.00 45.45 72 PRO D N 1
ATOM 10752 C CA . PRO D 1 72 ? -3.400 10.835 -29.116 1.00 45.40 72 PRO D CA 1
ATOM 10753 C C . PRO D 1 72 ? -2.771 11.195 -30.452 1.00 46.35 72 PRO D C 1
ATOM 10754 O O . PRO D 1 72 ? -2.119 10.382 -31.124 1.00 46.60 72 PRO D O 1
ATOM 10765 N N . ASP D 1 73 ? -2.971 12.436 -30.845 1.00 49.60 73 ASP D N 1
ATOM 10766 C CA . ASP D 1 73 ? -2.446 12.873 -32.126 1.00 50.79 73 ASP D CA 1
ATOM 10767 C C . ASP D 1 73 ? -0.924 12.846 -32.116 1.00 49.65 73 ASP D C 1
ATOM 10768 O O . ASP D 1 73 ? -0.282 13.074 -31.091 1.00 47.52 73 ASP D O 1
ATOM 10777 N N . VAL D 1 74 ? -0.347 12.542 -33.273 1.00 49.38 74 VAL D N 1
ATOM 10778 C CA . VAL D 1 74 ? 1.080 12.696 -33.486 1.00 46.48 74 VAL D CA 1
ATOM 10779 C C . VAL D 1 74 ? 1.295 14.019 -34.196 1.00 46.54 74 VAL D C 1
ATOM 10780 O O . VAL D 1 74 ? 0.402 14.557 -34.854 1.00 46.99 74 VAL D O 1
ATOM 10793 N N . GLN D 1 75 ? 2.496 14.555 -34.064 1.00 45.87 75 GLN D N 1
ATOM 10794 C CA . GLN D 1 75 ? 2.865 15.814 -34.688 1.00 46.35 75 GLN D CA 1
ATOM 10795 C C . GLN D 1 75 ? 3.892 15.510 -35.764 1.00 46.37 75 GLN D C 1
ATOM 10796 O O . GLN D 1 75 ? 4.923 14.890 -35.484 1.00 44.98 75 GLN D O 1
ATOM 10810 N N . ARG D 1 76 ? 3.605 15.928 -36.989 1.00 47.36 76 ARG D N 1
ATOM 10811 C CA . ARG D 1 76 ? 4.528 15.708 -38.088 1.00 46.82 76 ARG D CA 1
ATOM 10812 C C . ARG D 1 76 ? 5.665 16.713 -38.047 1.00 44.80 76 ARG D C 1
ATOM 10813 O O . ARG D 1 76 ? 5.461 17.888 -37.737 1.00 44.04 76 ARG D O 1
ATOM 10834 N N . GLY D 1 77 ? 6.869 16.240 -38.375 1.00 46.50 77 GLY D N 1
ATOM 10835 C CA . GLY D 1 77 ? 8.045 17.065 -38.432 1.00 45.98 77 GLY D CA 1
ATOM 10836 C C . GLY D 1 77 ? 8.488 17.352 -39.852 1.00 47.45 77 GLY D C 1
ATOM 10837 O O . GLY D 1 77 ? 7.736 17.181 -40.821 1.00 46.38 77 GLY D O 1
ATOM 10841 N N . ARG D 1 78 ? 9.734 17.795 -39.978 1.00 46.39 78 ARG D N 1
ATOM 10842 C CA . ARG D 1 78 ? 10.280 18.154 -41.277 1.00 49.15 78 ARG D CA 1
ATOM 10843 C C . ARG D 1 78 ? 10.684 16.900 -42.035 1.00 47.16 78 ARG D C 1
ATOM 10844 O O . ARG D 1 78 ? 11.033 15.878 -41.437 1.00 45.31 78 ARG D O 1
ATOM 10865 N N . SER D 1 79 ? 10.619 16.985 -43.363 1.00 46.07 79 SER D N 1
ATOM 10866 C CA . SER D 1 79 ? 11.093 15.939 -44.256 1.00 45.58 79 SER D CA 1
ATOM 10867 C C . SER D 1 79 ? 12.419 16.369 -44.861 1.00 44.59 79 SER D C 1
ATOM 10868 O O . SER D 1 79 ? 12.656 17.558 -45.083 1.00 44.30 79 SER D O 1
ATOM 10876 N N . PHE D 1 80 ? 13.293 15.391 -45.094 1.00 43.68 80 PHE D N 1
ATOM 10877 C CA . PHE D 1 80 ? 14.635 15.642 -45.599 1.00 44.76 80 PHE D CA 1
ATOM 10878 C C . PHE D 1 80 ? 14.935 14.680 -46.744 1.00 47.96 80 PHE D C 1
ATOM 10879 O O . PHE D 1 80 ? 14.664 13.479 -46.643 1.00 49.14 80 PHE D O 1
ATOM 10896 N N . HIS D 1 81 ? 15.501 15.212 -47.823 1.00 52.16 81 HIS D N 1
ATOM 10897 C CA . HIS D 1 81 ? 15.779 14.457 -49.036 1.00 55.05 81 HIS D CA 1
ATOM 10898 C C . HIS D 1 81 ? 17.266 14.164 -49.090 1.00 56.25 81 HIS D C 1
ATOM 10899 O O . HIS D 1 81 ? 18.081 15.062 -49.313 1.00 55.03 81 HIS D O 1
ATOM 10913 N N . PHE D 1 82 ? 17.612 12.914 -48.900 1.00 56.83 82 PHE D N 1
ATOM 10914 C CA . PHE D 1 82 ? 19.014 12.546 -48.911 1.00 60.72 82 PHE D CA 1
ATOM 10915 C C . PHE D 1 82 ? 19.556 12.246 -50.291 1.00 62.85 82 PHE D C 1
ATOM 10916 O O . PHE D 1 82 ? 20.760 12.390 -50.508 1.00 67.96 82 PHE D O 1
ATOM 10933 N N . TYR D 1 83 ? 18.708 11.757 -51.194 1.00 63.45 83 TYR D N 1
ATOM 10934 C CA . TYR D 1 83 ? 19.027 11.397 -52.582 1.00 68.54 83 TYR D CA 1
ATOM 10935 C C . TYR D 1 83 ? 20.028 10.252 -52.637 1.00 71.95 83 TYR D C 1
ATOM 10936 O O . TYR D 1 83 ? 20.326 9.724 -53.714 1.00 71.42 83 TYR D O 1
ATOM 10954 N N . ASP D 1 84 ? 20.561 9.874 -51.478 1.00 76.79 84 ASP D N 1
ATOM 10955 C CA . ASP D 1 84 ? 21.241 8.599 -51.270 1.00 83.36 84 ASP D CA 1
ATOM 10956 C C . ASP D 1 84 ? 22.618 8.442 -51.927 1.00 79.25 84 ASP D C 1
ATOM 10957 O O . ASP D 1 84 ? 23.119 9.338 -52.614 1.00 80.77 84 ASP D O 1
ATOM 10966 N N . ALA D 1 85 ? 23.229 7.283 -51.670 1.00 76.75 85 ALA D N 1
ATOM 10967 C CA . ALA D 1 85 ? 24.456 6.787 -52.284 1.00 82.57 85 ALA D CA 1
ATOM 10968 C C . ALA D 1 85 ? 24.415 5.278 -52.098 1.00 76.46 85 ALA D C 1
ATOM 10969 O O . ALA D 1 85 ? 23.564 4.747 -51.382 1.00 81.58 85 ALA D O 1
ATOM 10976 N N . MET D 1 86 ? 25.354 4.598 -52.742 1.00 78.56 86 MET D N 1
ATOM 10977 C CA . MET D 1 86 ? 25.375 3.137 -52.758 1.00 101.51 86 MET D CA 1
ATOM 10978 C C . MET D 1 86 ? 24.241 2.411 -52.041 1.00 78.61 86 MET D C 1
ATOM 10979 O O . MET D 1 86 ? 24.447 1.358 -51.433 1.00 65.97 86 MET D O 1
ATOM 10993 N N . SER D 1 113 ? 10.049 11.245 -56.811 1.00 69.38 113 SER D N 1
ATOM 10994 C CA . SER D 1 113 ? 9.757 9.809 -56.643 1.00 77.54 113 SER D CA 1
ATOM 10995 C C . SER D 1 113 ? 10.861 9.019 -57.327 1.00 69.99 113 SER D C 1
ATOM 10996 O O . SER D 1 113 ? 10.690 8.574 -58.432 1.00 77.80 113 SER D O 1
ATOM 11003 N N . SER D 1 114 ? 12.011 8.861 -56.700 1.00 74.56 114 SER D N 1
ATOM 11004 C CA . SER D 1 114 ? 13.163 8.287 -57.377 1.00 66.15 114 SER D CA 1
ATOM 11005 C C . SER D 1 114 ? 13.723 7.139 -56.566 1.00 66.25 114 SER D C 1
ATOM 11006 O O . SER D 1 114 ? 13.970 7.281 -55.366 1.00 67.66 114 SER D O 1
ATOM 11014 N N . SER D 1 115 ? 13.921 6.004 -57.224 1.00 66.66 115 SER D N 1
ATOM 11015 C CA . SER D 1 115 ? 14.464 4.855 -56.517 1.00 64.72 115 SER D CA 1
ATOM 11016 C C . SER D 1 115 ? 15.823 5.185 -55.930 1.00 63.53 115 SER D C 1
ATOM 11017 O O . SER D 1 115 ? 16.154 4.747 -54.825 1.00 68.01 115 SER D O 1
ATOM 11025 N N . THR D 1 116 ? 16.629 5.958 -56.650 1.00 61.54 116 THR D N 1
ATOM 11026 C CA . THR D 1 116 ? 17.857 6.440 -56.038 1.00 63.56 116 THR D CA 1
ATOM 11027 C C . THR D 1 116 ? 17.566 7.396 -54.887 1.00 65.96 116 THR D C 1
ATOM 11028 O O . THR D 1 116 ? 18.318 7.429 -53.912 1.00 70.00 116 THR D O 1
ATOM 11039 N N . SER D 1 117 ? 16.473 8.153 -54.958 1.00 66.06 117 SER D N 1
ATOM 11040 C CA . SER D 1 117 ? 16.177 9.148 -53.934 1.00 67.76 117 SER D CA 1
ATOM 11041 C C . SER D 1 117 ? 15.477 8.525 -52.725 1.00 65.41 117 SER D C 1
ATOM 11042 O O . SER D 1 117 ? 14.723 7.553 -52.838 1.00 65.06 117 SER D O 1
ATOM 11050 N N . MET D 1 118 ? 15.733 9.123 -51.562 1.00 63.67 118 MET D N 1
ATOM 11051 C CA . MET D 1 118 ? 15.112 8.775 -50.296 1.00 60.80 118 MET D CA 1
ATOM 11052 C C . MET D 1 118 ? 14.626 10.055 -49.637 1.00 59.38 118 MET D C 1
ATOM 11053 O O . MET D 1 118 ? 15.293 11.093 -49.704 1.00 59.77 118 MET D O 1
ATOM 11067 N N . ASN D 1 119 ? 13.504 9.969 -48.955 1.00 52.75 119 ASN D N 1
ATOM 11068 C CA . ASN D 1 119 ? 13.023 11.051 -48.118 1.00 49.07 119 ASN D CA 1
ATOM 11069 C C . ASN D 1 119 ? 12.696 10.465 -46.764 1.00 47.58 119 ASN D C 1
ATOM 11070 O O . ASN D 1 119 ? 12.048 9.416 -46.685 1.00 46.31 119 ASN D O 1
ATOM 11081 N N . VAL D 1 120 ? 13.159 11.131 -45.711 1.00 48.43 120 VAL D N 1
ATOM 11082 C CA . VAL D 1 120 ? 12.902 10.718 -44.338 1.00 46.43 120 VAL D CA 1
ATOM 11083 C C . VAL D 1 120 ? 12.227 11.869 -43.601 1.00 45.53 120 VAL D C 1
ATOM 11084 O O . VAL D 1 120 ? 12.620 13.031 -43.749 1.00 44.93 120 VAL D O 1
ATOM 11097 N N . TYR D 1 121 ? 11.204 11.545 -42.811 1.00 45.05 121 TYR D N 1
ATOM 11098 C CA . TYR D 1 121 ? 10.437 12.540 -42.073 1.00 45.07 121 TYR D CA 1
ATOM 11099 C C . TYR D 1 121 ? 10.350 12.141 -40.607 1.00 43.89 121 TYR D C 1
ATOM 11100 O O . TYR D 1 121 ? 10.646 11.007 -40.230 1.00 42.17 121 TYR D O 1
ATOM 11118 N N . SER D 1 122 ? 9.932 13.095 -39.781 1.00 43.90 122 SER D N 1
ATOM 11119 C CA . SER D 1 122 ? 9.863 12.928 -38.337 1.00 42.48 122 SER D CA 1
ATOM 11120 C C . SER D 1 122 ? 8.416 12.885 -37.875 1.00 42.12 122 SER D C 1
ATOM 11121 O O . SER D 1 122 ? 7.611 13.736 -38.261 1.00 42.58 122 SER D O 1
ATOM 11129 N N . LEU D 1 123 ? 8.093 11.878 -37.071 1.00 42.71 123 LEU D N 1
ATOM 11130 C CA . LEU D 1 123 ? 6.860 11.819 -36.298 1.00 42.69 123 LEU D CA 1
ATOM 11131 C C . LEU D 1 123 ? 7.224 11.823 -34.824 1.00 41.46 123 LEU D C 1
ATOM 11132 O O . LEU D 1 123 ? 8.003 10.975 -34.381 1.00 39.90 123 LEU D O 1
ATOM 11148 N N . SER D 1 124 ? 6.673 12.772 -34.069 1.00 41.84 124 SER D N 1
ATOM 11149 C CA . SER D 1 124 ? 7.019 12.893 -32.660 1.00 40.29 124 SER D CA 1
ATOM 11150 C C . SER D 1 124 ? 5.775 13.133 -31.819 1.00 40.90 124 SER D C 1
ATOM 11151 O O . SER D 1 124 ? 4.753 13.617 -32.311 1.00 39.98 124 SER D O 1
ATOM 11159 N N . VAL D 1 125 ? 5.877 12.770 -30.535 1.00 46.30 125 VAL D N 1
ATOM 11160 C CA . VAL D 1 125 ? 4.837 13.040 -29.547 1.00 39.53 125 VAL D CA 1
ATOM 11161 C C . VAL D 1 125 ? 5.151 14.367 -28.867 1.00 38.26 125 VAL D C 1
ATOM 11162 O O . VAL D 1 125 ? 6.269 14.582 -28.381 1.00 37.16 125 VAL D O 1
ATOM 11175 N N . ASP D 1 126 ? 4.181 15.265 -28.850 1.00 39.79 126 ASP D N 1
ATOM 11176 C CA . ASP D 1 126 ? 4.390 16.553 -28.216 1.00 41.55 126 ASP D CA 1
ATOM 11177 C C . ASP D 1 126 ? 4.616 16.341 -26.726 1.00 40.32 126 ASP D C 1
ATOM 11178 O O . ASP D 1 126 ? 3.853 15.600 -26.093 1.00 40.56 126 ASP D O 1
ATOM 11187 N N . PRO D 1 127 ? 5.629 16.970 -26.128 1.00 40.34 127 PRO D N 1
ATOM 11188 C CA . PRO D 1 127 ? 5.846 16.763 -24.688 1.00 39.26 127 PRO D CA 1
ATOM 11189 C C . PRO D 1 127 ? 4.643 17.142 -23.851 1.00 38.99 127 PRO D C 1
ATOM 11190 O O . PRO D 1 127 ? 4.425 16.546 -22.793 1.00 39.74 127 PRO D O 1
ATOM 11201 N N . ASN D 1 128 ? 3.855 18.118 -24.290 1.00 40.36 128 ASN D N 1
ATOM 11202 C CA . ASN D 1 128 ? 2.660 18.515 -23.564 1.00 40.25 128 ASN D CA 1
ATOM 11203 C C . ASN D 1 128 ? 1.547 17.492 -23.669 1.00 39.42 128 ASN D C 1
ATOM 11204 O O . ASN D 1 128 ? 0.561 17.600 -22.936 1.00 40.93 128 ASN D O 1
ATOM 11215 N N . THR D 1 129 ? 1.671 16.508 -24.554 1.00 38.81 129 THR D N 1
ATOM 11216 C CA . THR D 1 129 ? 0.629 15.497 -24.648 1.00 39.42 129 THR D CA 1
ATOM 11217 C C . THR D 1 129 ? 0.558 14.669 -23.382 1.00 39.75 129 THR D C 1
ATOM 11218 O O . THR D 1 129 ? -0.516 14.198 -23.003 1.00 42.71 129 THR D O 1
ATOM 11229 N N . TRP D 1 130 ? 1.687 14.476 -22.717 1.00 39.01 130 TRP D N 1
ATOM 11230 C CA . TRP D 1 130 ? 1.680 13.662 -21.513 1.00 39.96 130 TRP D CA 1
ATOM 11231 C C . TRP D 1 130 ? 0.918 14.335 -20.386 1.00 41.06 130 TRP D C 1
ATOM 11232 O O . TRP D 1 130 ? 0.266 13.663 -19.582 1.00 43.72 130 TRP D O 1
ATOM 11253 N N . GLN D 1 131 ? 0.985 15.657 -20.310 1.00 42.87 131 GLN D N 1
ATOM 11254 C CA . GLN D 1 131 ? 0.268 16.362 -19.259 1.00 46.41 131 GLN D CA 1
ATOM 11255 C C . GLN D 1 131 ? -1.222 16.077 -19.329 1.00 46.59 131 GLN D C 1
ATOM 11256 O O . GLN D 1 131 ? -1.847 15.738 -18.321 1.00 50.01 131 GLN D O 1
ATOM 11270 N N . THR D 1 132 ? -1.816 16.230 -20.509 1.00 44.09 132 THR D N 1
ATOM 11271 C CA . THR D 1 132 ? -3.237 15.948 -20.644 1.00 46.46 132 THR D CA 1
ATOM 11272 C C . THR D 1 132 ? -3.501 14.450 -20.635 1.00 46.50 132 THR D C 1
ATOM 11273 O O . THR D 1 132 ? -4.453 13.981 -20.002 1.00 47.65 132 THR D O 1
ATOM 11284 N N . LEU D 1 133 ? -2.662 13.681 -21.317 1.00 44.33 133 LEU D N 1
ATOM 11285 C CA . LEU D 1 133 ? -2.933 12.259 -21.460 1.00 45.53 133 LEU D CA 1
ATOM 11286 C C . LEU D 1 133 ? -2.896 11.552 -20.115 1.00 47.35 133 LEU D C 1
ATOM 11287 O O . LEU D 1 133 ? -3.792 10.766 -19.785 1.00 48.12 133 LEU D O 1
ATOM 11303 N N . LEU D 1 134 ? -1.850 11.801 -19.334 1.00 46.35 134 LEU D N 1
ATOM 11304 C CA . LEU D 1 134 ? -1.749 11.183 -18.024 1.00 47.82 134 LEU D CA 1
ATOM 11305 C C . LEU D 1 134 ? -2.744 11.772 -17.038 1.00 49.25 134 LEU D C 1
ATOM 11306 O O . LEU D 1 134 ? -2.844 11.281 -15.913 1.00 49.51 134 LEU D O 1
ATOM 11322 N N . HIS D 1 135 ? -3.470 12.809 -17.429 1.00 48.99 135 HIS D N 1
ATOM 11323 C CA . HIS D 1 135 ? -4.571 13.354 -16.658 1.00 50.63 135 HIS D CA 1
ATOM 11324 C C . HIS D 1 135 ? -5.917 12.856 -17.145 1.00 51.49 135 HIS D C 1
ATOM 11325 O O . HIS D 1 135 ? -6.816 12.628 -16.334 1.00 52.53 135 HIS D O 1
ATOM 11339 N N . GLU D 1 136 ? -6.062 12.653 -18.457 1.00 50.70 136 GLU D N 1
ATOM 11340 C CA . GLU D 1 136 ? -7.292 12.074 -18.985 1.00 50.55 136 GLU D CA 1
ATOM 11341 C C . GLU D 1 136 ? -7.391 10.582 -18.676 1.00 53.89 136 GLU D C 1
ATOM 11342 O O . GLU D 1 136 ? -8.498 10.048 -18.557 1.00 56.23 136 GLU D O 1
ATOM 11354 N N . ARG D 1 137 ? -6.262 9.897 -18.540 1.00 53.89 137 ARG D N 1
ATOM 11355 C CA . ARG D 1 137 ? -6.232 8.444 -18.472 1.00 57.78 137 ARG D CA 1
ATOM 11356 C C . ARG D 1 137 ? -5.287 8.019 -17.367 1.00 63.43 137 ARG D C 1
ATOM 11357 O O . ARG D 1 137 ? -4.471 8.807 -16.889 1.00 58.15 137 ARG D O 1
ATOM 11378 N N A HIS D 1 138 ? -5.413 6.770 -16.921 0.60 102.88 138 HIS D N 1
ATOM 11379 N N B HIS D 1 138 ? -5.380 6.741 -17.007 0.40 100.53 138 HIS D N 1
ATOM 11380 C CA A HIS D 1 138 ? -4.670 6.319 -15.749 0.60 67.96 138 HIS D CA 1
ATOM 11381 C CA B HIS D 1 138 ? -4.645 6.241 -15.862 0.40 72.64 138 HIS D CA 1
ATOM 11382 C C A HIS D 1 138 ? -4.292 4.847 -15.894 0.60 63.58 138 HIS D C 1
ATOM 11383 C C B HIS D 1 138 ? -4.199 4.813 -16.049 0.40 59.04 138 HIS D C 1
ATOM 11384 O O A HIS D 1 138 ? -5.005 4.070 -16.522 0.60 60.79 138 HIS D O 1
ATOM 11385 O O B HIS D 1 138 ? -4.784 4.042 -16.809 0.40 60.83 138 HIS D O 1
ATOM 11412 N N . LEU D 1 139 ? -3.151 4.476 -15.311 1.00 57.25 139 LEU D N 1
ATOM 11413 C CA . LEU D 1 139 ? -2.645 3.115 -15.369 1.00 56.73 139 LEU D CA 1
ATOM 11414 C C . LEU D 1 139 ? -3.692 2.132 -14.857 1.00 58.07 139 LEU D C 1
ATOM 11415 O O . LEU D 1 139 ? -4.307 2.350 -13.810 1.00 60.50 139 LEU D O 1
ATOM 11432 N N . ARG D 1 140 ? -3.911 1.054 -15.608 1.00 58.04 140 ARG D N 1
ATOM 11433 C CA . ARG D 1 140 ? -4.798 -0.001 -15.138 1.00 60.54 140 ARG D CA 1
ATOM 11434 C C . ARG D 1 140 ? -4.202 -0.553 -13.857 1.00 60.19 140 ARG D C 1
ATOM 11435 O O . ARG D 1 140 ? -3.116 -1.134 -13.874 1.00 59.03 140 ARG D O 1
ATOM 11456 N N . GLN D 1 141 ? -4.873 -0.329 -12.745 1.00 63.54 141 GLN D N 1
ATOM 11457 C CA . GLN D 1 141 ? -4.338 -0.659 -11.431 1.00 63.79 141 GLN D CA 1
ATOM 11458 C C . GLN D 1 141 ? -4.239 -2.164 -11.249 1.00 64.02 141 GLN D C 1
ATOM 11459 O O . GLN D 1 141 ? -3.307 -2.638 -10.589 1.00 70.93 141 GLN D O 1
ATOM 11473 N N . PRO D 1 142 ? -5.138 -2.944 -11.825 1.00 58.99 142 PRO D N 1
ATOM 11474 C CA . PRO D 1 142 ? -4.796 -4.352 -12.077 1.00 60.41 142 PRO D CA 1
ATOM 11475 C C . PRO D 1 142 ? -3.755 -4.422 -13.179 1.00 61.58 142 PRO D C 1
ATOM 11476 O O . PRO D 1 142 ? -4.042 -4.823 -14.309 1.00 61.46 142 PRO D O 1
ATOM 11487 N N . GLU D 1 143 ? -2.537 -4.016 -12.850 1.00 62.37 143 GLU D N 1
ATOM 11488 C CA . GLU D 1 143 ? -1.570 -3.644 -13.873 1.00 56.07 143 GLU D CA 1
ATOM 11489 C C . GLU D 1 143 ? -1.379 -4.746 -14.910 1.00 55.81 143 GLU D C 1
ATOM 11490 O O . GLU D 1 143 ? -1.381 -5.938 -14.597 1.00 53.10 143 GLU D O 1
ATOM 11502 N N . HIS D 1 144 ? -1.232 -4.316 -16.159 1.00 53.23 144 HIS D N 1
ATOM 11503 C CA . HIS D 1 144 ? -1.168 -5.203 -17.312 1.00 53.82 144 HIS D CA 1
ATOM 11504 C C . HIS D 1 144 ? -0.318 -6.433 -17.033 1.00 52.17 144 HIS D C 1
ATOM 11505 O O . HIS D 1 144 ? 0.772 -6.352 -16.461 1.00 50.90 144 HIS D O 1
ATOM 11519 N N . LYS D 1 145 ? -0.826 -7.578 -17.461 1.00 52.29 145 LYS D N 1
ATOM 11520 C CA . LYS D 1 145 ? -0.102 -8.830 -17.313 1.00 50.87 145 LYS D CA 1
ATOM 11521 C C . LYS D 1 145 ? 1.362 -8.693 -17.731 1.00 50.06 145 LYS D C 1
ATOM 11522 O O . LYS D 1 145 ? 2.267 -9.198 -17.059 1.00 48.64 145 LYS D O 1
ATOM 11541 N N . VAL D 1 146 ? 1.599 -8.035 -18.861 1.00 50.97 146 VAL D N 1
ATOM 11542 C CA . VAL D 1 146 ? 2.957 -7.913 -19.374 1.00 49.93 146 VAL D CA 1
ATOM 11543 C C . VAL D 1 146 ? 3.807 -7.062 -18.445 1.00 47.65 146 VAL D C 1
ATOM 11544 O O . VAL D 1 146 ? 4.988 -7.350 -18.222 1.00 47.64 146 VAL D O 1
ATOM 11557 N N . LEU D 1 147 ? 3.230 -5.991 -17.907 1.00 47.54 147 LEU D N 1
ATOM 11558 C CA . LEU D 1 147 ? 3.978 -5.153 -16.983 1.00 45.76 147 LEU D CA 1
ATOM 11559 C C . LEU D 1 147 ? 4.494 -5.971 -15.817 1.00 45.00 147 LEU D C 1
ATOM 11560 O O . LEU D 1 147 ? 5.637 -5.799 -15.386 1.00 44.36 147 LEU D O 1
ATOM 11576 N N . GLN D 1 148 ? 3.662 -6.866 -15.294 1.00 48.73 148 GLN D N 1
ATOM 11577 C CA . GLN D 1 148 ? 4.094 -7.727 -14.204 1.00 49.81 148 GLN D CA 1
ATOM 11578 C C . GLN D 1 148 ? 5.231 -8.639 -14.641 1.00 50.07 148 GLN D C 1
ATOM 11579 O O . GLN D 1 148 ? 6.077 -9.011 -13.824 1.00 52.40 148 GLN D O 1
ATOM 11593 N N . GLN D 1 149 ? 5.275 -9.000 -15.923 1.00 48.74 149 GLN D N 1
ATOM 11594 C CA . GLN D 1 149 ? 6.406 -9.762 -16.440 1.00 49.34 149 GLN D CA 1
ATOM 11595 C C . GLN D 1 149 ? 7.681 -8.927 -16.430 1.00 49.29 149 GLN D C 1
ATOM 11596 O O . GLN D 1 149 ? 8.731 -9.379 -15.960 1.00 49.90 149 GLN D O 1
ATOM 11610 N N . LEU D 1 150 ? 7.609 -7.700 -16.947 1.00 46.40 150 LEU D N 1
ATOM 11611 C CA . LEU D 1 150 ? 8.809 -6.877 -17.042 1.00 45.86 150 LEU D CA 1
ATOM 11612 C C . LEU D 1 150 ? 9.373 -6.561 -15.667 1.00 47.22 150 LEU D C 1
ATOM 11613 O O . LEU D 1 150 ? 10.593 -6.495 -15.493 1.00 50.35 150 LEU D O 1
ATOM 11629 N N . ARG D 1 151 ? 8.500 -6.346 -14.682 1.00 48.01 151 ARG D N 1
ATOM 11630 C CA . ARG D 1 151 ? 8.972 -6.085 -13.326 1.00 49.59 151 ARG D CA 1
ATOM 11631 C C . ARG D 1 151 ? 9.785 -7.256 -12.799 1.00 54.13 151 ARG D C 1
ATOM 11632 O O . ARG D 1 151 ? 10.849 -7.064 -12.198 1.00 56.00 151 ARG D O 1
ATOM 11653 N N . SER D 1 152 ? 9.310 -8.479 -13.030 1.00 52.58 152 SER D N 1
ATOM 11654 C CA . SER D 1 152 ? 10.059 -9.648 -12.588 1.00 52.38 152 SER D CA 1
ATOM 11655 C C . SER D 1 152 ? 11.366 -9.795 -13.351 1.00 56.14 152 SER D C 1
ATOM 11656 O O . SER D 1 152 ? 12.362 -10.265 -12.789 1.00 60.45 152 SER D O 1
ATOM 11664 N N . ARG D 1 153 ? 11.377 -9.407 -14.626 1.00 57.36 153 ARG D N 1
ATOM 11665 C CA . ARG D 1 153 ? 12.562 -9.527 -15.462 1.00 55.63 153 ARG D CA 1
ATOM 11666 C C . ARG D 1 153 ? 13.547 -8.385 -15.245 1.00 57.69 153 ARG D C 1
ATOM 11667 O O . ARG D 1 153 ? 14.649 -8.423 -15.801 1.00 57.93 153 ARG D O 1
ATOM 11688 N N . GLY D 1 154 ? 13.191 -7.386 -14.442 1.00 62.04 154 GLY D N 1
ATOM 11689 C CA . GLY D 1 154 ? 14.112 -6.318 -14.113 1.00 63.77 154 GLY D CA 1
ATOM 11690 C C . GLY D 1 154 ? 14.271 -5.232 -15.152 1.00 55.37 154 GLY D C 1
ATOM 11691 O O . GLY D 1 154 ? 15.192 -4.415 -15.027 1.00 53.04 154 GLY D O 1
ATOM 11695 N N . ASP D 1 155 ? 13.408 -5.183 -16.164 1.00 52.69 155 ASP D N 1
ATOM 11696 C CA . ASP D 1 155 ? 13.566 -4.221 -17.245 1.00 50.74 155 ASP D CA 1
ATOM 11697 C C . ASP D 1 155 ? 13.228 -2.806 -16.795 1.00 44.16 155 ASP D C 1
ATOM 11698 O O . ASP D 1 155 ? 12.375 -2.585 -15.934 1.00 41.61 155 ASP D O 1
ATOM 11707 N N . ASN D 1 156 ? 13.930 -1.845 -17.378 1.00 40.32 156 ASN D N 1
ATOM 11708 C CA . ASN D 1 156 ? 13.446 -0.482 -17.477 1.00 37.42 156 ASN D CA 1
ATOM 11709 C C . ASN D 1 156 ? 12.605 -0.401 -18.735 1.00 37.04 156 ASN D C 1
ATOM 11710 O O . ASN D 1 156 ? 12.936 -1.016 -19.749 1.00 38.01 156 ASN D O 1
ATOM 11721 N N . VAL D 1 157 ? 11.499 0.323 -18.657 1.00 34.83 157 VAL D N 1
ATOM 11722 C CA . VAL D 1 157 ? 10.546 0.412 -19.753 1.00 33.68 157 VAL D CA 1
ATOM 11723 C C . VAL D 1 157 ? 10.457 1.852 -20.230 1.00 33.75 157 VAL D C 1
ATOM 11724 O O . VAL D 1 157 ? 10.307 2.772 -19.418 1.00 34.17 157 VAL D O 1
ATOM 11737 N N . TYR D 1 158 ? 10.530 2.040 -21.546 1.00 34.69 158 TYR D N 1
ATOM 11738 C CA . TYR D 1 158 ? 10.504 3.345 -22.181 1.00 34.28 158 TYR D CA 1
ATOM 11739 C C . TYR D 1 158 ? 9.389 3.380 -23.210 1.00 34.09 158 TYR D C 1
ATOM 11740 O O . TYR D 1 158 ? 8.896 2.345 -23.659 1.00 35.41 158 TYR D O 1
ATOM 11758 N N . VAL D 1 159 ? 8.992 4.585 -23.585 1.00 33.31 159 VAL D N 1
ATOM 11759 C CA . VAL D 1 159 ? 8.010 4.788 -24.639 1.00 34.93 159 VAL D CA 1
ATOM 11760 C C . VAL D 1 159 ? 8.662 5.613 -25.739 1.00 36.27 159 VAL D C 1
ATOM 11761 O O . VAL D 1 159 ? 9.410 6.555 -25.456 1.00 35.46 159 VAL D O 1
ATOM 11774 N N . VAL D 1 160 ? 8.394 5.247 -26.992 1.00 36.04 160 VAL D N 1
ATOM 11775 C CA . VAL D 1 160 ? 9.007 5.944 -28.117 1.00 36.45 160 VAL D CA 1
ATOM 11776 C C . VAL D 1 160 ? 8.347 7.300 -28.294 1.00 34.90 160 VAL D C 1
ATOM 11777 O O . VAL D 1 160 ? 7.120 7.395 -28.416 1.00 36.27 160 VAL D O 1
ATOM 11790 N N . THR D 1 161 ? 9.161 8.357 -28.321 1.00 35.60 161 THR D N 1
ATOM 11791 C CA . THR D 1 161 ? 8.662 9.718 -28.469 1.00 36.06 161 THR D CA 1
ATOM 11792 C C . THR D 1 161 ? 8.941 10.327 -29.835 1.00 35.79 161 THR D C 1
ATOM 11793 O O . THR D 1 161 ? 8.367 11.371 -30.159 1.00 35.12 161 THR D O 1
ATOM 11804 N N . GLU D 1 162 ? 9.814 9.727 -30.632 1.00 36.63 162 GLU D N 1
ATOM 11805 C CA . GLU D 1 162 ? 10.036 10.202 -31.986 1.00 36.29 162 GLU D CA 1
ATOM 11806 C C . GLU D 1 162 ? 10.620 9.078 -32.828 1.00 37.03 162 GLU D C 1
ATOM 11807 O O . GLU D 1 162 ? 11.419 8.277 -32.334 1.00 36.12 162 GLU D O 1
ATOM 11819 N N . VAL D 1 163 ? 10.212 9.035 -34.099 1.00 37.79 163 VAL D N 1
ATOM 11820 C CA . VAL D 1 163 ? 10.769 8.126 -35.092 1.00 38.02 163 VAL D CA 1
ATOM 11821 C C . VAL D 1 163 ? 11.080 8.926 -36.353 1.00 38.34 163 VAL D C 1
ATOM 11822 O O . VAL D 1 163 ? 10.356 9.865 -36.704 1.00 37.84 163 VAL D O 1
ATOM 11835 N N . LEU D 1 164 ? 12.174 8.573 -37.013 1.00 38.13 164 LEU D N 1
ATOM 11836 C CA . LEU D 1 164 ? 12.485 9.054 -38.352 1.00 39.31 164 LEU D CA 1
ATOM 11837 C C . LEU D 1 164 ? 12.208 7.921 -39.327 1.00 40.00 164 LEU D C 1
ATOM 11838 O O . LEU D 1 164 ? 12.823 6.855 -39.233 1.00 40.57 164 LEU D O 1
ATOM 11854 N N . GLN D 1 165 ? 11.285 8.150 -40.253 1.00 42.11 165 GLN D N 1
ATOM 11855 C CA . GLN D 1 165 ? 10.808 7.114 -41.155 1.00 45.84 165 GLN D CA 1
ATOM 11856 C C . GLN D 1 165 ? 10.805 7.601 -42.600 1.00 47.07 165 GLN D C 1
ATOM 11857 O O . GLN D 1 165 ? 10.758 8.799 -42.884 1.00 46.56 165 GLN D O 1
ATOM 11871 N N . THR D 1 166 ? 10.842 6.643 -43.517 1.00 53.04 166 THR D N 1
ATOM 11872 C CA . THR D 1 166 ? 10.831 6.918 -44.945 1.00 49.65 166 THR D CA 1
ATOM 11873 C C . THR D 1 166 ? 9.406 7.000 -45.465 1.00 48.44 166 THR D C 1
ATOM 11874 O O . THR D 1 166 ? 8.487 6.405 -44.899 1.00 47.69 166 THR D O 1
ATOM 11885 N N . GLN D 1 167 ? 9.229 7.749 -46.555 1.00 48.69 167 GLN D N 1
ATOM 11886 C CA . GLN D 1 167 ? 7.915 7.818 -47.187 1.00 48.43 167 GLN D CA 1
ATOM 11887 C C . GLN D 1 167 ? 7.644 6.593 -48.057 1.00 47.55 167 GLN D C 1
ATOM 11888 O O . GLN D 1 167 ? 6.584 5.970 -47.942 1.00 48.37 167 GLN D O 1
ATOM 11902 N N . LYS D 1 168 ? 8.578 6.244 -48.938 1.00 48.14 168 LYS D N 1
ATOM 11903 C CA . LYS D 1 168 ? 8.380 5.216 -49.948 1.00 48.36 168 LYS D CA 1
ATOM 11904 C C . LYS D 1 168 ? 9.566 4.262 -49.955 1.00 47.29 168 LYS D C 1
ATOM 11905 O O . LYS D 1 168 ? 10.656 4.604 -49.496 1.00 48.29 168 LYS D O 1
ATOM 11924 N N . GLU D 1 169 ? 9.346 3.064 -50.494 1.00 46.67 169 GLU D N 1
ATOM 11925 C CA . GLU D 1 169 ? 10.404 2.063 -50.561 1.00 46.22 169 GLU D CA 1
ATOM 11926 C C . GLU D 1 169 ? 11.609 2.611 -51.318 1.00 48.38 169 GLU D C 1
ATOM 11927 O O . GLU D 1 169 ? 11.470 3.413 -52.245 1.00 50.59 169 GLU D O 1
ATOM 11939 N N . VAL D 1 170 ? 12.809 2.174 -50.916 1.00 48.40 170 VAL D N 1
ATOM 11940 C CA . VAL D 1 170 ? 14.041 2.813 -51.371 1.00 54.39 170 VAL D CA 1
ATOM 11941 C C . VAL D 1 170 ? 15.148 1.814 -51.700 1.00 55.82 170 VAL D C 1
ATOM 11942 O O . VAL D 1 170 ? 15.200 0.700 -51.168 1.00 51.56 170 VAL D O 1
ATOM 11955 N N . GLU D 1 171 ? 16.031 2.248 -52.603 1.00 55.59 171 GLU D N 1
ATOM 11956 C CA . GLU D 1 171 ? 17.281 1.575 -52.977 1.00 57.01 171 GLU D CA 1
ATOM 11957 C C . GLU D 1 171 ? 17.161 0.058 -52.979 1.00 58.69 171 GLU D C 1
ATOM 11958 O O . GLU D 1 171 ? 17.897 -0.640 -52.290 1.00 63.29 171 GLU D O 1
ATOM 11970 N N . VAL D 1 172 ? 16.255 -0.450 -53.805 1.00 55.40 172 VAL D N 1
ATOM 11971 C CA . VAL D 1 172 ? 15.945 -1.877 -53.839 1.00 56.03 172 VAL D CA 1
ATOM 11972 C C . VAL D 1 172 ? 16.462 -2.404 -55.155 1.00 56.66 172 VAL D C 1
ATOM 11973 O O . VAL D 1 172 ? 17.661 -2.642 -55.293 1.00 56.14 172 VAL D O 1
ATOM 11986 N N . THR D 1 194 ? 19.682 -3.226 -54.743 1.00 61.80 205 THR D N 1
ATOM 11987 C CA . THR D 1 194 ? 19.569 -4.652 -54.457 1.00 62.40 205 THR D CA 1
ATOM 11988 C C . THR D 1 194 ? 19.057 -4.877 -53.039 1.00 66.82 205 THR D C 1
ATOM 11989 O O . THR D 1 194 ? 19.050 -6.005 -52.553 1.00 63.18 205 THR D O 1
ATOM 11999 N N . VAL D 1 195 ? 18.625 -3.801 -52.379 1.00 66.60 206 VAL D N 1
ATOM 12000 C CA . VAL D 1 195 ? 18.254 -3.863 -50.968 1.00 61.19 206 VAL D CA 1
ATOM 12001 C C . VAL D 1 195 ? 16.936 -3.137 -50.709 1.00 56.89 206 VAL D C 1
ATOM 12002 O O . VAL D 1 195 ? 16.883 -1.909 -50.620 1.00 57.00 206 VAL D O 1
ATOM 12015 N N . THR D 1 196 ? 15.849 -3.871 -50.589 1.00 54.35 207 THR D N 1
ATOM 12016 C CA . THR D 1 196 ? 14.563 -3.205 -50.470 1.00 53.99 207 THR D CA 1
ATOM 12017 C C . THR D 1 196 ? 14.218 -2.876 -49.017 1.00 57.95 207 THR D C 1
ATOM 12018 O O . THR D 1 196 ? 14.237 -3.755 -48.152 1.00 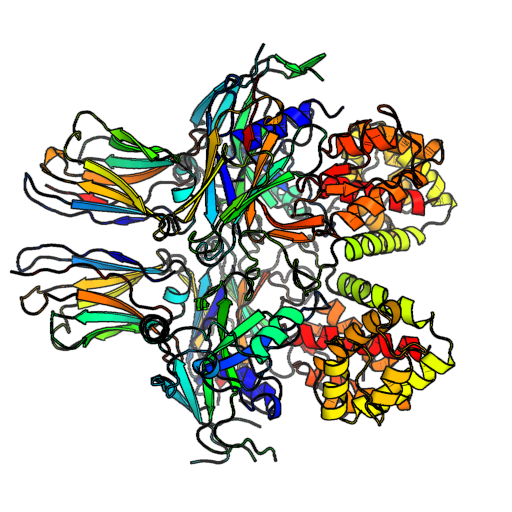59.42 207 THR D O 1
ATOM 12029 N N . ILE D 1 197 ? 13.890 -1.614 -48.757 1.00 51.50 208 ILE D N 1
ATOM 12030 C CA . ILE D 1 197 ? 13.473 -1.122 -47.448 1.00 49.05 208 ILE D CA 1
ATOM 12031 C C . ILE D 1 197 ? 11.993 -0.764 -47.537 1.00 46.50 208 ILE D C 1
ATOM 12032 O O . ILE D 1 197 ? 11.639 0.206 -48.220 1.00 46.62 208 ILE D O 1
ATOM 12048 N N . PRO D 1 198 ? 11.101 -1.487 -46.872 1.00 44.65 209 PRO D N 1
ATOM 12049 C CA . PRO D 1 198 ? 9.677 -1.145 -46.961 1.00 46.76 209 PRO D CA 1
ATOM 12050 C C . PRO D 1 198 ? 9.401 0.254 -46.442 1.00 49.28 209 PRO D C 1
ATOM 12051 O O . PRO D 1 198 ? 10.119 0.777 -45.589 1.00 48.65 209 PRO D O 1
ATOM 12062 N N . SER D 1 199 ? 8.363 0.874 -46.992 1.00 50.07 210 SER D N 1
ATOM 12063 C CA . SER D 1 199 ? 8.006 2.217 -46.570 1.00 50.81 210 SER D CA 1
ATOM 12064 C C . SER D 1 199 ? 7.612 2.199 -45.104 1.00 51.24 210 SER D C 1
ATOM 12065 O O . SER D 1 199 ? 7.109 1.198 -44.590 1.00 52.82 210 SER D O 1
ATOM 12073 N N . GLY D 1 200 ? 7.859 3.319 -44.428 1.00 50.26 211 GLY D N 1
ATOM 12074 C CA . GLY D 1 200 ? 7.568 3.416 -43.013 1.00 47.98 211 GLY D CA 1
ATOM 12075 C C . GLY D 1 200 ? 8.536 2.681 -42.119 1.00 48.56 211 GLY D C 1
ATOM 12076 O O . GLY D 1 200 ? 8.175 2.312 -40.999 1.00 48.54 211 GLY D O 1
ATOM 12080 N N . SER D 1 201 ? 9.749 2.437 -42.594 1.00 49.02 212 SER D N 1
ATOM 12081 C CA . SER D 1 201 ? 10.776 1.817 -41.777 1.00 47.25 212 SER D CA 1
ATOM 12082 C C . SER D 1 201 ? 11.443 2.867 -40.901 1.00 47.09 212 SER D C 1
ATOM 12083 O O . SER D 1 201 ? 11.826 3.941 -41.377 1.00 44.31 212 SER D O 1
ATOM 12091 N N . THR D 1 202 ? 11.578 2.550 -39.619 1.00 47.44 213 THR D N 1
ATOM 12092 C CA . THR D 1 202 ? 12.218 3.448 -38.671 1.00 44.30 213 THR D CA 1
ATOM 12093 C C . THR D 1 202 ? 13.732 3.312 -38.758 1.00 42.14 213 THR D C 1
ATOM 12094 O O . THR D 1 202 ? 14.268 2.205 -38.706 1.00 42.55 213 THR D O 1
ATOM 12105 N N . LEU D 1 203 ? 14.421 4.438 -38.890 1.00 41.28 214 LEU D N 1
ATOM 12106 C CA . LEU D 1 203 ? 15.878 4.454 -38.888 1.00 41.29 214 LEU D CA 1
ATOM 12107 C C . LEU D 1 203 ? 16.468 4.818 -37.531 1.00 40.39 214 LEU D C 1
ATOM 12108 O O . LEU D 1 203 ? 17.527 4.307 -37.162 1.00 38.81 214 LEU D O 1
ATOM 12124 N N . ALA D 1 204 ? 15.827 5.721 -36.795 1.00 39.56 215 ALA D N 1
ATOM 12125 C CA . ALA D 1 204 ? 16.314 6.156 -35.495 1.00 37.95 215 ALA D CA 1
ATOM 12126 C C . ALA D 1 204 ? 15.114 6.594 -34.672 1.00 38.02 215 ALA D C 1
ATOM 12127 O O . ALA D 1 204 ? 14.062 6.933 -35.216 1.00 37.43 215 ALA D O 1
ATOM 12134 N N . PHE D 1 205 ? 15.280 6.592 -33.351 1.00 39.34 216 PHE D N 1
ATOM 12135 C CA . PHE D 1 205 ? 14.161 6.858 -32.461 1.00 37.92 216 PHE D CA 1
ATOM 12136 C C . PHE D 1 205 ? 14.661 7.453 -31.155 1.00 36.25 216 PHE D C 1
ATOM 12137 O O . PHE D 1 205 ? 15.824 7.298 -30.777 1.00 36.75 216 PHE D O 1
ATOM 12154 N N . ARG D 1 206 ? 13.758 8.166 -30.493 1.00 36.99 217 ARG D N 1
ATOM 12155 C CA . ARG D 1 206 ? 13.959 8.694 -29.156 1.00 37.41 217 ARG D CA 1
ATOM 12156 C C . ARG D 1 206 ? 12.935 8.064 -28.224 1.00 37.40 217 ARG D C 1
ATOM 12157 O O . ARG D 1 206 ? 11.838 7.700 -28.651 1.00 36.28 217 ARG D O 1
ATOM 12178 N N . VAL D 1 207 ? 13.298 7.916 -26.949 1.00 38.85 218 VAL D N 1
ATOM 12179 C CA . VAL D 1 207 ? 12.404 7.331 -25.958 1.00 37.63 218 VAL D CA 1
ATOM 12180 C C . VAL D 1 207 ? 12.354 8.229 -24.731 1.00 37.38 218 VAL D C 1
ATOM 12181 O O . VAL D 1 207 ? 13.233 9.061 -24.498 1.00 37.68 218 VAL D O 1
ATOM 12194 N N . ALA D 1 208 ? 11.288 8.053 -23.955 1.00 36.79 219 ALA D N 1
ATOM 12195 C CA . ALA D 1 208 ? 11.151 8.604 -22.616 1.00 36.79 219 ALA D CA 1
ATOM 12196 C C . ALA D 1 208 ? 10.926 7.439 -21.660 1.00 37.33 219 ALA D C 1
ATOM 12197 O O . ALA D 1 208 ? 10.287 6.447 -22.029 1.00 37.79 219 ALA D O 1
ATOM 12204 N N . GLN D 1 209 ? 11.468 7.537 -20.447 1.00 36.38 220 GLN D N 1
ATOM 12205 C CA . GLN D 1 209 ? 11.428 6.415 -19.515 1.00 34.46 220 GLN D CA 1
ATOM 12206 C C . GLN D 1 209 ? 10.111 6.391 -18.739 1.00 34.14 220 GLN D C 1
ATOM 12207 O O . GLN D 1 209 ? 9.652 7.416 -18.226 1.00 35.22 220 GLN D O 1
ATOM 12221 N N . LEU D 1 210 ? 9.499 5.221 -18.671 1.00 33.04 221 LEU D N 1
ATOM 12222 C CA . LEU D 1 210 ? 8.340 5.036 -17.820 1.00 32.90 221 LEU D CA 1
ATOM 12223 C C . LEU D 1 210 ? 8.779 4.857 -16.376 1.00 32.19 221 LEU D C 1
ATOM 12224 O O . LEU D 1 210 ? 9.809 4.238 -16.098 1.00 32.84 221 LEU D O 1
ATOM 12240 N N . VAL D 1 211 ? 7.992 5.404 -15.456 1.00 33.01 222 VAL D N 1
ATOM 12241 C CA . VAL D 1 211 ? 8.169 5.173 -14.029 1.00 34.77 222 VAL D CA 1
ATOM 12242 C C . VAL D 1 211 ? 6.808 4.878 -13.421 1.00 34.75 222 VAL D C 1
ATOM 12243 O O . VAL D 1 211 ? 5.849 5.624 -13.649 1.00 33.88 222 VAL D O 1
ATOM 12256 N N . ILE D 1 212 ? 6.732 3.809 -12.629 1.00 36.62 223 ILE D N 1
ATOM 12257 C CA . ILE D 1 212 ? 5.471 3.301 -12.104 1.00 37.69 223 ILE D CA 1
ATOM 12258 C C . ILE D 1 212 ? 5.589 3.138 -10.589 1.00 38.08 223 ILE D C 1
ATOM 12259 O O . ILE D 1 212 ? 6.316 2.260 -10.104 1.00 36.94 223 ILE D O 1
ATOM 12275 N N . ASP D 1 213 ? 4.874 3.988 -9.842 1.00 39.25 224 ASP D N 1
ATOM 12276 C CA . ASP D 1 213 ? 4.679 3.825 -8.402 1.00 39.81 224 ASP D CA 1
ATOM 12277 C C . ASP D 1 213 ? 3.168 3.980 -8.153 1.00 40.34 224 ASP D C 1
ATOM 12278 O O . ASP D 1 213 ? 2.677 5.051 -7.775 1.00 40.56 224 ASP D O 1
ATOM 12287 N N . SER D 1 214 ? 2.428 2.890 -8.364 1.00 40.04 225 SER D N 1
ATOM 12288 C CA . SER D 1 214 ? 0.960 2.884 -8.318 1.00 42.53 225 SER D CA 1
ATOM 12289 C C . SER D 1 214 ? 0.363 3.924 -9.259 1.00 43.07 225 SER D C 1
ATOM 12290 O O . SER D 1 214 ? -0.804 4.290 -9.143 1.00 46.63 225 SER D O 1
ATOM 12298 N N . ASP D 1 215 ? 1.162 4.416 -10.192 1.00 43.60 226 ASP D N 1
ATOM 12299 C CA . ASP D 1 215 ? 0.759 5.467 -11.111 1.00 43.77 226 ASP D CA 1
ATOM 12300 C C . ASP D 1 215 ? 1.662 5.355 -12.334 1.00 42.01 226 ASP D C 1
ATOM 12301 O O . ASP D 1 215 ? 2.449 4.410 -12.452 1.00 40.49 226 ASP D O 1
ATOM 12310 N N . LEU D 1 216 ? 1.562 6.319 -13.247 1.00 41.84 227 LEU D N 1
ATOM 12311 C CA . LEU D 1 216 ? 2.435 6.354 -14.414 1.00 39.24 227 LEU D CA 1
ATOM 12312 C C . LEU D 1 216 ? 2.860 7.778 -14.709 1.00 37.03 227 LEU D C 1
ATOM 12313 O O . LEU D 1 216 ? 2.018 8.671 -14.821 1.00 37.81 227 LEU D O 1
ATOM 12329 N N . ASP D 1 217 ? 4.165 7.985 -14.820 1.00 37.22 228 ASP D N 1
ATOM 12330 C CA . ASP D 1 217 ? 4.712 9.262 -15.237 1.00 39.11 228 ASP D CA 1
ATOM 12331 C C . ASP D 1 217 ? 5.724 8.987 -16.337 1.00 36.63 228 ASP D C 1
ATOM 12332 O O . ASP D 1 217 ? 6.275 7.890 -16.431 1.00 35.63 228 ASP D O 1
ATOM 12341 N N . VAL D 1 218 ? 5.955 9.992 -17.176 1.00 38.77 229 VAL D N 1
ATOM 12342 C CA . VAL D 1 218 ? 6.876 9.903 -18.304 1.00 37.56 229 VAL D CA 1
ATOM 12343 C C . VAL D 1 218 ? 7.970 10.942 -18.109 1.00 34.99 229 VAL D C 1
ATOM 12344 O O . VAL D 1 218 ? 7.709 12.152 -18.109 1.00 35.07 229 VAL D O 1
ATOM 12357 N N . LEU D 1 219 ? 9.187 10.476 -17.964 1.00 34.92 230 LEU D N 1
ATOM 12358 C CA . LEU D 1 219 ? 10.321 11.346 -17.723 1.00 37.37 230 LEU D CA 1
ATOM 12359 C C . LEU D 1 219 ? 11.035 11.606 -19.035 1.00 37.37 230 LEU D C 1
ATOM 12360 O O . LEU D 1 219 ? 11.618 10.694 -19.625 1.00 35.71 230 LEU D O 1
ATOM 12376 N N . LEU D 1 220 ? 11.024 12.861 -19.467 1.00 38.18 231 LEU D N 1
ATOM 12377 C CA . LEU D 1 220 ? 11.673 13.207 -20.721 1.00 38.48 231 LEU D CA 1
ATOM 12378 C C . LEU D 1 220 ? 13.187 13.140 -20.612 1.00 39.11 231 LEU D C 1
ATOM 12379 O O . LEU D 1 220 ? 13.867 12.800 -21.589 1.00 38.57 231 LEU D O 1
ATOM 12395 N N . PHE D 1 221 ? 13.732 13.468 -19.446 1.00 38.59 232 PHE D N 1
ATOM 12396 C CA . PHE D 1 221 ? 15.178 13.500 -19.236 1.00 38.10 232 PHE D CA 1
ATOM 12397 C C . PHE D 1 221 ? 15.536 12.880 -17.892 1.00 37.82 232 PHE D C 1
ATOM 12398 O O . PHE D 1 221 ? 15.930 13.574 -16.947 1.00 38.51 232 PHE D O 1
ATOM 12415 N N . PRO D 1 222 ? 15.435 11.559 -17.780 1.00 37.37 233 PRO D N 1
ATOM 12416 C CA . PRO D 1 222 ? 15.841 10.888 -16.543 1.00 36.70 233 PRO D CA 1
ATOM 12417 C C . PRO D 1 222 ? 17.349 10.732 -16.453 1.00 36.91 233 PRO D C 1
ATOM 12418 O O . PRO D 1 222 ? 18.085 10.895 -17.423 1.00 37.24 233 PRO D O 1
ATOM 12429 N N . ASP D 1 223 ? 17.800 10.426 -15.249 1.00 36.72 234 ASP D N 1
ATOM 12430 C CA . ASP D 1 223 ? 19.197 10.091 -15.048 1.00 35.28 234 ASP D CA 1
ATOM 12431 C C . ASP D 1 223 ? 19.422 8.614 -15.342 1.00 33.60 234 ASP D C 1
ATOM 12432 O O . ASP D 1 223 ? 18.490 7.809 -15.395 1.00 34.76 234 ASP D O 1
ATOM 12441 N N . LYS D 1 224 ? 20.691 8.262 -15.526 1.00 34.63 235 LYS D N 1
ATOM 12442 C CA . LYS D 1 224 ? 21.031 6.897 -15.904 1.00 35.67 235 LYS D CA 1
ATOM 12443 C C . LYS D 1 224 ? 20.443 5.882 -14.938 1.00 37.87 235 LYS D C 1
ATOM 12444 O O . LYS D 1 224 ? 19.991 4.811 -15.357 1.00 39.97 235 LYS D O 1
ATOM 12463 N N . LYS D 1 225 ? 20.446 6.197 -13.643 1.00 39.26 236 LYS D N 1
ATOM 12464 C CA . LYS D 1 225 ? 20.040 5.238 -12.627 1.00 38.22 236 LYS D CA 1
ATOM 12465 C C . LYS D 1 225 ? 18.534 5.087 -12.516 1.00 37.28 236 LYS D C 1
ATOM 12466 O O . LYS D 1 225 ? 18.077 4.189 -11.806 1.00 40.24 236 LYS D O 1
ATOM 12485 N N . GLN D 1 226 ? 17.755 5.927 -13.184 1.00 34.66 237 GLN D N 1
ATOM 12486 C CA . GLN D 1 226 ? 16.320 5.933 -12.946 1.00 34.31 237 GLN D CA 1
ATOM 12487 C C . GLN D 1 226 ? 15.728 4.555 -13.199 1.00 35.55 237 GLN D C 1
ATOM 12488 O O . GLN D 1 226 ? 16.045 3.903 -14.196 1.00 36.31 237 GLN D O 1
ATOM 12502 N N . ARG D 1 227 ? 14.854 4.125 -12.298 1.00 36.73 238 ARG D N 1
ATOM 12503 C CA . ARG D 1 227 ? 14.199 2.829 -12.369 1.00 36.40 238 ARG D CA 1
ATOM 12504 C C . ARG D 1 227 ? 12.776 3.026 -12.852 1.00 34.44 238 ARG D C 1
ATOM 12505 O O . ARG D 1 227 ? 12.100 3.976 -12.446 1.00 34.35 238 ARG D O 1
ATOM 12526 N N . THR D 1 228 ? 12.319 2.134 -13.723 1.00 34.58 239 THR D N 1
ATOM 12527 C CA . THR D 1 228 ? 10.914 2.164 -14.103 1.00 35.13 239 THR D CA 1
ATOM 12528 C C . THR D 1 228 ? 10.035 1.688 -12.954 1.00 35.14 239 THR D C 1
ATOM 12529 O O . THR D 1 228 ? 9.033 2.326 -12.608 1.00 33.77 239 THR D O 1
ATOM 12540 N N . PHE D 1 229 ? 10.401 0.571 -12.346 1.00 36.87 240 PHE D N 1
ATOM 12541 C CA . PHE D 1 229 ? 9.584 -0.070 -11.321 1.00 37.89 240 PHE D CA 1
ATOM 12542 C C . PHE D 1 229 ? 10.092 0.400 -9.961 1.00 37.10 240 PHE D C 1
ATOM 12543 O O . PHE D 1 229 ? 11.035 -0.156 -9.398 1.00 36.72 240 PHE D O 1
ATOM 12560 N N . GLN D 1 230 ? 9.463 1.434 -9.439 1.00 37.27 241 GLN D N 1
ATOM 12561 C CA . GLN D 1 230 ? 9.879 1.975 -8.156 1.00 36.63 241 GLN D CA 1
ATOM 12562 C C . GLN D 1 230 ? 9.465 1.031 -7.029 1.00 36.56 241 GLN D C 1
ATOM 12563 O O . GLN D 1 230 ? 8.368 0.462 -7.068 1.00 37.06 241 GLN D O 1
ATOM 12577 N N . PRO D 1 231 ? 10.318 0.832 -6.023 1.00 37.45 242 PRO D N 1
ATOM 12578 C CA . PRO D 1 231 ? 9.953 -0.052 -4.905 1.00 38.21 242 PRO D CA 1
ATOM 12579 C C . PRO D 1 231 ? 8.911 0.611 -4.026 1.00 37.99 242 PRO D C 1
ATOM 12580 O O . PRO D 1 231 ? 8.749 1.842 -4.062 1.00 36.78 242 PRO D O 1
ATOM 12591 N N . PRO D 1 232 ? 8.177 -0.167 -3.229 1.00 38.33 243 PRO D N 1
ATOM 12592 C CA . PRO D 1 232 ? 7.157 0.429 -2.358 1.00 36.98 243 PRO D CA 1
ATOM 12593 C C . PRO D 1 232 ? 7.794 1.315 -1.307 1.00 37.17 243 PRO D C 1
ATOM 12594 O O . PRO D 1 232 ? 9.021 1.416 -1.248 1.00 37.16 243 PRO D O 1
ATOM 12605 N N . ALA D 1 233 ? 6.979 1.945 -0.460 1.00 39.31 244 ALA D N 1
ATOM 12606 C CA . ALA D 1 233 ? 7.519 2.668 0.687 1.00 39.45 244 ALA D CA 1
ATOM 12607 C C . ALA D 1 233 ? 8.329 1.760 1.609 1.00 39.33 244 ALA D C 1
ATOM 12608 O O . ALA D 1 233 ? 9.179 2.255 2.359 1.00 38.48 244 ALA D O 1
ATOM 12615 N N . THR D 1 234 ? 8.106 0.445 1.546 1.00 40.00 245 THR D N 1
ATOM 12616 C CA . THR D 1 234 ? 8.778 -0.508 2.415 1.00 40.54 245 THR D CA 1
ATOM 12617 C C . THR D 1 234 ? 10.120 -0.983 1.882 1.00 45.38 245 THR D C 1
ATOM 12618 O O . THR D 1 234 ? 10.884 -1.576 2.645 1.00 45.58 245 THR D O 1
ATOM 12629 N N . GLY D 1 235 ? 10.420 -0.761 0.602 1.00 43.37 246 GLY D N 1
ATOM 12630 C CA . GLY D 1 235 ? 11.669 -1.238 0.042 1.00 42.82 246 GLY D CA 1
ATOM 12631 C C . GLY D 1 235 ? 11.750 -2.734 -0.076 1.00 43.69 246 GLY D C 1
ATOM 12632 O O . GLY D 1 235 ? 12.841 -3.281 -0.218 1.00 45.93 246 GLY D O 1
ATOM 12636 N N . LEU D 1 236 ? 10.619 -3.414 -0.033 1.00 44.02 273 LEU D N 1
ATOM 12637 C CA . LEU D 1 236 ? 10.584 -4.864 -0.076 1.00 48.49 273 LEU D CA 1
ATOM 12638 C C . LEU D 1 236 ? 10.340 -5.325 -1.504 1.00 50.18 273 LEU D C 1
ATOM 12639 O O . LEU D 1 236 ? 9.291 -5.030 -2.086 1.00 48.50 273 LEU D O 1
ATOM 12655 N N . THR D 1 237 ? 11.298 -6.060 -2.056 1.00 54.85 274 THR D N 1
ATOM 12656 C CA . THR D 1 237 ? 11.202 -6.549 -3.422 1.00 58.62 274 THR D CA 1
ATOM 12657 C C . THR D 1 237 ? 11.640 -8.008 -3.432 1.00 61.57 274 THR D C 1
ATOM 12658 O O . THR D 1 237 ? 11.772 -8.647 -2.384 1.00 63.55 274 THR D O 1
ATOM 12669 N N . ASP D 1 238 ? 11.865 -8.546 -4.631 1.00 63.42 275 ASP D N 1
ATOM 12670 C CA . ASP D 1 238 ? 12.258 -9.935 -4.801 1.00 64.74 275 ASP D CA 1
ATOM 12671 C C . ASP D 1 238 ? 13.323 -10.006 -5.884 1.00 67.74 275 ASP D C 1
ATOM 12672 O O . ASP D 1 238 ? 13.713 -8.991 -6.465 1.00 71.48 275 ASP D O 1
ATOM 12681 N N . GLY D 1 239 ? 13.777 -11.221 -6.174 1.00 69.89 276 GLY D N 1
ATOM 12682 C CA . GLY D 1 239 ? 14.808 -11.386 -7.172 1.00 75.51 276 GLY D CA 1
ATOM 12683 C C . GLY D 1 239 ? 14.399 -10.714 -8.462 1.00 72.62 276 GLY D C 1
ATOM 12684 O O . GLY D 1 239 ? 13.499 -11.167 -9.175 1.00 73.43 276 GLY D O 1
ATOM 12688 N N . VAL D 1 240 ? 15.062 -9.607 -8.755 1.00 74.92 277 VAL D N 1
ATOM 12689 C CA . VAL D 1 240 ? 14.770 -8.781 -9.917 1.00 82.30 277 VAL D CA 1
ATOM 12690 C C . VAL D 1 240 ? 16.088 -8.113 -10.282 1.00 88.26 277 VAL D C 1
ATOM 12691 O O . VAL D 1 240 ? 16.757 -7.562 -9.393 1.00 96.79 277 VAL D O 1
ATOM 12704 N N . PRO D 1 241 ? 16.518 -8.136 -11.551 1.00 94.90 278 PRO D N 1
ATOM 12705 C CA . PRO D 1 241 ? 17.696 -7.333 -11.916 1.00 87.61 278 PRO D CA 1
ATOM 12706 C C . PRO D 1 241 ? 17.587 -5.893 -11.416 1.00 87.42 278 PRO D C 1
ATOM 12707 O O . PRO D 1 241 ? 16.640 -5.163 -11.741 1.00 84.94 278 PRO D O 1
ATOM 12718 N N . ALA D 1 242 ? 18.568 -5.490 -10.614 1.00 96.03 279 ALA D N 1
ATOM 12719 C CA . ALA D 1 242 ? 18.542 -4.218 -9.908 1.00 85.09 279 ALA D CA 1
ATOM 12720 C C . ALA D 1 242 ? 19.964 -3.884 -9.491 1.00 85.20 279 ALA D C 1
ATOM 12721 O O . ALA D 1 242 ? 20.911 -4.624 -9.776 1.00 90.01 279 ALA D O 1
ATOM 12728 N N . GLU D 1 243 ? 20.108 -2.736 -8.837 1.00 83.43 280 GLU D N 1
ATOM 12729 C CA . GLU D 1 243 ? 21.371 -2.373 -8.214 1.00 87.39 280 GLU D CA 1
ATOM 12730 C C . GLU D 1 243 ? 22.490 -2.204 -9.244 1.00 94.22 280 GLU D C 1
ATOM 12731 O O . GLU D 1 243 ? 23.597 -2.724 -9.080 1.00 92.84 280 GLU D O 1
ATOM 12743 N N . GLY D 1 244 ? 22.189 -1.478 -10.319 1.00 98.96 281 GLY D N 1
ATOM 12744 C CA . GLY D 1 244 ? 23.212 -0.951 -11.200 1.00 93.64 281 GLY D CA 1
ATOM 12745 C C . GLY D 1 244 ? 23.354 -1.569 -12.586 1.00 94.63 281 GLY D C 1
ATOM 12746 O O . GLY D 1 244 ? 24.349 -1.284 -13.264 1.00 93.53 281 GLY D O 1
ATOM 12750 N N . ALA D 1 245 ? 22.397 -2.379 -13.034 1.00 92.27 282 ALA D N 1
ATOM 12751 C CA . ALA D 1 245 ? 22.530 -3.074 -14.316 1.00 86.84 282 ALA D CA 1
ATOM 12752 C C . ALA D 1 245 ? 23.832 -3.877 -14.374 1.00 87.57 282 ALA D C 1
ATOM 12753 O O . ALA D 1 245 ? 24.458 -3.967 -15.430 1.00 84.75 282 ALA D O 1
ATOM 12760 N N . PHE D 1 246 ? 24.234 -4.454 -13.227 1.00 87.00 283 PHE D N 1
ATOM 12761 C CA . PHE D 1 246 ? 25.441 -5.272 -13.069 1.00 80.57 283 PHE D CA 1
ATOM 12762 C C . PHE D 1 246 ? 26.638 -4.344 -12.828 1.00 79.91 283 PHE D C 1
ATOM 12763 O O . PHE D 1 246 ? 26.625 -3.167 -13.216 1.00 78.91 283 PHE D O 1
ATOM 12780 N N . THR D 1 247 ? 27.650 -4.852 -12.128 1.00 73.38 284 THR D N 1
ATOM 12781 C CA . THR D 1 247 ? 28.867 -4.107 -11.844 1.00 69.45 284 THR D CA 1
ATOM 12782 C C . THR D 1 247 ? 30.003 -5.109 -11.741 1.00 60.75 284 THR D C 1
ATOM 12783 O O . THR D 1 247 ? 29.808 -6.254 -11.323 1.00 59.28 284 THR D O 1
ATOM 12794 N N . GLU D 1 248 ? 31.192 -4.663 -12.130 1.00 59.72 285 GLU D N 1
ATOM 12795 C CA . GLU D 1 248 ? 32.393 -5.478 -12.025 1.00 57.36 285 GLU D CA 1
ATOM 12796 C C . GLU D 1 248 ? 33.465 -4.773 -11.213 1.00 55.49 285 GLU D C 1
ATOM 12797 O O . GLU D 1 248 ? 34.649 -5.089 -11.354 1.00 53.55 285 GLU D O 1
ATOM 12809 N N . ASP D 1 249 ? 33.066 -3.822 -10.369 1.00 53.22 286 ASP D N 1
ATOM 12810 C CA . ASP D 1 249 ? 34.023 -3.056 -9.587 1.00 49.12 286 ASP D CA 1
ATOM 12811 C C . ASP D 1 249 ? 35.138 -3.940 -9.059 1.00 47.65 286 ASP D C 1
ATOM 12812 O O . ASP D 1 249 ? 36.320 -3.623 -9.208 1.00 49.59 286 ASP D O 1
ATOM 12821 N N . PHE D 1 250 ? 34.780 -5.070 -8.454 1.00 49.11 287 PHE D N 1
ATOM 12822 C CA . PHE D 1 250 ? 35.801 -5.948 -7.892 1.00 49.99 287 PHE D CA 1
ATOM 12823 C C . PHE D 1 250 ? 36.567 -6.688 -8.980 1.00 50.29 287 PHE D C 1
ATOM 12824 O O . PHE D 1 250 ? 37.770 -6.943 -8.840 1.00 49.69 287 PHE D O 1
ATOM 12841 N N . GLN D 1 251 ? 35.881 -7.069 -10.056 1.00 51.79 288 GLN D N 1
ATOM 12842 C CA . GLN D 1 251 ? 36.515 -7.899 -11.075 1.00 51.01 288 GLN D CA 1
ATOM 12843 C C . GLN D 1 251 ? 37.674 -7.170 -11.740 1.00 50.46 288 GLN D C 1
ATOM 12844 O O . GLN D 1 251 ? 38.720 -7.768 -12.012 1.00 51.89 288 GLN D O 1
ATOM 12858 N N . GLY D 1 252 ? 37.509 -5.882 -12.018 1.00 47.98 289 GLY D N 1
ATOM 12859 C CA . GLY D 1 252 ? 38.586 -5.144 -12.652 1.00 52.27 289 GLY D CA 1
ATOM 12860 C C . GLY D 1 252 ? 39.831 -5.057 -11.791 1.00 52.23 289 GLY D C 1
ATOM 12861 O O . GLY D 1 252 ? 40.955 -5.117 -12.298 1.00 53.88 289 GLY D O 1
ATOM 12865 N N . LEU D 1 253 ? 39.653 -4.912 -10.477 1.00 56.63 290 LEU D N 1
ATOM 12866 C CA . LEU D 1 253 ? 40.795 -4.722 -9.589 1.00 51.41 290 LEU D CA 1
ATOM 12867 C C . LEU D 1 253 ? 41.664 -5.971 -9.524 1.00 50.18 290 LEU D C 1
ATOM 12868 O O . LEU D 1 253 ? 42.890 -5.890 -9.647 1.00 50.10 290 LEU D O 1
ATOM 12884 N N . ARG D 1 254 ? 41.051 -7.138 -9.328 1.00 49.94 291 ARG D N 1
ATOM 12885 C CA . ARG D 1 254 ? 41.837 -8.358 -9.203 1.00 52.11 291 ARG D CA 1
ATOM 12886 C C . ARG D 1 254 ? 42.703 -8.563 -10.438 1.00 52.64 291 ARG D C 1
ATOM 12887 O O . ARG D 1 254 ? 43.885 -8.914 -10.336 1.00 51.13 291 ARG D O 1
ATOM 12908 N N . ALA D 1 255 ? 42.123 -8.358 -11.618 1.00 51.79 292 ALA D N 1
ATOM 12909 C CA . ALA D 1 255 ? 42.868 -8.578 -12.850 1.00 52.09 292 ALA D CA 1
ATOM 12910 C C . ALA D 1 255 ? 43.941 -7.519 -13.031 1.00 51.35 292 ALA D C 1
ATOM 12911 O O . ALA D 1 255 ? 45.091 -7.833 -13.357 1.00 51.27 292 ALA D O 1
ATOM 12918 N N . GLU D 1 256 ? 43.585 -6.252 -12.817 1.00 50.59 293 GLU D N 1
ATOM 12919 C CA . GLU D 1 256 ? 44.568 -5.188 -12.970 1.00 51.18 293 GLU D CA 1
ATOM 12920 C C . GLU D 1 256 ? 45.770 -5.440 -12.079 1.00 50.02 293 GLU D C 1
ATOM 12921 O O . GLU D 1 256 ? 46.918 -5.242 -12.492 1.00 49.46 293 GLU D O 1
ATOM 12933 N N . VAL D 1 257 ? 45.526 -5.876 -10.850 1.00 49.92 294 VAL D N 1
ATOM 12934 C CA . VAL D 1 257 ? 46.629 -6.287 -9.994 1.00 49.78 294 VAL D CA 1
ATOM 12935 C C . VAL D 1 257 ? 47.380 -7.439 -10.644 1.00 50.31 294 VAL D C 1
ATOM 12936 O O . VAL D 1 257 ? 48.613 -7.438 -10.740 1.00 49.22 294 VAL D O 1
ATOM 12949 N N . GLU D 1 258 ? 46.639 -8.433 -11.121 1.00 51.15 295 GLU D N 1
ATOM 12950 C CA . GLU D 1 258 ? 47.283 -9.628 -11.638 1.00 53.88 295 GLU D CA 1
ATOM 12951 C C . GLU D 1 258 ? 48.125 -9.310 -12.861 1.00 53.55 295 GLU D C 1
ATOM 12952 O O . GLU D 1 258 ? 49.206 -9.884 -13.040 1.00 54.75 295 GLU D O 1
ATOM 12964 N N . THR D 1 259 ? 47.649 -8.407 -13.721 1.00 52.19 296 THR D N 1
ATOM 12965 C CA . THR D 1 259 ? 48.455 -8.010 -14.869 1.00 51.87 296 THR D CA 1
ATOM 12966 C C . THR D 1 259 ? 49.789 -7.452 -14.405 1.00 51.19 296 THR D C 1
ATOM 12967 O O . THR D 1 259 ? 50.854 -7.916 -14.824 1.00 50.71 296 THR D O 1
ATOM 12978 N N . ILE D 1 260 ? 49.750 -6.473 -13.502 1.00 50.10 297 ILE D N 1
ATOM 12979 C CA . ILE D 1 260 ? 50.986 -5.929 -12.957 1.00 50.85 297 ILE D CA 1
ATOM 12980 C C . ILE D 1 260 ? 51.759 -7.017 -12.241 1.00 51.63 297 ILE D C 1
ATOM 12981 O O . ILE D 1 260 ? 52.987 -7.105 -12.354 1.00 51.84 297 ILE D O 1
ATOM 12997 N N . SER D 1 261 ? 51.054 -7.874 -11.502 1.00 50.83 298 SER D N 1
ATOM 12998 C CA . SER D 1 261 ? 51.709 -9.042 -10.930 1.00 53.75 298 SER D CA 1
ATOM 12999 C C . SER D 1 261 ? 52.323 -9.899 -12.025 1.00 54.49 298 SER D C 1
ATOM 13000 O O . SER D 1 261 ? 53.429 -10.428 -11.867 1.00 55.87 298 SER D O 1
ATOM 13008 N N . LYS D 1 262 ? 51.610 -10.056 -13.140 1.00 61.17 299 LYS D N 1
ATOM 13009 C CA . LYS D 1 262 ? 52.184 -10.748 -14.285 1.00 55.45 299 LYS D CA 1
ATOM 13010 C C . LYS D 1 262 ? 53.337 -9.956 -14.885 1.00 56.70 299 LYS D C 1
ATOM 13011 O O . LYS D 1 262 ? 54.366 -10.534 -15.252 1.00 56.78 299 LYS D O 1
ATOM 13030 N N . GLU D 1 263 ? 53.196 -8.635 -14.992 1.00 54.80 300 GLU D N 1
ATOM 13031 C CA . GLU D 1 263 ? 54.344 -7.844 -15.414 1.00 54.18 300 GLU D CA 1
ATOM 13032 C C . GLU D 1 263 ? 55.506 -8.012 -14.445 1.00 55.23 300 GLU D C 1
ATOM 13033 O O . GLU D 1 263 ? 56.668 -7.887 -14.842 1.00 54.92 300 GLU D O 1
ATOM 13045 N N . LEU D 1 264 ? 55.217 -8.282 -13.170 1.00 54.41 301 LEU D N 1
ATOM 13046 C CA . LEU D 1 264 ? 56.276 -8.523 -12.201 1.00 56.13 301 LEU D CA 1
ATOM 13047 C C . LEU D 1 264 ? 56.920 -9.890 -12.366 1.00 58.36 301 LEU D C 1
ATOM 13048 O O . LEU D 1 264 ? 57.993 -10.123 -11.799 1.00 64.82 301 LEU D O 1
ATOM 13064 N N . GLU D 1 265 ? 56.293 -10.795 -13.120 1.00 60.39 302 GLU D N 1
ATOM 13065 C CA . GLU D 1 265 ? 56.907 -12.083 -13.391 1.00 63.91 302 GLU D CA 1
ATOM 13066 C C . GLU D 1 265 ? 58.183 -11.922 -14.196 1.00 64.85 302 GLU D C 1
ATOM 13067 O O . GLU D 1 265 ? 58.992 -12.850 -14.241 1.00 66.42 302 GLU D O 1
ATOM 13079 N N . LEU D 1 266 ? 58.402 -10.756 -14.802 1.00 64.37 303 LEU D N 1
ATOM 13080 C CA . LEU D 1 266 ? 59.640 -10.531 -15.537 1.00 64.43 303 LEU D CA 1
ATOM 13081 C C . LEU D 1 266 ? 60.869 -10.689 -14.650 1.00 64.05 303 LEU D C 1
ATOM 13082 O O . LEU D 1 266 ? 61.975 -10.902 -15.161 1.00 65.60 303 LEU D O 1
ATOM 13098 N N . LEU D 1 267 ? 60.705 -10.575 -13.339 1.00 66.73 304 LEU D N 1
ATOM 13099 C CA . LEU D 1 267 ? 61.831 -10.675 -12.427 1.00 66.55 304 LEU D CA 1
ATOM 13100 C C . LEU D 1 267 ? 62.182 -12.129 -12.147 1.00 67.70 304 LEU D C 1
ATOM 13101 O O . LEU D 1 267 ? 61.320 -12.924 -11.760 1.00 67.32 304 LEU D O 1
ATOM 13117 N N . ASP D 1 268 ? 63.455 -12.469 -12.327 1.00 73.63 305 ASP D N 1
ATOM 13118 C CA . ASP D 1 268 ? 63.975 -13.686 -11.725 1.00 71.67 305 ASP D CA 1
ATOM 13119 C C . ASP D 1 268 ? 63.883 -13.579 -10.208 1.00 71.01 305 ASP D C 1
ATOM 13120 O O . ASP D 1 268 ? 64.006 -12.495 -9.631 1.00 71.31 305 ASP D O 1
ATOM 13129 N N . ARG D 1 269 ? 63.661 -14.718 -9.553 1.00 73.45 306 ARG D N 1
ATOM 13130 C CA . ARG D 1 269 ? 63.425 -14.680 -8.115 1.00 69.08 306 ARG D CA 1
ATOM 13131 C C . ARG D 1 269 ? 64.583 -14.026 -7.372 1.00 68.48 306 ARG D C 1
ATOM 13132 O O . ARG D 1 269 ? 64.388 -13.495 -6.274 1.00 72.31 306 ARG D O 1
ATOM 13153 N N . GLU D 1 270 ? 65.793 -14.058 -7.937 1.00 70.16 307 GLU D N 1
ATOM 13154 C CA . GLU D 1 270 ? 66.911 -13.363 -7.305 1.00 71.01 307 GLU D CA 1
ATOM 13155 C C . GLU D 1 270 ? 66.661 -11.860 -7.245 1.00 68.58 307 GLU D C 1
ATOM 13156 O O . GLU D 1 270 ? 66.786 -11.238 -6.184 1.00 66.96 307 GLU D O 1
ATOM 13168 N N . LEU D 1 271 ? 66.309 -11.255 -8.381 1.00 68.48 308 LEU D N 1
ATOM 13169 C CA . LEU D 1 271 ? 65.982 -9.835 -8.379 1.00 69.73 308 LEU D CA 1
ATOM 13170 C C . LEU D 1 271 ? 64.739 -9.561 -7.558 1.00 63.82 308 LEU D C 1
ATOM 13171 O O . LEU D 1 271 ? 64.584 -8.459 -7.027 1.00 62.29 308 LEU D O 1
ATOM 13187 N N . CYS D 1 272 ? 63.848 -10.546 -7.438 1.00 63.57 309 CYS D N 1
ATOM 13188 C CA . CYS D 1 272 ? 62.711 -10.396 -6.541 1.00 63.07 309 CYS D CA 1
ATOM 13189 C C . CYS D 1 272 ? 63.185 -10.202 -5.110 1.00 61.39 309 CYS D C 1
ATOM 13190 O O . CYS D 1 272 ? 62.653 -9.364 -4.375 1.00 61.00 309 CYS D O 1
ATOM 13198 N N . GLN D 1 273 ? 64.187 -10.973 -4.694 1.00 61.53 310 GLN D N 1
ATOM 13199 C CA . GLN D 1 273 ? 64.624 -10.914 -3.305 1.00 63.80 310 GLN D CA 1
ATOM 13200 C C . GLN D 1 273 ? 65.222 -9.556 -2.974 1.00 62.46 310 GLN D C 1
ATOM 13201 O O . GLN D 1 273 ? 64.810 -8.903 -2.008 1.00 70.25 310 GLN D O 1
ATOM 13215 N N . LEU D 1 274 ? 66.191 -9.107 -3.765 1.00 60.71 311 LEU D N 1
ATOM 13216 C CA . LEU D 1 274 ? 66.825 -7.833 -3.456 1.00 60.97 311 LEU D CA 1
ATOM 13217 C C . LEU D 1 274 ? 65.835 -6.690 -3.549 1.00 60.03 311 LEU D C 1
ATOM 13218 O O . LEU D 1 274 ? 65.940 -5.708 -2.803 1.00 64.25 311 LEU D O 1
ATOM 13234 N N . LEU D 1 275 ? 64.877 -6.791 -4.459 1.00 59.81 312 LEU D N 1
ATOM 13235 C CA . LEU D 1 275 ? 63.821 -5.798 -4.492 1.00 60.55 312 LEU D CA 1
ATOM 13236 C C . LEU D 1 275 ? 63.002 -5.853 -3.217 1.00 59.97 312 LEU D C 1
ATOM 13237 O O . LEU D 1 275 ? 62.643 -4.813 -2.659 1.00 58.14 312 LEU D O 1
ATOM 13253 N N . LEU D 1 276 ? 62.685 -7.063 -2.749 1.00 58.96 313 LEU D N 1
ATOM 13254 C CA . LEU D 1 276 ? 61.978 -7.197 -1.481 1.00 59.79 313 LEU D CA 1
ATOM 13255 C C . LEU D 1 276 ? 62.826 -6.680 -0.332 1.00 59.78 313 LEU D C 1
ATOM 13256 O O . LEU D 1 276 ? 62.302 -6.110 0.631 1.00 59.29 313 LEU D O 1
ATOM 13272 N N . GLU D 1 277 ? 64.141 -6.872 -0.411 1.00 57.93 314 GLU D N 1
ATOM 13273 C CA . GLU D 1 277 ? 65.015 -6.266 0.579 1.00 56.62 314 GLU D CA 1
ATOM 13274 C C . GLU D 1 277 ? 64.885 -4.757 0.541 1.00 56.98 314 GLU D C 1
ATOM 13275 O O . GLU D 1 277 ? 64.807 -4.106 1.587 1.00 58.26 314 GLU D O 1
ATOM 13287 N N . GLY D 1 278 ? 64.852 -4.181 -0.659 1.00 56.78 315 GLY D N 1
ATOM 13288 C CA . GLY D 1 278 ? 64.635 -2.749 -0.766 1.00 53.94 315 GLY D CA 1
ATOM 13289 C C . GLY D 1 278 ? 63.243 -2.338 -0.328 1.00 55.53 315 GLY D C 1
ATOM 13290 O O . GLY D 1 278 ? 63.054 -1.270 0.260 1.00 52.46 315 GLY D O 1
ATOM 13294 N N . LEU D 1 279 ? 62.250 -3.172 -0.617 1.00 58.33 316 LEU D N 1
ATOM 13295 C CA . LEU D 1 279 ? 60.888 -2.864 -0.206 1.00 56.48 316 LEU D CA 1
ATOM 13296 C C . LEU D 1 279 ? 60.710 -2.958 1.302 1.00 54.60 316 LEU D C 1
ATOM 13297 O O . LEU D 1 279 ? 59.938 -2.187 1.878 1.00 51.91 316 LEU D O 1
ATOM 13313 N N . GLU D 1 280 ? 61.402 -3.894 1.958 1.00 56.33 317 GLU D N 1
ATOM 13314 C CA . GLU D 1 280 ? 61.337 -3.973 3.412 1.00 60.24 317 GLU D CA 1
ATOM 13315 C C . GLU D 1 280 ? 61.714 -2.649 4.053 1.00 59.09 317 GLU D C 1
ATOM 13316 O O . GLU D 1 280 ? 61.189 -2.305 5.115 1.00 57.67 317 GLU D O 1
ATOM 13328 N N . GLY D 1 281 ? 62.610 -1.893 3.425 1.00 55.23 318 GLY D N 1
ATOM 13329 C CA . GLY D 1 281 ? 63.135 -0.684 4.028 1.00 49.22 318 GLY D CA 1
ATOM 13330 C C . GLY D 1 281 ? 62.259 0.545 3.918 1.00 48.17 318 GLY D C 1
ATOM 13331 O O . GLY D 1 281 ? 61.990 1.208 4.923 1.00 45.63 318 GLY D O 1
ATOM 13335 N N . VAL D 1 282 ? 61.814 0.870 2.704 1.00 47.96 319 VAL D N 1
ATOM 13336 C CA . VAL D 1 282 ? 61.068 2.108 2.503 1.00 45.33 319 VAL D CA 1
ATOM 13337 C C . VAL D 1 282 ? 59.735 2.067 3.229 1.00 43.37 319 VAL D C 1
ATOM 13338 O O . VAL D 1 282 ? 59.180 3.114 3.575 1.00 43.37 319 VAL D O 1
ATOM 13351 N N . LEU D 1 283 ? 59.178 0.879 3.450 1.00 44.72 320 LEU D N 1
ATOM 13352 C CA . LEU D 1 283 ? 57.910 0.806 4.167 1.00 45.27 320 LEU D CA 1
ATOM 13353 C C . LEU D 1 283 ? 58.037 1.293 5.610 1.00 45.13 320 LEU D C 1
ATOM 13354 O O . LEU D 1 283 ? 57.056 1.768 6.200 1.00 44.67 320 LEU D O 1
ATOM 13370 N N . ARG D 1 284 ? 59.230 1.194 6.187 1.00 47.63 321 ARG D N 1
ATOM 13371 C CA . ARG D 1 284 ? 59.509 1.708 7.518 1.00 48.28 321 ARG D CA 1
ATOM 13372 C C . ARG D 1 284 ? 60.163 3.081 7.481 1.00 46.61 321 ARG D C 1
ATOM 13373 O O . ARG D 1 284 ? 60.644 3.556 8.511 1.00 46.04 321 ARG D O 1
ATOM 13394 N N . ASP D 1 285 ? 60.180 3.727 6.319 1.00 44.63 322 ASP D N 1
ATOM 13395 C CA . ASP D 1 285 ? 60.758 5.058 6.148 1.00 43.37 322 ASP D CA 1
ATOM 13396 C C . ASP D 1 285 ? 59.827 5.843 5.234 1.00 43.25 322 ASP D C 1
ATOM 13397 O O . ASP D 1 285 ? 59.888 5.719 4.008 1.00 43.96 322 ASP D O 1
ATOM 13406 N N . GLN D 1 286 ? 58.975 6.663 5.837 1.00 42.19 323 GLN D N 1
ATOM 13407 C CA . GLN D 1 286 ? 58.019 7.419 5.045 1.00 42.37 323 GLN D CA 1
ATOM 13408 C C . GLN D 1 286 ? 58.712 8.266 3.994 1.00 42.54 323 GLN D C 1
ATOM 13409 O O . GLN D 1 286 ? 58.257 8.333 2.848 1.00 44.67 323 GLN D O 1
ATOM 13423 N N . LEU D 1 287 ? 59.796 8.945 4.373 1.00 42.51 324 LEU D N 1
ATOM 13424 C CA . LEU D 1 287 ? 60.425 9.894 3.465 1.00 40.85 324 LEU D CA 1
ATOM 13425 C C . LEU D 1 287 ? 61.201 9.189 2.371 1.00 41.07 324 LEU D C 1
ATOM 13426 O O . LEU D 1 287 ? 61.297 9.711 1.258 1.00 41.01 324 LEU D O 1
ATOM 13442 N N . ALA D 1 288 ? 61.777 8.024 2.669 1.00 41.47 325 ALA D N 1
ATOM 13443 C CA . ALA D 1 288 ? 62.455 7.268 1.624 1.00 42.33 325 ALA D CA 1
ATOM 13444 C C . ALA D 1 288 ? 61.459 6.836 0.564 1.00 41.97 325 ALA D C 1
ATOM 13445 O O . ALA D 1 288 ? 61.760 6.856 -0.633 1.00 40.88 325 ALA D O 1
ATOM 13452 N N . LEU D 1 289 ? 60.258 6.457 0.989 1.00 42.62 326 LEU D N 1
ATOM 13453 C CA . LEU D 1 289 ? 59.231 6.063 0.036 1.00 44.20 326 LEU D CA 1
ATOM 13454 C C . LEU D 1 289 ? 58.894 7.208 -0.911 1.00 43.35 326 LEU D C 1
ATOM 13455 O O . LEU D 1 289 ? 58.767 7.000 -2.122 1.00 43.23 326 LEU D O 1
ATOM 13471 N N . ARG D 1 290 ? 58.756 8.425 -0.382 1.00 42.21 327 ARG D N 1
ATOM 13472 C CA . ARG D 1 290 ? 58.449 9.563 -1.241 1.00 42.72 327 ARG D CA 1
ATOM 13473 C C . ARG D 1 290 ? 59.570 9.821 -2.237 1.00 43.27 327 ARG D C 1
ATOM 13474 O O . ARG D 1 290 ? 59.311 10.092 -3.413 1.00 45.35 327 ARG D O 1
ATOM 13495 N N . ALA D 1 291 ? 60.823 9.749 -1.787 1.00 42.64 328 ALA D N 1
ATOM 13496 C CA . ALA D 1 291 ? 61.939 9.999 -2.693 1.00 42.28 328 ALA D CA 1
ATOM 13497 C C . ALA D 1 291 ? 62.008 8.940 -3.786 1.00 41.51 328 ALA D C 1
ATOM 13498 O O . ALA D 1 291 ? 62.341 9.242 -4.937 1.00 40.94 328 ALA D O 1
ATOM 13505 N N . LEU D 1 292 ? 61.718 7.688 -3.441 1.00 42.05 329 LEU D N 1
ATOM 13506 C CA . LEU D 1 292 ? 61.730 6.628 -4.440 1.00 42.02 329 LEU D CA 1
ATOM 13507 C C . LEU D 1 292 ? 60.665 6.861 -5.499 1.00 42.17 329 LEU D C 1
ATOM 13508 O O . LEU D 1 292 ? 60.906 6.652 -6.694 1.00 41.30 329 LEU D O 1
ATOM 13524 N N . GLU D 1 293 ? 59.476 7.292 -5.082 1.00 41.59 330 GLU D N 1
ATOM 13525 C CA . GLU D 1 293 ? 58.422 7.559 -6.051 1.00 42.03 330 GLU D CA 1
ATOM 13526 C C . GLU D 1 293 ? 58.816 8.696 -6.979 1.00 42.44 330 GLU D C 1
ATOM 13527 O O . GLU D 1 293 ? 58.559 8.642 -8.185 1.00 44.50 330 GLU D O 1
ATOM 13539 N N . GLU D 1 294 ? 59.440 9.739 -6.435 1.00 43.37 331 GLU D N 1
ATOM 13540 C CA . GLU D 1 294 ? 59.839 10.868 -7.264 1.00 43.50 331 GLU D CA 1
ATOM 13541 C C . GLU D 1 294 ? 60.959 10.498 -8.221 1.00 43.94 331 GLU D C 1
ATOM 13542 O O . GLU D 1 294 ? 61.032 11.045 -9.325 1.00 45.98 331 GLU D O 1
ATOM 13554 N N . ALA D 1 295 ? 61.846 9.591 -7.819 1.00 42.54 332 ALA D N 1
ATOM 13555 C CA . ALA D 1 295 ? 62.895 9.155 -8.722 1.00 42.81 332 ALA D CA 1
ATOM 13556 C C . ALA D 1 295 ? 62.334 8.431 -9.924 1.00 44.62 332 ALA D C 1
ATOM 13557 O O . ALA D 1 295 ? 63.062 8.227 -10.897 1.00 45.02 332 ALA D O 1
ATOM 13564 N N . LEU D 1 296 ? 61.068 8.041 -9.879 1.00 45.74 333 LEU D N 1
ATOM 13565 C CA . LEU D 1 296 ? 60.445 7.223 -10.906 1.00 46.59 333 LEU D CA 1
ATOM 13566 C C . LEU D 1 296 ? 59.347 7.970 -11.653 1.00 48.20 333 LEU D C 1
ATOM 13567 O O . LEU D 1 296 ? 58.327 7.387 -12.018 1.00 53.66 333 LEU D O 1
ATOM 13583 N N . GLU D 1 297 ? 59.529 9.261 -11.884 1.00 49.12 334 GLU D N 1
ATOM 13584 C CA . GLU D 1 297 ? 58.584 10.048 -12.662 1.00 53.93 334 GLU D CA 1
ATOM 13585 C C . GLU D 1 297 ? 59.161 10.372 -14.040 1.00 58.57 334 GLU D C 1
ATOM 13586 O O . GLU D 1 297 ? 60.264 9.951 -14.397 1.00 66.02 334 GLU D O 1
ATOM 13598 N N . GLN D 1 298 ? 58.400 11.145 -14.814 1.00 62.21 335 GLN D N 1
ATOM 13599 C CA . GLN D 1 298 ? 58.724 11.401 -16.214 1.00 59.40 335 GLN D CA 1
ATOM 13600 C C . GLN D 1 298 ? 59.824 12.450 -16.316 1.00 60.33 335 GLN D C 1
ATOM 13601 O O . GLN D 1 298 ? 59.616 13.614 -15.959 1.00 60.99 335 GLN D O 1
ATOM 13615 N N . GLY D 1 299 ? 60.984 12.047 -16.822 1.00 59.49 336 GLY D N 1
ATOM 13616 C CA . GLY D 1 299 ? 62.077 12.967 -17.075 1.00 60.89 336 GLY D CA 1
ATOM 13617 C C . GLY D 1 299 ? 62.443 13.851 -15.906 1.00 59.94 336 GLY D C 1
ATOM 13618 O O . GLY D 1 299 ? 62.188 15.051 -15.942 1.00 55.84 336 GLY D O 1
ATOM 13622 N N . GLY D 1 303 ? 66.273 9.797 -18.301 1.00 54.87 340 GLY D N 1
ATOM 13623 C CA . GLY D 1 303 ? 67.711 9.579 -18.283 1.00 51.28 340 GLY D CA 1
ATOM 13624 C C . GLY D 1 303 ? 68.147 8.490 -17.308 1.00 55.36 340 GLY D C 1
ATOM 13625 O O . GLY D 1 303 ? 67.381 7.552 -17.040 1.00 52.12 340 GLY D O 1
ATOM 13628 N N . PRO D 1 304 ? 69.374 8.594 -16.782 1.00 52.91 341 PRO D N 1
ATOM 13629 C CA . PRO D 1 304 ? 69.809 7.651 -15.738 1.00 52.71 341 PRO D CA 1
ATOM 13630 C C . PRO D 1 304 ? 69.099 7.930 -14.419 1.00 50.71 341 PRO D C 1
ATOM 13631 O O . PRO D 1 304 ? 68.973 9.078 -13.987 1.00 53.92 341 PRO D O 1
ATOM 13642 N N . VAL D 1 305 ? 68.633 6.859 -13.775 1.00 52.25 342 VAL D N 1
ATOM 13643 C CA . VAL D 1 305 ? 67.780 7.022 -12.609 1.00 50.65 342 VAL D CA 1
ATOM 13644 C C . VAL D 1 305 ? 68.497 7.834 -11.535 1.00 48.31 342 VAL D C 1
ATOM 13645 O O . VAL D 1 305 ? 69.730 7.905 -11.488 1.00 47.58 342 VAL D O 1
ATOM 13658 N N . GLU D 1 306 ? 67.703 8.457 -10.663 1.00 49.71 343 GLU D N 1
ATOM 13659 C CA . GLU D 1 306 ? 68.260 9.174 -9.524 1.00 45.66 343 GLU D CA 1
ATOM 13660 C C . GLU D 1 306 ? 69.023 8.202 -8.628 1.00 43.97 343 GLU D C 1
ATOM 13661 O O . GLU D 1 306 ? 68.476 7.160 -8.242 1.00 42.99 343 GLU D O 1
ATOM 13673 N N . PRO D 1 307 ? 70.268 8.486 -8.292 1.00 44.91 344 PRO D N 1
ATOM 13674 C CA . PRO D 1 307 ? 71.041 7.548 -7.454 1.00 46.40 344 PRO D CA 1
ATOM 13675 C C . PRO D 1 307 ? 70.705 7.701 -5.970 1.00 48.03 344 PRO D C 1
ATOM 13676 O O . PRO D 1 307 ? 71.415 8.311 -5.169 1.00 45.24 344 PRO D O 1
ATOM 13687 N N . LEU D 1 308 ? 69.576 7.122 -5.576 1.00 48.45 345 LEU D N 1
ATOM 13688 C CA . LEU D 1 308 ? 69.107 7.259 -4.204 1.00 47.90 345 LEU D CA 1
ATOM 13689 C C . LEU D 1 308 ? 69.957 6.433 -3.244 1.00 48.85 345 LEU D C 1
ATOM 13690 O O . LEU D 1 308 ? 70.270 5.268 -3.503 1.00 48.51 345 LEU D O 1
ATOM 13706 N N . ASP D 1 309 ? 70.326 7.049 -2.128 1.00 50.89 346 ASP D N 1
ATOM 13707 C CA . ASP D 1 309 ? 70.980 6.345 -1.041 1.00 50.27 346 ASP D CA 1
ATOM 13708 C C . ASP D 1 309 ? 69.980 5.460 -0.306 1.00 49.63 346 ASP D C 1
ATOM 13709 O O . ASP D 1 309 ? 68.769 5.687 -0.325 1.00 49.76 346 ASP D O 1
ATOM 13718 N N . GLY D 1 310 ? 70.505 4.434 0.345 1.00 48.53 347 GLY D N 1
ATOM 13719 C CA . GLY D 1 310 ? 69.705 3.616 1.217 1.00 47.79 347 GLY D CA 1
ATOM 13720 C C . GLY D 1 310 ? 68.897 2.587 0.466 1.00 47.76 347 GLY D C 1
ATOM 13721 O O . GLY D 1 310 ? 69.130 2.323 -0.715 1.00 47.44 347 GLY D O 1
ATOM 13725 N N . PRO D 1 311 ? 67.924 1.983 1.146 1.00 47.23 348 PRO D N 1
ATOM 13726 C CA . PRO D 1 311 ? 67.155 0.898 0.513 1.00 46.41 348 PRO D CA 1
ATOM 13727 C C . PRO D 1 311 ? 66.398 1.333 -0.729 1.00 48.53 348 PRO D C 1
ATOM 13728 O O . PRO D 1 311 ? 66.110 0.499 -1.594 1.00 46.62 348 PRO D O 1
ATOM 13739 N N . ALA D 1 312 ? 66.047 2.613 -0.842 1.00 49.45 349 ALA D N 1
ATOM 13740 C CA . ALA D 1 312 ? 65.470 3.095 -2.089 1.00 45.40 349 ALA D CA 1
ATOM 13741 C C . ALA D 1 312 ? 66.436 2.904 -3.244 1.00 46.40 349 ALA D C 1
ATOM 13742 O O . ALA D 1 312 ? 66.009 2.713 -4.385 1.00 47.62 349 ALA D O 1
ATOM 13749 N N . GLY D 1 313 ? 67.739 2.953 -2.975 1.00 45.92 350 GLY D N 1
ATOM 13750 C CA . GLY D 1 313 ? 68.698 2.657 -4.023 1.00 45.09 350 GLY D CA 1
ATOM 13751 C C . GLY D 1 313 ? 68.582 1.229 -4.508 1.00 46.45 350 GLY D C 1
ATOM 13752 O O . GLY D 1 313 ? 68.579 0.964 -5.710 1.00 47.47 350 GLY D O 1
ATOM 13756 N N . ALA D 1 314 ? 68.462 0.286 -3.578 1.00 47.42 351 ALA D N 1
ATOM 13757 C CA . ALA D 1 314 ? 68.408 -1.110 -3.983 1.00 46.97 351 ALA D CA 1
ATOM 13758 C C . ALA D 1 314 ? 67.257 -1.342 -4.941 1.00 46.00 351 ALA D C 1
ATOM 13759 O O . ALA D 1 314 ? 67.395 -2.071 -5.928 1.00 46.51 351 ALA D O 1
ATOM 13766 N N . VAL D 1 315 ? 66.105 -0.735 -4.657 1.00 46.86 352 VAL D N 1
ATOM 13767 C CA . VAL D 1 315 ? 64.957 -0.878 -5.543 1.00 46.27 352 VAL D CA 1
ATOM 13768 C C . VAL D 1 315 ? 65.284 -0.342 -6.924 1.00 45.92 352 VAL D C 1
ATOM 13769 O O . VAL D 1 315 ? 64.950 -0.961 -7.939 1.00 46.18 352 VAL D O 1
ATOM 13782 N N . LEU D 1 316 ? 65.925 0.824 -6.987 1.00 44.99 353 LEU D N 1
ATOM 13783 C CA . LEU D 1 316 ? 66.257 1.411 -8.277 1.00 44.92 353 LEU D CA 1
ATOM 13784 C C . LEU D 1 316 ? 67.242 0.539 -9.039 1.00 45.95 353 LEU D C 1
ATOM 13785 O O . LEU D 1 316 ? 67.139 0.392 -10.261 1.00 47.91 353 LEU D O 1
ATOM 13801 N N . GLU D 1 317 ? 68.203 -0.059 -8.335 1.00 46.91 354 GLU D N 1
ATOM 13802 C CA . GLU D 1 317 ? 69.151 -0.941 -9.002 1.00 47.52 354 GLU D CA 1
ATOM 13803 C C . GLU D 1 317 ? 68.475 -2.167 -9.600 1.00 49.36 354 GLU D C 1
ATOM 13804 O O . GLU D 1 317 ? 69.035 -2.797 -10.503 1.00 49.26 354 GLU D O 1
ATOM 13816 N N . CYS D 1 318 ? 67.293 -2.522 -9.122 1.00 49.43 355 CYS D N 1
ATOM 13817 C CA . CYS D 1 318 ? 66.545 -3.610 -9.728 1.00 52.04 355 CYS D CA 1
ATOM 13818 C C . CYS D 1 318 ? 65.892 -3.217 -11.041 1.00 52.76 355 CYS D C 1
ATOM 13819 O O . CYS D 1 318 ? 65.335 -4.086 -11.720 1.00 58.98 355 CYS D O 1
ATOM 13827 N N . LEU D 1 319 ? 65.927 -1.939 -11.409 1.00 50.82 356 LEU D N 1
ATOM 13828 C CA . LEU D 1 319 ? 65.214 -1.460 -12.584 1.00 51.06 356 LEU D CA 1
ATOM 13829 C C . LEU D 1 319 ? 66.137 -0.842 -13.621 1.00 49.66 356 LEU D C 1
ATOM 13830 O O . LEU D 1 319 ? 65.654 -0.230 -14.579 1.00 48.87 356 LEU D O 1
ATOM 13846 N N . VAL D 1 320 ? 67.448 -0.992 -13.471 1.00 49.56 357 VAL D N 1
ATOM 13847 C CA . VAL D 1 320 ? 68.390 -0.359 -14.378 1.00 49.75 357 VAL D CA 1
ATOM 13848 C C . VAL D 1 320 ? 69.415 -1.380 -14.848 1.00 50.95 357 VAL D C 1
ATOM 13849 O O . VAL D 1 320 ? 69.600 -2.439 -14.242 1.00 49.29 357 VAL D O 1
ATOM 13862 N N . LEU D 1 321 ? 70.085 -1.039 -15.950 1.00 51.97 358 LEU D N 1
ATOM 13863 C CA . LEU D 1 321 ? 71.270 -1.741 -16.409 1.00 52.53 358 LEU D CA 1
ATOM 13864 C C . LEU D 1 321 ? 72.478 -1.125 -15.706 1.00 53.49 358 LEU D C 1
ATOM 13865 O O . LEU D 1 321 ? 72.356 -0.144 -14.970 1.00 51.21 358 LEU D O 1
ATOM 13881 N N . SER D 1 322 ? 73.661 -1.694 -15.938 1.00 52.28 359 SER D N 1
ATOM 13882 C CA . SER D 1 322 ? 74.878 -1.148 -15.358 1.00 52.33 359 SER D CA 1
ATOM 13883 C C . SER D 1 322 ? 75.042 0.326 -15.659 1.00 51.58 359 SER D C 1
ATOM 13884 O O . SER D 1 322 ? 75.853 0.992 -15.011 1.00 50.87 359 SER D O 1
ATOM 13892 N N . SER D 1 323 ? 74.300 0.849 -16.628 1.00 50.75 360 SER D N 1
ATOM 13893 C CA . SER D 1 323 ? 74.354 2.265 -16.947 1.00 50.56 360 SER D CA 1
ATOM 13894 C C . SER D 1 323 ? 73.493 3.118 -16.029 1.00 48.43 360 SER D C 1
ATOM 13895 O O . SER D 1 323 ? 73.654 4.344 -16.016 1.00 49.48 360 SER D O 1
ATOM 13903 N N . GLY D 1 324 ? 72.581 2.511 -15.278 1.00 47.70 361 GLY D N 1
ATOM 13904 C CA . GLY D 1 324 ? 71.657 3.269 -14.470 1.00 48.54 361 GLY D CA 1
ATOM 13905 C C . GLY D 1 324 ? 70.402 3.696 -15.184 1.00 48.70 361 GLY D C 1
ATOM 13906 O O . GLY D 1 324 ? 69.647 4.506 -14.641 1.00 47.60 361 GLY D O 1
ATOM 13910 N N . MET D 1 325 ? 70.149 3.174 -16.376 1.00 49.55 362 MET D N 1
ATOM 13911 C CA . MET D 1 325 ? 68.989 3.566 -17.157 1.00 48.43 362 MET D CA 1
ATOM 13912 C C . MET D 1 325 ? 67.876 2.567 -16.919 1.00 47.04 362 MET D C 1
ATOM 13913 O O . MET D 1 325 ? 68.109 1.358 -16.889 1.00 47.86 362 MET D O 1
ATOM 13927 N N . LEU D 1 326 ? 66.666 3.083 -16.761 1.00 47.59 363 LEU D N 1
ATOM 13928 C CA . LEU D 1 326 ? 65.543 2.259 -16.351 1.00 47.75 363 LEU D CA 1
ATOM 13929 C C . LEU D 1 326 ? 65.204 1.209 -17.398 1.00 48.32 363 LEU D C 1
ATOM 13930 O O . LEU D 1 326 ? 65.322 1.438 -18.602 1.00 48.61 363 LEU D O 1
ATOM 13946 N N . VAL D 1 327 ? 64.757 0.054 -16.920 1.00 49.47 364 VAL D N 1
ATOM 13947 C CA . VAL D 1 327 ? 64.111 -0.954 -17.750 1.00 51.42 364 VAL D CA 1
ATOM 13948 C C . VAL D 1 327 ? 62.616 -0.716 -17.642 1.00 53.67 364 VAL D C 1
ATOM 13949 O O . VAL D 1 327 ? 62.003 -1.157 -16.663 1.00 53.59 364 VAL D O 1
ATOM 13962 N N . PRO D 1 328 ? 61.994 -0.026 -18.596 1.00 53.78 365 PRO D N 1
ATOM 13963 C CA . PRO D 1 328 ? 60.605 0.413 -18.371 1.00 55.85 365 PRO D CA 1
ATOM 13964 C C . PRO D 1 328 ? 59.663 -0.712 -18.020 1.00 55.80 365 PRO D C 1
ATOM 13965 O O . PRO D 1 328 ? 58.854 -0.577 -17.093 1.00 54.04 365 PRO D O 1
ATOM 13976 N N . GLU D 1 329 ? 59.754 -1.831 -18.727 1.00 56.42 366 GLU D N 1
ATOM 13977 C CA . GLU D 1 329 ? 58.885 -2.953 -18.425 1.00 56.23 366 GLU D CA 1
ATOM 13978 C C . GLU D 1 329 ? 59.096 -3.473 -17.015 1.00 56.35 366 GLU D C 1
ATOM 13979 O O . GLU D 1 329 ? 58.218 -4.161 -16.490 1.00 55.56 366 GLU D O 1
ATOM 13991 N N . LEU D 1 330 ? 60.247 -3.188 -16.408 1.00 56.39 367 LEU D N 1
ATOM 13992 C CA . LEU D 1 330 ? 60.484 -3.456 -14.996 1.00 53.19 367 LEU D CA 1
ATOM 13993 C C . LEU D 1 330 ? 60.044 -2.290 -14.130 1.00 50.85 367 LEU D C 1
ATOM 13994 O O . LEU D 1 330 ? 59.493 -2.492 -13.047 1.00 49.51 367 LEU D O 1
ATOM 14010 N N . ALA D 1 331 ? 60.257 -1.066 -14.602 1.00 50.78 368 ALA D N 1
ATOM 14011 C CA . ALA D 1 331 ? 59.838 0.097 -13.835 1.00 49.12 368 ALA D CA 1
ATOM 14012 C C . ALA D 1 331 ? 58.324 0.221 -13.799 1.00 48.35 368 ALA D C 1
ATOM 14013 O O . ALA D 1 331 ? 57.757 0.670 -12.799 1.00 46.84 368 ALA D O 1
ATOM 14020 N N . ILE D 1 332 ? 57.657 -0.152 -14.883 1.00 48.87 369 ILE D N 1
ATOM 14021 C CA . ILE D 1 332 ? 56.219 0.062 -15.008 1.00 49.35 369 ILE D CA 1
ATOM 14022 C C . ILE D 1 332 ? 55.478 -0.609 -13.860 1.00 47.95 369 ILE D C 1
ATOM 14023 O O . ILE D 1 332 ? 54.732 0.061 -13.135 1.00 47.26 369 ILE D O 1
ATOM 14039 N N . PRO D 1 333 ? 55.625 -1.916 -13.669 1.00 47.53 370 PRO D N 1
ATOM 14040 C CA . PRO D 1 333 ? 54.880 -2.565 -12.579 1.00 47.74 370 PRO D CA 1
ATOM 14041 C C . PRO D 1 333 ? 55.218 -2.001 -11.209 1.00 46.55 370 PRO D C 1
ATOM 14042 O O . PRO D 1 333 ? 54.337 -1.907 -10.352 1.00 45.70 370 PRO D O 1
ATOM 14053 N N . VAL D 1 334 ? 56.469 -1.602 -10.983 1.00 46.21 371 VAL D N 1
ATOM 14054 C CA . VAL D 1 334 ? 56.856 -1.073 -9.680 1.00 46.69 371 VAL D CA 1
ATOM 14055 C C . VAL D 1 334 ? 56.202 0.272 -9.435 1.00 45.32 371 VAL D C 1
ATOM 14056 O O . VAL D 1 334 ? 55.733 0.564 -8.329 1.00 44.65 371 VAL D O 1
ATOM 14069 N N . VAL D 1 335 ? 56.162 1.114 -10.460 1.00 45.44 372 VAL D N 1
ATOM 14070 C CA . VAL D 1 335 ? 55.528 2.411 -10.309 1.00 45.28 372 VAL D CA 1
ATOM 14071 C C . VAL D 1 335 ? 54.079 2.231 -9.895 1.00 44.57 372 VAL D C 1
ATOM 14072 O O . VAL D 1 335 ? 53.522 3.042 -9.146 1.00 45.02 372 VAL D O 1
ATOM 14085 N N . TYR D 1 336 ? 53.437 1.180 -10.394 1.00 44.45 373 TYR D N 1
ATOM 14086 C CA . TYR D 1 336 ? 52.058 0.919 -10.012 1.00 44.40 373 TYR D CA 1
ATOM 14087 C C . TYR D 1 336 ? 51.958 0.622 -8.530 1.00 43.66 373 TYR D C 1
ATOM 14088 O O . TYR D 1 336 ? 51.073 1.133 -7.837 1.00 42.72 373 TYR D O 1
ATOM 14106 N N . LEU D 1 337 ? 52.866 -0.212 -8.028 1.00 43.93 374 LEU D N 1
ATOM 14107 C CA . LEU D 1 337 ? 52.802 -0.603 -6.629 1.00 43.62 374 LEU D CA 1
ATOM 14108 C C . LEU D 1 337 ? 53.058 0.590 -5.728 1.00 43.65 374 LEU D C 1
ATOM 14109 O O . LEU D 1 337 ? 52.371 0.779 -4.720 1.00 43.62 374 LEU D O 1
ATOM 14125 N N . LEU D 1 338 ? 54.036 1.415 -6.078 1.00 44.41 375 LEU D N 1
ATOM 14126 C CA . LEU D 1 338 ? 54.276 2.610 -5.288 1.00 44.22 375 LEU D CA 1
ATOM 14127 C C . LEU D 1 338 ? 53.047 3.498 -5.263 1.00 46.17 375 LEU D C 1
ATOM 14128 O O . LEU D 1 338 ? 52.770 4.157 -4.256 1.00 46.75 375 LEU D O 1
ATOM 14144 N N . GLY D 1 339 ? 52.309 3.548 -6.371 1.00 46.32 376 GLY D N 1
ATOM 14145 C CA . GLY D 1 339 ? 51.060 4.284 -6.372 1.00 44.37 376 GLY D CA 1
ATOM 14146 C C . GLY D 1 339 ? 50.068 3.732 -5.370 1.00 43.93 376 GLY D C 1
ATOM 14147 O O . GLY D 1 339 ? 49.383 4.489 -4.682 1.00 43.60 376 GLY D O 1
ATOM 14151 N N . ALA D 1 340 ? 49.962 2.406 -5.289 1.00 42.84 377 ALA D N 1
ATOM 14152 C CA . ALA D 1 340 ? 49.107 1.794 -4.283 1.00 41.50 377 ALA D CA 1
ATOM 14153 C C . ALA D 1 340 ? 49.622 2.098 -2.885 1.00 42.32 377 ALA D C 1
ATOM 14154 O O . ALA D 1 340 ? 48.861 2.524 -2.009 1.00 41.43 377 ALA D O 1
ATOM 14161 N N . LEU D 1 341 ? 50.929 1.913 -2.669 1.00 44.00 378 LEU D N 1
ATOM 14162 C CA . LEU D 1 341 ? 51.504 2.137 -1.345 1.00 44.18 378 LEU D CA 1
ATOM 14163 C C . LEU D 1 341 ? 51.366 3.590 -0.918 1.00 43.70 378 LEU D C 1
ATOM 14164 O O . LEU D 1 341 ? 51.057 3.878 0.243 1.00 44.23 378 LEU D O 1
ATOM 14180 N N . THR D 1 342 ? 51.577 4.522 -1.842 1.00 43.57 379 THR D N 1
ATOM 14181 C CA . THR D 1 342 ? 51.424 5.927 -1.502 1.00 45.35 379 THR D CA 1
ATOM 14182 C C . THR D 1 342 ? 50.019 6.244 -1.026 1.00 44.87 379 THR D C 1
ATOM 14183 O O . THR D 1 342 ? 49.812 7.267 -0.366 1.00 48.41 379 THR D O 1
ATOM 14194 N N . MET D 1 343 ? 49.044 5.412 -1.378 1.00 44.27 380 MET D N 1
ATOM 14195 C CA . MET D 1 343 ? 47.689 5.600 -0.881 1.00 45.00 380 MET D CA 1
ATOM 14196 C C . MET D 1 343 ? 47.565 5.216 0.583 1.00 43.68 380 MET D C 1
ATOM 14197 O O . MET D 1 343 ? 46.654 5.691 1.264 1.00 42.88 380 MET D O 1
ATOM 14211 N N . LEU D 1 344 ? 48.454 4.373 1.076 1.00 43.10 381 LEU D N 1
ATOM 14212 C CA . LEU D 1 344 ? 48.339 3.824 2.412 1.00 42.26 381 LEU D CA 1
ATOM 14213 C C . LEU D 1 344 ? 48.991 4.737 3.445 1.00 42.47 381 LEU D C 1
ATOM 14214 O O . LEU D 1 344 ? 49.712 5.682 3.123 1.00 42.41 381 LEU D O 1
ATOM 14230 N N . SER D 1 345 ? 48.707 4.450 4.708 1.00 43.44 382 SER D N 1
ATOM 14231 C CA . SER D 1 345 ? 49.217 5.252 5.803 1.00 44.90 382 SER D CA 1
ATOM 14232 C C . SER D 1 345 ? 50.499 4.640 6.351 1.00 43.97 382 SER D C 1
ATOM 14233 O O . SER D 1 345 ? 50.897 3.527 6.002 1.00 42.54 382 SER D O 1
ATOM 14241 N N . GLU D 1 346 ? 51.150 5.396 7.229 1.00 45.86 383 GLU D N 1
ATOM 14242 C CA . GLU D 1 346 ? 52.366 4.907 7.863 1.00 45.44 383 GLU D CA 1
ATOM 14243 C C . GLU D 1 346 ? 52.099 3.630 8.642 1.00 44.13 383 GLU D C 1
ATOM 14244 O O . GLU D 1 346 ? 52.822 2.637 8.504 1.00 43.55 383 GLU D O 1
ATOM 14256 N N . THR D 1 347 ? 51.054 3.632 9.464 1.00 45.17 384 THR D N 1
ATOM 14257 C CA . THR D 1 347 ? 50.734 2.431 10.218 1.00 45.42 384 THR D CA 1
ATOM 14258 C C . THR D 1 347 ? 50.470 1.265 9.282 1.00 43.28 384 THR D C 1
ATOM 14259 O O . THR D 1 347 ? 50.839 0.123 9.578 1.00 42.24 384 THR D O 1
ATOM 14270 N N . GLN D 1 348 ? 49.826 1.531 8.148 1.00 44.85 385 GLN D N 1
ATOM 14271 C CA . GLN D 1 348 ? 49.647 0.486 7.151 1.00 42.32 385 GLN D CA 1
ATOM 14272 C C . GLN D 1 348 ? 50.983 0.039 6.583 1.00 40.97 385 GLN D C 1
ATOM 14273 O O . GLN D 1 348 ? 51.210 -1.160 6.385 1.00 40.32 385 GLN D O 1
ATOM 14287 N N . HIS D 1 349 ? 51.878 0.990 6.302 1.00 42.09 386 HIS D N 1
ATOM 14288 C CA . HIS D 1 349 ? 53.199 0.618 5.808 1.00 42.75 386 HIS D CA 1
ATOM 14289 C C . HIS D 1 349 ? 53.948 -0.224 6.829 1.00 43.30 386 HIS D C 1
ATOM 14290 O O . HIS D 1 349 ? 54.556 -1.242 6.480 1.00 42.22 386 HIS D O 1
ATOM 14304 N N . LYS D 1 350 ? 53.905 0.180 8.099 1.00 45.92 387 LYS D N 1
ATOM 14305 C CA . LYS D 1 350 ? 54.632 -0.551 9.131 1.00 44.75 387 LYS D CA 1
ATOM 14306 C C . LYS D 1 350 ? 54.098 -1.967 9.274 1.00 45.19 387 LYS D C 1
ATOM 14307 O O . LYS D 1 350 ? 54.871 -2.919 9.428 1.00 47.15 387 LYS D O 1
ATOM 14326 N N . LEU D 1 351 ? 52.778 -2.128 9.223 1.00 44.52 388 LEU D N 1
ATOM 14327 C CA . LEU D 1 351 ? 52.199 -3.461 9.329 1.00 45.75 388 LEU D CA 1
ATOM 14328 C C . LEU D 1 351 ? 52.522 -4.309 8.106 1.00 46.53 388 LEU D C 1
ATOM 14329 O O . LEU D 1 351 ? 52.801 -5.508 8.233 1.00 47.58 388 LEU D O 1
ATOM 14345 N N . LEU D 1 352 ? 52.474 -3.712 6.913 1.00 45.30 389 LEU D N 1
ATOM 14346 C CA . LEU D 1 352 ? 52.750 -4.471 5.700 1.00 46.08 389 LEU D CA 1
ATOM 14347 C C . LEU D 1 352 ? 54.137 -5.076 5.750 1.00 47.04 389 LEU D C 1
ATOM 14348 O O . LEU D 1 352 ? 54.342 -6.210 5.308 1.00 47.85 389 LEU D O 1
ATOM 14364 N N . ALA D 1 353 ? 55.101 -4.343 6.301 1.00 47.38 390 ALA D N 1
ATOM 14365 C CA . ALA D 1 353 ? 56.427 -4.915 6.481 1.00 50.65 390 ALA D CA 1
ATOM 14366 C C . ALA D 1 353 ? 56.369 -6.148 7.374 1.00 50.68 390 ALA D C 1
ATOM 14367 O O . ALA D 1 353 ? 56.794 -7.232 6.969 1.00 51.66 390 ALA D O 1
ATOM 14374 N N . GLU D 1 354 ? 55.784 -6.018 8.570 1.00 52.77 391 GLU D N 1
ATOM 14375 C CA . GLU D 1 354 ? 55.855 -7.095 9.559 1.00 52.52 391 GLU D CA 1
ATOM 14376 C C . GLU D 1 354 ? 55.132 -8.352 9.085 1.00 51.95 391 GLU D C 1
ATOM 14377 O O . GLU D 1 354 ? 55.629 -9.469 9.279 1.00 52.87 391 GLU D O 1
ATOM 14389 N N . ALA D 1 355 ? 53.968 -8.199 8.449 1.00 50.74 392 ALA D N 1
ATOM 14390 C CA . ALA D 1 355 ? 53.301 -9.362 7.872 1.00 52.11 392 ALA D CA 1
ATOM 14391 C C . ALA D 1 355 ? 54.125 -9.967 6.748 1.00 54.16 392 ALA D C 1
ATOM 14392 O O . ALA D 1 355 ? 54.110 -11.186 6.543 1.00 54.62 392 ALA D O 1
ATOM 14399 N N . LEU D 1 356 ? 54.838 -9.127 6.005 1.00 51.89 393 LEU D N 1
ATOM 14400 C CA . LEU D 1 356 ? 55.761 -9.633 5.003 1.00 53.18 393 LEU D CA 1
ATOM 14401 C C . LEU D 1 356 ? 56.841 -10.491 5.647 1.00 53.83 393 LEU D C 1
ATOM 14402 O O . LEU D 1 356 ? 57.078 -11.626 5.225 1.00 55.37 393 LEU D O 1
ATOM 14418 N N . GLU D 1 357 ? 57.512 -9.960 6.674 1.00 53.76 394 GLU D N 1
ATOM 14419 C CA . GLU D 1 357 ? 58.581 -10.711 7.326 1.00 56.50 394 GLU D CA 1
ATOM 14420 C C . GLU D 1 357 ? 58.032 -11.915 8.068 1.00 55.52 394 GLU D C 1
ATOM 14421 O O . GLU D 1 357 ? 58.717 -12.936 8.180 1.00 56.49 394 GLU D O 1
ATOM 14433 N N . SER D 1 358 ? 56.806 -11.821 8.563 1.00 54.59 395 SER D N 1
ATOM 14434 C CA . SER D 1 358 ? 56.168 -12.909 9.284 1.00 54.55 395 SER D CA 1
ATOM 14435 C C . SER D 1 358 ? 55.430 -13.869 8.369 1.00 55.04 395 SER D C 1
ATOM 14436 O O . SER D 1 358 ? 54.844 -14.839 8.858 1.00 57.01 395 SER D O 1
ATOM 14444 N N . GLN D 1 359 ? 55.424 -13.610 7.063 1.00 54.74 396 GLN D N 1
ATOM 14445 C CA . GLN D 1 359 ? 54.683 -14.423 6.104 1.00 55.81 396 GLN D CA 1
ATOM 14446 C C . GLN D 1 359 ? 53.183 -14.362 6.361 1.00 58.32 396 GLN D C 1
ATOM 14447 O O . GLN D 1 359 ? 52.450 -15.318 6.093 1.00 59.09 396 GLN D O 1
ATOM 14461 N N . THR D 1 360 ? 52.717 -13.231 6.879 1.00 58.55 397 THR D N 1
ATOM 14462 C CA . THR D 1 360 ? 51.323 -13.056 7.248 1.00 58.23 397 THR D CA 1
ATOM 14463 C C . THR D 1 360 ? 50.610 -12.127 6.272 1.00 60.38 397 THR D C 1
ATOM 14464 O O . THR D 1 360 ? 49.658 -11.435 6.633 1.00 62.09 397 THR D O 1
ATOM 14475 N N . LEU D 1 361 ? 51.067 -12.085 5.026 1.00 61.18 398 LEU D N 1
ATOM 14476 C CA . LEU D 1 361 ? 50.381 -11.287 4.020 1.00 57.62 398 LEU D CA 1
ATOM 14477 C C . LEU D 1 361 ? 49.162 -11.984 3.433 1.00 56.09 398 LEU D C 1
ATOM 14478 O O . LEU D 1 361 ? 48.381 -11.350 2.713 1.00 51.89 398 LEU D O 1
ATOM 14494 N N . LEU D 1 362 ? 48.964 -13.254 3.745 1.00 59.12 399 LEU D N 1
ATOM 14495 C CA . LEU D 1 362 ? 47.988 -14.073 3.049 1.00 54.55 399 LEU D CA 1
ATOM 14496 C C . LEU D 1 362 ? 46.599 -13.929 3.653 1.00 52.18 399 LEU D C 1
ATOM 14497 O O . LEU D 1 362 ? 45.618 -13.772 2.924 1.00 50.48 399 LEU D O 1
ATOM 14513 N N . GLY D 1 363 ? 46.498 -13.977 4.973 1.00 51.26 400 GLY D N 1
ATOM 14514 C CA . GLY D 1 363 ? 45.224 -13.814 5.623 1.00 50.19 400 GLY D CA 1
ATOM 14515 C C . GLY D 1 363 ? 44.628 -12.451 5.362 1.00 49.94 400 GLY D C 1
ATOM 14516 O O . GLY D 1 363 ? 43.463 -12.313 4.977 1.00 48.47 400 GLY D O 1
ATOM 14520 N N . PRO D 1 364 ? 45.424 -11.405 5.578 1.00 51.32 401 PRO D N 1
ATOM 14521 C CA . PRO D 1 364 ? 44.920 -10.057 5.277 1.00 48.41 401 PRO D CA 1
ATOM 14522 C C . PRO D 1 364 ? 44.504 -9.894 3.830 1.00 46.99 401 PRO D C 1
ATOM 14523 O O . PRO D 1 364 ? 43.517 -9.206 3.542 1.00 46.13 401 PRO D O 1
ATOM 14534 N N . LEU D 1 365 ? 45.234 -10.507 2.904 1.00 46.65 402 LEU D N 1
ATOM 14535 C CA . LEU D 1 365 ? 44.855 -10.392 1.506 1.00 45.41 402 LEU D CA 1
ATOM 14536 C C . LEU D 1 365 ? 43.484 -10.996 1.288 1.00 45.06 402 LEU D C 1
ATOM 14537 O O . LEU D 1 365 ? 42.639 -10.412 0.604 1.00 44.21 402 LEU D O 1
ATOM 14553 N N . GLU D 1 366 ? 43.237 -12.159 1.879 1.00 46.27 403 GLU D N 1
ATOM 14554 C CA . GLU D 1 366 ? 41.926 -12.771 1.740 1.00 48.00 403 GLU D CA 1
ATOM 14555 C C . GLU D 1 366 ? 40.859 -11.932 2.421 1.00 46.31 403 GLU D C 1
ATOM 14556 O O . GLU D 1 366 ? 39.757 -11.757 1.890 1.00 45.78 403 GLU D O 1
ATOM 14568 N N . LEU D 1 367 ? 41.163 -11.417 3.607 1.00 49.68 404 LEU D N 1
ATOM 14569 C CA . LEU D 1 367 ? 40.178 -10.646 4.351 1.00 49.55 404 LEU D CA 1
ATOM 14570 C C . LEU D 1 367 ? 39.782 -9.381 3.603 1.00 46.87 404 LEU D C 1
ATOM 14571 O O . LEU D 1 367 ? 38.597 -9.044 3.516 1.00 46.44 404 LEU D O 1
ATOM 14587 N N . VAL D 1 368 ? 40.766 -8.654 3.075 1.00 45.70 405 VAL D N 1
ATOM 14588 C CA . VAL D 1 368 ? 40.464 -7.457 2.298 1.00 44.66 405 VAL D CA 1
ATOM 14589 C C . VAL D 1 368 ? 39.703 -7.827 1.041 1.00 42.89 405 VAL D C 1
ATOM 14590 O O . VAL D 1 368 ? 38.773 -7.125 0.631 1.00 42.57 405 VAL D O 1
ATOM 14603 N N . GLY D 1 369 ? 40.084 -8.934 0.411 1.00 42.59 406 GLY D N 1
ATOM 14604 C CA . GLY D 1 369 ? 39.453 -9.302 -0.840 1.00 43.20 406 GLY D CA 1
ATOM 14605 C C . GLY D 1 369 ? 37.969 -9.549 -0.689 1.00 42.18 406 GLY D C 1
ATOM 14606 O O . GLY D 1 369 ? 37.167 -9.107 -1.512 1.00 43.59 406 GLY D O 1
ATOM 14610 N N . SER D 1 370 ? 37.578 -10.268 0.353 1.00 42.61 407 SER D N 1
ATOM 14611 C CA . SER D 1 370 ? 36.167 -10.581 0.501 1.00 43.28 407 SER D CA 1
ATOM 14612 C C . SER D 1 370 ? 35.349 -9.318 0.699 1.00 42.45 407 SER D C 1
ATOM 14613 O O . SER D 1 370 ? 34.252 -9.188 0.148 1.00 43.23 407 SER D O 1
ATOM 14621 N N . LEU D 1 371 ? 35.858 -8.382 1.494 1.00 43.03 408 LEU D N 1
ATOM 14622 C CA . LEU D 1 371 ? 35.088 -7.183 1.786 1.00 43.13 408 LEU D CA 1
ATOM 14623 C C . LEU D 1 371 ? 34.963 -6.297 0.566 1.00 40.41 408 LEU D C 1
ATOM 14624 O O . LEU D 1 371 ? 33.928 -5.657 0.366 1.00 40.34 408 LEU D O 1
ATOM 14640 N N . LEU D 1 372 ? 36.011 -6.218 -0.246 1.00 40.45 409 LEU D N 1
ATOM 14641 C CA . LEU D 1 372 ? 35.871 -5.535 -1.523 1.00 40.52 409 LEU D CA 1
ATOM 14642 C C . LEU D 1 372 ? 34.878 -6.268 -2.417 1.00 40.37 409 LEU D C 1
ATOM 14643 O O . LEU D 1 372 ? 34.088 -5.637 -3.128 1.00 40.13 409 LEU D O 1
ATOM 14659 N N . GLU D 1 373 ? 34.890 -7.603 -2.373 1.00 42.23 410 GLU D N 1
ATOM 14660 C CA . GLU D 1 373 ? 33.898 -8.383 -3.102 1.00 42.08 410 GLU D CA 1
ATOM 14661 C C . GLU D 1 373 ? 32.503 -8.074 -2.605 1.00 41.28 410 GLU D C 1
ATOM 14662 O O . GLU D 1 373 ? 31.568 -7.939 -3.400 1.00 41.50 410 GLU D O 1
ATOM 14674 N N . GLN D 1 374 ? 32.353 -7.935 -1.290 1.00 41.48 411 GLN D N 1
ATOM 14675 C CA . GLN D 1 374 ? 31.032 -7.760 -0.704 1.00 41.06 411 GLN D CA 1
ATOM 14676 C C . GLN D 1 374 ? 30.474 -6.369 -0.974 1.00 40.19 411 GLN D C 1
ATOM 14677 O O . GLN D 1 374 ? 29.286 -6.217 -1.272 1.00 41.16 411 GLN D O 1
ATOM 14691 N N . SER D 1 375 ? 31.303 -5.342 -0.846 1.00 39.91 412 SER D N 1
ATOM 14692 C CA . SER D 1 375 ? 30.817 -3.973 -0.811 1.00 39.54 412 SER D CA 1
ATOM 14693 C C . SER D 1 375 ? 30.668 -3.333 -2.178 1.00 39.38 412 SER D C 1
ATOM 14694 O O . SER D 1 375 ? 30.164 -2.211 -2.254 1.00 39.07 412 SER D O 1
ATOM 14702 N N . ALA D 1 376 ? 31.088 -3.996 -3.240 1.00 39.90 413 ALA D N 1
ATOM 14703 C CA . ALA D 1 376 ? 30.895 -3.453 -4.580 1.00 40.99 413 ALA D CA 1
ATOM 14704 C C . ALA D 1 376 ? 29.405 -3.367 -4.901 1.00 41.20 413 ALA D C 1
ATOM 14705 O O . ALA D 1 376 ? 28.667 -4.329 -4.654 1.00 40.08 413 ALA D O 1
ATOM 14712 N N . PRO D 1 377 ? 28.920 -2.245 -5.462 1.00 42.15 414 PRO D N 1
ATOM 14713 C CA . PRO D 1 377 ? 29.644 -1.020 -5.858 1.00 42.20 414 PRO D CA 1
ATOM 14714 C C . PRO D 1 377 ? 30.080 -0.170 -4.674 1.00 41.52 414 PRO D C 1
ATOM 14715 O O . PRO D 1 377 ? 29.365 -0.057 -3.691 1.00 41.61 414 PRO D O 1
ATOM 14726 N N . TRP D 1 378 ? 31.240 0.471 -4.772 1.00 41.39 415 TRP D N 1
ATOM 14727 C CA . TRP D 1 378 ? 31.907 1.081 -3.632 1.00 40.40 415 TRP D CA 1
ATOM 14728 C C . TRP D 1 378 ? 31.528 2.537 -3.409 1.00 40.47 415 TRP D C 1
ATOM 14729 O O . TRP D 1 378 ? 31.998 3.135 -2.437 1.00 40.30 415 TRP D O 1
ATOM 14750 N N . GLN D 1 379 ? 30.708 3.124 -4.277 1.00 40.76 416 GLN D N 1
ATOM 14751 C CA . GLN D 1 379 ? 30.080 4.407 -3.986 1.00 41.56 416 GLN D CA 1
ATOM 14752 C C . GLN D 1 379 ? 28.801 4.239 -3.183 1.00 40.59 416 GLN D C 1
ATOM 14753 O O . GLN D 1 379 ? 28.297 5.215 -2.615 1.00 40.03 416 GLN D O 1
ATOM 14767 N N . GLU D 1 380 ? 28.283 3.025 -3.123 1.00 41.30 417 GLU D N 1
ATOM 14768 C CA . GLU D 1 380 ? 27.132 2.712 -2.309 1.00 42.26 417 GLU D CA 1
ATOM 14769 C C . GLU D 1 380 ? 27.572 2.408 -0.880 1.00 41.94 417 GLU D C 1
ATOM 14770 O O . GLU D 1 380 ? 28.705 1.997 -0.621 1.00 40.93 417 GLU D O 1
ATOM 14782 N N . ARG D 1 381 ? 26.650 2.584 0.049 1.00 42.59 418 ARG D N 1
ATOM 14783 C CA . ARG D 1 381 ? 26.864 2.185 1.429 1.00 40.83 418 ARG D CA 1
ATOM 14784 C C . ARG D 1 381 ? 26.209 0.834 1.662 1.00 41.65 418 ARG D C 1
ATOM 14785 O O . ARG D 1 381 ? 25.108 0.580 1.168 1.00 45.22 418 ARG D O 1
ATOM 14806 N N . SER D 1 382 ? 26.884 -0.029 2.415 1.00 42.70 419 SER D N 1
ATOM 14807 C CA . SER D 1 382 ? 26.337 -1.345 2.721 1.00 44.07 419 SER D CA 1
ATOM 14808 C C . SER D 1 382 ? 26.972 -1.890 3.991 1.00 43.33 419 SER D C 1
ATOM 14809 O O . SER D 1 382 ? 27.974 -1.369 4.476 1.00 41.84 419 SER D O 1
ATOM 14817 N N . THR D 1 383 ? 26.356 -2.936 4.539 1.00 43.83 420 THR D N 1
ATOM 14818 C CA . THR D 1 383 ? 26.874 -3.636 5.708 1.00 44.68 420 THR D CA 1
ATOM 14819 C C . THR D 1 383 ? 27.516 -4.941 5.267 1.00 44.99 420 THR D C 1
ATOM 14820 O O . THR D 1 383 ? 26.834 -5.808 4.718 1.00 46.15 420 THR D O 1
ATOM 14831 N N . MET D 1 384 ? 28.813 -5.082 5.512 1.00 45.15 421 MET D N 1
ATOM 14832 C CA . MET D 1 384 ? 29.552 -6.288 5.181 1.00 47.00 421 MET D CA 1
ATOM 14833 C C . MET D 1 384 ? 29.530 -7.250 6.360 1.00 48.46 421 MET D C 1
ATOM 14834 O O . MET D 1 384 ? 29.162 -6.892 7.477 1.00 48.20 421 MET D O 1
ATOM 14848 N N . SER D 1 385 ? 29.922 -8.493 6.099 1.00 49.38 422 SER D N 1
ATOM 14849 C CA . SER D 1 385 ? 29.941 -9.531 7.121 1.00 50.86 422 SER D CA 1
ATOM 14850 C C . SER D 1 385 ? 31.310 -10.179 7.137 1.00 52.87 422 SER D C 1
ATOM 14851 O O . SER D 1 385 ? 31.776 -10.663 6.102 1.00 49.72 422 SER D O 1
ATOM 14859 N N . LEU D 1 386 ? 31.938 -10.200 8.310 1.00 55.10 423 LEU D N 1
ATOM 14860 C CA . LEU D 1 386 ? 33.236 -10.838 8.476 1.00 52.06 423 LEU D CA 1
ATOM 14861 C C . LEU D 1 386 ? 33.065 -12.349 8.588 1.00 54.48 423 LEU D C 1
ATOM 14862 O O . LEU D 1 386 ? 32.365 -12.817 9.494 1.00 54.51 423 LEU D O 1
ATOM 14878 N N . PRO D 1 387 ? 33.653 -13.138 7.696 1.00 55.02 424 PRO D N 1
ATOM 14879 C CA . PRO D 1 387 ? 33.646 -14.584 7.888 1.00 56.20 424 PRO D CA 1
ATOM 14880 C C . PRO D 1 387 ? 34.599 -14.965 9.003 1.00 60.79 424 PRO D C 1
ATOM 14881 O O . PRO D 1 387 ? 35.819 -14.797 8.861 1.00 60.93 424 PRO D O 1
ATOM 14892 N N . PRO D 1 388 ? 34.089 -15.468 10.129 1.00 58.59 425 PRO D N 1
ATOM 14893 C CA . PRO D 1 388 ? 35.002 -15.885 11.209 1.00 59.75 425 PRO D CA 1
ATOM 14894 C C . PRO D 1 388 ? 35.997 -16.947 10.771 1.00 61.81 425 PRO D C 1
ATOM 14895 O O . PRO D 1 388 ? 37.040 -17.109 11.419 1.00 64.69 425 PRO D O 1
ATOM 14906 N N . GLY D 1 389 ? 35.719 -17.657 9.681 1.00 62.80 426 GLY D N 1
ATOM 14907 C CA . GLY D 1 389 ? 36.642 -18.643 9.158 1.00 65.41 426 GLY D CA 1
ATOM 14908 C C . GLY D 1 389 ? 37.912 -18.013 8.631 1.00 65.60 426 GLY D C 1
ATOM 14909 O O . GLY D 1 389 ? 38.803 -18.713 8.146 1.00 65.19 426 GLY D O 1
ATOM 14913 N N . LEU D 1 390 ? 37.998 -16.681 8.707 1.00 66.65 427 LEU D N 1
ATOM 14914 C CA . LEU D 1 390 ? 39.208 -15.948 8.351 1.00 64.93 427 LEU D CA 1
ATOM 14915 C C . LEU D 1 390 ? 39.730 -15.133 9.528 1.00 70.72 427 LEU D C 1
ATOM 14916 O O . LEU D 1 390 ? 40.432 -14.133 9.332 1.00 75.00 427 LEU D O 1
ATOM 14932 N N . LEU D 1 391 ? 39.391 -15.544 10.745 1.00 78.26 428 LEU D N 1
ATOM 14933 C CA . LEU D 1 391 ? 39.756 -14.815 11.947 1.00 73.55 428 LEU D CA 1
ATOM 14934 C C . LEU D 1 391 ? 40.391 -15.751 12.980 1.00 70.84 428 LEU D C 1
ATOM 14935 O O . LEU D 1 391 ? 39.934 -16.879 13.183 1.00 66.52 428 LEU D O 1
ATOM 14951 N N . SER D 1 394 ? 43.170 -15.095 14.194 1.00 65.47 431 SER D N 1
ATOM 14952 C CA . SER D 1 394 ? 43.456 -13.925 13.367 1.00 70.32 431 SER D CA 1
ATOM 14953 C C . SER D 1 394 ? 42.469 -12.785 13.620 1.00 67.47 431 SER D C 1
ATOM 14954 O O . SER D 1 394 ? 41.729 -12.378 12.722 1.00 67.77 431 SER D O 1
ATOM 14961 N N . TRP D 1 395 ? 42.463 -12.262 14.842 1.00 69.23 432 TRP D N 1
ATOM 14962 C CA . TRP D 1 395 ? 41.588 -11.146 15.182 1.00 63.36 432 TRP D CA 1
ATOM 14963 C C . TRP D 1 395 ? 41.946 -10.608 16.561 1.00 59.65 432 TRP D C 1
ATOM 14964 O O . TRP D 1 395 ? 42.736 -11.200 17.301 1.00 58.59 432 TRP D O 1
ATOM 14985 N N . GLY D 1 396 ? 41.333 -9.476 16.893 1.00 58.92 433 GLY D N 1
ATOM 14986 C CA . GLY D 1 396 ? 41.650 -8.726 18.097 1.00 55.46 433 GLY D CA 1
ATOM 14987 C C . GLY D 1 396 ? 41.852 -7.266 17.739 1.00 54.24 433 GLY D C 1
ATOM 14988 O O . GLY D 1 396 ? 42.239 -6.922 16.620 1.00 53.09 433 GLY D O 1
ATOM 14992 N N . GLU D 1 397 ? 41.602 -6.391 18.715 1.00 57.05 434 GLU D N 1
ATOM 14993 C CA . GLU D 1 397 ? 41.734 -4.958 18.471 1.00 56.86 434 GLU D CA 1
ATOM 14994 C C . GLU D 1 397 ? 43.139 -4.611 18.002 1.00 55.15 434 GLU D C 1
ATOM 14995 O O . GLU D 1 397 ? 43.322 -3.730 17.156 1.00 54.04 434 GLU D O 1
ATOM 15007 N N . GLY D 1 398 ? 44.141 -5.284 18.543 1.00 52.70 435 GLY D N 1
ATOM 15008 C CA . GLY D 1 398 ? 45.504 -5.094 18.109 1.00 53.45 435 GLY D CA 1
ATOM 15009 C C . GLY D 1 398 ? 45.948 -6.006 16.994 1.00 49.76 435 GLY D C 1
ATOM 15010 O O . GLY D 1 398 ? 47.115 -5.978 16.599 1.00 49.56 435 GLY D O 1
ATOM 15014 N N . ALA D 1 399 ? 45.057 -6.825 16.468 1.00 52.30 436 ALA D N 1
ATOM 15015 C CA . ALA D 1 399 ? 45.445 -7.737 15.412 1.00 51.82 436 ALA D CA 1
ATOM 15016 C C . ALA D 1 399 ? 45.919 -6.948 14.196 1.00 50.07 436 ALA D C 1
ATOM 15017 O O . ALA D 1 399 ? 45.358 -5.889 13.885 1.00 50.67 436 ALA D O 1
ATOM 15024 N N . PRO D 1 400 ? 46.944 -7.426 13.486 1.00 49.71 437 PRO D N 1
ATOM 15025 C CA . PRO D 1 400 ? 47.437 -6.658 12.332 1.00 47.73 437 PRO D CA 1
ATOM 15026 C C . PRO D 1 400 ? 46.369 -6.388 11.287 1.00 47.51 437 PRO D C 1
ATOM 15027 O O . PRO D 1 400 ? 46.320 -5.279 10.740 1.00 45.14 437 PRO D O 1
ATOM 15038 N N . ALA D 1 401 ? 45.503 -7.369 11.004 1.00 53.24 438 ALA D N 1
ATOM 15039 C CA . ALA D 1 401 ? 44.434 -7.165 10.030 1.00 47.28 438 ALA D CA 1
ATOM 15040 C C . ALA D 1 401 ? 43.377 -6.204 10.550 1.00 46.82 438 ALA D C 1
ATOM 15041 O O . ALA D 1 401 ? 42.786 -5.452 9.769 1.00 46.20 438 ALA D O 1
ATOM 15048 N N . TRP D 1 402 ? 43.129 -6.206 11.858 1.00 47.80 439 TRP D N 1
ATOM 15049 C CA . TRP D 1 402 ? 42.219 -5.226 12.435 1.00 47.20 439 TRP D CA 1
ATOM 15050 C C . TRP D 1 402 ? 42.713 -3.809 12.173 1.00 46.56 439 TRP D C 1
ATOM 15051 O O . TRP D 1 402 ? 41.927 -2.921 11.823 1.00 46.66 439 TRP D O 1
ATOM 15072 N N . VAL D 1 403 ? 44.013 -3.574 12.348 1.00 45.65 440 VAL D N 1
ATOM 15073 C CA . VAL D 1 403 ? 44.529 -2.214 12.249 1.00 45.50 440 VAL D CA 1
ATOM 15074 C C . VAL D 1 403 ? 44.507 -1.724 10.811 1.00 46.96 440 VAL D C 1
ATOM 15075 O O . VAL D 1 403 ? 44.314 -0.531 10.548 1.00 48.19 440 VAL D O 1
ATOM 15088 N N . LEU D 1 404 ? 44.728 -2.619 9.859 1.00 45.95 441 LEU D N 1
ATOM 15089 C CA . LEU D 1 404 ? 44.681 -2.212 8.465 1.00 45.80 441 LEU D CA 1
ATOM 15090 C C . LEU D 1 404 ? 43.323 -1.629 8.099 1.00 47.88 441 LEU D C 1
ATOM 15091 O O . LEU D 1 404 ? 43.243 -0.696 7.295 1.00 49.39 441 LEU D O 1
ATOM 15107 N N . LEU D 1 405 ? 42.245 -2.160 8.678 1.00 46.86 442 LEU D N 1
ATOM 15108 C CA . LEU D 1 405 ? 40.911 -1.653 8.372 1.00 46.90 442 LEU D CA 1
ATOM 15109 C C . LEU D 1 405 ? 40.654 -0.302 9.021 1.00 49.43 442 LEU D C 1
ATOM 15110 O O . LEU D 1 405 ? 40.050 0.581 8.405 1.00 49.49 442 LEU D O 1
ATOM 15126 N N . ASP D 1 406 ? 41.086 -0.120 10.268 1.00 51.67 443 ASP D N 1
ATOM 15127 C CA . ASP D 1 406 ? 40.897 1.173 10.918 1.00 51.78 443 ASP D CA 1
ATOM 15128 C C . ASP D 1 406 ? 41.613 2.278 10.154 1.00 52.01 443 ASP D C 1
ATOM 15129 O O . ASP D 1 406 ? 41.096 3.395 10.017 1.00 51.48 443 ASP D O 1
ATOM 15138 N N . GLU D 1 407 ? 42.818 1.990 9.669 1.00 49.63 444 GLU D N 1
ATOM 15139 C CA . GLU D 1 407 ? 43.557 2.976 8.900 1.00 48.11 444 GLU D CA 1
ATOM 15140 C C . GLU D 1 407 ? 42.874 3.297 7.583 1.00 47.26 444 GLU D C 1
ATOM 15141 O O . GLU D 1 407 ? 43.143 4.354 7.009 1.00 46.66 444 GLU D O 1
ATOM 15153 N N . CYS D 1 408 ? 42.007 2.409 7.090 1.00 46.54 445 CYS D N 1
ATOM 15154 C CA . CYS D 1 408 ? 41.226 2.715 5.898 1.00 46.03 445 CYS D CA 1
ATOM 15155 C C . CYS D 1 408 ? 40.055 3.627 6.197 1.00 48.17 445 CYS D C 1
ATOM 15156 O O . CYS D 1 408 ? 39.600 4.348 5.304 1.00 46.82 445 CYS D O 1
ATOM 15164 N N . GLY D 1 409 ? 39.576 3.624 7.434 1.00 49.07 446 GLY D N 1
ATOM 15165 C CA . GLY D 1 409 ? 38.490 4.496 7.819 1.00 49.33 446 GLY D CA 1
ATOM 15166 C C . GLY D 1 409 ? 37.286 3.752 8.348 1.00 48.82 446 GLY D C 1
ATOM 15167 O O . GLY D 1 409 ? 36.235 4.351 8.593 1.00 47.09 446 GLY D O 1
ATOM 15171 N N . LEU D 1 410 ? 37.427 2.443 8.519 1.00 49.29 447 LEU D N 1
ATOM 15172 C CA . LEU D 1 410 ? 36.359 1.617 9.052 1.00 50.90 447 LEU D CA 1
ATOM 15173 C C . LEU D 1 410 ? 36.519 1.468 10.561 1.00 53.19 447 LEU D C 1
ATOM 15174 O O . LEU D 1 410 ? 37.639 1.334 11.070 1.00 54.46 447 LEU D O 1
ATOM 15190 N N . GLU D 1 411 ? 35.387 1.508 11.271 1.00 59.30 448 GLU D N 1
ATOM 15191 C CA . GLU D 1 411 ? 35.328 1.305 12.715 1.00 62.63 448 GLU D CA 1
ATOM 15192 C C . GLU D 1 411 ? 34.829 -0.095 13.035 1.00 58.10 448 GLU D C 1
ATOM 15193 O O . GLU D 1 411 ? 33.761 -0.500 12.569 1.00 54.23 448 GLU D O 1
ATOM 15205 N N . LEU D 1 412 ? 35.580 -0.811 13.858 1.00 57.48 449 LEU D N 1
ATOM 15206 C CA . LEU D 1 412 ? 35.310 -2.210 14.133 1.00 61.43 449 LEU D CA 1
ATOM 15207 C C . LEU D 1 412 ? 34.912 -2.401 15.592 1.00 63.64 449 LEU D C 1
ATOM 15208 O O . LEU D 1 412 ? 35.450 -1.735 16.484 1.00 65.64 449 LEU D O 1
ATOM 15224 N N . GLY D 1 413 ? 33.978 -3.320 15.826 1.00 64.52 450 GLY D N 1
ATOM 15225 C CA . GLY D 1 413 ? 33.550 -3.666 17.168 1.00 64.84 450 GLY D CA 1
ATOM 15226 C C . GLY D 1 413 ? 33.751 -5.146 17.428 1.00 66.20 450 GLY D C 1
ATOM 15227 O O . GLY D 1 413 ? 33.747 -5.961 16.504 1.00 63.63 450 GLY D O 1
ATOM 15231 N N . GLU D 1 414 ? 33.933 -5.490 18.701 1.00 65.33 451 GLU D N 1
ATOM 15232 C CA . GLU D 1 414 ? 34.243 -6.868 19.051 1.00 66.21 451 GLU D CA 1
ATOM 15233 C C . GLU D 1 414 ? 33.007 -7.751 19.106 1.00 68.10 451 GLU D C 1
ATOM 15234 O O . GLU D 1 414 ? 33.137 -8.979 19.084 1.00 65.34 451 GLU D O 1
ATOM 15246 N N . ASP D 1 415 ? 31.816 -7.164 19.177 1.00 68.81 452 ASP D N 1
ATOM 15247 C CA . ASP D 1 415 ? 30.607 -7.926 19.458 1.00 65.90 452 ASP D CA 1
ATOM 15248 C C . ASP D 1 415 ? 29.798 -8.272 18.209 1.00 64.47 452 ASP D C 1
ATOM 15249 O O . ASP D 1 415 ? 28.638 -8.687 18.337 1.00 64.44 452 ASP D O 1
ATOM 15258 N N . THR D 1 416 ? 30.366 -8.115 17.010 1.00 65.14 453 THR D N 1
ATOM 15259 C CA . THR D 1 416 ? 29.602 -8.384 15.799 1.00 63.64 453 THR D CA 1
ATOM 15260 C C . THR D 1 416 ? 30.558 -8.612 14.638 1.00 57.89 453 THR D C 1
ATOM 15261 O O . THR D 1 416 ? 31.628 -7.990 14.583 1.00 57.93 453 THR D O 1
ATOM 15272 N N . PRO D 1 417 ? 30.208 -9.488 13.700 1.00 54.07 454 PRO D N 1
ATOM 15273 C CA . PRO D 1 417 ? 30.989 -9.613 12.462 1.00 54.45 454 PRO D CA 1
ATOM 15274 C C . PRO D 1 417 ? 30.564 -8.664 11.353 1.00 51.79 454 PRO D C 1
ATOM 15275 O O . PRO D 1 417 ? 31.012 -8.843 10.220 1.00 50.60 454 PRO D O 1
ATOM 15286 N N . HIS D 1 418 ? 29.702 -7.696 11.629 1.00 51.16 455 HIS D N 1
ATOM 15287 C CA . HIS D 1 418 ? 29.230 -6.781 10.604 1.00 49.74 455 HIS D CA 1
ATOM 15288 C C . HIS D 1 418 ? 30.148 -5.571 10.532 1.00 48.35 455 HIS D C 1
ATOM 15289 O O . HIS D 1 418 ? 30.581 -5.051 11.563 1.00 49.63 455 HIS D O 1
ATOM 15303 N N . VAL D 1 419 ? 30.427 -5.120 9.310 1.00 45.90 456 VAL D N 1
ATOM 15304 C CA . VAL D 1 419 ? 31.210 -3.916 9.063 1.00 45.60 456 VAL D CA 1
ATOM 15305 C C . VAL D 1 419 ? 30.496 -3.093 8.004 1.00 44.66 456 VAL D C 1
ATOM 15306 O O . VAL D 1 419 ? 30.190 -3.603 6.921 1.00 44.87 456 VAL D O 1
ATOM 15319 N N . CYS D 1 420 ? 30.214 -1.835 8.316 1.00 43.55 457 CYS D N 1
ATOM 15320 C CA . CYS D 1 420 ? 29.607 -0.943 7.337 1.00 44.52 457 CYS D CA 1
ATOM 15321 C C . CYS D 1 420 ? 30.664 -0.469 6.343 1.00 43.31 457 CYS D C 1
ATOM 15322 O O . CYS D 1 420 ? 31.757 -0.058 6.743 1.00 44.44 457 CYS D O 1
ATOM 15330 N N . TRP D 1 421 ? 30.338 -0.518 5.050 1.00 44.67 458 TRP D N 1
ATOM 15331 C CA . TRP D 1 421 ? 31.230 0.012 4.024 1.00 41.67 458 TRP D CA 1
ATOM 15332 C C . TRP D 1 421 ? 31.123 1.538 3.963 1.00 40.64 458 TRP D C 1
ATOM 15333 O O . TRP D 1 421 ? 30.019 2.094 3.939 1.00 39.93 458 TRP D O 1
ATOM 15354 N N . GLU D 1 422 ? 32.275 2.212 3.967 1.00 41.12 459 GLU D N 1
ATOM 15355 C CA . GLU D 1 422 ? 32.349 3.663 3.836 1.00 41.10 459 GLU D CA 1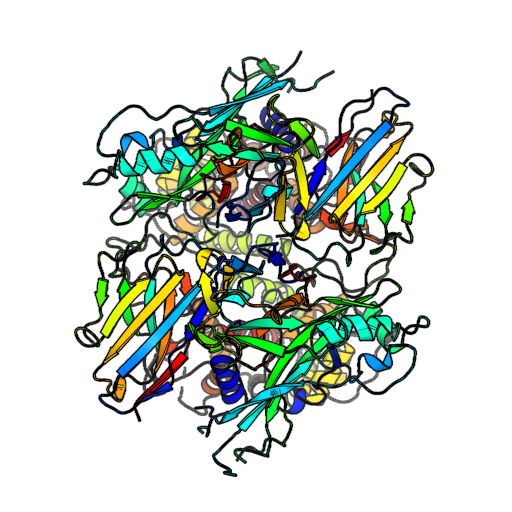
ATOM 15356 C C . GLU D 1 422 ? 32.917 4.006 2.469 1.00 39.75 459 GLU D C 1
ATOM 15357 O O . GLU D 1 422 ? 34.099 3.726 2.208 1.00 38.61 459 GLU D O 1
ATOM 15369 N N . PRO D 1 423 ? 32.141 4.619 1.580 1.00 38.38 460 PRO D N 1
ATOM 15370 C CA . PRO D 1 423 ? 32.649 4.837 0.219 1.00 38.82 460 PRO D CA 1
ATOM 15371 C C . PRO D 1 423 ? 33.933 5.621 0.170 1.00 37.18 460 PRO D C 1
ATOM 15372 O O . PRO D 1 423 ? 34.703 5.465 -0.781 1.00 36.87 460 PRO D O 1
ATOM 15383 N N . GLN D 1 424 ? 34.180 6.476 1.153 1.00 38.37 461 GLN D N 1
ATOM 15384 C CA . GLN D 1 424 ? 35.399 7.263 1.154 1.00 37.86 461 GLN D CA 1
ATOM 15385 C C . GLN D 1 424 ? 36.639 6.416 1.377 1.00 35.86 461 GLN D C 1
ATOM 15386 O O . GLN D 1 424 ? 37.746 6.901 1.134 1.00 35.22 461 GLN D O 1
ATOM 15400 N N . ALA D 1 425 ? 36.480 5.177 1.817 1.00 37.40 462 ALA D N 1
ATOM 15401 C CA . ALA D 1 425 ? 37.586 4.265 2.035 1.00 38.20 462 ALA D CA 1
ATOM 15402 C C . ALA D 1 425 ? 37.946 3.471 0.793 1.00 39.01 462 ALA D C 1
ATOM 15403 O O . ALA D 1 425 ? 38.751 2.542 0.883 1.00 39.44 462 ALA D O 1
ATOM 15410 N N . GLN D 1 426 ? 37.366 3.805 -0.358 1.00 38.97 463 GLN D N 1
ATOM 15411 C CA . GLN D 1 426 ? 37.567 2.991 -1.552 1.00 39.09 463 GLN D CA 1
ATOM 15412 C C . GLN D 1 426 ? 39.035 2.955 -1.971 1.00 39.85 463 GLN D C 1
ATOM 15413 O O . GLN D 1 426 ? 39.615 1.879 -2.163 1.00 42.22 463 GLN D O 1
ATOM 15427 N N . GLY D 1 427 ? 39.655 4.121 -2.130 1.00 39.91 464 GLY D N 1
ATOM 15428 C CA . GLY D 1 427 ? 40.980 4.149 -2.726 1.00 42.49 464 GLY D CA 1
ATOM 15429 C C . GLY D 1 427 ? 42.012 3.419 -1.892 1.00 41.73 464 GLY D C 1
ATOM 15430 O O . GLY D 1 427 ? 42.791 2.616 -2.409 1.00 41.86 464 GLY D O 1
ATOM 15434 N N . ARG D 1 428 ? 42.035 3.688 -0.588 1.00 42.28 465 ARG D N 1
ATOM 15435 C CA . ARG D 1 428 ? 43.041 3.071 0.267 1.00 41.84 465 ARG D CA 1
ATOM 15436 C C . ARG D 1 428 ? 42.814 1.569 0.384 1.00 39.46 465 ARG D C 1
ATOM 15437 O O . ARG D 1 428 ? 43.771 0.790 0.402 1.00 38.85 465 ARG D O 1
ATOM 15458 N N . MET D 1 429 ? 41.557 1.141 0.460 1.00 39.46 466 MET D N 1
ATOM 15459 C CA . MET D 1 429 ? 41.274 -0.289 0.485 1.00 39.81 466 MET D CA 1
ATOM 15460 C C . MET D 1 429 ? 41.736 -0.967 -0.784 1.00 39.82 466 MET D C 1
ATOM 15461 O O . MET D 1 429 ? 42.347 -2.038 -0.735 1.00 41.41 466 MET D O 1
ATOM 15475 N N . CYS D 1 430 ? 41.429 -0.370 -1.934 1.00 40.21 467 CYS D N 1
ATOM 15476 C CA . CYS D 1 430 ? 41.855 -0.956 -3.196 1.00 40.20 467 CYS D CA 1
ATOM 15477 C C . CYS D 1 430 ? 43.372 -0.984 -3.295 1.00 38.91 467 CYS D C 1
ATOM 15478 O O . CYS D 1 430 ? 43.953 -1.994 -3.708 1.00 39.00 467 CYS D O 1
ATOM 15486 N N . ALA D 1 431 ? 44.034 0.110 -2.895 1.00 39.56 468 ALA D N 1
ATOM 15487 C CA . ALA D 1 431 ? 45.495 0.134 -2.897 1.00 39.94 468 ALA D CA 1
ATOM 15488 C C . ALA D 1 431 ? 46.044 -0.860 -1.888 1.00 39.55 468 ALA D C 1
ATOM 15489 O O . ALA D 1 431 ? 47.087 -1.485 -2.118 1.00 39.34 468 ALA D O 1
ATOM 15496 N N . LEU D 1 432 ? 45.342 -1.033 -0.768 1.00 40.31 469 LEU D N 1
ATOM 15497 C CA . LEU D 1 432 ? 45.754 -2.030 0.207 1.00 39.88 469 LEU D CA 1
ATOM 15498 C C . LEU D 1 432 ? 45.729 -3.415 -0.406 1.00 39.10 469 LEU D C 1
ATOM 15499 O O . LEU D 1 432 ? 46.707 -4.160 -0.318 1.00 40.03 469 LEU D O 1
ATOM 15515 N N . TYR D 1 433 ? 44.621 -3.773 -1.050 1.00 39.83 470 TYR D N 1
ATOM 15516 C CA . TYR D 1 433 ? 44.553 -5.067 -1.712 1.00 41.23 470 TYR D CA 1
ATOM 15517 C C . TYR D 1 433 ? 45.618 -5.181 -2.786 1.00 40.94 470 TYR D C 1
ATOM 15518 O O . TYR D 1 433 ? 46.277 -6.220 -2.914 1.00 41.01 470 TYR D O 1
ATOM 15536 N N . ALA D 1 434 ? 45.800 -4.117 -3.567 1.00 40.92 471 ALA D N 1
ATOM 15537 C CA . ALA D 1 434 ? 46.815 -4.133 -4.611 1.00 40.78 471 ALA D CA 1
ATOM 15538 C C . ALA D 1 434 ? 48.191 -4.378 -4.019 1.00 42.02 471 ALA D C 1
ATOM 15539 O O . ALA D 1 434 ? 48.969 -5.184 -4.539 1.00 43.17 471 ALA D O 1
ATOM 15546 N N . SER D 1 435 ? 48.512 -3.680 -2.928 1.00 43.34 472 SER D N 1
ATOM 15547 C CA . SER D 1 435 ? 49.791 -3.892 -2.260 1.00 41.39 472 SER D CA 1
ATOM 15548 C C . SER D 1 435 ? 49.887 -5.308 -1.713 1.00 40.76 472 SER D C 1
ATOM 15549 O O . SER D 1 435 ? 50.854 -6.031 -1.974 1.00 40.95 472 SER D O 1
ATOM 15557 N N . LEU D 1 436 ? 48.866 -5.742 -0.985 1.00 41.21 473 LEU D N 1
ATOM 15558 C CA . LEU D 1 436 ? 48.899 -7.087 -0.435 1.00 42.42 473 LEU D CA 1
ATOM 15559 C C . LEU D 1 436 ? 49.042 -8.112 -1.543 1.00 42.71 473 LEU D C 1
ATOM 15560 O O . LEU D 1 436 ? 49.894 -9.004 -1.485 1.00 43.55 473 LEU D O 1
ATOM 15576 N N . ALA D 1 437 ? 48.217 -7.988 -2.574 1.00 42.72 474 ALA D N 1
ATOM 15577 C CA . ALA D 1 437 ? 48.251 -8.964 -3.647 1.00 44.51 474 ALA D CA 1
ATOM 15578 C C . ALA D 1 437 ? 49.600 -8.959 -4.340 1.00 43.46 474 ALA D C 1
ATOM 15579 O O . ALA D 1 437 ? 50.220 -10.008 -4.534 1.00 44.88 474 ALA D O 1
ATOM 15586 N N . LEU D 1 438 ? 50.074 -7.783 -4.726 1.00 44.07 475 LEU D N 1
ATOM 15587 C CA . LEU D 1 438 ? 51.349 -7.731 -5.423 1.00 45.93 475 LEU D CA 1
ATOM 15588 C C . LEU D 1 438 ? 52.478 -8.206 -4.527 1.00 45.69 475 LEU D C 1
ATOM 15589 O O . LEU D 1 438 ? 53.369 -8.939 -4.969 1.00 46.35 475 LEU D O 1
ATOM 15605 N N . LEU D 1 439 ? 52.464 -7.796 -3.265 1.00 45.29 476 LEU D N 1
ATOM 15606 C CA . LEU D 1 439 ? 53.483 -8.282 -2.351 1.00 46.30 476 LEU D CA 1
ATOM 15607 C C . LEU D 1 439 ? 53.371 -9.781 -2.156 1.00 47.41 476 LEU D C 1
ATOM 15608 O O . LEU D 1 439 ? 54.380 -10.453 -1.925 1.00 49.08 476 LEU D O 1
ATOM 15624 N N . SER D 1 440 ? 52.156 -10.320 -2.232 1.00 47.48 477 SER D N 1
ATOM 15625 C CA . SER D 1 440 ? 52.004 -11.767 -2.222 1.00 48.98 477 SER D CA 1
ATOM 15626 C C . SER D 1 440 ? 52.499 -12.382 -3.517 1.00 49.27 477 SER D C 1
ATOM 15627 O O . SER D 1 440 ? 53.012 -13.506 -3.516 1.00 49.95 477 SER D O 1
ATOM 15635 N N . GLY D 1 441 ? 52.348 -11.666 -4.628 1.00 47.87 478 GLY D N 1
ATOM 15636 C CA . GLY D 1 441 ? 52.802 -12.199 -5.899 1.00 50.69 478 GLY D CA 1
ATOM 15637 C C . GLY D 1 441 ? 54.298 -12.427 -5.930 1.00 50.62 478 GLY D C 1
ATOM 15638 O O . GLY D 1 441 ? 54.778 -13.383 -6.545 1.00 51.77 478 GLY D O 1
ATOM 15642 N N . LEU D 1 442 ? 55.056 -11.544 -5.279 1.00 50.69 479 LEU D N 1
ATOM 15643 C CA . LEU D 1 442 ? 56.494 -11.735 -5.172 1.00 53.45 479 LEU D CA 1
ATOM 15644 C C . LEU D 1 442 ? 56.854 -12.912 -4.275 1.00 54.03 479 LEU D C 1
ATOM 15645 O O . LEU D 1 442 ? 57.959 -13.452 -4.395 1.00 55.94 479 LEU D O 1
ATOM 15661 N N . SER D 1 443 ? 55.942 -13.333 -3.402 1.00 54.23 480 SER D N 1
ATOM 15662 C CA . SER D 1 443 ? 56.110 -14.559 -2.628 1.00 55.72 480 SER D CA 1
ATOM 15663 C C . SER D 1 443 ? 57.409 -14.554 -1.839 1.00 59.63 480 SER D C 1
ATOM 15664 O O . SER D 1 443 ? 57.545 -15.294 -0.868 1.00 58.34 480 SER D O 1
ATOM 15672 N N . VAL E 2 2 ? 13.462 20.858 -15.277 1.00 52.48 2 VAL E N 1
ATOM 15673 C CA . VAL E 2 2 ? 12.496 19.934 -15.861 1.00 54.29 2 VAL E CA 1
ATOM 15674 C C . VAL E 2 2 ? 11.896 20.543 -17.116 1.00 47.32 2 VAL E C 1
ATOM 15675 O O . VAL E 2 2 ? 11.312 19.841 -17.932 1.00 51.09 2 VAL E O 1
ATOM 15687 N N . GLN E 2 3 ? 12.029 21.854 -17.268 1.00 43.63 3 GLN E N 1
ATOM 15688 C CA . GLN E 2 3 ? 11.468 22.547 -18.419 1.00 42.70 3 GLN E CA 1
ATOM 15689 C C . GLN E 2 3 ? 12.235 23.850 -18.604 1.00 41.49 3 GLN E C 1
ATOM 15690 O O . GLN E 2 3 ? 13.331 24.027 -18.062 1.00 40.56 3 GLN E O 1
ATOM 15704 N N . LEU E 2 4 ? 11.674 24.752 -19.402 1.00 39.45 4 LEU E N 1
ATOM 15705 C CA . LEU E 2 4 ? 12.274 26.055 -19.630 1.00 38.62 4 LEU E CA 1
ATOM 15706 C C . LEU E 2 4 ? 11.686 27.046 -18.642 1.00 39.48 4 LEU E C 1
ATOM 15707 O O . LEU E 2 4 ? 10.568 26.874 -18.152 1.00 40.63 4 LEU E O 1
ATOM 15723 N N . VAL E 2 5 ? 12.452 28.089 -18.351 1.00 40.02 5 VAL E N 1
ATOM 15724 C CA . VAL E 2 5 ? 12.056 29.113 -17.399 1.00 42.73 5 VAL E CA 1
ATOM 15725 C C . VAL E 2 5 ? 11.964 30.434 -18.140 1.00 42.18 5 VAL E C 1
ATOM 15726 O O . VAL E 2 5 ? 12.933 30.870 -18.774 1.00 41.62 5 VAL E O 1
ATOM 15739 N N . GLU E 2 6 ? 10.809 31.075 -18.047 1.00 43.76 6 GLU E N 1
ATOM 15740 C CA . GLU E 2 6 ? 10.550 32.337 -18.718 1.00 45.37 6 GLU E CA 1
ATOM 15741 C C . GLU E 2 6 ? 10.459 33.446 -17.686 1.00 46.19 6 GLU E C 1
ATOM 15742 O O . GLU E 2 6 ? 9.733 33.315 -16.697 1.00 45.69 6 GLU E O 1
ATOM 15754 N N . SER E 2 7 ? 11.177 34.540 -17.927 1.00 48.04 7 SER E N 1
ATOM 15755 C CA . SER E 2 7 ? 11.088 35.726 -17.090 1.00 47.17 7 SER E CA 1
ATOM 15756 C C . SER E 2 7 ? 11.181 36.963 -17.970 1.00 50.97 7 SER E C 1
ATOM 15757 O O . SER E 2 7 ? 11.422 36.877 -19.175 1.00 51.37 7 SER E O 1
ATOM 15765 N N . GLY E 2 8 ? 10.981 38.126 -17.357 1.00 49.67 8 GLY E N 1
ATOM 15766 C CA . GLY E 2 8 ? 11.118 39.396 -18.039 1.00 53.50 8 GLY E CA 1
ATOM 15767 C C . GLY E 2 8 ? 9.833 40.161 -18.225 1.00 55.75 8 GLY E C 1
ATOM 15768 O O . GLY E 2 8 ? 9.890 41.353 -18.535 1.00 58.06 8 GLY E O 1
ATOM 15772 N N . GLY E 2 9 ? 8.681 39.532 -18.045 1.00 56.87 9 GLY E N 1
ATOM 15773 C CA . GLY E 2 9 ? 7.434 40.232 -18.245 1.00 54.92 9 GLY E CA 1
ATOM 15774 C C . GLY E 2 9 ? 7.177 41.269 -17.173 1.00 53.62 9 GLY E C 1
ATOM 15775 O O . GLY E 2 9 ? 7.759 41.250 -16.087 1.00 54.44 9 GLY E O 1
ATOM 15779 N N . GLY E 2 10 ? 6.279 42.190 -17.492 1.00 58.68 10 GLY E N 1
ATOM 15780 C CA . GLY E 2 10 ? 5.981 43.260 -16.567 1.00 59.50 10 GLY E CA 1
ATOM 15781 C C . GLY E 2 10 ? 4.975 44.226 -17.140 1.00 60.82 10 GLY E C 1
ATOM 15782 O O . GLY E 2 10 ? 4.275 43.916 -18.108 1.00 60.51 10 GLY E O 1
ATOM 15786 N N . LEU E 2 11 ? 4.911 45.404 -16.515 1.00 59.79 11 LEU E N 1
ATOM 15787 C CA . LEU E 2 11 ? 3.974 46.458 -16.882 1.00 61.53 11 LEU E CA 1
ATOM 15788 C C . LEU E 2 11 ? 4.773 47.698 -17.263 1.00 61.50 11 LEU E C 1
ATOM 15789 O O . LEU E 2 11 ? 5.539 48.226 -16.446 1.00 62.90 11 LEU E O 1
ATOM 15805 N N . VAL E 2 12 ? 4.589 48.162 -18.502 1.00 63.62 12 VAL E N 1
ATOM 15806 C CA . VAL E 2 12 ? 5.280 49.336 -19.018 1.00 67.11 12 VAL E CA 1
ATOM 15807 C C . VAL E 2 12 ? 4.284 50.226 -19.753 1.00 67.32 12 VAL E C 1
ATOM 15808 O O . VAL E 2 12 ? 3.233 49.777 -20.214 1.00 68.12 12 VAL E O 1
ATOM 15821 N N . GLN E 2 13 ? 4.631 51.509 -19.844 1.00 70.03 13 GLN E N 1
ATOM 15822 C CA . GLN E 2 13 ? 3.849 52.479 -20.589 1.00 73.51 13 GLN E CA 1
ATOM 15823 C C . GLN E 2 13 ? 4.186 52.394 -22.073 1.00 72.15 13 GLN E C 1
ATOM 15824 O O . GLN E 2 13 ? 5.263 51.922 -22.451 1.00 72.87 13 GLN E O 1
ATOM 15838 N N . PRO E 2 14 ? 3.277 52.838 -22.939 1.00 73.68 14 PRO E N 1
ATOM 15839 C CA . PRO E 2 14 ? 3.538 52.745 -24.380 1.00 77.43 14 PRO E CA 1
ATOM 15840 C C . PRO E 2 14 ? 4.853 53.412 -24.752 1.00 74.97 14 PRO E C 1
ATOM 15841 O O . PRO E 2 14 ? 5.227 54.454 -24.205 1.00 75.56 14 PRO E O 1
ATOM 15852 N N . GLY E 2 15 ? 5.559 52.784 -25.687 1.00 79.50 15 GLY E N 1
ATOM 15853 C CA . GLY E 2 15 ? 6.865 53.239 -26.105 1.00 81.22 15 GLY E CA 1
ATOM 15854 C C . GLY E 2 15 ? 8.011 52.757 -25.246 1.00 82.26 15 GLY E C 1
ATOM 15855 O O . GLY E 2 15 ? 9.159 53.149 -25.497 1.00 84.98 15 GLY E O 1
ATOM 15859 N N . GLY E 2 16 ? 7.742 51.921 -24.247 1.00 82.83 16 GLY E N 1
ATOM 15860 C CA . GLY E 2 16 ? 8.796 51.389 -23.408 1.00 82.50 16 GLY E CA 1
ATOM 15861 C C . GLY E 2 16 ? 9.659 50.366 -24.120 1.00 82.48 16 GLY E C 1
ATOM 15862 O O . GLY E 2 16 ? 9.654 50.287 -25.352 1.00 83.32 16 GLY E O 1
ATOM 15866 N N . SER E 2 17 ? 10.419 49.585 -23.353 1.00 80.25 17 SER E N 1
ATOM 15867 C CA . SER E 2 17 ? 11.283 48.545 -23.895 1.00 79.61 17 SER E CA 1
ATOM 15868 C C . SER E 2 17 ? 11.258 47.354 -22.949 1.00 79.12 17 SER E C 1
ATOM 15869 O O . SER E 2 17 ? 11.232 47.526 -21.727 1.00 74.97 17 SER E O 1
ATOM 15877 N N . LEU E 2 18 ? 11.259 46.148 -23.511 1.00 78.29 18 LEU E N 1
ATOM 15878 C CA . LEU E 2 18 ? 11.322 44.946 -22.698 1.00 69.09 18 LEU E CA 1
ATOM 15879 C C . LEU E 2 18 ? 11.950 43.817 -23.497 1.00 63.65 18 LEU E C 1
ATOM 15880 O O . LEU E 2 18 ? 11.801 43.733 -24.718 1.00 66.39 18 LEU E O 1
ATOM 15896 N N . ARG E 2 19 ? 12.645 42.943 -22.778 1.00 60.71 19 ARG E N 1
ATOM 15897 C CA . ARG E 2 19 ? 13.350 41.809 -23.360 1.00 61.01 19 ARG E CA 1
ATOM 15898 C C . ARG E 2 19 ? 13.144 40.625 -22.427 1.00 55.27 19 ARG E C 1
ATOM 15899 O O . ARG E 2 19 ? 13.669 40.609 -21.308 1.00 53.76 19 ARG E O 1
ATOM 15920 N N . LEU E 2 20 ? 12.383 39.640 -22.887 1.00 55.63 20 LEU E N 1
ATOM 15921 C CA . LEU E 2 20 ? 12.133 38.451 -22.093 1.00 54.19 20 LEU E CA 1
ATOM 15922 C C . LEU E 2 20 ? 13.325 37.502 -22.140 1.00 53.20 20 LEU E C 1
ATOM 15923 O O . LEU E 2 20 ? 14.199 37.606 -23.001 1.00 55.46 20 LEU E O 1
ATOM 15939 N N . SER E 2 21 ? 13.355 36.575 -21.186 1.00 50.24 21 SER E N 1
ATOM 15940 C CA . SER E 2 21 ? 14.388 35.554 -21.105 1.00 49.01 21 SER E CA 1
ATOM 15941 C C . SER E 2 21 ? 13.755 34.177 -21.183 1.00 46.05 21 SER E C 1
ATOM 15942 O O . SER E 2 21 ? 12.705 33.933 -20.584 1.00 46.53 21 SER E O 1
ATOM 15950 N N . CYS E 2 22 ? 14.386 33.291 -21.942 1.00 44.67 22 CYS E N 1
ATOM 15951 C CA . CYS E 2 22 ? 14.012 31.885 -22.004 1.00 42.32 22 CYS E CA 1
ATOM 15952 C C . CYS E 2 22 ? 15.254 31.081 -21.672 1.00 42.29 22 CYS E C 1
ATOM 15953 O O . CYS E 2 22 ? 16.166 30.992 -22.496 1.00 43.01 22 CYS E O 1
ATOM 15960 N N . VAL E 2 23 ? 15.302 30.503 -20.479 1.00 41.55 23 VAL E N 1
ATOM 15961 C CA . VAL E 2 23 ? 16.516 29.890 -19.958 1.00 41.79 23 VAL E CA 1
ATOM 15962 C C . VAL E 2 23 ? 16.326 28.387 -19.893 1.00 39.65 23 VAL E C 1
ATOM 15963 O O . VAL E 2 23 ? 15.288 27.906 -19.428 1.00 39.32 23 VAL E O 1
ATOM 15976 N N . ASP E 2 24 ? 17.327 27.654 -20.359 1.00 40.72 24 ASP E N 1
ATOM 15977 C CA . ASP E 2 24 ? 17.307 26.202 -20.415 1.00 41.03 24 ASP E CA 1
ATOM 15978 C C . ASP E 2 24 ? 18.344 25.673 -19.447 1.00 41.53 24 ASP E C 1
ATOM 15979 O O . ASP E 2 24 ? 19.506 26.084 -19.500 1.00 41.24 24 ASP E O 1
ATOM 15988 N N . SER E 2 25 ? 17.925 24.753 -18.582 1.00 41.33 25 SER E N 1
ATOM 15989 C CA . SER E 2 25 ? 18.845 24.080 -17.679 1.00 44.90 25 SER E CA 1
ATOM 15990 C C . SER E 2 25 ? 19.813 23.156 -18.402 1.00 44.07 25 SER E C 1
ATOM 15991 O O . SER E 2 25 ? 20.768 22.681 -17.778 1.00 43.97 25 SER E O 1
ATOM 15999 N N . ARG E 2 26 ? 19.592 22.892 -19.687 1.00 44.12 26 ARG E N 1
ATOM 16000 C CA . ARG E 2 26 ? 20.415 21.982 -20.463 1.00 44.70 26 ARG E CA 1
ATOM 16001 C C . ARG E 2 26 ? 20.870 22.668 -21.744 1.00 43.70 26 ARG E C 1
ATOM 16002 O O . ARG E 2 26 ? 20.421 23.764 -22.084 1.00 42.55 26 ARG E O 1
ATOM 16023 N N . SER E 2 27 ? 21.775 22.004 -22.455 1.00 46.06 27 SER E N 1
ATOM 16024 C CA . SER E 2 27 ? 22.418 22.562 -23.640 1.00 49.66 27 SER E CA 1
ATOM 16025 C C . SER E 2 27 ? 21.548 22.513 -24.887 1.00 43.02 27 SER E C 1
ATOM 16026 O O . SER E 2 27 ? 22.037 22.822 -25.977 1.00 42.99 27 SER E O 1
ATOM 16034 N N . TRP E 2 28 ? 20.282 22.135 -24.763 1.00 42.14 28 TRP E N 1
ATOM 16035 C CA . TRP E 2 28 ? 19.450 22.025 -25.948 1.00 40.75 28 TRP E CA 1
ATOM 16036 C C . TRP E 2 28 ? 19.125 23.382 -26.532 1.00 40.34 28 TRP E C 1
ATOM 16037 O O . TRP E 2 28 ? 18.867 23.486 -27.732 1.00 39.81 28 TRP E O 1
ATOM 16058 N N . ILE E 2 29 ? 19.144 24.431 -25.711 1.00 41.23 29 ILE E N 1
ATOM 16059 C CA . ILE E 2 29 ? 18.839 25.762 -26.214 1.00 41.46 29 ILE E CA 1
ATOM 16060 C C . ILE E 2 29 ? 19.906 26.255 -27.182 1.00 42.61 29 ILE E C 1
ATOM 16061 O O . ILE E 2 29 ? 19.666 27.201 -27.941 1.00 42.60 29 ILE E O 1
ATOM 16077 N N . ASN E 2 30 ? 21.092 25.659 -27.161 1.00 42.11 30 ASN E N 1
ATOM 16078 C CA . ASN E 2 30 ? 22.174 26.106 -28.022 1.00 43.68 30 ASN E CA 1
ATOM 16079 C C . ASN E 2 30 ? 22.277 25.309 -29.300 1.00 42.39 30 ASN E C 1
ATOM 16080 O O . ASN E 2 30 ? 22.666 25.864 -30.331 1.00 46.65 30 ASN E O 1
ATOM 16091 N N . VAL E 2 31 ? 21.933 24.024 -29.259 1.00 41.77 31 VAL E N 1
ATOM 16092 C CA . VAL E 2 31 ? 22.002 23.204 -30.460 1.00 42.28 31 VAL E CA 1
ATOM 16093 C C . VAL E 2 31 ? 20.702 23.207 -31.244 1.00 42.92 31 VAL E C 1
ATOM 16094 O O . VAL E 2 31 ? 20.693 22.786 -32.410 1.00 43.72 31 VAL E O 1
ATOM 16107 N N . TYR E 2 32 ? 19.612 23.676 -30.659 1.00 42.57 32 TYR E N 1
ATOM 16108 C CA . TYR E 2 32 ? 18.308 23.644 -31.299 1.00 43.26 32 TYR E CA 1
ATOM 16109 C C . TYR E 2 32 ? 17.790 25.064 -31.486 1.00 43.41 32 TYR E C 1
ATOM 16110 O O . TYR E 2 32 ? 18.407 26.043 -31.062 1.00 43.73 32 TYR E O 1
ATOM 16128 N N . GLY E 2 33 ? 16.640 25.163 -32.135 1.00 44.29 33 GLY E N 1
ATOM 16129 C CA . GLY E 2 33 ? 16.010 26.445 -32.341 1.00 43.75 33 GLY E CA 1
ATOM 16130 C C . GLY E 2 33 ? 15.000 26.772 -31.266 1.00 41.08 33 GLY E C 1
ATOM 16131 O O . GLY E 2 33 ? 14.470 25.893 -30.608 1.00 40.89 33 GLY E O 1
ATOM 16135 N N . ALA E 2 34 ? 14.718 28.061 -31.111 1.00 42.06 34 ALA E N 1
ATOM 16136 C CA . ALA E 2 34 ? 13.814 28.556 -30.083 1.00 42.18 34 ALA E CA 1
ATOM 16137 C C . ALA E 2 34 ? 12.745 29.433 -30.713 1.00 42.60 34 ALA E C 1
ATOM 16138 O O . ALA E 2 34 ? 13.026 30.217 -31.620 1.00 44.64 34 ALA E O 1
ATOM 16145 N N . ASN E 2 35 ? 11.523 29.309 -30.224 1.00 42.36 35 ASN E N 1
ATOM 16146 C CA . ASN E 2 35 ? 10.407 30.086 -30.724 1.00 42.46 35 ASN E CA 1
ATOM 16147 C C . ASN E 2 35 ? 9.674 30.700 -29.555 1.00 43.67 35 ASN E C 1
ATOM 16148 O O . ASN E 2 35 ? 9.600 30.113 -28.476 1.00 42.76 35 ASN E O 1
ATOM 16159 N N . TRP E 2 36 ? 9.145 31.893 -29.783 1.00 44.90 36 TRP E N 1
ATOM 16160 C CA . TRP E 2 36 ? 8.306 32.586 -28.820 1.00 44.57 36 TRP E CA 1
ATOM 16161 C C . TRP E 2 36 ? 6.869 32.563 -29.317 1.00 45.56 36 TRP E C 1
ATOM 16162 O O . TRP E 2 36 ? 6.613 32.809 -30.499 1.00 45.73 36 TRP E O 1
ATOM 16183 N N . TYR E 2 37 ? 5.941 32.247 -28.421 1.00 46.59 37 TYR E N 1
ATOM 16184 C CA . TYR E 2 37 ? 4.519 32.272 -28.719 1.00 49.31 37 TYR E CA 1
ATOM 16185 C C . TYR E 2 37 ? 3.826 33.266 -27.796 1.00 49.87 37 TYR E C 1
ATOM 16186 O O . TYR E 2 37 ? 4.441 33.842 -26.902 1.00 51.43 37 TYR E O 1
ATOM 16204 N N . ARG E 2 38 ? 2.534 33.477 -28.022 1.00 51.17 38 ARG E N 1
ATOM 16205 C CA . ARG E 2 38 ? 1.731 34.293 -27.125 1.00 53.09 38 ARG E CA 1
ATOM 16206 C C . ARG E 2 38 ? 0.293 33.823 -27.203 1.00 57.45 38 ARG E C 1
ATOM 16207 O O . ARG E 2 38 ? -0.185 33.452 -28.276 1.00 58.79 38 ARG E O 1
ATOM 16228 N N . GLN E 2 39 ? -0.392 33.848 -26.068 1.00 58.92 39 GLN E N 1
ATOM 16229 C CA . GLN E 2 39 ? -1.806 33.508 -25.996 1.00 60.60 39 GLN E CA 1
ATOM 16230 C C . GLN E 2 39 ? -2.559 34.576 -25.230 1.00 59.62 39 GLN E C 1
ATOM 16231 O O . GLN E 2 39 ? -2.233 34.851 -24.073 1.00 62.31 39 GLN E O 1
ATOM 16245 N N . ALA E 2 40 ? -3.540 35.153 -25.853 1.00 60.65 40 ALA E N 1
ATOM 16246 C CA . ALA E 2 40 ? -4.498 35.948 -25.108 1.00 66.14 40 ALA E CA 1
ATOM 16247 C C . ALA E 2 40 ? -5.626 35.049 -24.617 1.00 69.97 40 ALA E C 1
ATOM 16248 O O . ALA E 2 40 ? -5.967 34.063 -25.278 1.00 68.90 40 ALA E O 1
ATOM 16255 N N . PRO E 2 41 ? -6.217 35.348 -23.462 1.00 68.91 41 PRO E N 1
ATOM 16256 C CA . PRO E 2 41 ? -7.252 34.456 -22.923 1.00 71.38 41 PRO E CA 1
ATOM 16257 C C . PRO E 2 41 ? -8.359 34.197 -23.933 1.00 69.66 41 PRO E C 1
ATOM 16258 O O . PRO E 2 41 ? -8.876 35.114 -24.579 1.00 67.27 41 PRO E O 1
ATOM 16269 N N . GLY E 2 42 ? -8.717 32.928 -24.070 1.00 69.07 42 GLY E N 1
ATOM 16270 C CA . GLY E 2 42 ? -9.831 32.550 -24.902 1.00 69.31 42 GLY E CA 1
ATOM 16271 C C . GLY E 2 42 ? -9.563 32.587 -26.383 1.00 73.42 42 GLY E C 1
ATOM 16272 O O . GLY E 2 42 ? -10.512 32.467 -27.163 1.00 75.04 42 GLY E O 1
ATOM 16276 N N . LYS E 2 43 ? -8.310 32.734 -26.800 1.00 76.00 43 LYS E N 1
ATOM 16277 C CA . LYS E 2 43 ? -7.962 32.791 -28.210 1.00 77.19 43 LYS E CA 1
ATOM 16278 C C . LYS E 2 43 ? -6.791 31.862 -28.493 1.00 72.05 43 LYS E C 1
ATOM 16279 O O . LYS E 2 43 ? -6.174 31.297 -27.585 1.00 69.99 43 LYS E O 1
ATOM 16298 N N . GLU E 2 44 ? -6.499 31.700 -29.781 1.00 71.89 44 GLU E N 1
ATOM 16299 C CA . GLU E 2 44 ? -5.556 30.683 -30.221 1.00 72.69 44 GLU E CA 1
ATOM 16300 C C . GLU E 2 44 ? -4.112 31.121 -30.007 1.00 69.65 44 GLU E C 1
ATOM 16301 O O . GLU E 2 44 ? -3.760 32.293 -30.174 1.00 67.31 44 GLU E O 1
ATOM 16313 N N . ARG E 2 45 ? -3.274 30.156 -29.640 1.00 68.75 45 ARG E N 1
ATOM 16314 C CA . ARG E 2 45 ? -1.846 30.405 -29.524 1.00 65.96 45 ARG E CA 1
ATOM 16315 C C . ARG E 2 45 ? -1.260 30.728 -30.895 1.00 63.80 45 ARG E C 1
ATOM 16316 O O . ARG E 2 45 ? -1.565 30.063 -31.888 1.00 68.09 45 ARG E O 1
ATOM 16337 N N . GLU E 2 46 ? -0.409 31.749 -30.950 1.00 59.64 46 GLU E N 1
ATOM 16338 C CA . GLU E 2 46 ? 0.208 32.171 -32.199 1.00 56.52 46 GLU E CA 1
ATOM 16339 C C . GLU E 2 46 ? 1.716 32.268 -32.026 1.00 54.99 46 GLU E C 1
ATOM 16340 O O . GLU E 2 46 ? 2.214 32.613 -30.953 1.00 53.95 46 GLU E O 1
ATOM 16352 N N . LEU E 2 47 ? 2.437 31.971 -33.099 1.00 53.31 47 LEU E N 1
ATOM 16353 C CA . LEU E 2 47 ? 3.871 32.196 -33.123 1.00 51.40 47 LEU E CA 1
ATOM 16354 C C . LEU E 2 47 ? 4.147 33.660 -33.411 1.00 50.11 47 LEU E C 1
ATOM 16355 O O . LEU E 2 47 ? 3.494 34.275 -34.257 1.00 52.37 47 LEU E O 1
ATOM 16371 N N . VAL E 2 48 ? 5.113 34.224 -32.699 1.00 49.10 48 VAL E N 1
ATOM 16372 C CA . VAL E 2 48 ? 5.499 35.610 -32.887 1.00 50.33 48 VAL E CA 1
ATOM 16373 C C . VAL E 2 48 ? 6.912 35.737 -33.445 1.00 49.60 48 VAL E C 1
ATOM 16374 O O . VAL E 2 48 ? 7.176 36.616 -34.266 1.00 49.39 48 VAL E O 1
ATOM 16387 N N . ALA E 2 49 ? 7.837 34.887 -33.007 1.00 47.12 49 ALA E N 1
ATOM 16388 C CA . ALA E 2 49 ? 9.222 34.990 -33.438 1.00 48.01 49 ALA E CA 1
ATOM 16389 C C . ALA E 2 49 ? 9.860 33.617 -33.334 1.00 46.25 49 ALA E C 1
ATOM 16390 O O . ALA E 2 49 ? 9.520 32.832 -32.446 1.00 44.81 49 ALA E O 1
ATOM 16397 N N . ALA E 2 50 ? 10.782 33.337 -34.255 1.00 46.65 50 ALA E N 1
ATOM 16398 C CA . ALA E 2 50 ? 11.474 32.060 -34.333 1.00 45.16 50 ALA E CA 1
ATOM 16399 C C . ALA E 2 50 ? 12.963 32.294 -34.527 1.00 43.91 50 ALA E C 1
ATOM 16400 O O . ALA E 2 50 ? 13.375 33.206 -35.246 1.00 43.28 50 ALA E O 1
ATOM 16407 N N . LEU E 2 51 ? 13.767 31.475 -33.863 1.00 43.74 51 LEU E N 1
ATOM 16408 C CA . LEU E 2 51 ? 15.217 31.564 -33.944 1.00 43.32 51 LEU E CA 1
ATOM 16409 C C . LEU E 2 51 ? 15.754 30.153 -34.076 1.00 44.69 51 LEU E C 1
ATOM 16410 O O . LEU E 2 51 ? 15.510 29.319 -33.202 1.00 43.84 51 LEU E O 1
ATOM 16426 N N . THR E 2 52 ? 16.479 29.888 -35.158 1.00 45.86 52 THR E N 1
ATOM 16427 C CA . THR E 2 52 ? 17.103 28.591 -35.352 1.00 45.42 52 THR E CA 1
ATOM 16428 C C . THR E 2 52 ? 18.425 28.546 -34.588 1.00 44.72 52 THR E C 1
ATOM 16429 O O . THR E 2 52 ? 18.871 29.539 -34.009 1.00 43.99 52 THR E O 1
ATOM 16440 N N . SER E 2 53 ? 19.066 27.375 -34.583 1.00 47.05 53 SER E N 1
ATOM 16441 C CA . SER E 2 53 ? 20.313 27.229 -33.844 1.00 47.72 53 SER E CA 1
ATOM 16442 C C . SER E 2 53 ? 21.430 28.057 -34.458 1.00 47.61 53 SER E C 1
ATOM 16443 O O . SER E 2 53 ? 22.294 28.554 -33.728 1.00 48.43 53 SER E O 1
ATOM 16451 N N . GLY E 2 54 ? 21.431 28.220 -35.782 1.00 48.19 54 GLY E N 1
ATOM 16452 C CA . GLY E 2 54 ? 22.443 29.020 -36.443 1.00 47.81 54 GLY E CA 1
ATOM 16453 C C . GLY E 2 54 ? 22.210 30.508 -36.396 1.00 46.62 54 GLY E C 1
ATOM 16454 O O . GLY E 2 54 ? 23.078 31.269 -36.834 1.00 46.10 54 GLY E O 1
ATOM 16458 N N . GLY E 2 55 ? 21.055 30.937 -35.896 1.00 45.83 55 GLY E N 1
ATOM 16459 C CA . GLY E 2 55 ? 20.776 32.339 -35.695 1.00 44.67 55 GLY E CA 1
ATOM 16460 C C . GLY E 2 55 ? 19.789 32.958 -36.651 1.00 43.96 55 GLY E C 1
ATOM 16461 O O . GLY E 2 55 ? 19.647 34.183 -36.649 1.00 43.60 55 GLY E O 1
ATOM 16465 N N . THR E 2 56 ? 19.098 32.168 -37.459 1.00 44.44 56 THR E N 1
ATOM 16466 C CA . THR E 2 56 ? 18.163 32.719 -38.430 1.00 47.21 56 THR E CA 1
ATOM 16467 C C . THR E 2 56 ? 16.868 33.127 -37.729 1.00 45.42 56 THR E C 1
ATOM 16468 O O . THR E 2 56 ? 16.231 32.308 -37.060 1.00 45.42 56 THR E O 1
ATOM 16479 N N . THR E 2 57 ? 16.458 34.378 -37.905 1.00 46.30 57 THR E N 1
ATOM 16480 C CA . THR E 2 57 ? 15.296 34.918 -37.216 1.00 45.87 57 THR E CA 1
ATOM 16481 C C . THR E 2 57 ? 14.115 35.020 -38.165 1.00 45.74 57 THR E C 1
ATOM 16482 O O . THR E 2 57 ? 14.273 35.361 -39.338 1.00 48.37 57 THR E O 1
ATOM 16493 N N . ASN E 2 58 ? 12.934 34.717 -37.647 1.00 44.74 58 ASN E N 1
ATOM 16494 C CA . ASN E 2 58 ? 11.683 34.966 -38.335 1.00 46.43 58 ASN E CA 1
ATOM 16495 C C . ASN E 2 58 ? 10.712 35.557 -37.332 1.00 47.77 58 ASN E C 1
ATOM 16496 O O . ASN E 2 58 ? 10.766 35.233 -36.146 1.00 47.68 58 ASN E O 1
ATOM 16507 N N . TYR E 2 59 ? 9.832 36.430 -37.805 1.00 48.75 59 TYR E N 1
ATOM 16508 C CA . TYR E 2 59 ? 8.912 37.138 -36.929 1.00 49.65 59 TYR E CA 1
ATOM 16509 C C . TYR E 2 59 ? 7.512 37.126 -37.518 1.00 51.69 59 TYR E C 1
ATOM 16510 O O . TYR E 2 59 ? 7.308 36.767 -38.678 1.00 52.83 59 TYR E O 1
ATOM 16528 N N . ALA E 2 60 ? 6.538 37.493 -36.684 1.00 52.76 60 ALA E N 1
ATOM 16529 C CA . ALA E 2 60 ? 5.157 37.661 -37.113 1.00 55.81 60 ALA E CA 1
ATOM 16530 C C . ALA E 2 60 ? 4.964 39.077 -37.624 1.00 57.91 60 ALA E C 1
ATOM 16531 O O . ALA E 2 60 ? 5.515 40.028 -37.062 1.00 60.40 60 ALA E O 1
ATOM 16538 N N . ASP E 2 61 ? 4.171 39.216 -38.689 1.00 59.45 61 ASP E N 1
ATOM 16539 C CA . ASP E 2 61 ? 4.017 40.523 -39.315 1.00 57.13 61 ASP E CA 1
ATOM 16540 C C . ASP E 2 61 ? 3.516 41.550 -38.315 1.00 57.89 61 ASP E C 1
ATOM 16541 O O . ASP E 2 61 ? 3.922 42.716 -38.354 1.00 59.59 61 ASP E O 1
ATOM 16550 N N . SER E 2 62 ? 2.656 41.131 -37.391 1.00 57.26 62 SER E N 1
ATOM 16551 C CA . SER E 2 62 ? 2.171 42.055 -36.380 1.00 57.53 62 SER E CA 1
ATOM 16552 C C . SER E 2 62 ? 3.300 42.581 -35.520 1.00 57.19 62 SER E C 1
ATOM 16553 O O . SER E 2 62 ? 3.128 43.604 -34.853 1.00 60.19 62 SER E O 1
ATOM 16561 N N . VAL E 2 63 ? 4.447 41.904 -35.522 1.00 58.89 63 VAL E N 1
ATOM 16562 C CA . VAL E 2 63 ? 5.598 42.314 -34.731 1.00 59.79 63 VAL E CA 1
ATOM 16563 C C . VAL E 2 63 ? 6.853 42.462 -35.568 1.00 61.46 63 VAL E C 1
ATOM 16564 O O . VAL E 2 63 ? 7.906 42.800 -35.024 1.00 60.55 63 VAL E O 1
ATOM 16577 N N . LYS E 2 64 ? 6.779 42.205 -36.874 1.00 58.10 64 LYS E N 1
ATOM 16578 C CA . LYS E 2 64 ? 7.949 42.314 -37.734 1.00 57.45 64 LYS E CA 1
ATOM 16579 C C . LYS E 2 64 ? 8.507 43.722 -37.661 1.00 56.21 64 LYS E C 1
ATOM 16580 O O . LYS E 2 64 ? 7.761 44.698 -37.759 1.00 55.97 64 LYS E O 1
ATOM 16599 N N . GLY E 2 65 ? 9.821 43.825 -37.475 1.00 57.41 65 GLY E N 1
ATOM 16600 C CA . GLY E 2 65 ? 10.460 45.105 -37.281 1.00 60.39 65 GLY E CA 1
ATOM 16601 C C . GLY E 2 65 ? 10.258 45.696 -35.907 1.00 61.59 65 GLY E C 1
ATOM 16602 O O . GLY E 2 65 ? 10.822 46.759 -35.618 1.00 56.86 65 GLY E O 1
ATOM 16606 N N . ARG E 2 66 ? 9.474 45.044 -35.053 1.00 60.28 66 ARG E N 1
ATOM 16607 C CA . ARG E 2 66 ? 9.263 45.497 -33.690 1.00 61.00 66 ARG E CA 1
ATOM 16608 C C . ARG E 2 66 ? 9.779 44.530 -32.644 1.00 62.69 66 ARG E C 1
ATOM 16609 O O . ARG E 2 66 ? 10.052 44.966 -31.520 1.00 64.10 66 ARG E O 1
ATOM 16630 N N . PHE E 2 67 ? 9.918 43.247 -32.965 1.00 60.25 67 PHE E N 1
ATOM 16631 C CA . PHE E 2 67 ? 10.453 42.271 -32.033 1.00 58.24 67 PHE E CA 1
ATOM 16632 C C . PHE E 2 67 ? 11.785 41.757 -32.548 1.00 55.98 67 PHE E C 1
ATOM 16633 O O . PHE E 2 67 ? 12.016 41.682 -33.758 1.00 58.44 67 PHE E O 1
ATOM 16650 N N . THR E 2 68 ? 12.651 41.380 -31.617 1.00 53.78 68 THR E N 1
ATOM 16651 C CA . THR E 2 68 ? 13.923 40.761 -31.953 1.00 53.40 68 THR E CA 1
ATOM 16652 C C . THR E 2 68 ? 14.105 39.521 -31.097 1.00 51.91 68 THR E C 1
ATOM 16653 O O . THR E 2 68 ? 14.079 39.608 -29.867 1.00 53.68 68 THR E O 1
ATOM 16664 N N . ILE E 2 69 ? 14.316 38.380 -31.735 1.00 48.85 69 ILE E N 1
ATOM 16665 C CA . ILE E 2 69 ? 14.637 37.145 -31.035 1.00 46.84 69 ILE E CA 1
ATOM 16666 C C . ILE E 2 69 ? 16.136 36.920 -31.176 1.00 46.47 69 ILE E C 1
ATOM 16667 O O . ILE E 2 69 ? 16.669 36.919 -32.290 1.00 46.13 69 ILE E O 1
ATOM 16683 N N . SER E 2 70 ? 16.826 36.760 -30.050 1.00 46.77 70 SER E N 1
ATOM 16684 C CA . SER E 2 70 ? 18.269 36.582 -30.039 1.00 45.97 70 SER E CA 1
ATOM 16685 C C . SER E 2 70 ? 18.606 35.500 -29.035 1.00 45.14 70 SER E C 1
ATOM 16686 O O . SER E 2 70 ? 17.763 35.085 -28.245 1.00 46.79 70 SER E O 1
ATOM 16694 N N . ARG E 2 71 ? 19.851 35.048 -29.060 1.00 45.13 71 ARG E N 1
ATOM 16695 C CA . ARG E 2 71 ? 20.323 34.045 -28.121 1.00 45.16 71 ARG E CA 1
ATOM 16696 C C . ARG E 2 71 ? 21.663 34.468 -27.545 1.00 45.98 71 ARG E C 1
ATOM 16697 O O . ARG E 2 71 ? 22.495 35.051 -28.246 1.00 42.35 71 ARG E O 1
ATOM 16718 N N . ASP E 2 72 ? 21.870 34.157 -26.268 1.00 46.40 72 ASP E N 1
ATOM 16719 C CA . ASP E 2 72 ? 23.172 34.256 -25.621 1.00 47.63 72 ASP E CA 1
ATOM 16720 C C . ASP E 2 72 ? 23.599 32.838 -25.281 1.00 47.05 72 ASP E C 1
ATOM 16721 O O . ASP E 2 72 ? 23.053 32.223 -24.362 1.00 46.45 72 ASP E O 1
ATOM 16730 N N . ASN E 2 73 ? 24.560 32.312 -26.033 1.00 48.89 73 ASN E N 1
ATOM 16731 C CA . ASN E 2 73 ? 24.961 30.924 -25.845 1.00 49.95 73 ASN E CA 1
ATOM 16732 C C . ASN E 2 73 ? 25.544 30.700 -24.456 1.00 48.56 73 ASN E C 1
ATOM 16733 O O . ASN E 2 73 ? 25.275 29.679 -23.814 1.00 48.43 73 ASN E O 1
ATOM 16744 N N . ALA E 2 74 ? 26.348 31.638 -23.973 1.00 47.29 74 ALA E N 1
ATOM 16745 C CA . ALA E 2 74 ? 26.967 31.439 -22.674 1.00 47.66 74 ALA E CA 1
ATOM 16746 C C . ALA E 2 74 ? 25.954 31.514 -21.542 1.00 49.75 74 ALA E C 1
ATOM 16747 O O . ALA E 2 74 ? 26.161 30.887 -20.499 1.00 50.57 74 ALA E O 1
ATOM 16754 N N . LYS E 2 75 ? 24.875 32.277 -21.710 1.00 48.09 75 LYS E N 1
ATOM 16755 C CA . LYS E 2 75 ? 23.832 32.349 -20.695 1.00 49.10 75 LYS E CA 1
ATOM 16756 C C . LYS E 2 75 ? 22.788 31.250 -20.825 1.00 47.57 75 LYS E C 1
ATOM 16757 O O . LYS E 2 75 ? 21.920 31.144 -19.954 1.00 46.27 75 LYS E O 1
ATOM 16776 N N . ASN E 2 76 ? 22.835 30.451 -21.889 1.00 46.83 76 ASN E N 1
ATOM 16777 C CA . ASN E 2 76 ? 21.784 29.477 -22.185 1.00 46.48 76 ASN E CA 1
ATOM 16778 C C . ASN E 2 76 ? 20.407 30.138 -22.172 1.00 44.88 76 ASN E C 1
ATOM 16779 O O . ASN E 2 76 ? 19.424 29.567 -21.694 1.00 43.24 76 ASN E O 1
ATOM 16790 N N . THR E 2 77 ? 20.335 31.354 -22.714 1.00 45.65 77 THR E N 1
ATOM 16791 C CA . THR E 2 77 ? 19.122 32.156 -22.700 1.00 44.92 77 THR E CA 1
ATOM 16792 C C . THR E 2 77 ? 18.832 32.701 -24.087 1.00 44.99 77 THR E C 1
ATOM 16793 O O . THR E 2 77 ? 19.737 33.167 -24.782 1.00 47.40 77 THR E O 1
ATOM 16804 N N . VAL E 2 78 ? 17.565 32.639 -24.477 1.00 44.30 78 VAL E N 1
ATOM 16805 C CA . VAL E 2 78 ? 17.080 33.209 -25.725 1.00 45.94 78 VAL E CA 1
ATOM 16806 C C . VAL E 2 78 ? 16.174 34.368 -25.351 1.00 46.31 78 VAL E C 1
ATOM 16807 O O . VAL E 2 78 ? 15.282 34.215 -24.508 1.00 45.44 78 VAL E O 1
ATOM 16820 N N . TYR E 2 79 ? 16.405 35.522 -25.962 1.00 47.84 79 TYR E N 1
ATOM 16821 C CA . TYR E 2 79 ? 15.693 36.742 -25.619 1.00 48.34 79 TYR E CA 1
ATOM 16822 C C . TYR E 2 79 ? 14.644 37.069 -26.670 1.00 47.51 79 TYR E C 1
ATOM 16823 O O . TYR E 2 79 ? 14.751 36.673 -27.830 1.00 47.29 79 TYR E O 1
ATOM 16841 N N . LEU E 2 80 ? 13.625 37.805 -26.248 1.00 50.17 80 LEU E N 1
ATOM 16842 C CA . LEU E 2 80 ? 12.662 38.425 -27.154 1.00 51.81 80 LEU E CA 1
ATOM 16843 C C . LEU E 2 80 ? 12.634 39.910 -26.807 1.00 55.97 80 LEU E C 1
ATOM 16844 O O . LEU E 2 80 ? 11.876 40.335 -25.933 1.00 58.23 80 LEU E O 1
ATOM 16860 N N . GLN E 2 81 ? 13.475 40.693 -27.477 1.00 59.86 81 GLN E N 1
ATOM 16861 C CA . GLN E 2 81 ? 13.415 42.143 -27.344 1.00 60.96 81 GLN E CA 1
ATOM 16862 C C . GLN E 2 81 ? 12.189 42.669 -28.082 1.00 60.08 81 GLN E C 1
ATOM 16863 O O . GLN E 2 81 ? 11.980 42.369 -29.262 1.00 59.67 81 GLN E O 1
ATOM 16877 N N . MET E 2 82 ? 11.389 43.466 -27.389 1.00 63.05 82 MET E N 1
ATOM 16878 C CA . MET E 2 82 ? 10.090 43.890 -27.882 1.00 65.63 82 MET E CA 1
ATOM 16879 C C . MET E 2 82 ? 10.058 45.408 -27.966 1.00 68.48 82 MET E C 1
ATOM 16880 O O . MET E 2 82 ? 10.581 46.104 -27.087 1.00 70.42 82 MET E O 1
ATOM 16894 N N . ARG E 2 83 ? 9.468 45.912 -29.050 1.00 67.39 83 ARG E N 1
ATOM 16895 C CA . ARG E 2 83 ? 9.565 47.322 -29.400 1.00 70.02 83 ARG E CA 1
ATOM 16896 C C . ARG E 2 83 ? 8.239 47.830 -29.944 1.00 75.06 83 ARG E C 1
ATOM 16897 O O . ARG E 2 83 ? 7.332 47.058 -30.271 1.00 73.48 83 ARG E O 1
ATOM 16918 N N . ASP E 2 84 ? 8.158 49.154 -30.076 1.00 74.15 84 ASP E N 1
ATOM 16919 C CA . ASP E 2 84 ? 6.954 49.832 -30.550 1.00 78.30 84 ASP E CA 1
ATOM 16920 C C . ASP E 2 84 ? 5.730 49.244 -29.861 1.00 78.27 84 ASP E C 1
ATOM 16921 O O . ASP E 2 84 ? 4.716 48.915 -30.481 1.00 80.05 84 ASP E O 1
ATOM 16930 N N . LEU E 2 85 ? 5.851 49.096 -28.546 1.00 77.79 85 LEU E N 1
ATOM 16931 C CA . LEU E 2 85 ? 4.839 48.389 -27.780 1.00 76.04 85 LEU E CA 1
ATOM 16932 C C . LEU E 2 85 ? 3.470 49.030 -27.981 1.00 77.07 85 LEU E C 1
ATOM 16933 O O . LEU E 2 85 ? 3.292 50.240 -27.805 1.00 78.64 85 LEU E O 1
ATOM 16949 N N . LYS E 2 86 ? 2.506 48.203 -28.353 1.00 82.14 86 LYS E N 1
ATOM 16950 C CA . LYS E 2 86 ? 1.142 48.610 -28.642 1.00 80.39 86 LYS E CA 1
ATOM 16951 C C . LYS E 2 86 ? 0.215 47.605 -27.990 1.00 80.67 86 LYS E C 1
ATOM 16952 O O . LYS E 2 86 ? 0.616 46.464 -27.720 1.00 83.25 86 LYS E O 1
ATOM 16971 N N . PRO E 2 87 ? -1.038 47.998 -27.705 1.00 79.68 87 PRO E N 1
ATOM 16972 C CA . PRO E 2 87 ? -2.024 47.011 -27.247 1.00 79.31 87 PRO E CA 1
ATOM 16973 C C . PRO E 2 87 ? -2.154 45.861 -28.243 1.00 79.98 87 PRO E C 1
ATOM 16974 O O . PRO E 2 87 ? -1.428 45.810 -29.243 1.00 75.53 87 PRO E O 1
ATOM 16985 N N . GLU E 2 88 ? -3.001 44.878 -27.943 1.00 78.17 88 GLU E N 1
ATOM 16986 C CA . GLU E 2 88 ? -3.133 43.642 -28.708 1.00 73.19 88 GLU E CA 1
ATOM 16987 C C . GLU E 2 88 ? -1.897 42.769 -28.545 1.00 74.64 88 GLU E C 1
ATOM 16988 O O . GLU E 2 88 ? -1.845 41.671 -29.111 1.00 70.89 88 GLU E O 1
ATOM 17000 N N . ASP E 2 89 ? -0.896 43.228 -27.797 1.00 70.97 89 ASP E N 1
ATOM 17001 C CA . ASP E 2 89 ? 0.264 42.428 -27.434 1.00 70.49 89 ASP E CA 1
ATOM 17002 C C . ASP E 2 89 ? 0.171 41.874 -26.013 1.00 70.59 89 ASP E C 1
ATOM 17003 O O . ASP E 2 89 ? 1.047 41.103 -25.601 1.00 65.58 89 ASP E O 1
ATOM 17012 N N . THR E 2 90 ? -0.853 42.250 -25.248 1.00 67.62 90 THR E N 1
ATOM 17013 C CA . THR E 2 90 ? -1.131 41.542 -24.008 1.00 66.34 90 THR E CA 1
ATOM 17014 C C . THR E 2 90 ? -1.568 40.127 -24.343 1.00 68.28 90 THR E C 1
ATOM 17015 O O . THR E 2 90 ? -2.490 39.921 -25.137 1.00 65.17 90 THR E O 1
ATOM 17026 N N . ALA E 2 91 ? -0.889 39.157 -23.750 1.00 66.77 91 ALA E N 1
ATOM 17027 C CA . ALA E 2 91 ? -1.092 37.743 -24.009 1.00 64.27 91 ALA E CA 1
ATOM 17028 C C . ALA E 2 91 ? -0.123 37.031 -23.082 1.00 62.08 91 ALA E C 1
ATOM 17029 O O . ALA E 2 91 ? 0.731 37.666 -22.454 1.00 61.20 91 ALA E O 1
ATOM 17036 N N . VAL E 2 92 ? -0.283 35.719 -22.969 1.00 60.53 92 VAL E N 1
ATOM 17037 C CA . VAL E 2 92 ? 0.638 34.905 -22.189 1.00 58.57 92 VAL E CA 1
ATOM 17038 C C . VAL E 2 92 ? 1.710 34.422 -23.151 1.00 56.63 92 VAL E C 1
ATOM 17039 O O . VAL E 2 92 ? 1.423 33.659 -24.076 1.00 56.90 92 VAL E O 1
ATOM 17052 N N . TYR E 2 93 ? 2.945 34.866 -22.939 1.00 55.24 93 TYR E N 1
ATOM 17053 C CA . TYR E 2 93 ? 4.048 34.561 -23.841 1.00 55.02 93 TYR E CA 1
ATOM 17054 C C . TYR E 2 93 ? 4.827 33.356 -23.327 1.00 52.63 93 TYR E C 1
ATOM 17055 O O . TYR E 2 93 ? 5.233 33.315 -22.159 1.00 51.72 93 TYR E O 1
ATOM 17073 N N . TYR E 2 94 ? 5.029 32.379 -24.207 1.00 50.31 94 TYR E N 1
ATOM 17074 C CA . TYR E 2 94 ? 5.789 31.181 -23.903 1.00 49.25 94 TYR E CA 1
ATOM 17075 C C . TYR E 2 94 ? 6.902 31.010 -24.925 1.00 47.20 94 TYR E C 1
ATOM 17076 O O . TYR E 2 94 ? 6.774 31.408 -26.084 1.00 47.22 94 TYR E O 1
ATOM 17094 N N . CYS E 2 95 ? 7.995 30.407 -24.486 1.00 46.33 95 CYS E N 1
ATOM 17095 C CA . CYS E 2 95 ? 9.071 29.996 -25.369 1.00 45.42 95 CYS E CA 1
ATOM 17096 C C . CYS E 2 95 ? 9.121 28.476 -25.429 1.00 43.61 95 CYS E C 1
ATOM 17097 O O . CYS E 2 95 ? 8.652 27.780 -24.526 1.00 45.86 95 CYS E O 1
ATOM 17104 N N . ASN E 2 96 ? 9.691 27.958 -26.510 1.00 41.83 96 ASN E N 1
ATOM 17105 C CA . ASN E 2 96 ? 9.880 26.522 -26.631 1.00 41.59 96 ASN E CA 1
ATOM 17106 C C . ASN E 2 96 ? 11.172 26.256 -27.379 1.00 39.78 96 ASN E C 1
ATOM 17107 O O . ASN E 2 96 ? 11.831 27.173 -27.863 1.00 40.34 96 ASN E O 1
ATOM 17118 N N . LEU E 2 97 ? 11.555 24.990 -27.421 1.00 37.96 97 LEU E N 1
ATOM 17119 C CA . LEU E 2 97 ? 12.736 24.546 -28.142 1.00 38.67 97 LEU E CA 1
ATOM 17120 C C . LEU E 2 97 ? 12.291 23.541 -29.189 1.00 38.23 97 LEU E C 1
ATOM 17121 O O . LEU E 2 97 ? 11.458 22.680 -28.903 1.00 37.45 97 LEU E O 1
ATOM 17137 N N . GLU E 2 98 ? 12.838 23.654 -30.399 1.00 40.18 98 GLU E N 1
ATOM 17138 C CA . GLU E 2 98 ? 12.461 22.803 -31.523 1.00 38.13 98 GLU E CA 1
ATOM 17139 C C . GLU E 2 98 ? 13.710 22.137 -32.082 1.00 38.22 98 GLU E C 1
ATOM 17140 O O . GLU E 2 98 ? 14.664 22.817 -32.469 1.00 39.27 98 GLU E O 1
ATOM 17152 N N . ARG E 2 99 ? 13.707 20.816 -32.120 1.00 38.27 99 ARG E N 1
ATOM 17153 C CA . ARG E 2 99 ? 14.855 20.102 -32.643 1.00 39.78 99 ARG E CA 1
ATOM 17154 C C . ARG E 2 99 ? 14.980 20.312 -34.149 1.00 41.11 99 ARG E C 1
ATOM 17155 O O . ARG E 2 99 ? 14.041 20.730 -34.830 1.00 40.35 99 ARG E O 1
ATOM 17176 N N . TYR E 2 100 ? 16.168 20.005 -34.669 1.00 42.23 100 TYR E N 1
ATOM 17177 C CA . TYR E 2 100 ? 16.388 20.098 -36.109 1.00 43.09 100 TYR E CA 1
ATOM 17178 C C . TYR E 2 100 ? 15.373 19.263 -36.879 1.00 42.72 100 TYR E C 1
ATOM 17179 O O . TYR E 2 100 ? 15.027 19.599 -38.017 1.00 42.94 100 TYR E O 1
ATOM 17197 N N . THR E 2 101 ? 14.881 18.184 -36.275 1.00 42.14 101 THR E N 1
ATOM 17198 C CA . THR E 2 101 ? 13.876 17.343 -36.903 1.00 40.69 101 THR E CA 1
ATOM 17199 C C . THR E 2 101 ? 12.483 17.925 -36.794 1.00 40.63 101 THR E C 1
ATOM 17200 O O . THR E 2 101 ? 11.560 17.388 -37.409 1.00 41.28 101 THR E O 1
ATOM 17211 N N . GLY E 2 102 ? 12.316 18.997 -36.032 1.00 39.72 102 GLY E N 1
ATOM 17212 C CA . GLY E 2 102 ? 11.035 19.645 -35.892 1.00 39.31 102 GLY E CA 1
ATOM 17213 C C . GLY E 2 102 ? 10.245 19.252 -34.667 1.00 39.22 102 GLY E C 1
ATOM 17214 O O . GLY E 2 102 ? 9.113 19.731 -34.514 1.00 40.67 102 GLY E O 1
ATOM 17218 N N . SER E 2 103 ? 10.794 18.400 -33.799 1.00 39.16 103 SER E N 1
ATOM 17219 C CA . SER E 2 103 ? 10.115 17.981 -32.581 1.00 38.13 103 SER E CA 1
ATOM 17220 C C . SER E 2 103 ? 10.410 18.961 -31.452 1.00 36.57 103 SER E C 1
ATOM 17221 O O . SER E 2 103 ? 11.402 19.692 -31.476 1.00 36.02 103 SER E O 1
ATOM 17229 N N . SER E 2 104 ? 9.511 18.982 -30.468 1.00 40.11 104 SER E N 1
ATOM 17230 C CA . SER E 2 104 ? 9.610 19.858 -29.310 1.00 37.49 104 SER E CA 1
ATOM 17231 C C . SER E 2 104 ? 10.368 19.158 -28.187 1.00 36.31 104 SER E C 1
ATOM 17232 O O . SER E 2 104 ? 10.284 17.939 -28.014 1.00 38.21 104 SER E O 1
ATOM 17240 N N . VAL E 2 105 ? 11.124 19.944 -27.431 1.00 35.02 105 VAL E N 1
ATOM 17241 C CA . VAL E 2 105 ? 11.983 19.391 -26.391 1.00 36.65 105 VAL E CA 1
ATOM 17242 C C . VAL E 2 105 ? 11.252 19.291 -25.056 1.00 35.93 105 VAL E C 1
ATOM 17243 O O . VAL E 2 105 ? 11.270 18.240 -24.410 1.00 35.66 105 VAL E O 1
ATOM 17256 N N . TYR E 2 106 ? 10.588 20.361 -24.627 1.00 36.25 106 TYR E N 1
ATOM 17257 C CA . TYR E 2 106 ? 10.014 20.478 -23.296 1.00 36.81 106 TYR E CA 1
ATOM 17258 C C . TYR E 2 106 ? 8.515 20.735 -23.361 1.00 37.22 106 TYR E C 1
ATOM 17259 O O . TYR E 2 106 ? 8.006 21.260 -24.358 1.00 37.80 106 TYR E O 1
ATOM 17277 N N . PRO E 2 107 ? 7.780 20.405 -22.306 1.00 37.50 107 PRO E N 1
ATOM 17278 C CA . PRO E 2 107 ? 6.420 20.930 -22.165 1.00 38.20 107 PRO E CA 1
ATOM 17279 C C . PRO E 2 107 ? 6.452 22.406 -21.798 1.00 38.44 107 PRO E C 1
ATOM 17280 O O . PRO E 2 107 ? 7.484 22.980 -21.445 1.00 40.43 107 PRO E O 1
ATOM 17291 N N . TRP E 2 108 ? 5.289 23.029 -21.885 1.00 36.96 108 TRP E N 1
ATOM 17292 C CA . TRP E 2 108 ? 5.212 24.453 -21.604 1.00 38.97 108 TRP E CA 1
ATOM 17293 C C . TRP E 2 108 ? 5.574 24.755 -20.151 1.00 44.30 108 TRP E C 1
ATOM 17294 O O . TRP E 2 108 ? 5.240 24.000 -19.234 1.00 45.12 108 TRP E O 1
ATOM 17315 N N . GLY E 2 109 ? 6.247 25.884 -19.942 1.00 45.01 109 GLY E N 1
ATOM 17316 C CA . GLY E 2 109 ? 6.405 26.442 -18.616 1.00 46.36 109 GLY E CA 1
ATOM 17317 C C . GLY E 2 109 ? 5.186 27.254 -18.213 1.00 48.68 109 GLY E C 1
ATOM 17318 O O . GLY E 2 109 ? 4.130 27.211 -18.846 1.00 47.69 109 GLY E O 1
ATOM 17322 N N . GLN E 2 110 ? 5.344 28.013 -17.125 1.00 49.44 110 GLN E N 1
ATOM 17323 C CA . GLN E 2 110 ? 4.244 28.845 -16.648 1.00 50.02 110 GLN E CA 1
ATOM 17324 C C . GLN E 2 110 ? 4.074 30.116 -17.463 1.00 51.13 110 GLN E C 1
ATOM 17325 O O . GLN E 2 110 ? 3.006 30.735 -17.408 1.00 50.13 110 GLN E O 1
ATOM 17339 N N . GLY E 2 111 ? 5.089 30.509 -18.220 1.00 50.28 111 GLY E N 1
ATOM 17340 C CA . GLY E 2 111 ? 5.025 31.737 -18.980 1.00 55.14 111 GLY E CA 1
ATOM 17341 C C . GLY E 2 111 ? 5.400 32.938 -18.133 1.00 52.88 111 GLY E C 1
ATOM 17342 O O . GLY E 2 111 ? 5.655 32.846 -16.928 1.00 53.96 111 GLY E O 1
ATOM 17346 N N . THR E 2 112 ? 5.449 34.094 -18.798 1.00 56.33 112 THR E N 1
ATOM 17347 C CA . THR E 2 112 ? 5.744 35.366 -18.153 1.00 57.92 112 THR E CA 1
ATOM 17348 C C . THR E 2 112 ? 4.643 36.353 -18.509 1.00 57.16 112 THR E C 1
ATOM 17349 O O . THR E 2 112 ? 4.161 36.367 -19.644 1.00 57.38 112 THR E O 1
ATOM 17360 N N . GLN E 2 113 ? 4.235 37.163 -17.532 1.00 64.06 113 GLN E N 1
ATOM 17361 C CA . GLN E 2 113 ? 3.057 38.005 -17.689 1.00 60.87 113 GLN E CA 1
ATOM 17362 C C . GLN E 2 113 ? 3.419 39.296 -18.408 1.00 61.98 113 GLN E C 1
ATOM 17363 O O . GLN E 2 113 ? 4.308 40.035 -17.971 1.00 60.69 113 GLN E O 1
ATOM 17377 N N . VAL E 2 114 ? 2.711 39.572 -19.500 1.00 62.35 114 VAL E N 1
ATOM 17378 C CA . VAL E 2 114 ? 2.873 40.799 -20.270 1.00 65.21 114 VAL E CA 1
ATOM 17379 C C . VAL E 2 114 ? 1.524 41.488 -20.345 1.00 64.66 114 VAL E C 1
ATOM 17380 O O . VAL E 2 114 ? 0.550 40.907 -20.839 1.00 67.55 114 VAL E O 1
ATOM 17393 N N . THR E 2 115 ? 1.471 42.728 -19.871 1.00 64.21 115 THR E N 1
ATOM 17394 C CA . THR E 2 115 ? 0.233 43.485 -19.780 1.00 63.68 115 THR E CA 1
ATOM 17395 C C . THR E 2 115 ? 0.472 44.882 -20.329 1.00 68.93 115 THR E C 1
ATOM 17396 O O . THR E 2 115 ? 1.442 45.547 -19.947 1.00 62.49 115 THR E O 1
ATOM 17407 N N . VAL E 2 116 ? -0.418 45.324 -21.217 1.00 68.07 116 VAL E N 1
ATOM 17408 C CA . VAL E 2 116 ? -0.291 46.608 -21.899 1.00 76.42 116 VAL E CA 1
ATOM 17409 C C . VAL E 2 116 ? -1.616 47.370 -21.835 1.00 77.84 116 VAL E C 1
ATOM 17410 O O . VAL E 2 116 ? -2.665 46.852 -22.238 1.00 73.57 116 VAL E O 1
ATOM 17423 N N . SER E 2 117 ? -1.557 48.604 -21.338 1.00 72.56 117 SER E N 1
ATOM 17424 C CA . SER E 2 117 ? -2.683 49.531 -21.394 1.00 68.33 117 SER E CA 1
ATOM 17425 C C . SER E 2 117 ? -2.221 50.932 -21.015 1.00 69.42 117 SER E C 1
ATOM 17426 O O . SER E 2 117 ? -1.080 51.122 -20.593 1.00 69.83 117 SER E O 1
ATOM 17434 N N . GLN F 3 1 ? 25.723 14.973 -11.634 1.00 58.28 1 GLN F N 1
ATOM 17435 C CA . GLN F 3 1 ? 25.817 13.795 -10.727 1.00 46.12 1 GLN F CA 1
ATOM 17436 C C . GLN F 3 1 ? 24.707 13.844 -9.671 1.00 41.86 1 GLN F C 1
ATOM 17437 O O . GLN F 3 1 ? 24.211 14.918 -9.325 1.00 40.42 1 GLN F O 1
ATOM 17453 N N . VAL F 3 2 ? 24.310 12.670 -9.180 1.00 42.21 2 VAL F N 1
ATOM 17454 C CA . VAL F 3 2 ? 23.350 12.598 -8.088 1.00 41.90 2 VAL F CA 1
ATOM 17455 C C . VAL F 3 2 ? 24.016 13.076 -6.805 1.00 40.69 2 VAL F C 1
ATOM 17456 O O . VAL F 3 2 ? 25.125 12.646 -6.459 1.00 40.12 2 VAL F O 1
ATOM 17469 N N . GLN F 3 3 ? 23.345 13.980 -6.099 1.00 39.63 3 GLN F N 1
ATOM 17470 C CA . GLN F 3 3 ? 23.865 14.520 -4.851 1.00 39.85 3 GLN F CA 1
ATOM 17471 C C . GLN F 3 3 ? 22.746 14.568 -3.823 1.00 39.92 3 GLN F C 1
ATOM 17472 O O . GLN F 3 3 ? 21.714 15.202 -4.060 1.00 40.07 3 GLN F O 1
ATOM 17486 N N . LEU F 3 4 ? 22.957 13.894 -2.691 1.00 40.56 4 LEU F N 1
ATOM 17487 C CA . LEU F 3 4 ? 22.056 13.913 -1.545 1.00 39.73 4 LEU F CA 1
ATOM 17488 C C . LEU F 3 4 ? 22.808 14.517 -0.370 1.00 39.33 4 LEU F C 1
ATOM 17489 O O . LEU F 3 4 ? 23.888 14.038 -0.008 1.00 39.26 4 LEU F O 1
ATOM 17505 N N . VAL F 3 5 ? 22.248 15.566 0.219 1.00 40.36 5 VAL F N 1
ATOM 17506 C CA . VAL F 3 5 ? 22.923 16.339 1.255 1.00 42.91 5 VAL F CA 1
ATOM 17507 C C . VAL F 3 5 ? 22.027 16.377 2.487 1.00 41.26 5 VAL F C 1
ATOM 17508 O O . VAL F 3 5 ? 20.948 16.983 2.466 1.00 40.77 5 VAL F O 1
ATOM 17521 N N . GLU F 3 6 ? 22.487 15.759 3.568 1.00 40.96 6 GLU F N 1
ATOM 17522 C CA . GLU F 3 6 ? 21.758 15.760 4.827 1.00 40.88 6 GLU F CA 1
ATOM 17523 C C . GLU F 3 6 ? 22.227 16.902 5.722 1.00 41.05 6 GLU F C 1
ATOM 17524 O O . GLU F 3 6 ? 23.413 17.241 5.760 1.00 42.21 6 GLU F O 1
ATOM 17536 N N . THR F 3 7 ? 21.280 17.511 6.426 1.00 39.31 7 THR F N 1
ATOM 17537 C CA . THR F 3 7 ? 21.591 18.513 7.433 1.00 40.07 7 THR F CA 1
ATOM 17538 C C . THR F 3 7 ? 20.619 18.349 8.588 1.00 40.69 7 THR F C 1
ATOM 17539 O O . THR F 3 7 ? 19.552 17.755 8.438 1.00 39.38 7 THR F O 1
ATOM 17550 N N . GLY F 3 8 ? 21.000 18.865 9.751 1.00 41.37 8 GLY F N 1
ATOM 17551 C CA . GLY F 3 8 ? 20.123 18.877 10.904 1.00 43.81 8 GLY F CA 1
ATOM 17552 C C . GLY F 3 8 ? 20.565 18.013 12.060 1.00 42.80 8 GLY F C 1
ATOM 17553 O O . GLY F 3 8 ? 19.952 18.094 13.131 1.00 43.67 8 GLY F O 1
ATOM 17557 N N . GLY F 3 9 ? 21.599 17.193 11.895 1.00 44.46 9 GLY F N 1
ATOM 17558 C CA . GLY F 3 9 ? 22.095 16.410 13.005 1.00 44.41 9 GLY F CA 1
ATOM 17559 C C . GLY F 3 9 ? 22.799 17.261 14.046 1.00 46.47 9 GLY F C 1
ATOM 17560 O O . GLY F 3 9 ? 23.231 18.386 13.796 1.00 47.24 9 GLY F O 1
ATOM 17564 N N . GLY F 3 10 ? 22.917 16.710 15.249 1.00 50.08 10 GLY F N 1
ATOM 17565 C CA . GLY F 3 10 ? 23.587 17.432 16.313 1.00 51.27 10 GLY F CA 1
ATOM 17566 C C . GLY F 3 10 ? 23.321 16.789 17.657 1.00 45.59 10 GLY F C 1
ATOM 17567 O O . GLY F 3 10 ? 22.893 15.637 17.733 1.00 43.54 10 GLY F O 1
ATOM 17571 N N . LEU F 3 11 ? 23.587 17.556 18.711 1.00 48.98 11 LEU F N 1
ATOM 17572 C CA . LEU F 3 11 ? 23.408 17.103 20.082 1.00 50.54 11 LEU F CA 1
ATOM 17573 C C . LEU F 3 11 ? 22.072 17.586 20.619 1.00 52.38 11 LEU F C 1
ATOM 17574 O O . LEU F 3 11 ? 21.743 18.772 20.505 1.00 50.58 11 LEU F O 1
ATOM 17590 N N . VAL F 3 12 ? 21.332 16.671 21.241 1.00 51.35 12 VAL F N 1
ATOM 17591 C CA . VAL F 3 12 ? 20.073 16.981 21.902 1.00 55.34 12 VAL F CA 1
ATOM 17592 C C . VAL F 3 12 ? 20.033 16.228 23.227 1.00 52.77 12 VAL F C 1
ATOM 17593 O O . VAL F 3 12 ? 20.663 15.179 23.395 1.00 53.06 12 VAL F O 1
ATOM 17606 N N . GLN F 3 13 ? 19.284 16.776 24.173 1.00 54.98 13 GLN F N 1
ATOM 17607 C CA . GLN F 3 13 ? 19.061 16.080 25.423 1.00 52.42 13 GLN F CA 1
ATOM 17608 C C . GLN F 3 13 ? 18.187 14.854 25.184 1.00 49.71 13 GLN F C 1
ATOM 17609 O O . GLN F 3 13 ? 17.398 14.823 24.238 1.00 49.48 13 GLN F O 1
ATOM 17623 N N . PRO F 3 14 ? 18.293 13.837 26.035 1.00 49.26 14 PRO F N 1
ATOM 17624 C CA . PRO F 3 14 ? 17.363 12.706 25.934 1.00 48.75 14 PRO F CA 1
ATOM 17625 C C . PRO F 3 14 ? 15.916 13.175 26.040 1.00 46.79 14 PRO F C 1
ATOM 17626 O O . PRO F 3 14 ? 15.587 14.083 26.808 1.00 48.59 14 PRO F O 1
ATOM 17637 N N . GLY F 3 15 ? 15.053 12.565 25.231 1.00 45.82 15 GLY F N 1
ATOM 17638 C CA . GLY F 3 15 ? 13.685 13.017 25.110 1.00 45.17 15 GLY F CA 1
ATOM 17639 C C . GLY F 3 15 ? 13.497 14.224 24.222 1.00 46.46 15 GLY F C 1
ATOM 17640 O O . GLY F 3 15 ? 12.363 14.699 24.075 1.00 47.95 15 GLY F O 1
ATOM 17644 N N . GLY F 3 16 ? 14.565 14.734 23.624 1.00 46.24 16 GLY F N 1
ATOM 17645 C CA . GLY F 3 16 ? 14.470 15.851 22.715 1.00 46.76 16 GLY F CA 1
ATOM 17646 C C . GLY F 3 16 ? 14.090 15.432 21.307 1.00 46.63 16 GLY F C 1
ATOM 17647 O O . GLY F 3 16 ? 13.797 14.272 21.007 1.00 44.24 16 GLY F O 1
ATOM 17651 N N . SER F 3 17 ? 14.103 16.424 20.423 1.00 47.92 17 SER F N 1
ATOM 17652 C CA . SER F 3 17 ? 13.648 16.257 19.054 1.00 45.13 17 SER F CA 1
ATOM 17653 C C . SER F 3 17 ? 14.666 16.835 18.082 1.00 44.05 17 SER F C 1
ATOM 17654 O O . SER F 3 17 ? 15.436 17.736 18.421 1.00 43.00 17 SER F O 1
ATOM 17662 N N . LEU F 3 18 ? 14.664 16.292 16.865 1.00 44.26 18 LEU F N 1
ATOM 17663 C CA . LEU F 3 18 ? 15.489 16.799 15.776 1.00 45.79 18 LEU F CA 1
ATOM 17664 C C . LEU F 3 18 ? 14.732 16.641 14.468 1.00 41.68 18 LEU F C 1
ATOM 17665 O O . LEU F 3 18 ? 13.876 15.763 14.342 1.00 40.53 18 LEU F O 1
ATOM 17681 N N . ARG F 3 19 ? 15.047 17.507 13.500 1.00 42.25 19 ARG F N 1
ATOM 17682 C CA . ARG F 3 19 ? 14.489 17.419 12.154 1.00 40.58 19 ARG F CA 1
ATOM 17683 C C . ARG F 3 19 ? 15.624 17.409 11.145 1.00 39.89 19 ARG F C 1
ATOM 17684 O O . ARG F 3 19 ? 16.404 18.365 11.065 1.00 38.92 19 ARG F O 1
ATOM 17705 N N . LEU F 3 20 ? 15.704 16.337 10.371 1.00 39.84 20 LEU F N 1
ATOM 17706 C CA . LEU F 3 20 ? 16.717 16.195 9.341 1.00 38.42 20 LEU F CA 1
ATOM 17707 C C . LEU F 3 20 ? 16.127 16.543 7.981 1.00 38.14 20 LEU F C 1
ATOM 17708 O O . LEU F 3 20 ? 14.970 16.225 7.693 1.00 37.42 20 LEU F O 1
ATOM 17724 N N . SER F 3 21 ? 16.923 17.231 7.166 1.00 39.02 21 SER F N 1
ATOM 17725 C CA . SER F 3 21 ? 16.584 17.562 5.792 1.00 39.24 21 SER F CA 1
ATOM 17726 C C . SER F 3 21 ? 17.555 16.875 4.845 1.00 39.24 21 SER F C 1
ATOM 17727 O O . SER F 3 21 ? 18.713 16.630 5.187 1.00 38.24 21 SER F O 1
ATOM 17735 N N . CYS F 3 22 ? 17.072 16.553 3.652 1.00 43.15 22 CYS F N 1
ATOM 17736 C CA . CYS F 3 22 ? 17.895 15.934 2.619 1.00 39.56 22 CYS F CA 1
ATOM 17737 C C . CYS F 3 22 ? 17.490 16.538 1.287 1.00 39.76 22 CYS F C 1
ATOM 17738 O O . CYS F 3 22 ? 16.421 16.220 0.759 1.00 39.53 22 CYS F O 1
ATOM 17745 N N . THR F 3 23 ? 18.322 17.423 0.758 1.00 39.82 23 THR F N 1
ATOM 17746 C CA . THR F 3 23 ? 18.066 18.025 -0.541 1.00 40.70 23 THR F CA 1
ATOM 17747 C C . THR F 3 23 ? 18.693 17.180 -1.645 1.00 40.74 23 THR F C 1
ATOM 17748 O O . THR F 3 23 ? 19.821 16.695 -1.506 1.00 40.28 23 THR F O 1
ATOM 17759 N N . ALA F 3 24 ? 17.952 17.004 -2.742 1.00 38.65 24 ALA F N 1
ATOM 17760 C CA . ALA F 3 24 ? 18.317 16.082 -3.808 1.00 37.88 24 ALA F CA 1
ATOM 17761 C C . ALA F 3 24 ? 18.568 16.842 -5.099 1.00 38.89 24 ALA F C 1
ATOM 17762 O O . ALA F 3 24 ? 17.809 17.751 -5.449 1.00 39.20 24 ALA F O 1
ATOM 17769 N N . SER F 3 25 ? 19.644 16.473 -5.792 1.00 38.48 25 SER F N 1
ATOM 17770 C CA . SER F 3 25 ? 19.933 17.004 -7.115 1.00 38.88 25 SER F CA 1
ATOM 17771 C C . SER F 3 25 ? 20.510 15.884 -7.963 1.00 37.58 25 SER F C 1
ATOM 17772 O O . SER F 3 25 ? 21.035 14.897 -7.447 1.00 37.83 25 SER F O 1
ATOM 17780 N N . GLY F 3 26 ? 20.366 16.033 -9.277 1.00 37.46 26 GLY F N 1
ATOM 17781 C CA . GLY F 3 26 ? 20.896 15.078 -10.222 1.00 38.99 26 GLY F CA 1
ATOM 17782 C C . GLY F 3 26 ? 19.905 14.060 -10.728 1.00 38.34 26 GLY F C 1
ATOM 17783 O O . GLY F 3 26 ? 20.304 13.164 -11.479 1.00 37.82 26 GLY F O 1
ATOM 17787 N N . PHE F 3 27 ? 18.639 14.154 -10.332 1.00 38.35 27 PHE F N 1
ATOM 17788 C CA . PHE F 3 27 ? 17.636 13.197 -10.778 1.00 36.31 27 PHE F CA 1
ATOM 17789 C C . PHE F 3 27 ? 16.262 13.807 -10.559 1.00 35.24 27 PHE F C 1
ATOM 17790 O O . PHE F 3 27 ? 16.116 14.842 -9.905 1.00 34.10 27 PHE F O 1
ATOM 17807 N N . ILE F 3 28 ? 15.256 13.168 -11.156 1.00 35.74 28 ILE F N 1
ATOM 17808 C CA . ILE F 3 28 ? 13.869 13.617 -11.055 1.00 35.87 28 ILE F CA 1
ATOM 17809 C C . ILE F 3 28 ? 13.374 13.180 -9.680 1.00 35.13 28 ILE F C 1
ATOM 17810 O O . ILE F 3 28 ? 13.016 12.020 -9.474 1.00 34.62 28 ILE F O 1
ATOM 17826 N N . PHE F 3 29 ? 13.351 14.117 -8.734 1.00 35.87 29 PHE F N 1
ATOM 17827 C CA . PHE F 3 29 ? 13.074 13.757 -7.348 1.00 36.46 29 PHE F CA 1
ATOM 17828 C C . PHE F 3 29 ? 11.694 13.137 -7.191 1.00 34.13 29 PHE F C 1
ATOM 17829 O O . PHE F 3 29 ? 11.535 12.124 -6.503 1.00 34.00 29 PHE F O 1
ATOM 17846 N N . SER F 3 30 ? 10.692 13.710 -7.843 1.00 34.43 30 SER F N 1
ATOM 17847 C CA . SER F 3 30 ? 9.322 13.242 -7.702 1.00 31.91 30 SER F CA 1
ATOM 17848 C C . SER F 3 30 ? 9.094 11.881 -8.308 1.00 30.78 30 SER F C 1
ATOM 17849 O O . SER F 3 30 ? 7.979 11.366 -8.233 1.00 31.28 30 SER F O 1
ATOM 17857 N N . ALA F 3 31 ? 10.111 11.270 -8.883 1.00 31.41 31 ALA F N 1
ATOM 17858 C CA . ALA F 3 31 ? 9.947 9.985 -9.529 1.00 31.52 31 ALA F CA 1
ATOM 17859 C C . ALA F 3 31 ? 10.688 8.887 -8.797 1.00 33.96 31 ALA F C 1
ATOM 17860 O O . ALA F 3 31 ? 10.835 7.787 -9.333 1.00 35.19 31 ALA F O 1
ATOM 17867 N N . ASN F 3 32 ? 11.163 9.154 -7.590 1.00 35.60 32 ASN F N 1
ATOM 17868 C CA . ASN F 3 32 ? 12.063 8.233 -6.917 1.00 37.81 32 ASN F CA 1
ATOM 17869 C C . ASN F 3 32 ? 11.611 7.984 -5.488 1.00 36.40 32 ASN F C 1
ATOM 17870 O O . ASN F 3 32 ? 11.247 8.922 -4.774 1.00 33.99 32 ASN F O 1
ATOM 17881 N N . GLN F 3 33 ? 11.635 6.714 -5.089 1.00 39.71 33 GLN F N 1
ATOM 17882 C CA . GLN F 3 33 ? 11.399 6.329 -3.706 1.00 36.65 33 GLN F CA 1
ATOM 17883 C C . GLN F 3 33 ? 12.600 6.714 -2.856 1.00 35.55 33 GLN F C 1
ATOM 17884 O O . GLN F 3 33 ? 13.751 6.511 -3.251 1.00 34.85 33 GLN F O 1
ATOM 17898 N N . MET F 3 34 ? 12.324 7.280 -1.687 1.00 35.28 34 MET F N 1
ATOM 17899 C CA . MET F 3 34 ? 13.334 7.844 -0.811 1.00 35.06 34 MET F CA 1
ATOM 17900 C C . MET F 3 34 ? 13.256 7.212 0.563 1.00 33.42 34 MET F C 1
ATOM 17901 O O . MET F 3 34 ? 12.215 6.701 0.976 1.00 32.72 34 MET F O 1
ATOM 17915 N N . ASN F 3 35 ? 14.383 7.251 1.262 1.00 34.31 35 ASN F N 1
ATOM 17916 C CA . ASN F 3 35 ? 14.531 6.545 2.521 1.00 34.42 35 ASN F CA 1
ATOM 17917 C C . ASN F 3 35 ? 15.430 7.341 3.460 1.00 34.13 35 ASN F C 1
ATOM 17918 O O . ASN F 3 35 ? 16.215 8.195 3.041 1.00 34.69 35 ASN F O 1
ATOM 17929 N N . TRP F 3 36 ? 15.314 7.041 4.747 1.00 34.75 36 TRP F 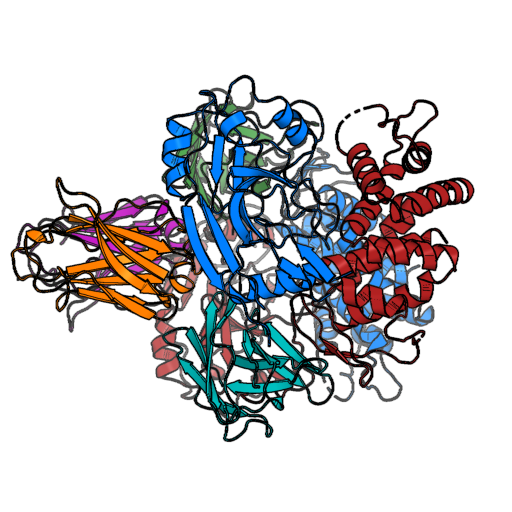N 1
ATOM 17930 C CA . TRP F 3 36 ? 16.279 7.470 5.748 1.00 34.81 36 TRP F CA 1
ATOM 17931 C C . TRP F 3 36 ? 16.890 6.229 6.380 1.00 33.69 36 TRP F C 1
ATOM 17932 O O . TRP F 3 36 ? 16.173 5.283 6.718 1.00 34.59 36 TRP F O 1
ATOM 17953 N N . VAL F 3 37 ? 18.211 6.224 6.506 1.00 35.05 37 VAL F N 1
ATOM 17954 C CA . VAL F 3 37 ? 18.947 5.114 7.099 1.00 37.17 37 VAL F CA 1
ATOM 17955 C C . VAL F 3 37 ? 20.008 5.694 8.023 1.00 38.89 37 VAL F C 1
ATOM 17956 O O . VAL F 3 37 ? 20.626 6.716 7.707 1.00 40.20 37 VAL F O 1
ATOM 17969 N N . ARG F 3 38 ? 20.230 5.042 9.162 1.00 37.22 38 ARG F N 1
ATOM 17970 C CA . ARG F 3 38 ? 21.217 5.511 10.122 1.00 37.78 38 ARG F CA 1
ATOM 17971 C C . ARG F 3 38 ? 22.289 4.458 10.348 1.00 38.81 38 ARG F C 1
ATOM 17972 O O . ARG F 3 38 ? 22.043 3.255 10.227 1.00 37.92 38 ARG F O 1
ATOM 17993 N N . GLN F 3 39 ? 23.484 4.937 10.675 1.00 39.06 39 GLN F N 1
ATOM 17994 C CA . GLN F 3 39 ? 24.617 4.092 11.038 1.00 40.30 39 GLN F CA 1
ATOM 17995 C C . GLN F 3 39 ? 25.026 4.401 12.477 1.00 40.26 39 GLN F C 1
ATOM 17996 O O . GLN F 3 39 ? 25.684 5.413 12.745 1.00 38.34 39 GLN F O 1
ATOM 18010 N N . ALA F 3 40 ? 24.626 3.532 13.402 1.00 41.22 40 ALA F N 1
ATOM 18011 C CA . ALA F 3 40 ? 24.966 3.710 14.798 1.00 42.75 40 ALA F CA 1
ATOM 18012 C C . ALA F 3 40 ? 26.402 3.276 15.063 1.00 44.23 40 ALA F C 1
ATOM 18013 O O . ALA F 3 40 ? 26.944 2.418 14.354 1.00 44.38 40 ALA F O 1
ATOM 18020 N N . PRO F 3 41 ? 27.039 3.860 16.079 1.00 45.51 41 PRO F N 1
ATOM 18021 C CA . PRO F 3 41 ? 28.416 3.472 16.389 1.00 45.73 41 PRO F CA 1
ATOM 18022 C C . PRO F 3 41 ? 28.546 1.980 16.615 1.00 47.12 41 PRO F C 1
ATOM 18023 O O . PRO F 3 41 ? 27.862 1.414 17.473 1.00 47.65 41 PRO F O 1
ATOM 18034 N N . GLY F 3 42 ? 29.407 1.333 15.833 1.00 46.28 42 GLY F N 1
ATOM 18035 C CA . GLY F 3 42 ? 29.658 -0.083 15.993 1.00 47.48 42 GLY F CA 1
ATOM 18036 C C . GLY F 3 42 ? 28.544 -0.979 15.515 1.00 49.31 42 GLY F C 1
ATOM 18037 O O . GLY F 3 42 ? 28.632 -2.201 15.677 1.00 53.69 42 GLY F O 1
ATOM 18041 N N . LYS F 3 43 ? 27.503 -0.421 14.921 1.00 49.10 43 LYS F N 1
ATOM 18042 C CA . LYS F 3 43 ? 26.349 -1.189 14.497 1.00 49.52 43 LYS F CA 1
ATOM 18043 C C . LYS F 3 43 ? 26.232 -1.110 12.984 1.00 49.21 43 LYS F C 1
ATOM 18044 O O . LYS F 3 43 ? 26.684 -0.144 12.363 1.00 46.43 43 LYS F O 1
ATOM 18063 N N . GLY F 3 44 ? 25.637 -2.147 12.397 1.00 48.17 44 GLY F N 1
ATOM 18064 C CA . GLY F 3 44 ? 25.364 -2.167 10.976 1.00 45.47 44 GLY F CA 1
ATOM 18065 C C . GLY F 3 44 ? 24.396 -1.090 10.542 1.00 45.26 44 GLY F C 1
ATOM 18066 O O . GLY F 3 44 ? 23.995 -0.234 11.339 1.00 44.07 44 GLY F O 1
ATOM 18070 N N . LEU F 3 45 ? 24.028 -1.104 9.271 1.00 42.04 45 LEU F N 1
ATOM 18071 C CA . LEU F 3 45 ? 23.072 -0.132 8.770 1.00 43.35 45 LEU F CA 1
ATOM 18072 C C . LEU F 3 45 ? 21.678 -0.507 9.238 1.00 39.99 45 LEU F C 1
ATOM 18073 O O . LEU F 3 45 ? 21.266 -1.663 9.114 1.00 38.85 45 LEU F O 1
ATOM 18089 N N . GLU F 3 46 ? 20.948 0.473 9.761 1.00 39.81 46 GLU F N 1
ATOM 18090 C CA . GLU F 3 46 ? 19.569 0.288 10.194 1.00 40.45 46 GLU F CA 1
ATOM 18091 C C . GLU F 3 46 ? 18.683 1.173 9.330 1.00 39.63 46 GLU F C 1
ATOM 18092 O O . GLU F 3 46 ? 18.710 2.403 9.464 1.00 38.06 46 GLU F O 1
ATOM 18104 N N . TRP F 3 47 ? 17.909 0.542 8.446 1.00 40.73 47 TRP F N 1
ATOM 18105 C CA . TRP F 3 47 ? 16.917 1.252 7.651 1.00 40.36 47 TRP F CA 1
ATOM 18106 C C . TRP F 3 47 ? 15.800 1.725 8.564 1.00 39.39 47 TRP F C 1
ATOM 18107 O O . TRP F 3 47 ? 15.290 0.955 9.383 1.00 39.26 47 TRP F O 1
ATOM 18128 N N . LEU F 3 48 ? 15.416 2.990 8.420 1.00 38.18 48 LEU F N 1
ATOM 18129 C CA . LEU F 3 48 ? 14.460 3.618 9.319 1.00 38.17 48 LEU F CA 1
ATOM 18130 C C . LEU F 3 48 ? 13.107 3.868 8.675 1.00 38.01 48 LEU F C 1
ATOM 18131 O O . LEU F 3 48 ? 12.078 3.484 9.238 1.00 38.68 48 LEU F O 1
ATOM 18147 N N . SER F 3 49 ? 13.068 4.514 7.514 1.00 37.40 49 SER F N 1
ATOM 18148 C CA . SER F 3 49 ? 11.796 4.944 6.960 1.00 38.62 49 SER F CA 1
ATOM 18149 C C . SER F 3 49 ? 11.888 5.049 5.448 1.00 35.94 49 SER F C 1
ATOM 18150 O O . SER F 3 49 ? 12.962 5.252 4.879 1.00 34.50 49 SER F O 1
ATOM 18158 N N . GLY F 3 50 ? 10.733 4.924 4.806 1.00 36.45 50 GLY F N 1
ATOM 18159 C CA . GLY F 3 50 ? 10.651 5.050 3.370 1.00 35.77 50 GLY F CA 1
ATOM 18160 C C . GLY F 3 50 ? 9.381 5.781 2.990 1.00 36.44 50 GLY F C 1
ATOM 18161 O O . GLY F 3 50 ? 8.422 5.846 3.762 1.00 37.94 50 GLY F O 1
ATOM 18165 N N . ILE F 3 51 ? 9.394 6.347 1.788 1.00 35.60 51 ILE F N 1
ATOM 18166 C CA . ILE F 3 51 ? 8.276 7.156 1.316 1.00 37.64 51 ILE F CA 1
ATOM 18167 C C . ILE F 3 51 ? 8.106 6.954 -0.185 1.00 38.28 51 ILE F C 1
ATOM 18168 O O . ILE F 3 51 ? 9.084 6.850 -0.931 1.00 36.25 51 ILE F O 1
ATOM 18184 N N . SER F 3 52 ? 6.851 6.926 -0.628 1.00 39.16 52 SER F N 1
ATOM 18185 C CA . SER F 3 52 ? 6.564 6.781 -2.044 1.00 39.40 52 SER F CA 1
ATOM 18186 C C . SER F 3 52 ? 6.947 8.057 -2.801 1.00 38.87 52 SER F C 1
ATOM 18187 O O . SER F 3 52 ? 7.284 9.090 -2.218 1.00 37.69 52 SER F O 1
ATOM 18195 N N . THR F 3 53 ? 6.890 7.972 -4.130 1.00 43.53 53 THR F N 1
ATOM 18196 C CA . THR F 3 53 ? 7.330 9.085 -4.963 1.00 36.85 53 THR F CA 1
ATOM 18197 C C . THR F 3 53 ? 6.531 10.342 -4.665 1.00 35.03 53 THR F C 1
ATOM 18198 O O . THR F 3 53 ? 7.087 11.444 -4.608 1.00 33.28 53 THR F O 1
ATOM 18209 N N . ARG F 3 54 ? 5.226 10.195 -4.475 1.00 37.68 54 ARG F N 1
ATOM 18210 C CA . ARG F 3 54 ? 4.347 11.319 -4.202 1.00 38.70 54 ARG F CA 1
ATOM 18211 C C . ARG F 3 54 ? 4.140 11.572 -2.716 1.00 38.40 54 ARG F C 1
ATOM 18212 O O . ARG F 3 54 ? 3.607 12.623 -2.352 1.00 39.06 54 ARG F O 1
ATOM 18233 N N . GLY F 3 55 ? 4.558 10.655 -1.856 1.00 39.53 55 GLY F N 1
ATOM 18234 C CA . GLY F 3 55 ? 4.394 10.812 -0.430 1.00 42.05 55 GLY F CA 1
ATOM 18235 C C . GLY F 3 55 ? 3.090 10.295 0.126 1.00 42.01 55 GLY F C 1
ATOM 18236 O O . GLY F 3 55 ? 2.895 10.339 1.345 1.00 42.06 55 GLY F O 1
ATOM 18240 N N . ASP F 3 56 ? 2.191 9.811 -0.723 1.00 41.79 56 ASP F N 1
ATOM 18241 C CA . ASP F 3 56 ? 0.901 9.346 -0.245 1.00 44.30 56 ASP F CA 1
ATOM 18242 C C . ASP F 3 56 ? 1.035 8.154 0.689 1.00 44.79 56 ASP F C 1
ATOM 18243 O O . ASP F 3 56 ? 0.111 7.873 1.456 1.00 44.54 56 ASP F O 1
ATOM 18252 N N . THR F 3 57 ? 2.139 7.429 0.630 1.00 43.50 57 THR F N 1
ATOM 18253 C CA . THR F 3 57 ? 2.335 6.278 1.495 1.00 42.88 57 THR F CA 1
ATOM 18254 C C . THR F 3 57 ? 3.747 6.318 2.050 1.00 41.58 57 THR F C 1
ATOM 18255 O O . THR F 3 57 ? 4.683 6.722 1.356 1.00 40.40 57 THR F O 1
ATOM 18266 N N . THR F 3 58 ? 3.888 5.909 3.308 1.00 42.91 58 THR F N 1
ATOM 18267 C CA . THR F 3 58 ? 5.164 5.863 4.006 1.00 42.42 58 THR F CA 1
ATOM 18268 C C . THR F 3 58 ? 5.280 4.533 4.734 1.00 42.38 58 THR F C 1
ATOM 18269 O O . THR F 3 58 ? 4.312 3.781 4.860 1.00 43.54 58 THR F O 1
ATOM 18280 N N . SER F 3 59 ? 6.485 4.231 5.200 1.00 40.71 59 SER F N 1
ATOM 18281 C CA . SER F 3 59 ? 6.713 3.033 5.989 1.00 40.33 59 SER F CA 1
ATOM 18282 C C . SER F 3 59 ? 7.811 3.352 6.983 1.00 41.18 59 SER F C 1
ATOM 18283 O O . SER F 3 59 ? 8.748 4.087 6.655 1.00 39.94 59 SER F O 1
ATOM 18291 N N . TYR F 3 60 ? 7.681 2.808 8.197 1.00 44.40 60 TYR F N 1
ATOM 18292 C CA . TYR F 3 60 ? 8.630 3.049 9.273 1.00 39.63 60 TYR F CA 1
ATOM 18293 C C . TYR F 3 60 ? 9.044 1.739 9.942 1.00 37.94 60 TYR F C 1
ATOM 18294 O O . TYR F 3 60 ? 8.295 0.759 9.961 1.00 38.30 60 TYR F O 1
ATOM 18312 N N . ALA F 3 61 ? 10.256 1.725 10.487 1.00 39.10 61 ALA F N 1
ATOM 18313 C CA . ALA F 3 61 ? 10.670 0.625 11.342 1.00 40.55 61 ALA F CA 1
ATOM 18314 C C . ALA F 3 61 ? 10.039 0.770 12.719 1.00 41.77 61 ALA F C 1
ATOM 18315 O O . ALA F 3 61 ? 9.624 1.857 13.128 1.00 41.67 61 ALA F O 1
ATOM 18322 N N . ASP F 3 62 ? 9.967 -0.349 13.439 1.00 44.83 62 ASP F N 1
ATOM 18323 C CA . ASP F 3 62 ? 9.355 -0.326 14.763 1.00 45.78 62 ASP F CA 1
ATOM 18324 C C . ASP F 3 62 ? 10.152 0.534 15.725 1.00 45.93 62 ASP F C 1
ATOM 18325 O O . ASP F 3 62 ? 9.580 1.230 16.569 1.00 50.25 62 ASP F O 1
ATOM 18334 N N . SER F 3 63 ? 11.474 0.512 15.603 1.00 42.26 63 SER F N 1
ATOM 18335 C CA . SER F 3 63 ? 12.308 1.239 16.544 1.00 42.78 63 SER F CA 1
ATOM 18336 C C . SER F 3 63 ? 12.010 2.727 16.558 1.00 44.18 63 SER F C 1
ATOM 18337 O O . SER F 3 63 ? 12.326 3.397 17.544 1.00 48.12 63 SER F O 1
ATOM 18345 N N . VAL F 3 64 ? 11.411 3.260 15.498 1.00 43.12 64 VAL F N 1
ATOM 18346 C CA . VAL F 3 64 ? 11.162 4.689 15.379 1.00 42.07 64 VAL F CA 1
ATOM 18347 C C . VAL F 3 64 ? 9.703 4.997 15.104 1.00 41.75 64 VAL F C 1
ATOM 18348 O O . VAL F 3 64 ? 9.334 6.172 15.011 1.00 40.36 64 VAL F O 1
ATOM 18361 N N . LYS F 3 65 ? 8.863 3.976 14.986 1.00 42.54 65 LYS F N 1
ATOM 18362 C CA . LYS F 3 65 ? 7.463 4.191 14.671 1.00 42.52 65 LYS F CA 1
ATOM 18363 C C . LYS F 3 65 ? 6.813 5.021 15.764 1.00 42.68 65 LYS F C 1
ATOM 18364 O O . LYS F 3 65 ? 7.004 4.769 16.955 1.00 42.99 65 LYS F O 1
ATOM 18383 N N . GLY F 3 66 ? 6.053 6.019 15.349 1.00 42.65 66 GLY F N 1
ATOM 18384 C CA . GLY F 3 66 ? 5.434 6.934 16.275 1.00 40.68 66 GLY F CA 1
ATOM 18385 C C . GLY F 3 66 ? 6.363 8.061 16.648 1.00 38.58 66 GLY F C 1
ATOM 18386 O O . GLY F 3 66 ? 5.923 9.184 16.884 1.00 40.51 66 GLY F O 1
ATOM 18390 N N . ARG F 3 67 ? 7.656 7.773 16.715 1.00 40.77 67 ARG F N 1
ATOM 18391 C CA . ARG F 3 67 ? 8.619 8.793 17.111 1.00 40.37 67 ARG F CA 1
ATOM 18392 C C . ARG F 3 67 ? 9.035 9.669 15.937 1.00 39.88 67 ARG F C 1
ATOM 18393 O O . ARG F 3 67 ? 8.996 10.902 16.022 1.00 39.52 67 ARG F O 1
ATOM 18414 N N . PHE F 3 68 ? 9.456 9.046 14.846 1.00 39.65 68 PHE F N 1
ATOM 18415 C CA . PHE F 3 68 ? 9.969 9.753 13.686 1.00 38.62 68 PHE F CA 1
ATOM 18416 C C . PHE F 3 68 ? 8.876 9.905 12.629 1.00 37.88 68 PHE F C 1
ATOM 18417 O O . PHE F 3 68 ? 7.908 9.142 12.580 1.00 38.17 68 PHE F O 1
ATOM 18434 N N . THR F 3 69 ? 9.034 10.925 11.788 1.00 38.03 69 THR F N 1
ATOM 18435 C CA . THR F 3 69 ? 8.102 11.176 10.695 1.00 37.74 69 THR F CA 1
ATOM 18436 C C . THR F 3 69 ? 8.871 11.547 9.440 1.00 37.44 69 THR F C 1
ATOM 18437 O O . THR F 3 69 ? 9.680 12.478 9.461 1.00 37.22 69 THR F O 1
ATOM 18448 N N . ILE F 3 70 ? 8.595 10.838 8.350 1.00 39.38 70 ILE F N 1
ATOM 18449 C CA . ILE F 3 70 ? 9.245 11.067 7.064 1.00 37.75 70 ILE F CA 1
ATOM 18450 C C . ILE F 3 70 ? 8.293 11.839 6.169 1.00 38.42 70 ILE F C 1
ATOM 18451 O O . ILE F 3 70 ? 7.092 11.547 6.113 1.00 39.64 70 ILE F O 1
ATOM 18467 N N . SER F 3 71 ? 8.821 12.849 5.487 1.00 38.97 71 SER F N 1
ATOM 18468 C CA . SER F 3 71 ? 8.009 13.648 4.583 1.00 39.72 71 SER F CA 1
ATOM 18469 C C . SER F 3 71 ? 8.883 14.168 3.448 1.00 40.40 71 SER F C 1
ATOM 18470 O O . SER F 3 71 ? 10.110 14.230 3.561 1.00 38.67 71 SER F O 1
ATOM 18478 N N . ARG F 3 72 ? 8.238 14.531 2.338 1.00 38.59 72 ARG F N 1
ATOM 18479 C CA . ARG F 3 72 ? 8.934 15.112 1.200 1.00 37.46 72 ARG F CA 1
ATOM 18480 C C . ARG F 3 72 ? 8.129 16.276 0.653 1.00 36.32 72 ARG F C 1
ATOM 18481 O O . ARG F 3 72 ? 6.898 16.281 0.720 1.00 37.97 72 ARG F O 1
ATOM 18502 N N . ASP F 3 73 ? 8.842 17.259 0.115 1.00 35.99 73 ASP F N 1
ATOM 18503 C CA . ASP F 3 73 ? 8.260 18.364 -0.629 1.00 37.37 73 ASP F CA 1
ATOM 18504 C C . ASP F 3 73 ? 8.757 18.228 -2.059 1.00 38.45 73 ASP F C 1
ATOM 18505 O O . ASP F 3 73 ? 9.881 18.635 -2.356 1.00 38.36 73 ASP F O 1
ATOM 18514 N N . ASN F 3 74 ? 7.951 17.638 -2.939 1.00 38.41 74 ASN F N 1
ATOM 18515 C CA . ASN F 3 74 ? 8.402 17.425 -4.309 1.00 39.41 74 ASN F CA 1
ATOM 18516 C C . ASN F 3 74 ? 8.580 18.739 -5.064 1.00 39.69 74 ASN F C 1
ATOM 18517 O O . ASN F 3 74 ? 9.367 18.799 -6.011 1.00 43.23 74 ASN F O 1
ATOM 18528 N N . ALA F 3 75 ? 7.881 19.802 -4.660 1.00 38.98 75 ALA F N 1
ATOM 18529 C CA . ALA F 3 75 ? 8.063 21.096 -5.311 1.00 37.55 75 ALA F CA 1
ATOM 18530 C C . ALA F 3 75 ? 9.410 21.709 -4.964 1.00 40.35 75 ALA F C 1
ATOM 18531 O O . ALA F 3 75 ? 9.924 22.547 -5.715 1.00 40.63 75 ALA F O 1
ATOM 18538 N N . LYS F 3 76 ? 9.975 21.325 -3.824 1.00 41.16 76 LYS F N 1
ATOM 18539 C CA . LYS F 3 76 ? 11.275 21.813 -3.394 1.00 41.40 76 LYS F CA 1
ATOM 18540 C C . LYS F 3 76 ? 12.351 20.746 -3.456 1.00 40.65 76 LYS F C 1
ATOM 18541 O O . LYS F 3 76 ? 13.510 21.040 -3.163 1.00 42.70 76 LYS F O 1
ATOM 18560 N N . ASN F 3 77 ? 12.003 19.521 -3.833 1.00 41.33 77 ASN F N 1
ATOM 18561 C CA . ASN F 3 77 ? 12.972 18.436 -3.980 1.00 41.81 77 ASN F CA 1
ATOM 18562 C C . ASN F 3 77 ? 13.733 18.196 -2.679 1.00 40.61 77 ASN F C 1
ATOM 18563 O O . ASN F 3 77 ? 14.964 18.138 -2.653 1.00 39.32 77 ASN F O 1
ATOM 18574 N N . THR F 3 78 ? 12.988 18.034 -1.592 1.00 39.63 78 THR F N 1
ATOM 18575 C CA . THR F 3 78 ? 13.591 17.814 -0.286 1.00 39.63 78 THR F CA 1
ATOM 18576 C C . THR F 3 78 ? 12.923 16.659 0.438 1.00 37.95 78 THR F C 1
ATOM 18577 O O . THR F 3 78 ? 11.711 16.464 0.327 1.00 37.93 78 THR F O 1
ATOM 18588 N N . LEU F 3 79 ? 13.730 15.903 1.179 1.00 38.24 79 LEU F N 1
ATOM 18589 C CA . LEU F 3 79 ? 13.281 14.833 2.055 1.00 37.74 79 LEU F CA 1
ATOM 18590 C C . LEU F 3 79 ? 13.565 15.217 3.497 1.00 37.78 79 LEU F C 1
ATOM 18591 O O . LEU F 3 79 ? 14.650 15.717 3.810 1.00 37.95 79 LEU F O 1
ATOM 18607 N N . TYR F 3 80 ? 12.591 14.994 4.367 1.00 38.53 80 TYR F N 1
ATOM 18608 C CA . TYR F 3 80 ? 12.729 15.351 5.767 1.00 37.83 80 TYR F CA 1
ATOM 18609 C C . TYR F 3 80 ? 12.542 14.139 6.667 1.00 36.83 80 TYR F C 1
ATOM 18610 O O . TYR F 3 80 ? 11.917 13.144 6.293 1.00 35.98 80 TYR F O 1
ATOM 18628 N N . LEU F 3 81 ? 13.097 14.240 7.871 1.00 36.13 81 LEU F N 1
ATOM 18629 C CA . LEU F 3 81 ? 12.845 13.265 8.927 1.00 35.52 81 LEU F CA 1
ATOM 18630 C C . LEU F 3 81 ? 12.735 14.020 10.237 1.00 35.44 81 LEU F C 1
ATOM 18631 O O . LEU F 3 81 ? 13.747 14.486 10.763 1.00 35.41 81 LEU F O 1
ATOM 18647 N N . GLN F 3 82 ? 11.521 14.153 10.752 1.00 35.51 82 GLN F N 1
ATOM 18648 C CA . GLN F 3 82 ? 11.330 14.670 12.097 1.00 37.61 82 GLN F CA 1
ATOM 18649 C C . GLN F 3 82 ? 11.505 13.528 13.090 1.00 37.09 82 GLN F C 1
ATOM 18650 O O . GLN F 3 82 ? 10.849 12.490 12.980 1.00 36.87 82 GLN F O 1
ATOM 18664 N N . MET F 3 83 ? 12.398 13.715 14.052 1.00 38.37 83 MET F N 1
ATOM 18665 C CA . MET F 3 83 ? 12.708 12.693 15.039 1.00 38.98 83 MET F CA 1
ATOM 18666 C C . MET F 3 83 ? 12.335 13.198 16.424 1.00 40.03 83 MET F C 1
ATOM 18667 O O . MET F 3 83 ? 12.809 14.254 16.850 1.00 40.21 83 MET F O 1
ATOM 18681 N N . ASN F 3 84 ? 11.502 12.443 17.128 1.00 40.98 84 ASN F N 1
ATOM 18682 C CA . ASN F 3 84 ? 11.031 12.822 18.449 1.00 42.75 84 ASN F CA 1
ATOM 18683 C C . ASN F 3 84 ? 11.467 11.787 19.478 1.00 43.02 84 ASN F C 1
ATOM 18684 O O . ASN F 3 84 ? 11.718 10.622 19.155 1.00 42.27 84 ASN F O 1
ATOM 18695 N N . SER F 3 85 ? 11.569 12.239 20.727 1.00 44.25 85 SER F N 1
ATOM 18696 C CA . SER F 3 85 ? 11.905 11.372 21.848 1.00 43.70 85 SER F CA 1
ATOM 18697 C C . SER F 3 85 ? 13.187 10.611 21.567 1.00 43.54 85 SER F C 1
ATOM 18698 O O . SER F 3 85 ? 13.274 9.396 21.732 1.00 43.64 85 SER F O 1
ATOM 18706 N N . LEU F 3 86 ? 14.194 11.346 21.132 1.00 44.66 86 LEU F N 1
ATOM 18707 C CA . LEU F 3 86 ? 15.479 10.739 20.852 1.00 44.90 86 LEU F CA 1
ATOM 18708 C C . LEU F 3 86 ? 16.148 10.289 22.143 1.00 45.79 86 LEU F C 1
ATOM 18709 O O . LEU F 3 86 ? 16.095 10.980 23.161 1.00 47.87 86 LEU F O 1
ATOM 18725 N N . GLN F 3 87 ? 16.786 9.132 22.089 1.00 45.91 87 GLN F N 1
ATOM 18726 C CA . GLN F 3 87 ? 17.573 8.574 23.178 1.00 46.69 87 GLN F CA 1
ATOM 18727 C C . GLN F 3 87 ? 18.940 8.235 22.628 1.00 48.24 87 GLN F C 1
ATOM 18728 O O . GLN F 3 87 ? 19.162 8.272 21.414 1.00 47.69 87 GLN F O 1
ATOM 18742 N N . PRO F 3 88 ? 19.890 7.900 23.495 1.00 49.04 88 PRO F N 1
ATOM 18743 C CA . PRO F 3 88 ? 21.236 7.572 22.997 1.00 49.08 88 PRO F CA 1
ATOM 18744 C C . PRO F 3 88 ? 21.260 6.424 22.011 1.00 47.29 88 PRO F C 1
ATOM 18745 O O . PRO F 3 88 ? 22.192 6.348 21.204 1.00 49.83 88 PRO F O 1
ATOM 18756 N N . ASP F 3 89 ? 20.288 5.512 22.052 1.00 47.76 89 ASP F N 1
ATOM 18757 C CA . ASP F 3 89 ? 20.230 4.488 21.012 1.00 52.82 89 ASP F CA 1
ATOM 18758 C C . ASP F 3 89 ? 19.879 5.069 19.641 1.00 47.10 89 ASP F C 1
ATOM 18759 O O . ASP F 3 89 ? 20.009 4.367 18.631 1.00 46.92 89 ASP F O 1
ATOM 18768 N N . ASP F 3 90 ? 19.430 6.320 19.584 1.00 46.95 90 ASP F N 1
ATOM 18769 C CA . ASP F 3 90 ? 19.245 7.037 18.332 1.00 45.00 90 ASP F CA 1
ATOM 18770 C C . ASP F 3 90 ? 20.474 7.841 17.929 1.00 45.60 90 ASP F C 1
ATOM 18771 O O . ASP F 3 90 ? 20.426 8.564 16.932 1.00 44.78 90 ASP F O 1
ATOM 18780 N N . THR F 3 91 ? 21.564 7.752 18.679 1.00 45.65 91 THR F N 1
ATOM 18781 C CA . THR F 3 91 ? 22.795 8.421 18.284 1.00 44.93 91 THR F CA 1
ATOM 18782 C C . THR F 3 91 ? 23.407 7.683 17.104 1.00 43.23 91 THR F C 1
ATOM 18783 O O . THR F 3 91 ? 23.664 6.479 17.183 1.00 42.77 91 THR F O 1
ATOM 18794 N N . ALA F 3 92 ? 23.629 8.392 16.003 1.00 42.04 92 ALA F N 1
ATOM 18795 C CA . ALA F 3 92 ? 24.131 7.732 14.808 1.00 41.24 92 ALA F CA 1
ATOM 18796 C C . ALA F 3 92 ? 24.346 8.774 13.724 1.00 39.07 92 ALA F C 1
ATOM 18797 O O . ALA F 3 92 ? 23.951 9.936 13.852 1.00 39.15 92 ALA F O 1
ATOM 18804 N N . VAL F 3 93 ? 25.005 8.338 12.659 1.00 38.98 93 VAL F N 1
ATOM 18805 C CA . VAL F 3 93 ? 25.037 9.104 11.422 1.00 39.23 93 VAL F CA 1
ATOM 18806 C C . VAL F 3 93 ? 23.786 8.753 10.632 1.00 37.19 93 VAL F C 1
ATOM 18807 O O . VAL F 3 93 ? 23.519 7.579 10.361 1.00 36.63 93 VAL F O 1
ATOM 18820 N N . TYR F 3 94 ? 23.009 9.765 10.275 1.00 37.37 94 TYR F N 1
ATOM 18821 C CA . TYR F 3 94 ? 21.747 9.558 9.586 1.00 37.83 94 TYR F CA 1
ATOM 18822 C C . TYR F 3 94 ? 21.907 9.877 8.111 1.00 36.61 94 TYR F C 1
ATOM 18823 O O . TYR F 3 94 ? 22.374 10.963 7.753 1.00 36.08 94 TYR F O 1
ATOM 18841 N N . PHE F 3 95 ? 21.524 8.926 7.265 1.00 37.41 95 PHE F N 1
ATOM 18842 C CA . PHE F 3 95 ? 21.625 9.066 5.821 1.00 37.15 95 PHE F CA 1
ATOM 18843 C C . PHE F 3 95 ? 20.238 9.075 5.198 1.00 34.61 95 PHE F C 1
ATOM 18844 O O . PHE F 3 95 ? 19.341 8.367 5.660 1.00 33.85 95 PHE F O 1
ATOM 18861 N N . CYS F 3 96 ? 20.063 9.887 4.156 1.00 36.42 96 CYS F N 1
ATOM 18862 C CA . CYS F 3 96 ? 18.952 9.731 3.226 1.00 36.59 96 CYS F CA 1
ATOM 18863 C C . CYS F 3 96 ? 19.446 8.920 2.037 1.00 36.95 96 CYS F C 1
ATOM 18864 O O . CYS F 3 96 ? 20.591 9.077 1.601 1.00 35.97 96 CYS F O 1
ATOM 18871 N N . ALA F 3 97 ? 18.602 8.013 1.555 1.00 36.39 97 ALA F N 1
ATOM 18872 C CA . ALA F 3 97 ? 18.963 7.119 0.468 1.00 35.63 97 ALA F CA 1
ATOM 18873 C C . ALA F 3 97 ? 17.830 7.052 -0.542 1.00 36.13 97 ALA F C 1
ATOM 18874 O O . ALA F 3 97 ? 16.651 7.020 -0.172 1.00 33.49 97 ALA F O 1
ATOM 18881 N N . ARG F 3 98 ? 18.206 7.010 -1.817 1.00 38.05 98 ARG F N 1
ATOM 18882 C CA . ARG F 3 98 ? 17.260 6.971 -2.919 1.00 36.44 98 ARG F CA 1
ATOM 18883 C C . ARG F 3 98 ? 17.111 5.536 -3.392 1.00 36.55 98 ARG F C 1
ATOM 18884 O O . ARG F 3 98 ? 18.107 4.859 -3.673 1.00 37.50 98 ARG F O 1
ATOM 18905 N N . VAL F 3 99 ? 15.864 5.080 -3.469 1.00 36.30 99 VAL F N 1
ATOM 18906 C CA . VAL F 3 99 ? 15.546 3.763 -4.004 1.00 38.25 99 VAL F CA 1
ATOM 18907 C C . VAL F 3 99 ? 16.297 2.698 -3.216 1.00 39.08 99 VAL F C 1
ATOM 18908 O O . VAL F 3 99 ? 17.421 2.325 -3.566 1.00 40.19 99 VAL F O 1
ATOM 18921 N N . CYS F 3 100 ? 15.670 2.188 -2.162 1.00 39.38 100 CYS F N 1
ATOM 18922 C CA . CYS F 3 100 ? 16.272 1.185 -1.299 1.00 41.66 100 CYS F CA 1
ATOM 18923 C C . CYS F 3 100 ? 15.538 -0.133 -1.463 1.00 43.22 100 CYS F C 1
ATOM 18924 O O . CYS F 3 100 ? 14.304 -0.167 -1.448 1.00 42.70 100 CYS F O 1
ATOM 18931 N N . ILE F 3 101 ? 16.298 -1.207 -1.617 1.00 48.14 101 ILE F N 1
ATOM 18932 C CA . ILE F 3 101 ? 15.768 -2.560 -1.693 1.00 51.37 101 ILE F CA 1
ATOM 18933 C C . ILE F 3 101 ? 16.261 -3.290 -0.452 1.00 51.13 101 ILE F C 1
ATOM 18934 O O . ILE F 3 101 ? 17.381 -3.811 -0.414 1.00 51.09 101 ILE F O 1
ATOM 18950 N N . ARG F 3 102 ? 15.429 -3.326 0.577 1.00 50.74 102 ARG F N 1
ATOM 18951 C CA . ARG F 3 102 ? 15.779 -4.047 1.791 1.00 53.54 102 ARG F CA 1
ATOM 18952 C C . ARG F 3 102 ? 15.287 -5.481 1.651 1.00 59.17 102 ARG F C 1
ATOM 18953 O O . ARG F 3 102 ? 14.360 -5.929 2.322 1.00 60.80 102 ARG F O 1
ATOM 18974 N N . GLY F 3 103 ? 15.904 -6.190 0.721 1.00 65.35 103 GLY F N 1
ATOM 18975 C CA . GLY F 3 103 ? 15.604 -7.584 0.557 1.00 68.47 103 GLY F CA 1
ATOM 18976 C C . GLY F 3 103 ? 15.747 -8.286 1.888 1.00 74.31 103 GLY F C 1
ATOM 18977 O O . GLY F 3 103 ? 16.843 -8.330 2.465 1.00 76.83 103 GLY F O 1
ATOM 18981 N N . PRO F 3 104 ? 14.639 -8.833 2.418 1.00 82.54 104 PRO F N 1
ATOM 18982 C CA . PRO F 3 104 ? 14.728 -9.525 3.719 1.00 81.46 104 PRO F CA 1
ATOM 18983 C C . PRO F 3 104 ? 15.825 -10.571 3.746 1.00 86.31 104 PRO F C 1
ATOM 18984 O O . PRO F 3 104 ? 16.464 -10.777 4.789 1.00 90.78 104 PRO F O 1
ATOM 18995 N N . GLU F 3 105 ? 16.067 -11.240 2.623 1.00 82.57 105 GLU F N 1
ATOM 18996 C CA . GLU F 3 105 ? 17.130 -12.227 2.571 1.00 84.99 105 GLU F CA 1
ATOM 18997 C C . GLU F 3 105 ? 18.499 -11.575 2.424 1.00 84.59 105 GLU F C 1
ATOM 18998 O O . GLU F 3 105 ? 19.334 -11.719 3.328 1.00 82.80 105 GLU F O 1
ATOM 19010 N N . PRO F 3 106 ? 18.796 -10.865 1.306 1.00 81.02 106 PRO F N 1
ATOM 19011 C CA . PRO F 3 106 ? 20.200 -10.480 1.079 1.00 76.08 106 PRO F CA 1
ATOM 19012 C C . PRO F 3 106 ? 20.753 -9.415 2.025 1.00 80.51 106 PRO F C 1
ATOM 19013 O O . PRO F 3 106 ? 21.595 -9.741 2.861 1.00 95.97 106 PRO F O 1
ATOM 19024 N N . LYS F 3 107 ? 20.275 -8.173 1.920 1.00 72.71 107 LYS F N 1
ATOM 19025 C CA . LYS F 3 107 ? 20.740 -7.048 2.715 1.00 62.92 107 LYS F CA 1
ATOM 19026 C C . LYS F 3 107 ? 20.052 -5.792 2.188 1.00 58.79 107 LYS F C 1
ATOM 19027 O O . LYS F 3 107 ? 19.407 -5.798 1.131 1.00 63.37 107 LYS F O 1
ATOM 19046 N N . LEU F 3 108 ? 20.235 -4.709 2.922 1.00 54.24 108 LEU F N 1
ATOM 19047 C CA . LEU F 3 108 ? 19.772 -3.413 2.460 1.00 52.30 108 LEU F CA 1
ATOM 19048 C C . LEU F 3 108 ? 20.661 -2.914 1.337 1.00 53.47 108 LEU F C 1
ATOM 19049 O O . LEU F 3 108 ? 21.890 -3.012 1.407 1.00 52.97 108 LEU F O 1
ATOM 19065 N N . ARG F 3 109 ? 20.040 -2.384 0.282 1.00 53.54 109 ARG F N 1
ATOM 19066 C CA . ARG F 3 109 ? 20.824 -1.795 -0.803 1.00 54.49 109 ARG F CA 1
ATOM 19067 C C . ARG F 3 109 ? 20.023 -0.632 -1.364 1.00 50.03 109 ARG F C 1
ATOM 19068 O O . ARG F 3 109 ? 18.819 -0.761 -1.606 1.00 50.16 109 ARG F O 1
ATOM 19089 N N . CYS F 3 110 ? 20.690 0.498 -1.563 1.00 48.10 110 CYS F N 1
ATOM 19090 C CA . CYS F 3 110 ? 20.071 1.702 -2.098 1.00 45.96 110 CYS F CA 1
ATOM 19091 C C . CYS F 3 110 ? 20.936 2.257 -3.222 1.00 47.77 110 CYS F C 1
ATOM 19092 O O . CYS F 3 110 ? 22.158 2.103 -3.212 1.00 47.41 110 CYS F O 1
ATOM 19099 N N . ASP F 3 111 ? 20.295 2.917 -4.190 1.00 47.77 111 ASP F N 1
ATOM 19100 C CA . ASP F 3 111 ? 21.011 3.368 -5.382 1.00 44.41 111 ASP F CA 1
ATOM 19101 C C . ASP F 3 111 ? 21.959 4.523 -5.073 1.00 43.93 111 ASP F C 1
ATOM 19102 O O . ASP F 3 111 ? 23.114 4.530 -5.521 1.00 45.64 111 ASP F O 1
ATOM 19111 N N . ASP F 3 112 ? 21.495 5.506 -4.315 1.00 42.33 112 ASP F N 1
ATOM 19112 C CA . ASP F 3 112 ? 22.321 6.653 -3.976 1.00 41.70 112 ASP F CA 1
ATOM 19113 C C . ASP F 3 112 ? 22.142 7.010 -2.511 1.00 39.60 112 ASP F C 1
ATOM 19114 O O . ASP F 3 112 ? 21.073 6.809 -1.931 1.00 38.16 112 ASP F O 1
ATOM 19123 N N . TRP F 3 113 ? 23.200 7.571 -1.929 1.00 40.78 113 TRP F N 1
ATOM 19124 C CA . TRP F 3 113 ? 23.242 7.916 -0.517 1.00 40.21 113 TRP F CA 1
ATOM 19125 C C . TRP F 3 113 ? 23.779 9.330 -0.330 1.00 39.39 113 TRP F C 1
ATOM 19126 O O . TRP F 3 113 ? 24.557 9.834 -1.146 1.00 39.25 113 TRP F O 1
ATOM 19147 N N . GLY F 3 114 ? 23.363 9.966 0.763 1.00 38.73 114 GLY F N 1
ATOM 19148 C CA . GLY F 3 114 ? 23.955 11.220 1.173 1.00 39.57 114 GLY F CA 1
ATOM 19149 C C . GLY F 3 114 ? 25.280 11.016 1.888 1.00 38.74 114 GLY F C 1
ATOM 19150 O O . GLY F 3 114 ? 25.755 9.900 2.092 1.00 38.28 114 GLY F O 1
ATOM 19154 N N . GLN F 3 115 ? 25.900 12.133 2.261 1.00 41.03 115 GLN F N 1
ATOM 19155 C CA . GLN F 3 115 ? 27.127 12.063 3.040 1.00 42.37 115 GLN F CA 1
ATOM 19156 C C . GLN F 3 115 ? 26.880 11.726 4.505 1.00 40.56 115 GLN F C 1
ATOM 19157 O O . GLN F 3 115 ? 27.826 11.324 5.183 1.00 39.60 115 GLN F O 1
ATOM 19171 N N . GLY F 3 116 ? 25.669 11.914 5.009 1.00 40.50 116 GLY F N 1
ATOM 19172 C CA . GLY F 3 116 ? 25.318 11.610 6.383 1.00 39.11 116 GLY F CA 1
ATOM 19173 C C . GLY F 3 116 ? 25.351 12.837 7.273 1.00 38.97 116 GLY F C 1
ATOM 19174 O O . GLY F 3 116 ? 26.122 13.778 7.062 1.00 39.91 116 GLY F O 1
ATOM 19178 N N . THR F 3 117 ? 24.492 12.835 8.283 1.00 39.57 117 THR F N 1
ATOM 19179 C CA . THR F 3 117 ? 24.507 13.848 9.327 1.00 40.47 117 THR F CA 1
ATOM 19180 C C . THR F 3 117 ? 24.554 13.133 10.667 1.00 40.23 117 THR F C 1
ATOM 19181 O O . THR F 3 117 ? 23.782 12.200 10.899 1.00 39.04 117 THR F O 1
ATOM 19192 N N . GLN F 3 118 ? 25.468 13.544 11.536 1.00 41.65 118 GLN F N 1
ATOM 19193 C CA . GLN F 3 118 ? 25.629 12.873 12.817 1.00 42.90 118 GLN F CA 1
ATOM 19194 C C . GLN F 3 118 ? 24.587 13.376 13.797 1.00 43.69 118 GLN F C 1
ATOM 19195 O O . GLN F 3 118 ? 24.431 14.586 13.977 1.00 43.09 118 GLN F O 1
ATOM 19209 N N . VAL F 3 119 ? 23.888 12.448 14.435 1.00 42.70 119 VAL F N 1
ATOM 19210 C CA . VAL F 3 119 ? 22.956 12.753 15.508 1.00 43.06 119 VAL F CA 1
ATOM 19211 C C . VAL F 3 119 ? 23.508 12.111 16.763 1.00 42.61 119 VAL F C 1
ATOM 19212 O O . VAL F 3 119 ? 23.736 10.897 16.787 1.00 42.58 119 VAL F O 1
ATOM 19225 N N . THR F 3 120 ? 23.733 12.918 17.797 1.00 44.21 120 THR F N 1
ATOM 19226 C CA . THR F 3 120 ? 24.268 12.441 19.066 1.00 44.61 120 THR F CA 1
ATOM 19227 C C . THR F 3 120 ? 23.292 12.783 20.182 1.00 44.77 120 THR F C 1
ATOM 19228 O O . THR F 3 120 ? 22.956 13.953 20.378 1.00 46.78 120 THR F O 1
ATOM 19239 N N . VAL F 3 121 ? 22.835 11.774 20.910 1.00 44.63 121 VAL F N 1
ATOM 19240 C CA . VAL F 3 121 ? 21.910 11.969 22.021 1.00 48.29 121 VAL F CA 1
ATOM 19241 C C . VAL F 3 121 ? 22.640 11.611 23.305 1.00 49.61 121 VAL F C 1
ATOM 19242 O O . VAL F 3 121 ? 23.076 10.466 23.473 1.00 48.48 121 VAL F O 1
ATOM 19255 N N . SER F 3 122 ? 22.768 12.578 24.211 1.00 50.42 122 SER F N 1
ATOM 19256 C CA . SER F 3 122 ? 23.479 12.357 25.468 1.00 51.06 122 SER F CA 1
ATOM 19257 C C . SER F 3 122 ? 23.019 13.337 26.535 1.00 51.44 122 SER F C 1
ATOM 19258 O O . SER F 3 122 ? 22.870 14.527 26.267 1.00 53.72 122 SER F O 1
#